Protein AF-0000000086183433 (afdb_homodimer)

Secondary structure (DSSP, 8-state):
---------------------------------------------SS-------HHHHHHHHHHHHHHHHHHHHHHH-SS-BPPS-SBPPS---TT---------TT--PPPPPSEEEGGGG-EEEEE-TTT-HHHHHHTB-TTS-B-HHHHHHHHHHHHHHHHHHHHSPTT--GGGGGGGTEEEEEEEEEEEEE-S-SS-TTSPPPPEEEEEEEEEE-SSEEEEEEEEEEPPSSTTSPP-EEEEEEEEEEEEETTSSB---PEEEP-HHHHHHHHHHHHHHHHHHHHHHHT-TTTSPPPHHHHHHHHHHHHH-GGGG-TTSPPPTTEEEGGGG-EEEEEE--GGGBBTTSSB-HHHHHHHHHHHHHHHHHHHHTS-EEEEEEEEEE--SPPPTTPEEEEEEEEEE---SS---EEEEEEEEEEE-TTT--EEEEEEEEEEEEESSPP--EEE--SHHHHHHHHHHHHHHHHHHHHHHHHHHH-/---------------------------------------------SS-------HHHHHHHHHHHHHHHHHHHHHHH-SS-BPPS-SBPPS---TT---------TT--PPPPPSEEEGGGG-EEEEE-TTT-HHHHHHTB-TTS-B-HHHHHHHHHHHHHHHHHHHHSPTT--GGGGGGGTEEEEEEEEEEEEE-S-SS-TTSPPPPEEEEEEEEEE-SSEEEEEEEEEEPPSSTTSPP-EEEEEEEEEEEEETTSSB---PEEEP-HHHHHHHHHHHHHHHHHHHHHHHT-TTTSPPPHHHHHHHHHHHHH-GGGG-TTSPPPTTEEEGGGG-EEEEEE--GGGBBTTSSB-HHHHHHHHHHHHHHHHHHHHTS-EEEEEEEEEE--SPPPTTPEEEEEEEEEE---SS---EEEEEEEEEEE-TTT--EEEEEEEEEEEEESSPP--EEE--SHHHHHHHHHHHHHHHHHHHHHHHHHHH-

Foldseek 3Di:
DDDDDDDDDDDDDDDPDPDPPDDPDDPDPPPPPPPPPPPPPPQPDLFPFDDPPDPVQVLLLVLVLLQVVVLVVLVVVQPAQEQDPPLPDDDDDDPPPALPLPPPPDPDDDDDWDQEDEQSQLKHKDKAACVVDVVSVVVQADDVRAGQVLVVLLVLLSQQQSSQQSQGHPPPDDSLNVSVVFKHKDFFKWAKKFFQHGQADPVSDGAIKMKMKTWQEDDFFKTKMKIWIWGDDPDPVDDIDTGMITITMMGMAGNVGDGDGGHHYDQDDDSSVSSHVVVVVSVVVVVVCVCCACVNHPDDPVLVVVLVVVCVVCVLVVPPPHDPPPQEDEFVRLKDKDKDAAAQSQAGSRQFGRVSNVSSVQVVRQQVSVCVQQVAHKAWGMKHMKGFQDTHHHGWMKMKIKTFLFDDDDDWFFKGKMKIWIWTADPPPRDIDTGIMIMTMMGGPGTGSHTYDYDDPVSSSSNSVNVVVVVVSSSSNSSNVVND/DPPDDPPDDPDDDDDPDPDPPDDPDPPDPPPPPPPPPPPPPPQPDLFPFDDDPPPVQVLLLVLVLLQVVVLVVLVVVQPAQEQDPPLPDDDDDDPPPALPLPPPPDPDDDDDWDQEDEQSQLKHKDKQACVVDVVSVVVQADPVRAGQVLVVLLVLLSQQQSSQQSQGHPPPDDSLNVSNVQKHKDFFKWAKKFFQHGQADPVSDGAIKMKMKTWQEDDFFKTKMKIWIWGDDPDPVDDIDTGMITITMMGMAGNVGDGDGGHHYDADDDSSVSSHVVVVVSVVVVVVCVCCACVNHPDDPVLVVVLVVVCVVCVLVVPPPHDPDPQEDEFVRLKDKDKDAAAQSQAGSSQFGRVSNVSSVQVVRQQVSLCVQQVAHKDWGMKHMKGFQDTHHHGWMKMKIKTFLFDDDDDWFFKGKMKIWIWTADPPPRDIDTGIMIMTMMGGPGTGSHTYDYDDPVSSSSNSVNVVVVVVSSSSNSSNVVND

pLDDT: mean 76.46, std 22.5, range [15.93, 98.19]

Organism: Rhodotorula mucilaginosa (NCBI:txid5537)

Nearest PDB structures (foldseek):
  4zv3-assembly1_C  TM=8.371E-01  e=4.310E-21  Mus musculus
  4zv3-assembly1_A  TM=8.463E-01  e=1.208E-20  Mus musculus
  6vfy-assembly1_E  TM=8.437E-01  e=1.354E-20  Mus musculus
  4mob-assembly1_A  TM=8.055E-01  e=8.567E-21  Homo sapiens
  6vfy-assembly1_F  TM=8.296E-01  e=1.499E-19  Mus musculus

InterPro domains:
  IPR029069 HotDog domain superfamily [SSF54637] (118-289)
  IPR029069 HotDog domain superfamily [SSF54637] (327-476)
  IPR033120 Hotdog acyl-CoA thioesterase (ACOT)-type domain [PS51770] (126-256)
  IPR033120 Hotdog acyl-CoA thioesterase (ACOT)-type domain [PS51770] (332-448)

Structure (mmCIF, N/CA/C/O backbone):
data_AF-0000000086183433-model_v1
#
loop_
_entity.id
_entity.type
_entity.pdbx_description
1 polymer 'HotDog ACOT-type domain-containing protein'
#
loop_
_atom_site.group_PDB
_atom_site.id
_atom_site.type_symbol
_atom_site.label_atom_id
_atom_site.label_alt_id
_atom_site.label_comp_id
_atom_site.label_asym_id
_atom_site.label_entity_id
_atom_site.label_seq_id
_atom_site.pdbx_PDB_ins_code
_atom_site.Cartn_x
_atom_site.Cartn_y
_atom_site.Cartn_z
_atom_site.occupancy
_atom_site.B_iso_or_equiv
_atom_site.auth_seq_id
_atom_site.auth_comp_id
_atom_site.auth_asym_id
_atom_site.auth_atom_id
_atom_site.pdbx_PDB_model_num
ATOM 1 N N . MET A 1 1 ? -21.812 -79.062 20.641 1 17.48 1 MET A N 1
ATOM 2 C CA . MET A 1 1 ? -23.156 -78.875 20.094 1 17.48 1 MET A CA 1
ATOM 3 C C . MET A 1 1 ? -23.5 -77.375 19.984 1 17.48 1 MET A C 1
ATOM 5 O O . MET A 1 1 ? -22.781 -76.562 20.531 1 17.48 1 MET A O 1
ATOM 9 N N . HIS A 1 2 ? -24.797 -76.938 20.188 1 16.88 2 HIS A N 1
ATOM 10 C CA . HIS A 1 2 ? -25.906 -76.125 19.641 1 16.88 2 HIS A CA 1
ATOM 11 C C . HIS A 1 2 ? -25.906 -74.688 20.172 1 16.88 2 HIS A C 1
ATOM 13 O O . HIS A 1 2 ? -26.344 -73.812 19.484 1 16.88 2 HIS A O 1
ATOM 19 N N . ARG A 1 3 ? -25.781 -74.375 21.5 1 17.03 3 ARG A N 1
ATOM 20 C CA . ARG A 1 3 ? -26.922 -73.625 21.938 1 17.03 3 ARG A CA 1
ATOM 21 C C . ARG A 1 3 ? -26.844 -72.188 21.406 1 17.03 3 ARG A C 1
ATOM 23 O O . ARG A 1 3 ? -25.766 -71.625 21.297 1 17.03 3 ARG A O 1
ATOM 30 N N . ALA A 1 4 ? -27.969 -71.438 21.031 1 17 4 ALA A N 1
ATOM 31 C CA . ALA A 1 4 ? -28.859 -70.625 20.219 1 17 4 ALA A CA 1
ATOM 32 C C . ALA A 1 4 ? -28.594 -69.125 20.453 1 17 4 ALA A C 1
ATOM 34 O O . ALA A 1 4 ? -28.344 -68.375 19.5 1 17 4 ALA A O 1
ATOM 35 N N . ALA A 1 5 ? -29.391 -68.312 21.344 1 16.5 5 ALA A N 1
ATOM 36 C CA . ALA A 1 5 ? -30.531 -67.438 21.016 1 16.5 5 ALA A CA 1
ATOM 37 C C . ALA A 1 5 ? -30.172 -66 21.234 1 16.5 5 ALA A C 1
ATOM 39 O O . ALA A 1 5 ? -30.938 -65.125 20.875 1 16.5 5 ALA A O 1
ATOM 40 N N . SER A 1 6 ? -29.109 -65.5 21.922 1 17.33 6 SER A N 1
ATOM 41 C CA . SER A 1 6 ? -29.5 -64.312 22.719 1 17.33 6 SER A CA 1
ATOM 42 C C . SER A 1 6 ? -29.891 -63.156 21.844 1 17.33 6 SER A C 1
ATOM 44 O O . SER A 1 6 ? -29.312 -62.938 20.781 1 17.33 6 SER A O 1
ATOM 46 N N . ARG A 1 7 ? -31.047 -62.281 22.109 1 17.77 7 ARG A N 1
ATOM 47 C CA . ARG A 1 7 ? -32.219 -61.469 21.875 1 17.77 7 ARG A CA 1
ATOM 48 C C . ARG A 1 7 ? -31.859 -60 21.719 1 17.77 7 ARG A C 1
ATOM 50 O O . ARG A 1 7 ? -31.812 -59.25 22.703 1 17.77 7 ARG A O 1
ATOM 57 N N . LEU A 1 8 ? -30.719 -59.562 21.172 1 17.67 8 LEU A N 1
ATOM 58 C CA . LEU A 1 8 ? -30.281 -58.219 21.453 1 17.67 8 LEU A CA 1
ATOM 59 C C . LEU A 1 8 ? -31.344 -57.188 21.031 1 17.67 8 LEU A C 1
ATOM 61 O O . LEU A 1 8 ? -32.156 -57.5 20.141 1 17.67 8 LEU A O 1
ATOM 65 N N . ALA A 1 9 ? -31.188 -55.812 21.406 1 18.17 9 ALA A N 1
ATOM 66 C CA . ALA A 1 9 ? -31.766 -54.562 21.875 1 18.17 9 ALA A CA 1
ATOM 67 C C . ALA A 1 9 ? -32.281 -53.719 20.719 1 18.17 9 ALA A C 1
ATOM 69 O O . ALA A 1 9 ? -31.484 -53.281 19.859 1 18.17 9 ALA A O 1
ATOM 70 N N . ALA A 1 10 ? -33.594 -53.812 20.125 1 17.34 10 ALA A N 1
ATOM 71 C CA . ALA A 1 10 ? -34.469 -53.375 19.031 1 17.34 10 ALA A CA 1
ATOM 72 C C . ALA A 1 10 ? -34.781 -51.875 19.141 1 17.34 10 ALA A C 1
ATOM 74 O O . ALA A 1 10 ? -35.344 -51.281 18.219 1 17.34 10 ALA A O 1
ATOM 75 N N . SER A 1 11 ? -34.531 -51.125 20.297 1 16.91 11 SER A N 1
ATOM 76 C CA . SER A 1 11 ? -35.719 -50.312 20.547 1 16.91 11 SER A CA 1
ATOM 77 C C . SER A 1 11 ? -35.875 -49.25 19.453 1 16.91 11 SER A C 1
ATOM 79 O O . SER A 1 11 ? -34.906 -48.875 18.797 1 16.91 11 SER A O 1
ATOM 81 N N . ALA A 1 12 ? -37.188 -48.719 19.031 1 16.98 12 ALA A N 1
ATOM 82 C CA . ALA A 1 12 ? -38.156 -48.188 18.078 1 16.98 12 ALA A CA 1
ATOM 83 C C . ALA A 1 12 ? -38.188 -46.656 18.094 1 16.98 12 ALA A C 1
ATOM 85 O O . ALA A 1 12 ? -39.062 -46.062 18.719 1 16.98 12 ALA A O 1
ATOM 86 N N . ARG A 1 13 ? -37.188 -45.875 18.594 1 17.67 13 ARG A N 1
ATOM 87 C CA . ARG A 1 13 ? -37.781 -44.594 19.031 1 17.67 13 ARG A CA 1
ATOM 88 C C . ARG A 1 13 ? -38.594 -43.969 17.906 1 17.67 13 ARG A C 1
ATOM 90 O O . ARG A 1 13 ? -38.312 -44.188 16.734 1 17.67 13 ARG A O 1
ATOM 97 N N . ALA A 1 14 ? -39.656 -43.031 18.234 1 17.94 14 ALA A N 1
ATOM 98 C CA . ALA A 1 14 ? -40.938 -42.406 18.016 1 17.94 14 ALA A CA 1
ATOM 99 C C . ALA A 1 14 ? -40.875 -41.344 16.938 1 17.94 14 ALA A C 1
ATOM 101 O O . ALA A 1 14 ? -39.781 -40.781 16.688 1 17.94 14 ALA A O 1
ATOM 102 N N . SER A 1 15 ? -42.031 -40.969 16.266 1 18.81 15 SER A N 1
ATOM 103 C CA . SER A 1 15 ? -42.688 -40.406 15.102 1 18.81 15 SER A CA 1
ATOM 104 C C . SER A 1 15 ? -42.656 -38.875 15.109 1 18.81 15 SER A C 1
ATOM 106 O O . SER A 1 15 ? -43.25 -38.25 14.242 1 18.81 15 SER A O 1
ATOM 108 N N . LEU A 1 16 ? -41.719 -38.125 15.781 1 20.58 16 LEU A N 1
ATOM 109 C CA . LEU A 1 16 ? -42.281 -36.812 16.172 1 20.58 16 LEU A CA 1
ATOM 110 C C . LEU A 1 16 ? -42.75 -36.062 14.945 1 20.58 16 LEU A C 1
ATOM 112 O O . LEU A 1 16 ? -42.062 -36 13.922 1 20.58 16 LEU A O 1
ATOM 116 N N . PRO A 1 17 ? -44.062 -35.562 14.945 1 20.19 17 PRO A N 1
ATOM 117 C CA . PRO A 1 17 ? -44.938 -35 13.914 1 20.19 17 PRO A CA 1
ATOM 118 C C . PRO A 1 17 ? -44.438 -33.656 13.375 1 20.19 17 PRO A C 1
ATOM 120 O O . PRO A 1 17 ? -43.688 -32.969 14.047 1 20.19 17 PRO A O 1
ATOM 123 N N . THR A 1 18 ? -44.375 -33.406 12.07 1 21.83 18 THR A N 1
ATOM 124 C CA . THR A 1 18 ? -43.906 -32.438 11.102 1 21.83 18 THR A CA 1
ATOM 125 C C . THR A 1 18 ? -44.719 -31.141 11.172 1 21.83 18 THR A C 1
ATOM 127 O O . THR A 1 18 ? -44.594 -30.281 10.312 1 21.83 18 THR A O 1
ATOM 130 N N . ALA A 1 19 ? -45.312 -30.766 12.422 1 20.03 19 ALA A N 1
ATOM 131 C CA . ALA A 1 19 ? -46.406 -29.812 12.289 1 20.03 19 ALA A CA 1
ATOM 132 C C . ALA A 1 19 ? -45.969 -28.562 11.531 1 20.03 19 ALA A C 1
ATOM 134 O O . ALA A 1 19 ? -44.812 -28.156 11.633 1 20.03 19 ALA A O 1
ATOM 135 N N . ARG A 1 20 ? -46.812 -28.141 10.633 1 22.83 20 ARG A N 1
ATOM 136 C CA . ARG A 1 20 ? -46.906 -27.188 9.523 1 22.83 20 ARG A CA 1
ATOM 137 C C . ARG A 1 20 ? -46.844 -25.75 10.039 1 22.83 20 ARG A C 1
ATOM 139 O O . ARG A 1 20 ? -47.781 -25.297 10.727 1 22.83 20 ARG A O 1
ATOM 146 N N . PRO A 1 21 ? -45.875 -25.172 10.781 1 23.05 21 PRO A N 1
ATOM 147 C CA . PRO A 1 21 ? -46.281 -24 11.555 1 23.05 21 PRO A CA 1
ATOM 148 C C . PRO A 1 21 ? -46.969 -22.938 10.703 1 23.05 21 PRO A C 1
ATOM 150 O O . PRO A 1 21 ? -46.75 -22.875 9.492 1 23.05 21 PRO A O 1
ATOM 153 N N . PRO A 1 22 ? -48.094 -22.391 11.227 1 22.75 22 PRO A N 1
ATOM 154 C CA . PRO A 1 22 ? -49.125 -21.516 10.648 1 22.75 22 PRO A CA 1
ATOM 155 C C . PRO A 1 22 ? -48.531 -20.266 9.992 1 22.75 22 PRO A C 1
ATOM 157 O O . PRO A 1 22 ? -47.406 -19.875 10.297 1 22.75 22 PRO A O 1
ATOM 160 N N . LEU A 1 23 ? -49.281 -19.719 9 1 24.02 23 LEU A N 1
ATOM 161 C CA . LEU A 1 23 ? -49.219 -18.703 7.961 1 24.02 23 LEU A CA 1
ATOM 162 C C . LEU A 1 23 ? -49.094 -17.297 8.57 1 24.02 23 LEU A C 1
ATOM 164 O O . LEU A 1 23 ? -49.969 -16.844 9.281 1 24.02 23 LEU A O 1
ATOM 168 N N . ILE A 1 24 ? -48.031 -16.891 9.289 1 24.2 24 ILE A N 1
ATOM 169 C CA . ILE A 1 24 ? -48.156 -15.672 10.078 1 24.2 24 ILE A CA 1
ATOM 170 C C . ILE A 1 24 ? -48.625 -14.523 9.18 1 24.2 24 ILE A C 1
ATOM 172 O O . ILE A 1 24 ? -48.062 -14.328 8.086 1 24.2 24 ILE A O 1
ATOM 176 N N . PRO A 1 25 ? -49.781 -13.945 9.484 1 22.77 25 PRO A N 1
ATOM 177 C CA . PRO A 1 25 ? -50.531 -12.969 8.68 1 22.77 25 PRO A CA 1
ATOM 178 C C . PRO A 1 25 ? -49.656 -11.789 8.242 1 22.77 25 PRO A C 1
ATOM 180 O O . PRO A 1 25 ? -48.625 -11.516 8.852 1 22.77 25 PRO A O 1
ATOM 183 N N . ARG A 1 26 ? -50.062 -11.148 7.094 1 23.95 26 ARG A N 1
ATOM 184 C CA . ARG A 1 26 ? -49.594 -10.078 6.215 1 23.95 26 ARG A CA 1
ATOM 185 C C . ARG A 1 26 ? -49.562 -8.742 6.953 1 23.95 26 ARG A C 1
ATOM 187 O O . ARG A 1 26 ? -50.625 -8.195 7.301 1 23.95 26 ARG A O 1
ATOM 194 N N . LEU A 1 27 ? -48.781 -8.594 8.023 1 22.3 27 LEU A N 1
ATOM 195 C CA . LEU A 1 27 ? -48.938 -7.348 8.766 1 22.3 27 LEU A CA 1
ATOM 196 C C . LEU A 1 27 ? -48.906 -6.148 7.824 1 22.3 27 LEU A C 1
ATOM 198 O O . LEU A 1 27 ? -48.094 -6.074 6.922 1 22.3 27 LEU A O 1
ATOM 202 N N . ALA A 1 28 ? -50.062 -5.332 7.793 1 24.45 28 ALA A N 1
ATOM 203 C CA . ALA A 1 28 ? -50.5 -4.113 7.113 1 24.45 28 ALA A CA 1
ATOM 204 C C . ALA A 1 28 ? -49.406 -3.035 7.176 1 24.45 28 ALA A C 1
ATOM 206 O O . ALA A 1 28 ? -48.812 -2.826 8.219 1 24.45 28 ALA A O 1
ATOM 207 N N . HIS A 1 29 ? -48.875 -2.701 5.992 1 24.05 29 HIS A N 1
ATOM 208 C CA . HIS A 1 29 ? -47.875 -1.7 5.625 1 24.05 29 HIS A CA 1
ATOM 209 C C . HIS A 1 29 ? -48.312 -0.302 6.043 1 24.05 29 HIS A C 1
ATOM 211 O O . HIS A 1 29 ? -49.094 0.335 5.348 1 24.05 29 HIS A O 1
ATOM 217 N N . ARG A 1 30 ? -48.781 -0.096 7.305 1 24.2 30 ARG A N 1
ATOM 218 C CA . ARG A 1 30 ? -49.25 1.275 7.52 1 24.2 30 ARG A CA 1
ATOM 219 C C . ARG A 1 30 ? -48.188 2.275 7.055 1 24.2 30 ARG A C 1
ATOM 221 O O . ARG A 1 30 ? -47 2.076 7.281 1 24.2 30 ARG A O 1
ATOM 228 N N . SER A 1 31 ? -48.625 3.055 6.082 1 25.06 31 SER A N 1
ATOM 229 C CA . SER A 1 31 ? -48.031 4.176 5.355 1 25.06 31 SER A CA 1
ATOM 230 C C . SER A 1 31 ? -47.562 5.266 6.312 1 25.06 31 SER A C 1
ATOM 232 O O . SER A 1 31 ? -48.312 6.184 6.633 1 25.06 31 SER A O 1
ATOM 234 N N . LEU A 1 32 ? -46.906 4.98 7.449 1 23.05 32 LEU A N 1
ATOM 235 C CA . LEU A 1 32 ? -46.688 6.125 8.312 1 23.05 32 LEU A CA 1
ATOM 236 C C . LEU A 1 32 ? -45.938 7.234 7.559 1 23.05 32 LEU A C 1
ATOM 238 O O . LEU A 1 32 ? -44.781 7.062 7.168 1 23.05 32 LEU A O 1
ATOM 242 N N . ALA A 1 33 ? -46.688 8.023 6.777 1 26.22 33 ALA A N 1
ATOM 243 C CA . ALA A 1 33 ? -46.375 9.305 6.148 1 26.22 33 ALA A CA 1
ATOM 244 C C . ALA A 1 33 ? -45.781 10.273 7.164 1 26.22 33 ALA A C 1
ATOM 246 O O . ALA A 1 33 ? -46.5 11.07 7.777 1 26.22 33 ALA A O 1
ATOM 247 N N . GLY A 1 34 ? -45.125 9.758 8.258 1 22.5 34 GLY A N 1
ATOM 248 C CA . GLY A 1 34 ? -44.719 10.836 9.156 1 22.5 34 GLY A CA 1
ATOM 249 C C . GLY A 1 34 ? -43.875 11.891 8.477 1 22.5 34 GLY A C 1
ATOM 250 O O . GLY A 1 34 ? -43.062 11.578 7.594 1 22.5 34 GLY A O 1
ATOM 251 N N . THR A 1 35 ? -44.469 13.062 8.312 1 25.75 35 THR A N 1
ATOM 252 C CA . THR A 1 35 ? -43.875 14.328 7.879 1 25.75 35 THR A CA 1
ATOM 253 C C . THR A 1 35 ? -42.531 14.562 8.555 1 25.75 35 THR A C 1
ATOM 255 O O . THR A 1 35 ? -42.469 14.797 9.758 1 25.75 35 THR A O 1
ATOM 258 N N . ALA A 1 36 ? -41.562 13.805 8.156 1 28.42 36 ALA A N 1
ATOM 259 C CA . ALA A 1 36 ? -40.219 14.078 8.656 1 28.42 36 ALA A CA 1
ATOM 260 C C . ALA A 1 36 ? -39.875 15.562 8.531 1 28.42 36 ALA A C 1
ATOM 262 O O . ALA A 1 36 ? -39.75 16.078 7.422 1 28.42 36 ALA A O 1
ATOM 263 N N . THR A 1 37 ? -40.5 16.359 9.398 1 25.66 37 THR A N 1
ATOM 264 C CA . THR A 1 37 ? -40 17.734 9.453 1 25.66 37 THR A CA 1
ATOM 265 C C . THR A 1 37 ? -38.5 17.781 9.383 1 25.66 37 THR A C 1
ATOM 267 O O . THR A 1 37 ? -37.812 17.109 10.156 1 25.66 37 THR A O 1
ATOM 270 N N . GLN A 1 38 ? -38 18.031 8.242 1 28.36 38 GLN A N 1
ATOM 271 C CA . GLN A 1 38 ? -36.594 18.266 7.926 1 28.36 38 GLN A CA 1
ATOM 272 C C . GLN A 1 38 ? -35.969 19.219 8.93 1 28.36 38 GLN A C 1
ATOM 274 O O . GLN A 1 38 ? -36.125 20.438 8.828 1 28.36 38 GLN A O 1
ATOM 279 N N . GLN A 1 39 ? -36.094 18.922 10.266 1 27.78 39 GLN A N 1
ATOM 280 C CA . GLN A 1 39 ? -35.312 19.828 11.102 1 27.78 39 GLN A CA 1
ATOM 281 C C . GLN A 1 39 ? -33.938 20.094 10.5 1 27.78 39 GLN A C 1
ATOM 283 O O . GLN A 1 39 ? -33.219 19.156 10.109 1 27.78 39 GLN A O 1
ATOM 288 N N . GLU A 1 40 ? -33.719 21.234 10.016 1 29.02 40 GLU A N 1
ATOM 289 C CA . GLU A 1 40 ? -32.406 21.797 9.625 1 29.02 40 GLU A CA 1
ATOM 290 C C . GLU A 1 40 ? -31.328 21.422 10.617 1 29.02 40 GLU A C 1
ATOM 292 O O . GLU A 1 40 ? -31.359 21.844 11.773 1 29.02 40 GLU A O 1
ATOM 297 N N . ALA A 1 41 ? -30.891 20.203 10.586 1 32.28 41 ALA A N 1
ATOM 298 C CA . ALA A 1 41 ? -29.797 19.797 11.469 1 32.28 41 ALA A CA 1
ATOM 299 C C . ALA A 1 41 ? -28.719 20.875 11.539 1 32.28 41 ALA A C 1
ATOM 301 O O . ALA A 1 41 ? -28.172 21.281 10.516 1 32.28 41 ALA A O 1
ATOM 302 N N . THR A 1 42 ? -28.859 21.75 12.43 1 30.52 42 THR A N 1
ATOM 303 C CA . THR A 1 42 ? -27.734 22.609 12.75 1 30.52 42 THR A CA 1
ATOM 304 C C . THR A 1 42 ? -26.422 21.844 12.625 1 30.52 42 THR A C 1
ATOM 306 O O . THR A 1 42 ? -26.312 20.703 13.062 1 30.52 42 THR A O 1
ATOM 309 N N . PRO A 1 43 ? -25.562 22.203 11.742 1 31.41 43 PRO A N 1
ATOM 310 C CA . PRO A 1 43 ? -24.281 21.5 11.594 1 31.41 43 PRO A CA 1
ATOM 311 C C . PRO A 1 43 ? -23.641 21.156 12.938 1 31.41 43 PRO A C 1
ATOM 313 O O . PRO A 1 43 ? -23.406 22.047 13.758 1 31.41 43 PRO A O 1
ATOM 316 N N . ALA A 1 44 ? -23.953 20.094 13.469 1 35.47 44 ALA A N 1
ATOM 317 C CA . ALA A 1 44 ? -23.422 19.547 14.727 1 35.47 44 ALA A CA 1
ATOM 318 C C . ALA A 1 44 ? -21.922 19.781 14.828 1 35.47 44 ALA A C 1
ATOM 320 O O . ALA A 1 44 ? -21.172 19.484 13.906 1 35.47 44 ALA A O 1
ATOM 321 N N . SER A 1 45 ? -21.516 20.609 15.656 1 39.97 45 SER A N 1
ATOM 322 C CA . SER A 1 45 ? -20.109 20.875 15.938 1 39.97 45 SER A CA 1
ATOM 323 C C . SER A 1 45 ? -19.328 19.594 16.172 1 39.97 45 SER A C 1
ATOM 325 O O . SER A 1 45 ? -19.797 18.703 16.891 1 39.97 45 SER A O 1
ATOM 327 N N . LEU A 1 46 ? -18.547 19.219 15.195 1 39.38 46 LEU A N 1
ATOM 328 C CA . LEU A 1 46 ? -17.75 18 15.227 1 39.38 46 LEU A CA 1
ATOM 329 C C . LEU A 1 46 ? -17.094 17.812 16.594 1 39.38 46 LEU A C 1
ATOM 331 O O . LEU A 1 46 ? -16.703 16.703 16.953 1 39.38 46 LEU A O 1
ATOM 335 N N . LEU A 1 47 ? -16.703 19 17.312 1 41.69 47 LEU A N 1
ATOM 336 C CA . LEU A 1 47 ? -16.062 18.922 18.625 1 41.69 47 LEU A CA 1
ATOM 337 C C . LEU A 1 47 ? -16.969 19.453 19.719 1 41.69 47 LEU A C 1
ATOM 339 O O . LEU A 1 47 ? -17.578 20.516 19.547 1 41.69 47 LEU A O 1
ATOM 343 N N . THR A 1 48 ? -17.609 18.812 20.531 1 36.19 48 THR A N 1
ATOM 344 C CA . THR A 1 48 ? -18.406 19.281 21.672 1 36.19 48 THR A CA 1
ATOM 345 C C . THR A 1 48 ? -17.609 20.219 22.547 1 36.19 48 THR A C 1
ATOM 347 O O . THR A 1 48 ? -16.516 19.875 23 1 36.19 48 THR A O 1
ATOM 350 N N . THR A 1 49 ? -17.828 21.594 22.422 1 35.34 49 THR A N 1
ATOM 351 C CA . THR A 1 49 ? -17.125 22.688 23.094 1 35.34 49 THR A CA 1
ATOM 352 C C . THR A 1 49 ? -17.656 22.875 24.516 1 35.34 49 THR A C 1
ATOM 354 O O . THR A 1 49 ? -18.812 23.281 24.688 1 35.34 49 THR A O 1
ATOM 357 N N . GLU A 1 50 ? -17.312 22.375 25.531 1 32.03 50 GLU A N 1
ATOM 358 C CA . GLU A 1 50 ? -17.828 22.875 26.797 1 32.03 50 GLU A CA 1
ATOM 359 C C . GLU A 1 50 ? -17.156 24.188 27.188 1 32.03 50 GLU A C 1
ATOM 361 O O . GLU A 1 50 ? -17.672 24.922 28.016 1 32.03 50 GLU A O 1
ATOM 366 N N . HIS A 1 51 ? -15.789 24.562 27.141 1 31.11 51 HIS A N 1
ATOM 367 C CA . HIS A 1 51 ? -15.203 25.594 27.984 1 31.11 51 HIS A CA 1
ATOM 368 C C . HIS A 1 51 ? -15.172 26.938 27.266 1 31.11 51 HIS A C 1
ATOM 370 O O . HIS A 1 51 ? -14.906 27 26.062 1 31.11 51 HIS A O 1
ATOM 376 N N . ALA A 1 52 ? -15.5 28.281 27.922 1 34.53 52 ALA A N 1
ATOM 377 C CA . ALA A 1 52 ? -15.867 29.688 27.719 1 34.53 52 ALA A CA 1
ATOM 378 C C . ALA A 1 52 ? -14.648 30.516 27.359 1 34.53 52 ALA A C 1
ATOM 380 O O . ALA A 1 52 ? -14.148 31.297 28.188 1 34.53 52 ALA A O 1
ATOM 381 N N . VAL A 1 53 ? -13.562 30.312 26.766 1 35.5 53 VAL A N 1
ATOM 382 C CA . VAL A 1 53 ? -12.555 31.359 26.688 1 35.5 53 VAL A CA 1
ATOM 383 C C . VAL A 1 53 ? -12.992 32.438 25.688 1 35.5 53 VAL A C 1
ATOM 385 O O . VAL A 1 53 ? -12.945 32.219 24.484 1 35.5 53 VAL A O 1
ATOM 388 N N . ALA A 1 54 ? -13.672 33.469 25.938 1 36.09 54 ALA A N 1
ATOM 389 C CA . ALA A 1 54 ? -14.422 34.5 25.25 1 36.09 54 ALA A CA 1
ATOM 390 C C . ALA A 1 54 ? -13.484 35.469 24.516 1 36.09 54 ALA A C 1
ATOM 392 O O . ALA A 1 54 ? -13.703 35.781 23.359 1 36.09 54 ALA A O 1
ATOM 393 N N . GLU A 1 55 ? -12.594 36.188 25.25 1 39.94 55 GLU A N 1
ATOM 394 C CA . GLU A 1 55 ? -11.969 37.438 24.781 1 39.94 55 GLU A CA 1
ATOM 395 C C . GLU A 1 55 ? -11 37.156 23.625 1 39.94 55 GLU A C 1
ATOM 397 O O . GLU A 1 55 ? -10.922 37.938 22.672 1 39.94 55 GLU A O 1
ATOM 402 N N . THR A 1 56 ? -10.109 36.125 23.641 1 42.66 56 THR A N 1
ATOM 403 C CA . THR A 1 56 ? -9.094 35.656 22.719 1 42.66 56 THR A CA 1
ATOM 404 C C . THR A 1 56 ? -9.734 35.062 21.469 1 42.66 56 THR A C 1
ATOM 406 O O . THR A 1 56 ? -9.055 34.812 20.469 1 42.66 56 THR A O 1
ATOM 409 N N . GLU A 1 57 ? -10.961 35.031 21.609 1 44.09 57 GLU A N 1
ATOM 410 C CA . GLU A 1 57 ? -11.797 34.406 20.578 1 44.09 57 GLU A CA 1
ATOM 411 C C . GLU A 1 57 ? -12.047 35.375 19.422 1 44.09 57 GLU A C 1
ATOM 413 O O . GLU A 1 57 ? -11.984 34.969 18.25 1 44.09 57 GLU A O 1
ATOM 418 N N . GLY A 1 58 ? -12.32 36.625 19.766 1 42.84 58 GLY A N 1
ATOM 419 C CA . GLY A 1 58 ? -12.602 37.594 18.719 1 42.84 58 GLY A CA 1
ATOM 420 C C . GLY A 1 58 ? -11.43 37.812 17.781 1 42.84 58 GLY A C 1
ATOM 421 O O . GLY A 1 58 ? -11.617 37.906 16.562 1 42.84 58 GLY A O 1
ATOM 422 N N . GLU A 1 59 ? -10.289 37.938 18.359 1 50 59 GLU A N 1
ATOM 423 C CA . GLU A 1 59 ? -9.086 38.156 17.562 1 50 59 GLU A CA 1
ATOM 424 C C . GLU A 1 59 ? -8.797 36.969 16.656 1 50 59 GLU A C 1
ATOM 426 O O . GLU A 1 59 ? -8.406 37.125 15.5 1 50 59 GLU A O 1
ATOM 431 N N . ALA A 1 60 ? -9.133 35.906 17.156 1 56.47 60 ALA A N 1
ATOM 432 C CA . ALA A 1 60 ? -8.891 34.688 16.391 1 56.47 60 ALA A CA 1
ATOM 433 C C . ALA A 1 60 ? -9.844 34.594 15.195 1 56.47 60 ALA A C 1
ATOM 435 O O . ALA A 1 60 ? -9.43 34.219 14.094 1 56.47 60 ALA A O 1
ATOM 436 N N . VAL A 1 61 ? -11.008 35 15.414 1 52 61 VAL A N 1
ATOM 437 C CA . VAL A 1 61 ? -12.016 34.969 14.359 1 52 61 VAL A CA 1
ATOM 438 C C . VAL A 1 61 ? -11.648 35.969 13.266 1 52 61 VAL A C 1
ATOM 440 O O . VAL A 1 61 ? -11.734 35.656 12.078 1 52 61 VAL A O 1
ATOM 443 N N . THR A 1 62 ? -11.312 37.062 13.734 1 56.19 62 THR A N 1
ATOM 444 C CA . THR A 1 62 ? -10.938 38.125 12.781 1 56.19 62 THR A CA 1
ATOM 445 C C . THR A 1 62 ? -9.727 37.688 11.961 1 56.19 62 THR A C 1
ATOM 447 O O . THR A 1 62 ? -9.656 37.969 10.758 1 56.19 62 THR A O 1
ATOM 450 N N . ARG A 1 63 ? -8.984 37 12.562 1 66.31 63 ARG A N 1
ATOM 451 C CA . ARG A 1 63 ? -7.777 36.531 11.891 1 66.31 63 ARG A CA 1
ATOM 452 C C . ARG A 1 63 ? -8.102 35.5 10.82 1 66.31 63 ARG A C 1
ATOM 454 O O . ARG A 1 63 ? -7.582 35.562 9.703 1 66.31 63 ARG A O 1
ATOM 461 N N . ILE A 1 64 ? -9.016 34.719 11.125 1 68.56 64 ILE A N 1
ATOM 462 C CA . ILE A 1 64 ? -9.375 33.656 10.172 1 68.56 64 ILE A CA 1
ATOM 463 C C . ILE A 1 64 ? -10.078 34.281 8.969 1 68.56 64 ILE A C 1
ATOM 465 O O . ILE A 1 64 ? -9.805 33.906 7.824 1 68.56 64 ILE A O 1
ATOM 469 N N . ASP A 1 65 ? -10.922 35.219 9.289 1 67.94 65 ASP A N 1
ATOM 470 C CA . ASP A 1 65 ? -11.617 35.906 8.211 1 67.94 65 ASP A CA 1
ATOM 471 C C . ASP A 1 65 ? -10.625 36.594 7.277 1 67.94 65 ASP A C 1
ATOM 473 O O . ASP A 1 65 ? -10.781 36.562 6.055 1 67.94 65 ASP A O 1
ATOM 477 N N . SER A 1 66 ? -9.711 37.25 7.922 1 69.94 66 SER A N 1
ATOM 478 C CA . SER A 1 66 ? -8.688 37.938 7.141 1 69.94 66 SER A CA 1
ATOM 479 C C . SER A 1 66 ? -7.891 36.969 6.281 1 69.94 66 SER A C 1
ATOM 481 O O . SER A 1 66 ? -7.574 37.25 5.129 1 69.94 66 SER A O 1
ATOM 483 N N . LEU A 1 67 ? -7.715 35.875 6.844 1 73.94 67 LEU A N 1
ATOM 484 C CA . LEU A 1 67 ? -6.945 34.844 6.137 1 73.94 67 LEU A CA 1
ATOM 485 C C . LEU A 1 67 ? -7.703 34.344 4.91 1 73.94 67 LEU A C 1
ATOM 487 O O . LEU A 1 67 ? -7.117 34.188 3.838 1 73.94 67 LEU A O 1
ATOM 491 N N . LEU A 1 68 ? -8.961 34.25 5.09 1 75.94 68 LEU A N 1
ATOM 492 C CA . LEU A 1 68 ? -9.789 33.75 3.998 1 75.94 68 LEU A CA 1
ATOM 493 C C . LEU A 1 68 ? -9.922 34.812 2.895 1 75.94 68 LEU A C 1
ATOM 495 O O . LEU A 1 68 ? -9.852 34.469 1.71 1 75.94 68 LEU A O 1
ATOM 499 N N . LYS A 1 69 ? -10.031 36 3.305 1 77.81 69 LYS A N 1
ATOM 500 C CA . LYS A 1 69 ? -10.125 37.094 2.338 1 77.81 69 LYS A CA 1
ATOM 501 C C . LYS A 1 69 ? -8.844 37.25 1.53 1 77.81 69 LYS A C 1
ATOM 503 O O . LYS A 1 69 ? -8.883 37.5 0.327 1 77.81 69 LYS A O 1
ATOM 508 N N . LEU A 1 70 ? -7.812 37.094 2.199 1 83.75 70 LEU A N 1
ATOM 509 C CA . LEU A 1 70 ? -6.523 37.188 1.519 1 83.75 70 LEU A CA 1
ATOM 510 C C . LEU A 1 70 ? -6.395 36.125 0.448 1 83.75 70 LEU A C 1
ATOM 512 O O . LEU A 1 70 ? -5.988 36.406 -0.681 1 83.75 70 LEU A O 1
ATOM 516 N N . THR A 1 71 ? -6.727 34.938 0.771 1 82.19 71 THR A N 1
ATOM 517 C CA . THR A 1 71 ? -6.598 33.844 -0.168 1 82.19 71 THR A CA 1
ATOM 518 C C . THR A 1 71 ? -7.469 34.062 -1.4 1 82.19 71 THR A C 1
ATOM 520 O O . THR A 1 71 ? -7.051 33.781 -2.525 1 82.19 71 THR A O 1
ATOM 523 N N . ASP A 1 72 ? -8.602 34.562 -1.157 1 79.88 72 ASP A N 1
ATOM 524 C CA . ASP A 1 72 ? -9.492 34.875 -2.273 1 79.88 72 ASP A CA 1
ATOM 525 C C . ASP A 1 72 ? -8.891 35.969 -3.17 1 79.88 72 ASP A C 1
ATOM 527 O O . ASP A 1 72 ? -8.977 35.875 -4.398 1 79.88 72 ASP A O 1
ATOM 531 N N . ARG A 1 73 ? -8.367 36.906 -2.521 1 81.56 73 ARG A N 1
ATOM 532 C CA . ARG A 1 73 ? -7.746 38 -3.27 1 81.56 73 ARG A CA 1
ATOM 533 C C . ARG A 1 73 ? -6.574 37.5 -4.102 1 81.56 73 ARG A C 1
ATOM 535 O O . ARG A 1 73 ? -6.434 37.844 -5.273 1 81.56 73 ARG A O 1
ATOM 542 N N . LEU A 1 74 ? -5.824 36.688 -3.521 1 85.75 74 LEU A N 1
ATOM 543 C CA . LEU A 1 74 ? -4.668 36.156 -4.227 1 85.75 74 LEU A CA 1
ATOM 544 C C . LEU A 1 74 ? -5.109 35.281 -5.398 1 85.75 74 LEU A C 1
ATOM 546 O O . LEU A 1 74 ? -4.473 35.281 -6.457 1 85.75 74 LEU A O 1
ATOM 550 N N . SER A 1 75 ? -6.121 34.562 -5.238 1 79.5 75 SER A N 1
ATOM 551 C CA . SER A 1 75 ? -6.656 33.688 -6.297 1 79.5 75 SER A CA 1
ATOM 552 C C . SER A 1 75 ? -7.098 34.531 -7.5 1 79.5 75 SER A C 1
ATOM 554 O O . SER A 1 75 ? -6.867 34.156 -8.648 1 79.5 75 SER A O 1
ATOM 556 N N . ARG A 1 76 ? -7.625 35.656 -7.254 1 77 76 ARG A N 1
ATOM 557 C CA . ARG A 1 76 ? -8.102 36.531 -8.32 1 77 76 ARG A CA 1
ATOM 558 C C . ARG A 1 76 ? -6.934 37.219 -9.031 1 77 76 ARG A C 1
ATOM 560 O O . ARG A 1 76 ? -7 37.469 -10.234 1 77 76 ARG A O 1
ATOM 567 N N . GLN A 1 77 ? -5.934 37.406 -8.273 1 77.56 77 GLN A N 1
ATOM 568 C CA . GLN A 1 77 ? -4.809 38.188 -8.805 1 77.56 77 GLN A CA 1
ATOM 569 C C . GLN A 1 77 ? -3.82 37.281 -9.539 1 77.56 77 GLN A C 1
ATOM 571 O O . GLN A 1 77 ? -3.029 37.75 -10.352 1 77.56 77 GLN A O 1
ATOM 576 N N . SER A 1 78 ? -3.916 36 -9.203 1 77 78 SER A N 1
ATOM 577 C CA . SER A 1 78 ? -2.898 35.125 -9.742 1 77 78 SER A CA 1
ATOM 578 C C . SER A 1 78 ? -3.215 34.719 -11.18 1 77 78 SER A C 1
ATOM 580 O O . SER A 1 78 ? -4.336 34.312 -11.484 1 77 78 SER A O 1
ATOM 582 N N . LYS A 1 79 ? -2.398 35 -12.258 1 63.62 79 LYS A N 1
ATOM 583 C CA . LYS A 1 79 ? -2.557 34.688 -13.672 1 63.62 79 LYS A CA 1
ATOM 584 C C . LYS A 1 79 ? -2.172 33.219 -13.961 1 63.62 79 LYS A C 1
ATOM 586 O O . LYS A 1 79 ? -2.699 32.625 -14.891 1 63.62 79 LYS A O 1
ATOM 591 N N . ASN A 1 80 ? -1.306 32.656 -13.109 1 64.19 80 ASN A N 1
ATOM 592 C CA . ASN A 1 80 ? -0.776 31.312 -13.367 1 64.19 80 ASN A CA 1
ATOM 593 C C . ASN A 1 80 ? -0.707 30.469 -12.094 1 64.19 80 ASN A C 1
ATOM 595 O O . ASN A 1 80 ? 0.357 29.953 -11.742 1 64.19 80 ASN A O 1
ATOM 599 N N . ALA A 1 81 ? -1.839 30.234 -11.57 1 70.5 81 ALA A N 1
ATOM 600 C CA . ALA A 1 81 ? -1.862 29.641 -10.234 1 70.5 81 ALA A CA 1
ATOM 601 C C . ALA A 1 81 ? -1.851 28.125 -10.297 1 70.5 81 ALA A C 1
ATOM 603 O O . ALA A 1 81 ? -1.758 27.453 -9.266 1 70.5 81 ALA A O 1
ATOM 604 N N . ALA A 1 82 ? -1.753 27.578 -11.453 1 70 82 ALA A N 1
ATOM 605 C CA . ALA A 1 82 ? -1.905 26.141 -11.578 1 70 82 ALA A CA 1
ATOM 606 C C . ALA A 1 82 ? -0.676 25.406 -11.047 1 70 82 ALA A C 1
ATOM 608 O O . ALA A 1 82 ? 0.454 25.875 -11.227 1 70 82 ALA A O 1
ATOM 609 N N . LEU A 1 83 ? -1 24.359 -10.211 1 67.44 83 LEU A N 1
ATOM 610 C CA . LEU A 1 83 ? 0.033 23.531 -9.609 1 67.44 83 LEU A CA 1
ATOM 611 C C . LEU A 1 83 ? 0.99 23 -10.672 1 67.44 83 LEU A C 1
ATOM 613 O O . LEU A 1 83 ? 0.555 22.5 -11.711 1 67.44 83 LEU A O 1
ATOM 617 N N . PRO A 1 84 ? 2.217 23.344 -10.398 1 55.62 84 PRO A N 1
ATOM 618 C CA . PRO A 1 84 ? 3.154 22.703 -11.32 1 55.62 84 PRO A CA 1
ATOM 619 C C . PRO A 1 84 ? 3.119 21.188 -11.234 1 55.62 84 PRO A C 1
ATOM 621 O O . PRO A 1 84 ? 2.85 20.625 -10.164 1 55.62 84 PRO A O 1
ATOM 624 N N . LEU A 1 85 ? 2.883 20.453 -12.273 1 49.38 85 LEU A N 1
ATOM 625 C CA . LEU A 1 85 ? 2.629 19.031 -12.398 1 49.38 85 LEU A CA 1
ATOM 626 C C . LEU A 1 85 ? 3.578 18.219 -11.516 1 49.38 85 LEU A C 1
ATOM 628 O O . LEU A 1 85 ? 3.189 17.203 -10.945 1 49.38 85 LEU A O 1
ATOM 632 N N . ASN A 1 86 ? 5.012 18.328 -11.594 1 52.56 86 ASN A N 1
ATOM 633 C CA . ASN A 1 86 ? 5.855 17.156 -11.352 1 52.56 86 ASN A CA 1
ATOM 634 C C . ASN A 1 86 ? 6.594 17.266 -10.023 1 52.56 86 ASN A C 1
ATOM 636 O O . ASN A 1 86 ? 7.766 17.641 -9.984 1 52.56 86 ASN A O 1
ATOM 640 N N . LEU A 1 87 ? 5.93 17.594 -8.953 1 54.41 87 LEU A N 1
ATOM 641 C CA . LEU A 1 87 ? 6.754 17.453 -7.762 1 54.41 87 LEU A CA 1
ATOM 642 C C . LEU A 1 87 ? 7.113 15.984 -7.523 1 54.41 87 LEU A C 1
ATOM 644 O O . LEU A 1 87 ? 7.93 15.672 -6.656 1 54.41 87 LEU A O 1
ATOM 648 N N . ARG A 1 88 ? 6.488 15.18 -8.258 1 51.28 88 ARG A N 1
ATOM 649 C CA . ARG A 1 88 ? 6.922 13.789 -8.344 1 51.28 88 ARG A CA 1
ATOM 650 C C . ARG A 1 88 ? 7.965 13.609 -9.438 1 51.28 88 ARG A C 1
ATOM 652 O O . ARG A 1 88 ? 7.91 14.281 -10.477 1 51.28 88 ARG A O 1
ATOM 659 N N . ALA A 1 89 ? 9.141 13.07 -9.039 1 44.97 89 ALA A N 1
ATOM 660 C CA . ALA A 1 89 ? 10.219 12.906 -10.016 1 44.97 89 ALA A CA 1
ATOM 661 C C . ALA A 1 89 ? 9.703 12.25 -11.289 1 44.97 89 ALA A C 1
ATOM 663 O O . ALA A 1 89 ? 8.844 11.367 -11.234 1 44.97 89 ALA A O 1
ATOM 664 N N . GLN A 1 90 ? 9.914 13.016 -12.383 1 45.75 90 GLN A N 1
ATOM 665 C CA . GLN A 1 90 ? 9.742 12.422 -13.695 1 45.75 90 GLN A CA 1
ATOM 666 C C . GLN A 1 90 ? 11.07 11.922 -14.258 1 45.75 90 GLN A C 1
ATOM 668 O O . GLN A 1 90 ? 12.125 12.469 -13.93 1 45.75 90 GLN A O 1
ATOM 673 N N . GLY A 1 91 ? 11.234 10.586 -14.609 1 44.38 91 GLY A N 1
ATOM 674 C CA . GLY A 1 91 ? 12.422 10.047 -15.25 1 44.38 91 GLY A CA 1
ATOM 675 C C . GLY A 1 91 ? 12.898 8.75 -14.633 1 44.38 91 GLY A C 1
ATOM 676 O O . GLY A 1 91 ? 12.258 8.219 -13.727 1 44.38 91 GLY A O 1
ATOM 677 N N . LEU A 1 92 ? 14.016 8.273 -15.211 1 44.47 92 LEU A N 1
ATOM 678 C CA . LEU A 1 92 ? 14.562 6.965 -14.875 1 44.47 92 LEU A CA 1
ATOM 679 C C . LEU A 1 92 ? 15.281 7.004 -13.531 1 44.47 92 LEU A C 1
ATOM 681 O O . LEU A 1 92 ? 16.109 7.887 -13.289 1 44.47 92 LEU A O 1
ATOM 685 N N . TYR A 1 93 ? 14.828 6.273 -12.672 1 47.12 93 TYR A N 1
ATOM 686 C CA . TYR A 1 93 ? 15.508 6.102 -11.391 1 47.12 93 TYR A CA 1
ATOM 687 C C . TYR A 1 93 ? 16.75 5.223 -11.547 1 47.12 93 TYR A C 1
ATOM 689 O O . TYR A 1 93 ? 16.688 4.16 -12.164 1 47.12 93 TYR A O 1
ATOM 697 N N . GLU A 1 94 ? 17.938 5.648 -11.312 1 47.06 94 GLU A N 1
ATOM 698 C CA . GLU A 1 94 ? 19.156 4.852 -11.203 1 47.06 94 GLU A CA 1
ATOM 699 C C . GLU A 1 94 ? 19.656 4.812 -9.758 1 47.06 94 GLU A C 1
ATOM 701 O O . GLU A 1 94 ? 19.906 5.855 -9.148 1 47.06 94 GLU A O 1
ATOM 706 N N . LYS A 1 95 ? 19.797 3.617 -9.352 1 49.38 95 LYS A N 1
ATOM 707 C CA . LYS A 1 95 ? 20.328 3.447 -8 1 49.38 95 LYS A CA 1
ATOM 708 C C . LYS A 1 95 ? 21.719 4.035 -7.879 1 49.38 95 LYS A C 1
ATOM 710 O O . LYS A 1 95 ? 22.562 3.824 -8.75 1 49.38 95 LYS A O 1
ATOM 715 N N . ASP A 1 96 ? 21.938 4.777 -6.816 1 43.34 96 ASP A N 1
ATOM 716 C CA . ASP A 1 96 ? 23.234 5.359 -6.465 1 43.34 96 ASP A CA 1
ATOM 717 C C . ASP A 1 96 ? 23.578 6.535 -7.371 1 43.34 96 ASP A C 1
ATOM 719 O O . ASP A 1 96 ? 24.719 6.984 -7.41 1 43.34 96 ASP A O 1
ATOM 723 N N . ALA A 1 97 ? 22.797 6.66 -8.398 1 43.56 97 ALA A N 1
ATOM 724 C CA . ALA A 1 97 ? 23.094 7.887 -9.125 1 43.56 97 ALA A CA 1
ATOM 725 C C . ALA A 1 97 ? 22.781 9.117 -8.281 1 43.56 97 ALA A C 1
ATOM 727 O O . ALA A 1 97 ? 21.688 9.227 -7.727 1 43.56 97 ALA A O 1
ATOM 728 N N . PRO A 1 98 ? 23.75 9.734 -7.945 1 40.16 98 PRO A N 1
ATOM 729 C CA . PRO A 1 98 ? 23.453 10.984 -7.242 1 40.16 98 PRO A CA 1
ATOM 730 C C . PRO A 1 98 ? 22.359 11.805 -7.926 1 40.16 98 PRO A C 1
ATOM 732 O O . PRO A 1 98 ? 22.172 11.703 -9.141 1 40.16 98 PRO A O 1
ATOM 735 N N . ALA A 1 99 ? 21.375 12.109 -7.266 1 42.88 99 ALA A N 1
ATOM 736 C CA . ALA A 1 99 ? 20.516 13.109 -7.914 1 42.88 99 ALA A CA 1
ATOM 737 C C . ALA A 1 99 ? 21.328 14 -8.852 1 42.88 99 ALA A C 1
ATOM 739 O O . ALA A 1 99 ? 22.359 14.562 -8.445 1 42.88 99 ALA A O 1
ATOM 740 N N . GLN A 1 100 ? 21.625 13.602 -10.078 1 40.28 100 GLN A N 1
ATOM 741 C CA . GLN A 1 100 ? 22.5 14.398 -10.922 1 40.28 100 GLN A CA 1
ATOM 742 C C . GLN A 1 100 ? 22.25 15.891 -10.711 1 40.28 100 GLN A C 1
ATOM 744 O O . GLN A 1 100 ? 21.125 16.359 -10.828 1 40.28 100 GLN A O 1
ATOM 749 N N . PRO A 1 101 ? 23.125 16.516 -10.047 1 40.44 101 PRO A N 1
ATOM 750 C CA . PRO A 1 101 ? 23.031 17.953 -10.266 1 40.44 101 PRO A CA 1
ATOM 751 C C . PRO A 1 101 ? 22.781 18.312 -11.727 1 40.44 101 PRO A C 1
ATOM 753 O O . PRO A 1 101 ? 23.359 17.703 -12.625 1 40.44 101 PRO A O 1
ATOM 756 N N . VAL A 1 102 ? 21.578 18.562 -11.992 1 43.16 102 VAL A N 1
ATOM 757 C CA . VAL A 1 102 ? 21.453 19.062 -13.359 1 43.16 102 VAL A CA 1
ATOM 758 C C . VAL A 1 102 ? 22.719 19.812 -13.766 1 43.16 102 VAL A C 1
ATOM 760 O O . VAL A 1 102 ? 23.125 20.75 -13.094 1 43.16 102 VAL A O 1
ATOM 763 N N . ALA A 1 103 ? 23.719 19.172 -14.398 1 42.84 103 ALA A N 1
ATOM 764 C CA . ALA A 1 103 ? 24.875 19.891 -14.93 1 42.84 103 ALA A CA 1
ATOM 765 C C . ALA A 1 103 ? 24.469 21.234 -15.531 1 42.84 103 ALA A C 1
ATOM 767 O O . ALA A 1 103 ? 23.562 21.297 -16.359 1 42.84 103 ALA A O 1
ATOM 768 N N . VAL A 1 104 ? 24.688 22.219 -14.773 1 44.5 104 VAL A N 1
ATOM 769 C CA . VAL A 1 104 ? 24.625 23.547 -15.398 1 44.5 104 VAL A CA 1
ATOM 770 C C . VAL A 1 104 ? 25.453 23.547 -16.688 1 44.5 104 VAL A C 1
ATOM 772 O O . VAL A 1 104 ? 26.625 23.141 -16.672 1 44.5 104 VAL A O 1
ATOM 775 N N . ASP A 1 105 ? 24.891 23.328 -17.703 1 46.28 105 ASP A N 1
ATOM 776 C CA . ASP A 1 105 ? 25.688 23.5 -18.906 1 46.28 105 ASP A CA 1
ATOM 777 C C . ASP A 1 105 ? 26.703 24.625 -18.734 1 46.28 105 ASP A C 1
ATOM 779 O O . ASP A 1 105 ? 26.391 25.672 -18.156 1 46.28 105 ASP A O 1
ATOM 783 N N . GLU A 1 106 ? 27.859 24.516 -18.984 1 44.16 106 GLU A N 1
ATOM 784 C CA . GLU A 1 106 ? 28.938 25.5 -19.156 1 44.16 106 GLU A CA 1
ATOM 785 C C . GLU A 1 106 ? 28.5 26.625 -20.078 1 44.16 106 GLU A C 1
ATOM 787 O O . GLU A 1 106 ? 28.125 26.391 -21.234 1 44.16 106 GLU A O 1
ATOM 792 N N . GLY A 1 107 ? 27.922 27.781 -19.484 1 53.03 107 GLY A N 1
ATOM 793 C CA . GLY A 1 107 ? 27.625 29.047 -20.156 1 53.03 107 GLY A CA 1
ATOM 794 C C . GLY A 1 107 ? 26.234 29.562 -19.859 1 53.03 107 GLY A C 1
ATOM 795 O O . GLY A 1 107 ? 25.812 30.594 -20.406 1 53.03 107 GLY A O 1
ATOM 796 N N . GLU A 1 108 ? 25.375 28.719 -19.391 1 59.94 108 GLU A N 1
ATOM 797 C CA . GLU A 1 108 ? 24.031 29.234 -19.203 1 59.94 108 GLU A CA 1
ATOM 798 C C . GLU A 1 108 ? 23.969 30.188 -18.016 1 59.94 108 GLU A C 1
ATOM 800 O O . GLU A 1 108 ? 24.391 29.844 -16.922 1 59.94 108 GLU A O 1
ATOM 805 N N . GLU A 1 109 ? 23.844 31.438 -18.219 1 66.88 109 GLU A N 1
ATOM 806 C CA . GLU A 1 109 ? 23.688 32.469 -17.219 1 66.88 109 GLU A CA 1
ATOM 807 C C . GLU A 1 109 ? 22.375 32.312 -16.453 1 66.88 109 GLU A C 1
ATOM 809 O O . GLU A 1 109 ? 21.297 32.406 -17.031 1 66.88 109 GLU A O 1
ATOM 814 N N . LEU A 1 110 ? 22.406 31.859 -15.117 1 75.12 110 LEU A N 1
ATOM 815 C CA . LEU A 1 110 ? 21.219 31.703 -14.281 1 75.12 110 LEU A CA 1
ATOM 816 C C . LEU A 1 110 ? 20.734 33.062 -13.773 1 75.12 110 LEU A C 1
ATOM 818 O O . LEU A 1 110 ? 21.547 33.906 -13.422 1 75.12 110 LEU A O 1
ATOM 822 N N . VAL A 1 111 ? 19.375 33.25 -13.898 1 78.75 111 VAL A N 1
ATOM 823 C CA . VAL A 1 111 ? 18.766 34.438 -13.266 1 78.75 111 VAL A CA 1
ATOM 824 C C . VAL A 1 111 ? 18.969 34.375 -11.758 1 78.75 111 VAL A C 1
ATOM 826 O O . VAL A 1 111 ? 18.797 33.312 -11.133 1 78.75 111 VAL A O 1
ATOM 829 N N . PRO A 1 112 ? 19.5 35.469 -11.305 1 87.31 112 PRO A N 1
ATOM 830 C CA . PRO A 1 112 ? 19.703 35.469 -9.852 1 87.31 112 PRO A CA 1
ATOM 831 C C . PRO A 1 112 ? 18.406 35.281 -9.07 1 87.31 112 PRO A C 1
ATOM 833 O O . PRO A 1 112 ? 17.344 35.688 -9.523 1 87.31 112 PRO A O 1
ATOM 836 N N . LEU A 1 113 ? 18.531 34.688 -7.922 1 93.12 113 LEU A N 1
ATOM 837 C CA . LEU A 1 113 ? 17.375 34.5 -7.039 1 93.12 113 LEU A CA 1
ATOM 838 C C . LEU A 1 113 ? 16.891 35.844 -6.496 1 93.12 113 LEU A C 1
ATOM 840 O O . LEU A 1 113 ? 17.703 36.719 -6.23 1 93.12 113 LEU A O 1
ATOM 844 N N . PRO A 1 114 ? 15.57 35.938 -6.359 1 94.62 114 PRO A N 1
ATOM 845 C CA . PRO A 1 114 ? 15.055 37.188 -5.797 1 94.62 114 PRO A CA 1
ATOM 846 C C . PRO A 1 114 ? 15.484 37.406 -4.348 1 94.62 114 PRO A C 1
ATOM 848 O O . PRO A 1 114 ? 15.609 36.469 -3.588 1 94.62 114 PRO A O 1
ATOM 851 N N . GLN A 1 115 ? 15.602 38.688 -3.996 1 94.69 115 GLN A N 1
ATOM 852 C CA . GLN A 1 115 ? 15.953 39 -2.621 1 94.69 115 GLN A CA 1
ATOM 853 C C . GLN A 1 115 ? 14.703 39.125 -1.745 1 94.69 115 GLN A C 1
ATOM 855 O O . GLN A 1 115 ? 14.758 38.812 -0.551 1 94.69 115 GLN A O 1
ATOM 860 N N . THR A 1 116 ? 13.664 39.625 -2.4 1 96.19 116 THR A N 1
ATOM 861 C CA . THR A 1 116 ? 12.398 39.781 -1.691 1 96.19 116 THR A CA 1
ATOM 862 C C . THR A 1 116 ? 11.25 39.188 -2.496 1 96.19 116 THR A C 1
ATOM 864 O O . THR A 1 116 ? 11.336 39.094 -3.723 1 96.19 116 THR A O 1
ATOM 867 N N . ARG A 1 117 ? 10.328 38.719 -1.78 1 96.12 117 ARG A N 1
ATOM 868 C CA . ARG A 1 117 ? 9.109 38.188 -2.371 1 96.12 117 ARG A CA 1
ATOM 869 C C . ARG A 1 117 ? 7.883 38.594 -1.581 1 96.12 117 ARG A C 1
ATOM 871 O O . ARG A 1 117 ? 7.988 38.969 -0.407 1 96.12 117 ARG A O 1
ATOM 878 N N . ARG A 1 118 ? 6.77 38.625 -2.262 1 93.75 118 ARG A N 1
ATOM 879 C CA . ARG A 1 118 ? 5.477 38.844 -1.614 1 93.75 118 ARG A CA 1
ATOM 880 C C . ARG A 1 118 ? 4.695 37.531 -1.528 1 93.75 118 ARG A C 1
ATOM 882 O O . ARG A 1 118 ? 5.02 36.562 -2.217 1 93.75 118 ARG A O 1
ATOM 889 N N . MET A 1 119 ? 3.654 37.531 -0.666 1 93.38 119 MET A N 1
ATOM 890 C CA . MET A 1 119 ? 2.84 36.344 -0.502 1 93.38 119 MET A CA 1
ATOM 891 C C . MET A 1 119 ? 2.209 35.938 -1.828 1 93.38 119 MET A C 1
ATOM 893 O O . MET A 1 119 ? 2.164 34.75 -2.154 1 93.38 119 MET A O 1
ATOM 897 N N . GLY A 1 120 ? 1.794 36.875 -2.551 1 92 120 GLY A N 1
ATOM 898 C CA . GLY A 1 120 ? 1.13 36.625 -3.818 1 92 120 GLY A CA 1
ATOM 899 C C . GLY A 1 120 ? 2.041 35.969 -4.848 1 92 120 GLY A C 1
ATOM 900 O O . GLY A 1 120 ? 1.572 35.25 -5.742 1 92 120 GLY A O 1
ATOM 901 N N . ASP A 1 121 ? 3.33 36.156 -4.746 1 92 121 ASP A N 1
ATOM 902 C CA . ASP A 1 121 ? 4.293 35.594 -5.695 1 92 121 ASP A CA 1
ATOM 903 C C . ASP A 1 121 ? 4.355 34.094 -5.59 1 92 121 ASP A C 1
ATOM 905 O O . ASP A 1 121 ? 4.801 33.406 -6.52 1 92 121 ASP A O 1
ATOM 909 N N . SER A 1 122 ? 3.928 33.562 -4.477 1 93.31 122 SER A N 1
ATOM 910 C CA . SER A 1 122 ? 4.043 32.125 -4.242 1 93.31 122 SER A CA 1
ATOM 911 C C . SER A 1 122 ? 2.691 31.422 -4.379 1 93.31 122 SER A C 1
ATOM 913 O O . SER A 1 122 ? 2.584 30.219 -4.18 1 93.31 122 SER A O 1
ATOM 915 N N . PHE A 1 123 ? 1.678 32.156 -4.719 1 92.94 123 PHE A N 1
ATOM 916 C CA . PHE A 1 123 ? 0.33 31.609 -4.719 1 92.94 123 PHE A CA 1
ATOM 917 C C . PHE A 1 123 ? 0.198 30.5 -5.77 1 92.94 123 PHE A C 1
ATOM 919 O O . PHE A 1 123 ? 0.619 30.672 -6.914 1 92.94 123 PHE A O 1
ATOM 926 N N . VAL A 1 124 ? -0.336 29.344 -5.348 1 91.69 124 VAL A N 1
ATOM 927 C CA . VAL A 1 124 ? -0.608 28.219 -6.227 1 91.69 124 VAL A CA 1
ATOM 928 C C . VAL A 1 124 ? -2.014 27.688 -5.965 1 91.69 124 VAL A C 1
ATOM 930 O O . VAL A 1 124 ? -2.57 27.891 -4.883 1 91.69 124 VAL A O 1
ATOM 933 N N . GLN A 1 125 ? -2.531 27.062 -6.969 1 91.19 125 GLN A N 1
ATOM 934 C CA . GLN A 1 125 ? -3.879 26.516 -6.828 1 91.19 125 GLN A CA 1
ATOM 935 C C . GLN A 1 125 ? -4.043 25.234 -7.629 1 91.19 125 GLN A C 1
ATOM 937 O O . GLN A 1 125 ? -3.406 25.062 -8.672 1 91.19 125 GLN A O 1
ATOM 942 N N . LEU A 1 126 ? -4.805 24.281 -7.09 1 91 126 LEU A N 1
ATOM 943 C CA . LEU A 1 126 ? -5.203 23.031 -7.727 1 91 126 LEU A CA 1
ATOM 944 C C . LEU A 1 126 ? -6.711 22.844 -7.645 1 91 126 LEU A C 1
ATOM 946 O O . LEU A 1 126 ? -7.277 22.781 -6.551 1 91 126 LEU A O 1
ATOM 950 N N . ASP A 1 127 ? -7.355 22.781 -8.812 1 90.75 127 ASP A N 1
ATOM 951 C CA . ASP A 1 127 ? -8.797 22.531 -8.859 1 90.75 127 ASP A CA 1
ATOM 952 C C . ASP A 1 127 ? -9.086 21.062 -9.102 1 90.75 127 ASP A C 1
ATOM 954 O O . ASP A 1 127 ? -8.453 20.422 -9.945 1 90.75 127 ASP A O 1
ATOM 958 N N . LEU A 1 128 ? -9.953 20.531 -8.328 1 91.06 128 LEU A N 1
ATOM 959 C CA . LEU A 1 128 ? -10.453 19.172 -8.469 1 91.06 128 LEU A CA 1
ATOM 960 C C . LEU A 1 128 ? -11.938 19.172 -8.828 1 91.06 128 LEU A C 1
ATOM 962 O O . LEU A 1 128 ? -12.797 19.031 -7.957 1 91.06 128 LEU A O 1
ATOM 966 N N . PRO A 1 129 ? -12.203 19.234 -10.156 1 92.31 129 PRO A N 1
ATOM 967 C CA . PRO A 1 129 ? -13.594 19.297 -10.609 1 92.31 129 PRO A CA 1
ATOM 968 C C . PRO A 1 129 ? -14.242 17.922 -10.711 1 92.31 129 PRO A C 1
ATOM 970 O O . PRO A 1 129 ? -14.531 17.438 -11.812 1 92.31 129 PRO A O 1
ATOM 973 N N . PHE A 1 130 ? -14.609 17.391 -9.664 1 88.19 130 PHE A N 1
ATOM 974 C CA . PHE A 1 130 ? -15.164 16.047 -9.586 1 88.19 130 PHE A CA 1
ATOM 975 C C . PHE A 1 130 ? -16.453 15.945 -10.391 1 88.19 130 PHE A C 1
ATOM 977 O O . PHE A 1 130 ? -16.75 14.898 -10.969 1 88.19 130 PHE A O 1
ATOM 984 N N . SER A 1 131 ? -17.219 16.953 -10.445 1 87.06 131 SER A N 1
ATOM 985 C CA . SER A 1 131 ? -18.5 16.938 -11.141 1 87.06 131 SER A CA 1
ATOM 986 C C . SER A 1 131 ? -18.312 16.812 -12.648 1 87.06 131 SER A C 1
ATOM 988 O O . SER A 1 131 ? -19.172 16.266 -13.344 1 87.06 131 SER A O 1
ATOM 990 N N . LYS A 1 132 ? -17.203 17.203 -13.141 1 87.81 132 LYS A N 1
ATOM 991 C CA . LYS A 1 132 ? -16.969 17.25 -14.586 1 87.81 132 LYS A CA 1
ATOM 992 C C . LYS A 1 132 ? -16.031 16.125 -15.023 1 87.81 132 LYS A C 1
ATOM 994 O O . LYS A 1 132 ? -15.898 15.852 -16.219 1 87.81 132 LYS A O 1
ATOM 999 N N . ASP A 1 133 ? -15.43 15.516 -14.094 1 86.38 133 ASP A N 1
ATOM 1000 C CA . ASP A 1 133 ? -14.422 14.508 -14.414 1 86.38 133 ASP A CA 1
ATOM 1001 C C . ASP A 1 133 ? -14.633 13.242 -13.594 1 86.38 133 ASP A C 1
ATOM 1003 O O . ASP A 1 133 ? -14.102 13.109 -12.484 1 86.38 133 ASP A O 1
ATOM 1007 N N . ALA A 1 134 ? -15.133 12.281 -14.219 1 77.75 134 ALA A N 1
ATOM 1008 C CA . ALA A 1 134 ? -15.492 11.047 -13.531 1 77.75 134 ALA A CA 1
ATOM 1009 C C . ALA A 1 134 ? -14.25 10.234 -13.18 1 77.75 134 ALA A C 1
ATOM 1011 O O . ALA A 1 134 ? -14.195 9.578 -12.133 1 77.75 134 ALA A O 1
ATOM 1012 N N . SER A 1 135 ? -13.32 10.297 -14.055 1 76.56 135 SER A N 1
ATOM 1013 C CA . SER A 1 135 ? -12.086 9.562 -13.805 1 76.56 135 SER A CA 1
ATOM 1014 C C . SER A 1 135 ? -11.344 10.109 -12.586 1 76.56 135 SER A C 1
ATOM 1016 O O . SER A 1 135 ? -10.82 9.344 -11.781 1 76.56 135 SER A O 1
ATOM 1018 N N . LEU A 1 136 ? -11.367 11.406 -12.539 1 82.75 136 LEU A N 1
ATOM 1019 C CA . LEU A 1 136 ? -10.766 12.055 -11.375 1 82.75 136 LEU A CA 1
ATOM 1020 C C . LEU A 1 136 ? -11.516 11.68 -10.102 1 82.75 136 LEU A C 1
ATOM 1022 O O . LEU A 1 136 ? -10.891 11.391 -9.078 1 82.75 136 LEU A O 1
ATOM 1026 N N . ARG A 1 137 ? -12.766 11.695 -10.164 1 82.5 137 ARG A N 1
ATOM 1027 C CA . ARG A 1 137 ? -13.602 11.367 -9.016 1 82.5 137 ARG A CA 1
ATOM 1028 C C . ARG A 1 137 ? -13.305 9.953 -8.508 1 82.5 137 ARG A C 1
ATOM 1030 O O . ARG A 1 137 ? -13.242 9.727 -7.301 1 82.5 137 ARG A O 1
ATOM 1037 N N . GLU A 1 138 ? -13.07 9.125 -9.359 1 76.25 138 GLU A N 1
ATOM 1038 C CA . GLU A 1 138 ? -12.812 7.734 -8.992 1 76.25 138 GLU A CA 1
ATOM 1039 C C . GLU A 1 138 ? -11.508 7.602 -8.211 1 76.25 138 GLU A C 1
ATOM 1041 O O . GLU A 1 138 ? -11.383 6.738 -7.344 1 76.25 138 GLU A O 1
ATOM 1046 N N . GLN A 1 139 ? -10.641 8.445 -8.508 1 81.62 139 GLN A N 1
ATOM 1047 C CA . GLN A 1 139 ? -9.344 8.398 -7.844 1 81.62 139 GLN A CA 1
ATOM 1048 C C . GLN A 1 139 ? -9.43 8.93 -6.418 1 81.62 139 GLN A C 1
ATOM 1050 O O . GLN A 1 139 ? -8.57 8.648 -5.586 1 81.62 139 GLN A O 1
ATOM 1055 N N . TYR A 1 140 ? -10.516 9.68 -6.23 1 86 140 TYR A N 1
ATOM 1056 C CA . TYR A 1 140 ? -10.594 10.367 -4.945 1 86 140 TYR A CA 1
ATOM 1057 C C . TYR A 1 140 ? -11.734 9.812 -4.102 1 86 140 TYR A C 1
ATOM 1059 O O . TYR A 1 140 ? -12.07 10.375 -3.059 1 86 140 TYR A O 1
ATOM 1067 N N . VAL A 1 141 ? -12.312 8.773 -4.566 1 79 141 VAL A N 1
ATOM 1068 C CA . VAL A 1 141 ? -13.406 8.188 -3.801 1 79 141 VAL A CA 1
ATOM 1069 C C . VAL A 1 141 ? -12.898 6.98 -3.008 1 79 141 VAL A C 1
ATOM 1071 O O . VAL A 1 141 ? -12.188 6.133 -3.547 1 79 141 VAL A O 1
ATOM 1074 N N . GLY A 1 142 ? -13.242 7.023 -1.781 1 72.5 142 GLY A N 1
ATOM 1075 C CA . GLY A 1 142 ? -12.898 5.906 -0.917 1 72.5 142 GLY A CA 1
ATOM 1076 C C . GLY A 1 142 ? -14 4.871 -0.81 1 72.5 142 GLY A C 1
ATOM 1077 O O . GLY A 1 142 ? -14.977 4.918 -1.559 1 72.5 142 GLY A O 1
ATOM 1078 N N . GLY A 1 143 ? -13.82 3.74 -0.071 1 62.91 143 GLY A N 1
ATOM 1079 C CA . GLY A 1 143 ? -14.719 2.605 0.067 1 62.91 143 GLY A CA 1
ATOM 1080 C C . GLY A 1 143 ? -16.125 3.002 0.466 1 62.91 143 GLY A C 1
ATOM 1081 O O . GLY A 1 143 ? -17.094 2.33 0.099 1 62.91 143 GLY A O 1
ATOM 1082 N N . ILE A 1 144 ? -16.391 3.932 1.295 1 61.44 144 ILE A N 1
ATOM 1083 C CA . ILE A 1 144 ? -17.75 4.234 1.734 1 61.44 144 ILE A CA 1
ATOM 1084 C C . ILE A 1 144 ? -18.188 5.574 1.149 1 61.44 144 ILE A C 1
ATOM 1086 O O . ILE A 1 144 ? -18.922 6.328 1.798 1 61.44 144 ILE A O 1
ATOM 1090 N N . SER A 1 145 ? -17.781 5.719 -0.043 1 57.22 145 SER A N 1
ATOM 1091 C CA . SER A 1 145 ? -18.25 6.859 -0.823 1 57.22 145 SER A CA 1
ATOM 1092 C C . SER A 1 145 ? -17.828 8.18 -0.187 1 57.22 145 SER A C 1
ATOM 1094 O O . SER A 1 145 ? -18.547 9.172 -0.27 1 57.22 145 SER A O 1
ATOM 1096 N N . LYS A 1 146 ? -16.875 8.086 0.538 1 75.12 146 LYS A N 1
ATOM 1097 C CA . LYS A 1 146 ? -16.297 9.32 1.068 1 75.12 146 LYS A CA 1
ATOM 1098 C C . LYS A 1 146 ? -15 9.672 0.352 1 75.12 146 LYS A C 1
ATOM 1100 O O . LYS A 1 146 ? -14.43 8.836 -0.352 1 75.12 146 LYS A O 1
ATOM 1105 N N . VAL A 1 147 ? -14.75 10.938 0.316 1 82.88 147 VAL A N 1
ATOM 1106 C CA . VAL A 1 147 ? -13.523 11.414 -0.313 1 82.88 147 VAL A CA 1
ATOM 1107 C C . VAL A 1 147 ? -12.312 10.781 0.368 1 82.88 147 VAL A C 1
ATOM 1109 O O . VAL A 1 147 ? -12.266 10.68 1.597 1 82.88 147 VAL A O 1
ATOM 1112 N N . ARG A 1 148 ? -11.484 10.305 -0.455 1 88.25 148 ARG A N 1
ATOM 1113 C CA . ARG A 1 148 ? -10.242 9.719 0.039 1 88.25 148 ARG A CA 1
ATOM 1114 C C . ARG A 1 148 ? -9.305 10.805 0.562 1 88.25 148 ARG A C 1
ATOM 1116 O O . ARG A 1 148 ? -8.484 11.336 -0.189 1 88.25 148 ARG A O 1
ATOM 1123 N N . MET A 1 149 ? -9.336 11.078 1.841 1 91.44 149 MET A N 1
ATOM 1124 C CA . MET A 1 149 ? -8.555 12.125 2.482 1 91.44 149 MET A CA 1
ATOM 1125 C C . MET A 1 149 ? -7.059 11.875 2.303 1 91.44 149 MET A C 1
ATOM 1127 O O . MET A 1 149 ? -6.27 12.812 2.223 1 91.44 149 MET A O 1
ATOM 1131 N N . GLY A 1 150 ? -6.68 10.578 2.244 1 91.06 150 GLY A N 1
ATOM 1132 C CA . GLY A 1 150 ? -5.277 10.273 2.016 1 91.06 150 GLY A CA 1
ATOM 1133 C C . GLY A 1 150 ? -4.73 10.891 0.743 1 91.06 150 GLY A C 1
ATOM 1134 O O . GLY A 1 150 ? -3.615 11.414 0.732 1 91.06 150 GLY A O 1
ATOM 1135 N N . ARG A 1 151 ? -5.438 10.828 -0.262 1 90.88 151 ARG A N 1
ATOM 1136 C CA . ARG A 1 151 ? -5.031 11.43 -1.527 1 90.88 151 ARG A CA 1
ATOM 1137 C C . ARG A 1 151 ? -4.945 12.945 -1.41 1 90.88 151 ARG A C 1
ATOM 1139 O O . ARG A 1 151 ? -4.059 13.57 -1.993 1 90.88 151 ARG A O 1
ATOM 1146 N N . LEU A 1 152 ? -5.875 13.5 -0.716 1 91.81 152 LEU A N 1
ATOM 1147 C CA . LEU A 1 152 ? -5.848 14.945 -0.506 1 91.81 152 LEU A CA 1
ATOM 1148 C C . LEU A 1 152 ? -4.609 15.359 0.28 1 91.81 152 LEU A C 1
ATOM 1150 O O . LEU A 1 152 ? -4.035 16.422 0.027 1 91.81 152 LEU A O 1
ATOM 1154 N N . MET A 1 153 ? -4.207 14.5 1.214 1 92.25 153 MET A N 1
ATOM 1155 C CA . MET A 1 153 ? -2.984 14.773 1.963 1 92.25 153 MET A CA 1
ATOM 1156 C C . MET A 1 153 ? -1.785 14.867 1.028 1 92.25 153 MET A C 1
ATOM 1158 O O . MET A 1 153 ? -0.932 15.742 1.199 1 92.25 153 MET A O 1
ATOM 1162 N N . GLU A 1 154 ? -1.771 13.977 0.154 1 89.69 154 GLU A N 1
ATOM 1163 C CA . GLU A 1 154 ? -0.703 14 -0.841 1 89.69 154 GLU A CA 1
ATOM 1164 C C . GLU A 1 154 ? -0.735 15.281 -1.66 1 89.69 154 GLU A C 1
ATOM 1166 O O . GLU A 1 154 ? 0.311 15.867 -1.945 1 89.69 154 GLU A O 1
ATOM 1171 N N . ASP A 1 155 ? -1.88 15.703 -2.029 1 91.19 155 ASP A N 1
ATOM 1172 C CA . ASP A 1 155 ? -2.045 16.922 -2.801 1 91.19 155 ASP A CA 1
ATOM 1173 C C . ASP A 1 155 ? -1.585 18.141 -2.002 1 91.19 155 ASP A C 1
ATOM 1175 O O . ASP A 1 155 ? -0.958 19.047 -2.553 1 91.19 155 ASP A O 1
ATOM 1179 N N . PHE A 1 156 ? -1.933 18.141 -0.761 1 92.94 156 PHE A N 1
ATOM 1180 C CA . PHE A 1 156 ? -1.541 19.266 0.088 1 92.94 156 PHE A CA 1
ATOM 1181 C C . PHE A 1 156 ? -0.023 19.391 0.156 1 92.94 156 PHE A C 1
ATOM 1183 O O . PHE A 1 156 ? 0.52 20.484 0.084 1 92.94 156 PHE A O 1
ATOM 1190 N N . ASP A 1 157 ? 0.615 18.297 0.32 1 91.94 157 ASP A N 1
ATOM 1191 C CA . ASP A 1 157 ? 2.074 18.312 0.375 1 91.94 157 ASP A CA 1
ATOM 1192 C C . ASP A 1 157 ? 2.666 18.812 -0.939 1 91.94 157 ASP A C 1
ATOM 1194 O O . ASP A 1 157 ? 3.615 19.594 -0.938 1 91.94 157 ASP A O 1
ATOM 1198 N N . SER A 1 158 ? 2.127 18.328 -2.012 1 89.81 158 SER A N 1
ATOM 1199 C CA . SER A 1 158 ? 2.562 18.797 -3.324 1 89.81 158 SER A CA 1
ATOM 1200 C C . SER A 1 158 ? 2.344 20.297 -3.482 1 89.81 158 SER A C 1
ATOM 1202 O O . SER A 1 158 ? 3.195 21 -4.031 1 89.81 158 SER A O 1
ATOM 1204 N N . LEU A 1 159 ? 1.243 20.75 -3.061 1 91.19 159 LEU A N 1
ATOM 1205 C CA . LEU A 1 159 ? 0.901 22.156 -3.143 1 91.19 159 LEU A CA 1
ATOM 1206 C C . LEU A 1 159 ? 1.862 23 -2.307 1 91.19 159 LEU A C 1
ATOM 1208 O O . LEU A 1 159 ? 2.301 24.062 -2.744 1 91.19 159 LEU A O 1
ATOM 1212 N N . ALA A 1 160 ? 2.094 22.547 -1.137 1 93.38 160 ALA A N 1
ATOM 1213 C CA . ALA A 1 160 ? 3.029 23.25 -0.266 1 93.38 160 ALA A CA 1
ATOM 1214 C C . ALA A 1 160 ? 4.41 23.344 -0.908 1 93.38 160 ALA A C 1
ATOM 1216 O O . ALA A 1 160 ? 5.035 24.406 -0.892 1 93.38 160 ALA A O 1
ATOM 1217 N N . GLY A 1 161 ? 4.852 22.234 -1.433 1 91.06 161 GLY A N 1
ATOM 1218 C CA . GLY A 1 161 ? 6.121 22.25 -2.143 1 91.06 161 GLY A CA 1
ATOM 1219 C C . GLY A 1 161 ? 6.141 23.219 -3.311 1 91.06 161 GLY A C 1
ATOM 1220 O O . GLY A 1 161 ? 7.098 23.984 -3.475 1 91.06 161 GLY A O 1
ATOM 1221 N N . ALA A 1 162 ? 5.098 23.203 -4.047 1 90.06 162 ALA A N 1
ATOM 1222 C CA . ALA A 1 162 ? 5.008 24.078 -5.211 1 90.06 162 ALA A CA 1
ATOM 1223 C C . ALA A 1 162 ? 5.031 25.547 -4.793 1 90.06 162 ALA A C 1
ATOM 1225 O O . ALA A 1 162 ? 5.707 26.375 -5.418 1 90.06 162 ALA A O 1
ATOM 1226 N N . ALA A 1 163 ? 4.266 25.891 -3.814 1 93.06 163 ALA A N 1
ATOM 1227 C CA . ALA A 1 163 ? 4.238 27.266 -3.311 1 93.06 163 ALA A CA 1
ATOM 1228 C C . ALA A 1 163 ? 5.625 27.703 -2.84 1 93.06 163 ALA A C 1
ATOM 1230 O O . ALA A 1 163 ? 6.051 28.828 -3.109 1 93.06 163 ALA A O 1
ATOM 1231 N N . ALA A 1 164 ? 6.273 26.797 -2.18 1 94.38 164 ALA A N 1
ATOM 1232 C CA . ALA A 1 164 ? 7.605 27.109 -1.664 1 94.38 164 ALA A CA 1
ATOM 1233 C C . ALA A 1 164 ? 8.594 27.344 -2.805 1 94.38 164 ALA A C 1
ATOM 1235 O O . ALA A 1 164 ? 9.359 28.312 -2.787 1 94.38 164 ALA A O 1
ATOM 1236 N N . TYR A 1 165 ? 8.594 26.469 -3.748 1 91.81 165 TYR A N 1
ATOM 1237 C CA . TYR A 1 165 ? 9.492 26.625 -4.883 1 91.81 165 TYR A CA 1
ATOM 1238 C C . TYR A 1 165 ? 9.188 27.906 -5.645 1 91.81 165 TYR A C 1
ATOM 1240 O O . TYR A 1 165 ? 10.102 28.625 -6.051 1 91.81 165 TYR A O 1
ATOM 1248 N N . ARG A 1 166 ? 7.938 28.188 -5.859 1 91.12 166 ARG A N 1
ATOM 1249 C CA . ARG A 1 166 ? 7.551 29.406 -6.555 1 91.12 166 ARG A CA 1
ATOM 1250 C C . ARG A 1 166 ? 8.016 30.641 -5.789 1 91.12 166 ARG A C 1
ATOM 1252 O O . ARG A 1 166 ? 8.344 31.672 -6.391 1 91.12 166 ARG A O 1
ATOM 1259 N N . TYR A 1 167 ? 8.023 30.562 -4.535 1 94.88 167 TYR A N 1
ATOM 1260 C CA . TYR A 1 167 ? 8.469 31.656 -3.688 1 94.88 167 TYR A CA 1
ATOM 1261 C C . TYR A 1 167 ? 9.953 31.922 -3.869 1 94.88 167 TYR A C 1
ATOM 1263 O O . TYR A 1 167 ? 10.383 33.062 -3.941 1 94.88 167 TYR A O 1
ATOM 1271 N N . VAL A 1 168 ? 10.727 30.875 -3.955 1 95.19 168 VAL A N 1
ATOM 1272 C CA . VAL A 1 168 ? 12.18 31.016 -3.914 1 95.19 168 VAL A CA 1
ATOM 1273 C C . VAL A 1 168 ? 12.711 31.25 -5.324 1 95.19 168 VAL A C 1
ATOM 1275 O O . VAL A 1 168 ? 13.625 32.062 -5.516 1 95.19 168 VAL A O 1
ATOM 1278 N N . LEU A 1 169 ? 12.133 30.594 -6.273 1 92.44 169 LEU A N 1
ATOM 1279 C CA . LEU A 1 169 ? 12.609 30.688 -7.648 1 92.44 169 LEU A CA 1
ATOM 1280 C C . LEU A 1 169 ? 12.156 32 -8.289 1 92.44 169 LEU A C 1
ATOM 1282 O O . LEU A 1 169 ? 11.148 32.562 -7.883 1 92.44 169 LEU A O 1
ATOM 1286 N N . PRO A 1 170 ? 12.961 32.438 -9.297 1 92.06 170 PRO A N 1
ATOM 1287 C CA . PRO A 1 170 ? 12.477 33.594 -10.062 1 92.06 170 PRO A CA 1
ATOM 1288 C C . PRO A 1 170 ? 11.18 33.281 -10.82 1 92.06 170 PRO A C 1
ATOM 1290 O O . PRO A 1 170 ? 10.891 32.125 -11.117 1 92.06 170 PRO A O 1
ATOM 1293 N N . ASP A 1 171 ? 10.469 34.344 -11.094 1 87.75 171 ASP A N 1
ATOM 1294 C CA . ASP A 1 171 ? 9.203 34.188 -11.797 1 87.75 171 ASP A CA 1
ATOM 1295 C C . ASP A 1 171 ? 9.414 33.5 -13.148 1 87.75 171 ASP A C 1
ATOM 1297 O O . ASP A 1 171 ? 10.359 33.812 -13.867 1 87.75 171 ASP A O 1
ATOM 1301 N N . GLY A 1 172 ? 8.594 32.469 -13.406 1 80.5 172 GLY A N 1
ATOM 1302 C CA . GLY A 1 172 ? 8.609 31.812 -14.711 1 80.5 172 GLY A CA 1
ATOM 1303 C C . GLY A 1 172 ? 9.539 30.609 -14.766 1 80.5 172 GLY A C 1
ATOM 1304 O O . GLY A 1 172 ? 9.547 29.875 -15.75 1 80.5 172 GLY A O 1
ATOM 1305 N N . VAL A 1 173 ? 10.336 30.5 -13.812 1 82.19 173 VAL A N 1
ATOM 1306 C CA . VAL A 1 173 ? 11.273 29.375 -13.805 1 82.19 173 VAL A CA 1
ATOM 1307 C C . VAL A 1 173 ? 10.555 28.094 -13.406 1 82.19 173 VAL A C 1
ATOM 1309 O O . VAL A 1 173 ? 9.734 28.094 -12.484 1 82.19 173 VAL A O 1
ATOM 1312 N N . ASP A 1 174 ? 10.883 27.062 -14.094 1 76.75 174 ASP A N 1
ATOM 1313 C CA . ASP A 1 174 ? 10.305 25.75 -13.82 1 76.75 174 ASP A CA 1
ATOM 1314 C C . ASP A 1 174 ? 10.953 25.109 -12.594 1 76.75 174 ASP A C 1
ATOM 1316 O O . ASP A 1 174 ? 12.164 25.188 -12.406 1 76.75 174 ASP A O 1
ATOM 1320 N N . ILE A 1 175 ? 10.148 24.484 -11.805 1 76.81 175 ILE A N 1
ATOM 1321 C CA . ILE A 1 175 ? 10.578 23.828 -10.578 1 76.81 175 ILE A CA 1
ATOM 1322 C C . ILE A 1 175 ? 11.602 22.75 -10.898 1 76.81 175 ILE A C 1
ATOM 1324 O O . ILE A 1 175 ? 12.523 22.5 -10.117 1 76.81 175 ILE A O 1
ATOM 1328 N N . ALA A 1 176 ? 11.438 22.125 -12.039 1 69.06 176 ALA A N 1
ATOM 1329 C CA . ALA A 1 176 ? 12.312 21.031 -12.453 1 69.06 176 ALA A CA 1
ATOM 1330 C C . ALA A 1 176 ? 13.758 21.516 -12.594 1 69.06 176 ALA A C 1
ATOM 1332 O O . ALA A 1 176 ? 14.695 20.719 -12.523 1 69.06 176 ALA A O 1
ATOM 1333 N N . THR A 1 177 ? 13.938 22.859 -12.695 1 73.12 177 THR A N 1
ATOM 1334 C CA . THR A 1 177 ? 15.266 23.406 -12.906 1 73.12 177 THR A CA 1
ATOM 1335 C C . THR A 1 177 ? 15.844 23.938 -11.594 1 73.12 177 THR A C 1
ATOM 1337 O O . THR A 1 177 ? 16.906 24.562 -11.586 1 73.12 177 THR A O 1
ATOM 1340 N N . ALA A 1 178 ? 15.195 23.719 -10.516 1 76.88 178 ALA A N 1
ATOM 1341 C CA . ALA A 1 178 ? 15.625 24.234 -9.211 1 76.88 178 ALA A CA 1
ATOM 1342 C C . ALA A 1 178 ? 17.031 23.766 -8.875 1 76.88 178 ALA A C 1
ATOM 1344 O O . ALA A 1 178 ? 17.797 24.469 -8.211 1 76.88 178 ALA A O 1
ATOM 1345 N N . GLN A 1 179 ? 17.328 22.656 -9.328 1 73.88 179 GLN A N 1
ATOM 1346 C CA . GLN A 1 179 ? 18.641 22.078 -9.023 1 73.88 179 GLN A CA 1
ATOM 1347 C C . GLN A 1 179 ? 19.75 22.969 -9.555 1 73.88 179 GLN A C 1
ATOM 1349 O O . GLN A 1 179 ? 20.844 23.016 -8.977 1 73.88 179 GLN A O 1
ATOM 1354 N N . LYS A 1 180 ? 19.469 23.641 -10.578 1 80.31 180 LYS A N 1
ATOM 1355 C CA . LYS A 1 180 ? 20.453 24.547 -11.172 1 80.31 180 LYS A CA 1
ATOM 1356 C C . LYS A 1 180 ? 20.781 25.703 -10.234 1 80.31 180 LYS A C 1
ATOM 1358 O O . LYS A 1 180 ? 21.844 26.312 -10.344 1 80.31 180 LYS A O 1
ATOM 1363 N N . TYR A 1 181 ? 19.922 25.984 -9.391 1 87.56 181 TYR A N 1
ATOM 1364 C CA . TYR A 1 181 ? 20.109 27.094 -8.453 1 87.56 181 TYR A CA 1
ATOM 1365 C C . TYR A 1 181 ? 20.766 26.625 -7.168 1 87.56 181 TYR A C 1
ATOM 1367 O O . TYR A 1 181 ? 20.969 27.406 -6.242 1 87.56 181 TYR A O 1
ATOM 1375 N N . GLY A 1 182 ? 21.031 25.328 -7.066 1 84.56 182 GLY A N 1
ATOM 1376 C CA . GLY A 1 182 ? 21.844 24.781 -5.992 1 84.56 182 GLY A CA 1
ATOM 1377 C C . GLY A 1 182 ? 21.062 24.547 -4.715 1 84.56 182 GLY A C 1
ATOM 1378 O O . GLY A 1 182 ? 21.641 24.531 -3.623 1 84.56 182 GLY A O 1
ATOM 1379 N N . PHE A 1 183 ? 19.734 24.578 -4.773 1 87.81 183 PHE A N 1
ATOM 1380 C CA . PHE A 1 183 ? 18.969 24.328 -3.561 1 87.81 183 PHE A CA 1
ATOM 1381 C C . PHE A 1 183 ? 17.844 23.328 -3.832 1 87.81 183 PHE A C 1
ATOM 1383 O O . PHE A 1 183 ? 17.562 23 -4.984 1 87.81 183 PHE A O 1
ATOM 1390 N N . TYR A 1 184 ? 17.344 22.797 -2.787 1 85.44 184 TYR A N 1
ATOM 1391 C CA . TYR A 1 184 ? 16.125 22.031 -2.855 1 85.44 184 TYR A CA 1
ATOM 1392 C C . TYR A 1 184 ? 15.258 22.25 -1.616 1 85.44 184 TYR A C 1
ATOM 1394 O O . TYR A 1 184 ? 15.766 22.672 -0.571 1 85.44 184 TYR A O 1
ATOM 1402 N N . LEU A 1 185 ? 14.047 22.094 -1.825 1 89.5 185 LEU A N 1
ATOM 1403 C CA . LEU A 1 185 ? 13.102 22.312 -0.732 1 89.5 185 LEU A CA 1
ATOM 1404 C C . LEU A 1 185 ? 12.539 20.984 -0.239 1 89.5 185 LEU A C 1
ATOM 1406 O O . LEU A 1 185 ? 12.266 20.078 -1.038 1 89.5 185 LEU A O 1
ATOM 1410 N N . VAL A 1 186 ? 12.414 20.844 1.114 1 87 186 VAL A N 1
ATOM 1411 C CA . VAL A 1 186 ? 11.844 19.656 1.719 1 87 186 VAL A CA 1
ATOM 1412 C C . VAL A 1 186 ? 10.742 20.047 2.701 1 87 186 VAL A C 1
ATOM 1414 O O . VAL A 1 186 ? 10.789 21.125 3.297 1 87 186 VAL A O 1
ATOM 1417 N N . THR A 1 187 ? 9.773 19.172 2.77 1 89 187 THR A N 1
ATOM 1418 C CA . THR A 1 187 ? 8.773 19.359 3.822 1 89 187 THR A CA 1
ATOM 1419 C C . THR A 1 187 ? 9.367 19.016 5.188 1 89 187 THR A C 1
ATOM 1421 O O . THR A 1 187 ? 9.758 17.875 5.43 1 89 187 THR A O 1
ATOM 1424 N N . ALA A 1 188 ? 9.438 19.938 6 1 88.56 188 ALA A N 1
ATOM 1425 C CA . ALA A 1 188 ? 9.992 19.734 7.332 1 88.56 188 ALA A CA 1
ATOM 1426 C C . ALA A 1 188 ? 8.914 19.266 8.312 1 88.56 188 ALA A C 1
ATOM 1428 O O . ALA A 1 188 ? 9.164 18.422 9.164 1 88.56 188 ALA A O 1
ATOM 1429 N N . ALA A 1 189 ? 7.742 19.859 8.172 1 89.44 189 ALA A N 1
ATOM 1430 C CA . ALA A 1 189 ? 6.676 19.531 9.109 1 89.44 189 ALA A CA 1
ATOM 1431 C C . ALA A 1 189 ? 5.316 19.969 8.57 1 89.44 189 ALA A C 1
ATOM 1433 O O . ALA A 1 189 ? 5.238 20.828 7.68 1 89.44 189 ALA A O 1
ATOM 1434 N N . VAL A 1 190 ? 4.359 19.25 8.992 1 91.06 190 VAL A N 1
ATOM 1435 C CA . VAL A 1 190 ? 2.982 19.734 8.938 1 91.06 190 VAL A CA 1
ATOM 1436 C C . VAL A 1 190 ? 2.521 20.156 10.328 1 91.06 190 VAL A C 1
ATOM 1438 O O . VAL A 1 190 ? 2.252 19.297 11.18 1 91.06 190 VAL A O 1
ATOM 1441 N N . ASP A 1 191 ? 2.426 21.391 10.445 1 83.94 191 ASP A N 1
ATOM 1442 C CA . ASP A 1 191 ? 2.172 21.906 11.789 1 83.94 191 ASP A CA 1
ATOM 1443 C C . ASP A 1 191 ? 0.747 21.578 12.234 1 83.94 191 ASP A C 1
ATOM 1445 O O . ASP A 1 191 ? 0.523 21.188 13.383 1 83.94 191 ASP A O 1
ATOM 1449 N N . ARG A 1 192 ? -0.134 21.891 11.297 1 85.06 192 ARG A N 1
ATOM 1450 C CA . ARG A 1 192 ? -1.515 21.594 11.664 1 85.06 192 ARG A CA 1
ATOM 1451 C C . ARG A 1 192 ? -2.42 21.594 10.438 1 85.06 192 ARG A C 1
ATOM 1453 O O . ARG A 1 192 ? -2.176 22.344 9.484 1 85.06 192 ARG A O 1
ATOM 1460 N N . MET A 1 193 ? -3.359 20.781 10.484 1 90.25 193 MET A N 1
ATOM 1461 C CA . MET A 1 193 ? -4.461 20.75 9.523 1 90.25 193 MET A CA 1
ATOM 1462 C C . MET A 1 193 ? -5.797 20.562 10.242 1 90.25 193 MET A C 1
ATOM 1464 O O . MET A 1 193 ? -5.934 19.703 11.102 1 90.25 193 MET A O 1
ATOM 1468 N N . ASP A 1 194 ? -6.777 21.406 9.883 1 88.31 194 ASP A N 1
ATOM 1469 C CA . ASP A 1 194 ? -8.086 21.344 10.531 1 88.31 194 ASP A CA 1
ATOM 1470 C C . ASP A 1 194 ? -9.203 21.281 9.5 1 88.31 194 ASP A C 1
ATOM 1472 O O . ASP A 1 194 ? -9.281 22.109 8.594 1 88.31 194 ASP A O 1
ATOM 1476 N N . LEU A 1 195 ? -9.977 20.25 9.68 1 88.81 195 LEU A N 1
ATOM 1477 C CA . LEU A 1 195 ? -11.211 20.188 8.906 1 88.81 195 LEU A CA 1
ATOM 1478 C C . LEU A 1 195 ? -12.305 21.016 9.562 1 88.81 195 LEU A C 1
ATOM 1480 O O . LEU A 1 195 ? -12.734 20.719 10.68 1 88.81 195 LEU A O 1
ATOM 1484 N N . LEU A 1 196 ? -12.828 21.984 8.859 1 82.56 196 LEU A N 1
ATOM 1485 C CA . LEU A 1 196 ? -13.758 22.938 9.445 1 82.56 196 LEU A CA 1
ATOM 1486 C C . LEU A 1 196 ? -15.195 22.562 9.125 1 82.56 196 LEU A C 1
ATOM 1488 O O . LEU A 1 196 ? -16.109 22.906 9.883 1 82.56 196 LEU A O 1
ATOM 1492 N N . ARG A 1 197 ? -15.414 21.906 7.984 1 82.56 197 ARG A N 1
ATOM 1493 C CA . ARG A 1 197 ? -16.734 21.453 7.551 1 82.56 197 ARG A CA 1
ATOM 1494 C C . ARG A 1 197 ? -16.641 20.078 6.891 1 82.56 197 ARG A C 1
ATOM 1496 O O . ARG A 1 197 ? -15.594 19.688 6.383 1 82.56 197 ARG A O 1
ATOM 1503 N N . PRO A 1 198 ? -17.766 19.406 6.922 1 82.06 198 PRO A N 1
ATOM 1504 C CA . PRO A 1 198 ? -17.75 18.094 6.273 1 82.06 198 PRO A CA 1
ATOM 1505 C C . PRO A 1 198 ? -17.438 18.172 4.777 1 82.06 198 PRO A C 1
ATOM 1507 O O . PRO A 1 198 ? -17.875 19.109 4.109 1 82.06 198 PRO A O 1
ATOM 1510 N N . LEU A 1 199 ? -16.734 17.203 4.293 1 85.62 199 LEU A N 1
ATOM 1511 C CA . LEU A 1 199 ? -16.297 17.156 2.898 1 85.62 199 LEU A CA 1
ATOM 1512 C C . LEU A 1 199 ? -17.391 16.578 2.01 1 85.62 199 LEU A C 1
ATOM 1514 O O . LEU A 1 199 ? -17.125 16.141 0.891 1 85.62 199 LEU A O 1
ATOM 1518 N N . GLN A 1 200 ? -18.547 16.516 2.441 1 81.44 200 GLN A N 1
ATOM 1519 C CA . GLN A 1 200 ? -19.672 16 1.669 1 81.44 200 GLN A CA 1
ATOM 1520 C C . GLN A 1 200 ? -20.859 16.969 1.71 1 81.44 200 GLN A C 1
ATOM 1522 O O . GLN A 1 200 ? -21.109 17.594 2.74 1 81.44 200 GLN A O 1
ATOM 1527 N N . ASN A 1 201 ? -21.469 17.031 0.525 1 78.62 201 ASN A N 1
ATOM 1528 C CA . ASN A 1 201 ? -22.703 17.797 0.477 1 78.62 201 ASN A CA 1
ATOM 1529 C C . ASN A 1 201 ? -23.828 17.078 1.222 1 78.62 201 ASN A C 1
ATOM 1531 O O . ASN A 1 201 ? -23.703 15.906 1.576 1 78.62 201 ASN A O 1
ATOM 1535 N N . ALA A 1 202 ? -24.828 17.812 1.418 1 75.44 202 ALA A N 1
ATOM 1536 C CA . ALA A 1 202 ? -25.969 17.266 2.129 1 75.44 202 ALA A CA 1
ATOM 1537 C C . ALA A 1 202 ? -26.578 16.078 1.374 1 75.44 202 ALA A C 1
ATOM 1539 O O . ALA A 1 202 ? -27.094 15.141 1.986 1 75.44 202 ALA A O 1
ATOM 1540 N N . ASP A 1 203 ? -26.422 16.078 0.091 1 76.25 203 ASP A N 1
ATOM 1541 C CA . ASP A 1 203 ? -27.016 15.023 -0.722 1 76.25 203 ASP A CA 1
ATOM 1542 C C . ASP A 1 203 ? -26.062 13.844 -0.864 1 76.25 203 ASP A C 1
ATOM 1544 O O . ASP A 1 203 ? -26.328 12.898 -1.602 1 76.25 203 ASP A O 1
ATOM 1548 N N . GLY A 1 204 ? -24.984 13.992 -0.28 1 75.56 204 GLY A N 1
ATOM 1549 C CA . GLY A 1 204 ? -24.047 12.883 -0.307 1 75.56 204 GLY A CA 1
ATOM 1550 C C . GLY A 1 204 ? -23.016 13 -1.417 1 75.56 204 GLY A C 1
ATOM 1551 O O . GLY A 1 204 ? -22.031 12.25 -1.449 1 75.56 204 GLY A O 1
ATOM 1552 N N . SER A 1 205 ? -23.203 13.953 -2.244 1 79.69 205 SER A N 1
ATOM 1553 C CA . SER A 1 205 ? -22.266 14.125 -3.346 1 79.69 205 SER A CA 1
ATOM 1554 C C . SER A 1 205 ? -21 14.844 -2.885 1 79.69 205 SER A C 1
ATOM 1556 O O . SER A 1 205 ? -21 15.508 -1.851 1 79.69 205 SER A O 1
ATOM 1558 N N . ILE A 1 206 ? -20.016 14.664 -3.617 1 83.5 206 ILE A N 1
ATOM 1559 C CA . ILE A 1 206 ? -18.75 15.32 -3.326 1 83.5 206 ILE A CA 1
ATOM 1560 C C . ILE A 1 206 ? -18.656 16.625 -4.109 1 83.5 206 ILE A C 1
ATOM 1562 O O . ILE A 1 206 ? -18.844 16.641 -5.332 1 83.5 206 ILE A O 1
ATOM 1566 N N . PRO A 1 207 ? -18.453 17.688 -3.428 1 89.06 207 PRO A N 1
ATOM 1567 C CA . PRO A 1 207 ? -18.328 18.969 -4.133 1 89.06 207 PRO A CA 1
ATOM 1568 C C . PRO A 1 207 ? -17.016 19.094 -4.895 1 89.06 207 PRO A C 1
ATOM 1570 O O . PRO A 1 207 ? -16.062 18.359 -4.621 1 89.06 207 PRO A O 1
ATOM 1573 N N . ASP A 1 208 ? -17.062 19.984 -5.887 1 92.62 208 ASP A N 1
ATOM 1574 C CA . ASP A 1 208 ? -15.797 20.375 -6.504 1 92.62 208 ASP A CA 1
ATOM 1575 C C . ASP A 1 208 ? -14.922 21.125 -5.516 1 92.62 208 ASP A C 1
ATOM 1577 O O . ASP A 1 208 ? -15.414 21.953 -4.746 1 92.62 208 ASP A O 1
ATOM 1581 N N . LEU A 1 209 ? -13.641 20.828 -5.531 1 93.06 209 LEU A N 1
ATOM 1582 C CA . LEU A 1 209 ? -12.75 21.375 -4.52 1 93.06 209 LEU A CA 1
ATOM 1583 C C . LEU A 1 209 ? -11.625 22.172 -5.164 1 93.06 209 LEU A C 1
ATOM 1585 O O . LEU A 1 209 ? -11.164 21.828 -6.254 1 93.06 209 LEU A O 1
ATOM 1589 N N . ARG A 1 210 ? -11.305 23.219 -4.488 1 92.12 210 ARG A N 1
ATOM 1590 C CA . ARG A 1 210 ? -10.125 24 -4.84 1 92.12 210 ARG A CA 1
ATOM 1591 C C . ARG A 1 210 ? -9.117 24.031 -3.691 1 92.12 210 ARG A C 1
ATOM 1593 O O . ARG A 1 210 ? -9.445 24.453 -2.58 1 92.12 210 ARG A O 1
ATOM 1600 N N . LEU A 1 211 ? -7.93 23.516 -3.941 1 93.5 211 LEU A N 1
ATOM 1601 C CA . LEU A 1 211 ? -6.809 23.625 -3.01 1 93.5 211 LEU A CA 1
ATOM 1602 C C . LEU A 1 211 ? -5.895 24.781 -3.391 1 93.5 211 LEU A C 1
ATOM 1604 O O . LEU A 1 211 ? -5.57 24.969 -4.566 1 93.5 211 LEU A O 1
ATOM 1608 N N . SER A 1 212 ? -5.547 25.562 -2.445 1 92.56 212 SER A N 1
ATOM 1609 C CA . SER A 1 212 ? -4.656 26.688 -2.695 1 92.56 212 SER A CA 1
ATOM 1610 C C . SER A 1 212 ? -3.662 26.875 -1.554 1 92.56 212 SER A C 1
ATOM 1612 O O . SER A 1 212 ? -3.869 26.359 -0.455 1 92.56 212 SER A O 1
ATOM 1614 N N . GLY A 1 213 ? -2.584 27.516 -1.873 1 92.44 213 GLY A N 1
ATOM 1615 C CA . GLY A 1 213 ? -1.566 27.75 -0.861 1 92.44 213 GLY A CA 1
ATOM 1616 C C . GLY A 1 213 ? -0.607 28.875 -1.228 1 92.44 213 GLY A C 1
ATOM 1617 O O . GLY A 1 213 ? -0.528 29.266 -2.391 1 92.44 213 GLY A O 1
ATOM 1618 N N . HIS A 1 214 ? 0 29.453 -0.272 1 92.88 214 HIS A N 1
ATOM 1619 C CA . HIS A 1 214 ? 1.025 30.469 -0.434 1 92.88 214 HIS A CA 1
ATOM 1620 C C . HIS A 1 214 ? 1.917 30.562 0.801 1 92.88 214 HIS A C 1
ATOM 1622 O O . HIS A 1 214 ? 1.508 30.172 1.896 1 92.88 214 HIS A O 1
ATOM 1628 N N . VAL A 1 215 ? 3.045 31.062 0.57 1 94.94 215 VAL A N 1
ATOM 1629 C CA . VAL A 1 215 ? 3.961 31.281 1.684 1 94.94 215 VAL A CA 1
ATOM 1630 C C . VAL A 1 215 ? 3.447 32.438 2.555 1 94.94 215 VAL A C 1
ATOM 1632 O O . VAL A 1 215 ? 3.033 33.469 2.039 1 94.94 215 VAL A O 1
ATOM 1635 N N . SER A 1 216 ? 3.445 32.281 3.855 1 92.25 216 SER A N 1
ATOM 1636 C CA . SER A 1 216 ? 2.887 33.281 4.766 1 92.25 216 SER A CA 1
ATOM 1637 C C . SER A 1 216 ? 3.943 33.781 5.738 1 92.25 216 SER A C 1
ATOM 1639 O O . SER A 1 216 ? 3.764 34.844 6.359 1 92.25 216 SER A O 1
ATOM 1641 N N . TYR A 1 217 ? 4.965 33.094 5.898 1 93.06 217 TYR A N 1
ATOM 1642 C CA . TYR A 1 217 ? 6.035 33.438 6.824 1 93.06 217 TYR A CA 1
ATOM 1643 C C . TYR A 1 217 ? 7.355 32.812 6.406 1 93.06 217 TYR A C 1
ATOM 1645 O O . TYR A 1 217 ? 7.375 31.703 5.855 1 93.06 217 TYR A O 1
ATOM 1653 N N . THR A 1 218 ? 8.438 33.531 6.602 1 95.38 218 THR A N 1
ATOM 1654 C CA . THR A 1 218 ? 9.75 32.969 6.281 1 95.38 218 THR A CA 1
ATOM 1655 C C . THR A 1 218 ? 10.773 33.375 7.348 1 95.38 218 THR A C 1
ATOM 1657 O O . THR A 1 218 ? 10.617 34.375 8.023 1 95.38 218 THR A O 1
ATOM 1660 N N . THR A 1 219 ? 11.664 32.562 7.582 1 92.38 219 THR A N 1
ATOM 1661 C CA . THR A 1 219 ? 12.922 32.875 8.25 1 92.38 219 THR A CA 1
ATOM 1662 C C . THR A 1 219 ? 14.07 32.969 7.246 1 92.38 219 THR A C 1
ATOM 1664 O O . THR A 1 219 ? 13.859 33.312 6.086 1 92.38 219 THR A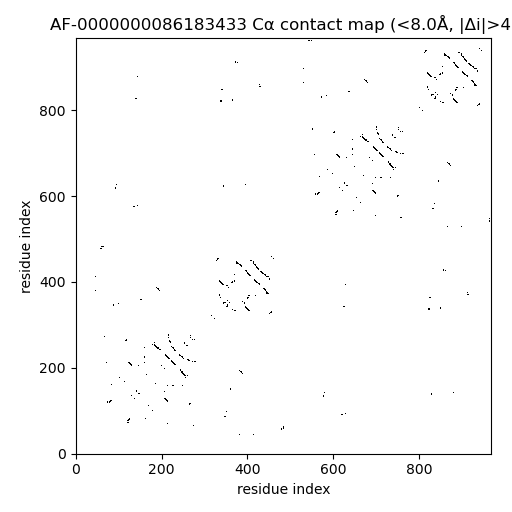 O 1
ATOM 1667 N N . SER A 1 220 ? 15.281 32.594 7.73 1 93.94 220 SER A N 1
ATOM 1668 C CA . SER A 1 220 ? 16.422 32.656 6.828 1 93.94 220 SER A CA 1
ATOM 1669 C C . SER A 1 220 ? 16.438 31.469 5.879 1 93.94 220 SER A C 1
ATOM 1671 O O . SER A 1 220 ? 16.906 31.578 4.742 1 93.94 220 SER A O 1
ATOM 1673 N N . SER A 1 221 ? 15.969 30.359 6.352 1 95.38 221 SER A N 1
ATOM 1674 C CA . SER A 1 221 ? 16.062 29.156 5.52 1 95.38 221 SER A CA 1
ATOM 1675 C C . SER A 1 221 ? 14.805 28.312 5.617 1 95.38 221 SER A C 1
ATOM 1677 O O . SER A 1 221 ? 14.805 27.141 5.242 1 95.38 221 SER A O 1
ATOM 1679 N N . SER A 1 222 ? 13.766 28.828 6.172 1 93.56 222 SER A N 1
ATOM 1680 C CA . SER A 1 222 ? 12.531 28.078 6.312 1 93.56 222 SER A CA 1
ATOM 1681 C C . SER A 1 222 ? 11.328 28.906 5.863 1 93.56 222 SER A C 1
ATOM 1683 O O . SER A 1 222 ? 11.352 30.125 5.914 1 93.56 222 SER A O 1
ATOM 1685 N N . LEU A 1 223 ? 10.359 28.25 5.387 1 95.38 223 LEU A N 1
ATOM 1686 C CA . LEU A 1 223 ? 9.133 28.844 4.887 1 95.38 223 LEU A CA 1
ATOM 1687 C C . LEU A 1 223 ? 7.91 28.203 5.527 1 95.38 223 LEU A C 1
ATOM 1689 O O . LEU A 1 223 ? 7.871 26.984 5.715 1 95.38 223 LEU A O 1
ATOM 1693 N N . GLU A 1 224 ? 6.957 29.016 5.855 1 93.56 224 GLU A N 1
ATOM 1694 C CA . GLU A 1 224 ? 5.637 28.516 6.25 1 93.56 224 GLU A CA 1
ATOM 1695 C C . GLU A 1 224 ? 4.617 28.734 5.129 1 93.56 224 GLU A C 1
ATOM 1697 O O . GLU A 1 224 ? 4.465 29.844 4.617 1 93.56 224 GLU A O 1
ATOM 1702 N N . VAL A 1 225 ? 4 27.625 4.785 1 93.44 225 VAL A N 1
ATOM 1703 C CA . VAL A 1 225 ? 3.016 27.688 3.709 1 93.44 225 VAL A CA 1
ATOM 1704 C C . VAL A 1 225 ? 1.613 27.484 4.281 1 93.44 225 VAL A C 1
ATOM 1706 O O . VAL A 1 225 ? 1.345 26.5 4.961 1 93.44 225 VAL A O 1
ATOM 1709 N N . PHE A 1 226 ? 0.783 28.453 4.008 1 91.56 226 PHE A N 1
ATOM 1710 C CA . PHE A 1 226 ? -0.628 28.344 4.363 1 91.56 226 PHE A CA 1
ATOM 1711 C C . PHE A 1 226 ? -1.42 27.688 3.238 1 91.56 226 PHE A C 1
ATOM 1713 O O . PHE A 1 226 ? -1.284 28.062 2.072 1 91.56 226 PHE A O 1
ATOM 1720 N N . LEU A 1 227 ? -2.184 26.703 3.684 1 92.75 227 LEU A N 1
ATOM 1721 C CA . LEU A 1 227 ? -2.994 25.984 2.707 1 92.75 227 LEU A CA 1
ATOM 1722 C C . LEU A 1 227 ? -4.477 26.109 3.035 1 92.75 227 LEU A C 1
ATOM 1724 O O . LEU A 1 227 ? -4.859 26.125 4.207 1 92.75 227 LEU A O 1
ATOM 1728 N N . ARG A 1 228 ? -5.277 26.109 1.942 1 91 228 ARG A N 1
ATOM 1729 C CA . ARG A 1 228 ? -6.73 26.203 2.064 1 91 228 ARG A CA 1
ATOM 1730 C C . ARG A 1 228 ? -7.418 25.281 1.066 1 91 228 ARG A C 1
ATOM 1732 O O . ARG A 1 228 ? -6.996 25.172 -0.087 1 91 228 ARG A O 1
ATOM 1739 N N . MET A 1 229 ? -8.336 24.516 1.558 1 93.44 229 MET A N 1
ATOM 1740 C CA . MET A 1 229 ? -9.242 23.766 0.691 1 93.44 229 MET A CA 1
ATOM 1741 C C . MET A 1 229 ? -10.656 24.344 0.771 1 93.44 229 MET A C 1
ATOM 1743 O O . MET A 1 229 ? -11.219 24.469 1.86 1 93.44 229 MET A O 1
ATOM 1747 N N . ALA A 1 230 ? -11.242 24.688 -0.387 1 91.75 230 ALA A N 1
ATOM 1748 C CA . ALA A 1 230 ? -12.57 25.297 -0.451 1 91.75 230 ALA A CA 1
ATOM 1749 C C . ALA A 1 230 ? -13.391 24.719 -1.593 1 91.75 230 ALA A C 1
ATOM 1751 O O . ALA A 1 230 ? -12.844 24.062 -2.49 1 91.75 230 ALA A O 1
ATOM 1752 N N . THR A 1 231 ? -14.695 24.875 -1.479 1 91.62 231 THR A N 1
ATOM 1753 C CA . THR A 1 231 ? -15.57 24.453 -2.564 1 91.62 231 THR A CA 1
ATOM 1754 C C . THR A 1 231 ? -15.469 25.406 -3.748 1 91.62 231 THR A C 1
ATOM 1756 O O . THR A 1 231 ? -15.211 26.594 -3.568 1 91.62 231 THR A O 1
ATOM 1759 N N . ILE A 1 232 ? -15.57 24.859 -4.883 1 90 232 ILE A N 1
ATOM 1760 C CA . ILE A 1 232 ? -15.711 25.672 -6.086 1 90 232 ILE A CA 1
ATOM 1761 C C . ILE A 1 232 ? -17.188 25.953 -6.355 1 90 232 ILE A C 1
ATOM 1763 O O . ILE A 1 232 ? -17.969 25.016 -6.566 1 90 232 ILE A O 1
ATOM 1767 N N . PRO A 1 233 ? -17.5 27.172 -6.371 1 86.19 233 PRO A N 1
ATOM 1768 C CA . PRO A 1 233 ? -18.922 27.469 -6.594 1 86.19 233 PRO A CA 1
ATOM 1769 C C . PRO A 1 233 ? -19.422 27.016 -7.961 1 86.19 233 PRO A C 1
ATOM 1771 O O . PRO A 1 233 ? -18.688 27.094 -8.945 1 86.19 233 PRO A O 1
ATOM 1774 N N . SER A 1 234 ? -20.641 26.406 -7.969 1 80.94 234 SER A N 1
ATOM 1775 C CA . SER A 1 234 ? -21.25 25.969 -9.211 1 80.94 234 SER A CA 1
ATOM 1776 C C . SER A 1 234 ? -21.922 27.125 -9.945 1 80.94 234 SER A C 1
ATOM 1778 O O . SER A 1 234 ? -22.172 27.031 -11.148 1 80.94 234 SER A O 1
ATOM 1780 N N . SER A 1 235 ? -22.328 28.109 -9.18 1 79.69 235 SER A N 1
ATOM 1781 C CA . SER A 1 235 ? -22.953 29.297 -9.742 1 79.69 235 SER A CA 1
ATOM 1782 C C . SER A 1 235 ? -22.328 30.578 -9.195 1 79.69 235 SER A C 1
ATOM 1784 O O . SER A 1 235 ? -21.703 30.562 -8.133 1 79.69 235 SER A O 1
ATOM 1786 N N . PRO A 1 236 ? -22.531 31.656 -9.953 1 75.75 236 PRO A N 1
ATOM 1787 C CA . PRO A 1 236 ? -21.953 32.938 -9.5 1 75.75 236 PRO A CA 1
ATOM 1788 C C . PRO A 1 236 ? -22.547 33.406 -8.18 1 75.75 236 PRO A C 1
ATOM 1790 O O . PRO A 1 236 ? -21.922 34.188 -7.465 1 75.75 236 PRO A O 1
ATOM 1793 N N . SER A 1 237 ? -23.703 32.969 -7.891 1 75.75 237 SER A N 1
ATOM 1794 C CA . SER A 1 237 ? -24.375 33.406 -6.668 1 75.75 237 SER A CA 1
ATOM 1795 C C . SER A 1 237 ? -23.891 32.594 -5.461 1 75.75 237 SER A C 1
ATOM 1797 O O . SER A 1 237 ? -24.078 33.031 -4.316 1 75.75 237 SER A O 1
ATOM 1799 N N . GLU A 1 238 ? -23.266 31.547 -5.723 1 79.44 238 GLU A N 1
ATOM 1800 C CA . GLU A 1 238 ? -22.781 30.688 -4.641 1 79.44 238 GLU A CA 1
ATOM 1801 C C . GLU A 1 238 ? -21.391 31.125 -4.172 1 79.44 238 GLU A C 1
ATOM 1803 O O . GLU A 1 238 ? -20.531 31.484 -4.988 1 79.44 238 GLU A O 1
ATOM 1808 N N . GLU A 1 239 ? -21.281 31.234 -2.898 1 79.81 239 GLU A N 1
ATOM 1809 C CA . GLU A 1 239 ? -19.984 31.609 -2.344 1 79.81 239 GLU A CA 1
ATOM 1810 C C . GLU A 1 239 ? -19.141 30.375 -2.045 1 79.81 239 GLU A C 1
ATOM 1812 O O . GLU A 1 239 ? -19.672 29.312 -1.73 1 79.81 239 GLU A O 1
ATOM 1817 N N . SER A 1 240 ? -17.859 30.531 -2.217 1 85.94 240 SER A N 1
ATOM 1818 C CA . SER A 1 240 ? -16.906 29.484 -1.861 1 85.94 240 SER A CA 1
ATOM 1819 C C . SER A 1 240 ? -16.859 29.266 -0.352 1 85.94 240 SER A C 1
ATOM 1821 O O . SER A 1 240 ? -16.922 30.234 0.418 1 85.94 240 SER A O 1
ATOM 1823 N N . SER A 1 241 ? -16.906 28.047 0.068 1 85.31 241 SER A N 1
ATOM 1824 C CA . SER A 1 241 ? -16.828 27.719 1.488 1 85.31 241 SER A CA 1
ATOM 1825 C C . SER A 1 241 ? -15.531 27 1.821 1 85.31 241 SER A C 1
ATOM 1827 O O . SER A 1 241 ? -15.172 26.016 1.166 1 85.31 241 SER A O 1
ATOM 1829 N N . THR A 1 242 ? -14.867 27.547 2.861 1 88.25 242 THR A N 1
ATOM 1830 C CA . THR A 1 242 ? -13.633 26.922 3.301 1 88.25 242 THR A CA 1
ATOM 1831 C C . THR A 1 242 ? -13.922 25.625 4.059 1 88.25 242 THR A C 1
ATOM 1833 O O . THR A 1 242 ? -14.727 25.609 4.992 1 88.25 242 THR A O 1
ATOM 1836 N N . ILE A 1 243 ? -13.281 24.562 3.668 1 89.75 243 ILE A N 1
ATOM 1837 C CA . ILE A 1 243 ? -13.516 23.25 4.262 1 89.75 243 ILE A CA 1
ATOM 1838 C C . ILE A 1 243 ? -12.344 22.891 5.18 1 89.75 243 ILE A C 1
ATOM 1840 O O . ILE A 1 243 ? -12.547 22.312 6.25 1 89.75 243 ILE A O 1
ATOM 1844 N N . LEU A 1 244 ? -11.133 23.188 4.762 1 91.19 244 LEU A N 1
ATOM 1845 C CA . LEU A 1 244 ? -9.938 22.781 5.492 1 91.19 244 LEU A CA 1
ATOM 1846 C C . LEU A 1 244 ? -8.836 23.828 5.359 1 91.19 244 LEU A C 1
ATOM 1848 O O . LEU A 1 244 ? -8.672 24.438 4.297 1 91.19 244 LEU A O 1
ATOM 1852 N N . ILE A 1 245 ? -8.102 24.016 6.414 1 87.75 245 ILE A N 1
ATOM 1853 C CA . ILE A 1 245 ? -6.898 24.844 6.391 1 87.75 245 ILE A CA 1
ATOM 1854 C C . ILE A 1 245 ? -5.715 24.047 6.93 1 87.75 245 ILE A C 1
ATOM 1856 O O . ILE A 1 245 ? -5.891 23.141 7.742 1 87.75 245 ILE A O 1
ATOM 1860 N N . GLY A 1 246 ? -4.637 24.328 6.449 1 89.12 246 GLY A N 1
ATOM 1861 C CA . GLY A 1 246 ? -3.428 23.656 6.898 1 89.12 246 GLY A CA 1
ATOM 1862 C C . GLY A 1 246 ? -2.193 24.531 6.812 1 89.12 246 GLY A C 1
ATOM 1863 O O . GLY A 1 246 ? -2.195 25.547 6.109 1 89.12 246 GLY A O 1
ATOM 1864 N N . ARG A 1 247 ? -1.219 24.203 7.535 1 89.44 247 ARG A N 1
ATOM 1865 C CA . ARG A 1 247 ? 0.06 24.906 7.547 1 89.44 247 ARG A CA 1
ATOM 1866 C C . ARG A 1 247 ? 1.225 23.922 7.434 1 89.44 247 ARG A C 1
ATOM 1868 O O . ARG A 1 247 ? 1.318 22.969 8.203 1 89.44 247 ARG A O 1
ATOM 1875 N N . PHE A 1 248 ? 2.014 24.172 6.523 1 92.88 248 PHE A N 1
ATOM 1876 C CA . PHE A 1 248 ? 3.186 23.344 6.262 1 92.88 248 PHE A CA 1
ATOM 1877 C C . PHE A 1 248 ? 4.469 24.125 6.496 1 92.88 248 PHE A C 1
ATOM 1879 O O . PHE A 1 248 ? 4.555 25.312 6.145 1 92.88 248 PHE A O 1
ATOM 1886 N N . ALA A 1 249 ? 5.395 23.531 7.117 1 91.94 249 ALA A N 1
ATOM 1887 C CA . ALA A 1 249 ? 6.734 24.094 7.254 1 91.94 249 ALA A CA 1
ATOM 1888 C C . ALA A 1 249 ? 7.695 23.469 6.238 1 91.94 249 ALA A C 1
ATOM 1890 O O . ALA A 1 249 ? 7.887 22.25 6.215 1 91.94 249 ALA A O 1
ATOM 1891 N N . MET A 1 250 ? 8.258 24.312 5.469 1 93.25 250 MET A N 1
ATOM 1892 C CA . MET A 1 250 ? 9.227 23.875 4.465 1 93.25 250 MET A CA 1
ATOM 1893 C C . MET A 1 250 ? 10.633 24.344 4.828 1 93.25 250 MET A C 1
ATOM 1895 O O . MET A 1 250 ? 10.805 25.422 5.41 1 93.25 250 MET A O 1
ATOM 1899 N N . ALA A 1 251 ? 11.602 23.547 4.477 1 92.44 251 ALA A N 1
ATOM 1900 C CA . ALA A 1 251 ? 13 23.906 4.688 1 92.44 251 ALA A CA 1
ATOM 1901 C C . ALA A 1 251 ? 13.75 24 3.361 1 92.44 251 ALA A C 1
ATOM 1903 O O . ALA A 1 251 ? 13.57 23.156 2.48 1 92.44 251 ALA A O 1
ATOM 1904 N N . CYS A 1 252 ? 14.508 25.016 3.264 1 93.69 252 CYS A N 1
ATOM 1905 C CA . CYS A 1 252 ? 15.359 25.203 2.094 1 93.69 252 CYS A CA 1
ATOM 1906 C C . CYS A 1 252 ? 16.781 24.734 2.371 1 93.69 252 CYS A C 1
ATOM 1908 O O . CYS A 1 252 ? 17.453 25.266 3.248 1 93.69 252 CYS A O 1
ATOM 1910 N N . ARG A 1 253 ? 17.188 23.797 1.552 1 89.5 253 ARG A N 1
ATOM 1911 C CA . ARG A 1 253 ? 18.5 23.188 1.76 1 89.5 253 ARG A CA 1
ATOM 1912 C C . ARG A 1 253 ? 19.406 23.422 0.553 1 89.5 253 ARG A C 1
ATOM 1914 O O . ARG A 1 253 ? 18.922 23.5 -0.582 1 89.5 253 ARG A O 1
ATOM 1921 N N . SER A 1 254 ? 20.672 23.438 0.901 1 88.69 254 SER A N 1
ATOM 1922 C CA . SER A 1 254 ? 21.656 23.562 -0.166 1 88.69 254 SER A CA 1
ATOM 1923 C C . SER A 1 254 ? 22.016 22.203 -0.753 1 88.69 254 SER A C 1
ATOM 1925 O O . SER A 1 254 ? 22.094 21.203 -0.028 1 88.69 254 SER A O 1
ATOM 1927 N N . ALA A 1 255 ? 22.25 22.188 -2.031 1 79.75 255 ALA A N 1
ATOM 1928 C CA . ALA A 1 255 ? 22.688 20.953 -2.688 1 79.75 255 ALA A CA 1
ATOM 1929 C C . ALA A 1 255 ? 24.016 20.469 -2.131 1 79.75 255 ALA A C 1
ATOM 1931 O O . ALA A 1 255 ? 24.312 19.281 -2.17 1 79.75 255 ALA A O 1
ATOM 1932 N N . LYS A 1 256 ? 24.812 21.344 -1.65 1 81.62 256 LYS A N 1
ATOM 1933 C CA . LYS A 1 256 ? 26.125 21.047 -1.089 1 81.62 256 LYS A CA 1
ATOM 1934 C C . LYS A 1 256 ? 26.016 20.656 0.385 1 81.62 256 LYS A C 1
ATOM 1936 O O . LYS A 1 256 ? 27 20.297 1.012 1 81.62 256 LYS A O 1
ATOM 1941 N N . GLY A 1 257 ? 24.859 20.812 0.857 1 82.5 257 GLY A N 1
ATOM 1942 C CA . GLY A 1 257 ? 24.656 20.5 2.262 1 82.5 257 GLY A CA 1
ATOM 1943 C C . GLY A 1 257 ? 24.406 21.734 3.117 1 82.5 257 GLY A C 1
ATOM 1944 O O . GLY A 1 257 ? 24.922 22.812 2.828 1 82.5 257 GLY A O 1
ATOM 1945 N N . GLY A 1 258 ? 23.594 21.531 4.062 1 86.81 258 GLY A N 1
ATOM 1946 C CA . GLY A 1 258 ? 23.297 22.609 4.98 1 86.81 258 GLY A CA 1
ATOM 1947 C C . GLY A 1 258 ? 22.094 23.438 4.555 1 86.81 258 GLY A C 1
ATOM 1948 O O . GLY A 1 258 ? 21.297 23 3.73 1 86.81 258 GLY A O 1
ATOM 1949 N N . LYS A 1 259 ? 22.031 24.672 5.156 1 91.94 259 LYS A N 1
ATOM 1950 C CA . LYS A 1 259 ? 20.906 25.547 4.91 1 91.94 259 LYS A CA 1
ATOM 1951 C C . LYS A 1 259 ? 21.141 26.438 3.689 1 91.94 259 LYS A C 1
ATOM 1953 O O . LYS A 1 259 ? 22.297 26.75 3.365 1 91.94 259 LYS A O 1
ATOM 1958 N N . HIS A 1 260 ? 20.109 26.734 3.018 1 93.12 260 HIS A N 1
ATOM 1959 C CA . HIS A 1 260 ? 20.125 27.703 1.926 1 93.12 260 HIS A CA 1
ATOM 1960 C C . HIS A 1 260 ? 19.188 28.875 2.217 1 93.12 260 HIS A C 1
ATOM 1962 O O . HIS A 1 260 ? 18.062 28.672 2.682 1 93.12 260 HIS A O 1
ATOM 1968 N N . ARG A 1 261 ? 19.609 30.047 1.938 1 94.38 261 ARG A N 1
ATOM 1969 C CA . ARG A 1 261 ? 18.844 31.25 2.246 1 94.38 261 ARG A CA 1
ATOM 1970 C C . ARG A 1 261 ? 17.656 31.391 1.296 1 94.38 261 ARG A C 1
ATOM 1972 O O . ARG A 1 261 ? 17.781 31.109 0.103 1 94.38 261 ARG A O 1
ATOM 1979 N N . VAL A 1 262 ? 16.562 31.922 1.884 1 96.88 262 VAL A N 1
ATOM 1980 C CA . VAL A 1 262 ? 15.375 32.188 1.08 1 96.88 262 VAL A CA 1
ATOM 1981 C C . VAL A 1 262 ? 15.109 33.688 1.039 1 96.88 262 VAL A C 1
ATOM 1983 O O . VAL A 1 262 ? 15.602 34.438 1.885 1 96.88 262 VAL A O 1
ATOM 1986 N N . PRO A 1 263 ? 14.328 34.156 0.045 1 97 263 PRO A N 1
ATOM 1987 C CA . PRO A 1 263 ? 14 35.562 -0.054 1 97 263 PRO A CA 1
ATOM 1988 C C . PRO A 1 263 ? 13.25 36.094 1.167 1 97 263 PRO A C 1
ATOM 1990 O O . PRO A 1 263 ? 12.508 35.344 1.807 1 97 263 PRO A O 1
ATOM 1993 N N . GLU A 1 264 ? 13.484 37.344 1.367 1 96.5 264 GLU A N 1
ATOM 1994 C CA . GLU A 1 264 ? 12.742 38 2.443 1 96.5 264 GLU A CA 1
ATOM 1995 C C . GLU A 1 264 ? 11.289 38.219 2.049 1 96.5 264 GLU A C 1
ATOM 1997 O O . GLU A 1 264 ? 11 38.625 0.913 1 96.5 264 GLU A O 1
ATOM 2002 N N . LEU A 1 265 ? 10.422 37.969 3.008 1 96.75 265 LEU A N 1
ATOM 2003 C CA . LEU A 1 265 ? 9 38.156 2.729 1 96.75 265 LEU A CA 1
ATOM 2004 C C . LEU A 1 265 ? 8.555 39.594 3.045 1 96.75 265 LEU A C 1
ATOM 2006 O O . LEU A 1 265 ? 8.664 40.031 4.188 1 96.75 265 LEU A O 1
ATOM 2010 N N . LEU A 1 266 ? 8.055 40.25 2.006 1 96 266 LEU A N 1
ATOM 2011 C CA . LEU A 1 266 ? 7.477 41.594 2.184 1 96 266 LEU A CA 1
ATOM 2012 C C . LEU A 1 266 ? 5.988 41.5 2.508 1 96 266 LEU A C 1
ATOM 2014 O O . LEU A 1 266 ? 5.238 40.812 1.801 1 96 266 LEU A O 1
ATOM 2018 N N . VAL A 1 267 ? 5.645 42.062 3.617 1 93.12 267 VAL A N 1
ATOM 2019 C CA . VAL A 1 267 ? 4.262 42.031 4.074 1 93.12 267 VAL A CA 1
ATOM 2020 C C . VAL A 1 267 ? 3.586 43.375 3.768 1 93.12 267 VAL A C 1
ATOM 2022 O O . VAL A 1 267 ? 4.047 44.438 4.215 1 93.12 267 VAL A O 1
ATOM 2025 N N . ASP A 1 268 ? 2.588 43.281 2.969 1 87.31 268 ASP A N 1
ATOM 2026 C CA . ASP A 1 268 ? 1.891 44.5 2.553 1 87.31 268 ASP A CA 1
ATOM 2027 C C . ASP A 1 268 ? 0.411 44.438 2.926 1 87.31 268 ASP A C 1
ATOM 2029 O O . ASP A 1 268 ? -0.305 43.531 2.494 1 87.31 268 ASP A O 1
ATOM 2033 N N . GLY A 1 269 ? -0.093 45.438 3.766 1 85.38 269 GLY A N 1
ATOM 2034 C CA . GLY A 1 269 ? -1.509 45.531 4.082 1 85.38 269 GLY A CA 1
ATOM 2035 C C . GLY A 1 269 ? -1.89 44.781 5.34 1 85.38 269 GLY A C 1
ATOM 2036 O O . GLY A 1 269 ? -1.112 43.969 5.836 1 85.38 269 GLY A O 1
ATOM 2037 N N . PRO A 1 270 ? -3.045 45.062 5.812 1 84.44 270 PRO A N 1
ATOM 2038 C CA . PRO A 1 270 ? -3.488 44.469 7.082 1 84.44 270 PRO A CA 1
ATOM 2039 C C . PRO A 1 270 ? -3.721 42.969 6.992 1 84.44 270 PRO A C 1
ATOM 2041 O O . PRO A 1 270 ? -3.443 42.25 7.945 1 84.44 270 PRO A O 1
ATOM 2044 N N . GLU A 1 271 ? -4.227 42.531 5.852 1 84.31 271 GLU A N 1
ATOM 2045 C CA . GLU A 1 271 ? -4.504 41.094 5.699 1 84.31 271 GLU A CA 1
ATOM 2046 C C . GLU A 1 271 ? -3.215 40.281 5.719 1 84.31 271 GLU A C 1
ATOM 2048 O O . GLU A 1 271 ? -3.141 39.25 6.379 1 84.31 271 GLU A O 1
ATOM 2053 N N . GLU A 1 272 ? -2.238 40.75 5.039 1 89.06 272 GLU A N 1
ATOM 2054 C CA . GLU A 1 272 ? -0.958 40.031 5.012 1 89.06 272 GLU A CA 1
ATOM 2055 C C . GLU A 1 272 ? -0.261 40.125 6.367 1 89.06 272 GLU A C 1
ATOM 2057 O O . GLU A 1 272 ? 0.428 39.156 6.766 1 89.06 272 GLU A O 1
ATOM 2062 N N . GLN A 1 273 ? -0.454 41.25 7.008 1 88.38 273 GLN A N 1
ATOM 2063 C CA . GLN A 1 273 ? 0.126 41.406 8.344 1 88.38 273 GLN A CA 1
ATOM 2064 C C . GLN A 1 273 ? -0.49 40.375 9.312 1 88.38 273 GLN A C 1
ATOM 2066 O O . GLN A 1 273 ? 0.21 39.812 10.156 1 88.38 273 GLN A O 1
ATOM 2071 N N . ALA A 1 274 ? -1.768 40.281 9.164 1 83.19 274 ALA A N 1
ATOM 2072 C CA . ALA A 1 274 ? -2.453 39.312 10.016 1 83.19 274 ALA A CA 1
ATOM 2073 C C . ALA A 1 274 ? -1.939 37.906 9.758 1 83.19 274 ALA A C 1
ATOM 2075 O O . ALA A 1 274 ? -1.7 37.125 10.695 1 83.19 274 ALA A O 1
ATOM 2076 N N . MET A 1 275 ? -1.773 37.594 8.523 1 84.44 275 MET A N 1
ATOM 2077 C CA . MET A 1 275 ? -1.265 36.281 8.133 1 84.44 275 MET A CA 1
ATOM 2078 C C . MET A 1 275 ? 0.161 36.094 8.633 1 84.44 275 MET A C 1
ATOM 2080 O O . MET A 1 275 ? 0.497 35.031 9.141 1 84.44 275 MET A O 1
ATOM 2084 N N . TRP A 1 276 ? 0.919 37.031 8.477 1 88.25 276 TRP A N 1
ATOM 2085 C CA . TRP A 1 276 ? 2.311 37 8.922 1 88.25 276 TRP A CA 1
ATOM 2086 C C . TRP A 1 276 ? 2.398 36.812 10.43 1 88.25 276 TRP A C 1
ATOM 2088 O O . TRP A 1 276 ? 3.209 36 10.914 1 88.25 276 TRP A O 1
ATOM 2098 N N . SER A 1 277 ? 1.586 37.531 11.172 1 84.88 277 SER A N 1
ATOM 2099 C CA . SER A 1 277 ? 1.574 37.438 12.633 1 84.88 277 SER A CA 1
ATOM 2100 C C . SER A 1 277 ? 1.145 36.031 13.078 1 84.88 277 SER A C 1
ATOM 2102 O O . SER A 1 277 ? 1.652 35.5 14.07 1 84.88 277 SER A O 1
ATOM 2104 N N . MET A 1 278 ? 0.239 35.562 12.328 1 78.06 278 MET A N 1
ATOM 2105 C CA . MET A 1 278 ? -0.208 34.188 12.633 1 78.06 278 MET A CA 1
ATOM 2106 C C . MET A 1 278 ? 0.928 33.188 12.445 1 78.06 278 MET A C 1
ATOM 2108 O O . MET A 1 278 ? 1.11 32.281 13.273 1 78.06 278 MET A O 1
ATOM 2112 N N . GLY A 1 279 ? 1.581 33.375 11.375 1 76.88 279 GLY A N 1
ATOM 2113 C CA . GLY A 1 279 ? 2.715 32.5 11.133 1 76.88 279 GLY A CA 1
ATOM 2114 C C . GLY A 1 279 ? 3.793 32.594 12.195 1 76.88 279 GLY A C 1
ATOM 2115 O O . GLY A 1 279 ? 4.336 31.594 12.641 1 76.88 279 GLY A O 1
ATOM 2116 N N . ARG A 1 280 ? 4.043 33.75 12.562 1 82.19 280 ARG A N 1
ATOM 2117 C CA . ARG A 1 280 ? 5.047 34 13.594 1 82.19 280 ARG A CA 1
ATOM 2118 C C . ARG A 1 280 ? 4.629 33.406 14.922 1 82.19 280 ARG A C 1
ATOM 2120 O O . ARG A 1 280 ? 5.426 32.719 15.578 1 82.19 280 ARG A O 1
ATOM 2127 N N . ASP A 1 281 ? 3.408 33.656 15.297 1 78.5 281 ASP A N 1
ATOM 2128 C CA . ASP A 1 281 ? 2.895 33.125 16.562 1 78.5 281 ASP A CA 1
ATOM 2129 C C . ASP A 1 281 ? 2.92 31.609 16.578 1 78.5 281 ASP A C 1
ATOM 2131 O O . ASP A 1 281 ? 3.217 31 17.625 1 78.5 281 ASP A O 1
ATOM 2135 N N . MET A 1 282 ? 2.596 31.109 15.531 1 72.44 282 MET A N 1
ATOM 2136 C CA . MET A 1 282 ? 2.568 29.656 15.438 1 72.44 282 MET A CA 1
ATOM 2137 C C . MET A 1 282 ? 3.973 29.078 15.578 1 72.44 282 MET A C 1
ATOM 2139 O O . MET A 1 282 ? 4.16 28.047 16.219 1 72.44 282 MET A O 1
ATOM 2143 N N . ARG A 1 283 ? 4.855 29.672 14.938 1 75.62 283 ARG A N 1
ATOM 2144 C CA . ARG A 1 283 ? 6.234 29.219 15.055 1 75.62 283 ARG A CA 1
ATOM 2145 C C . ARG A 1 283 ? 6.719 29.297 16.5 1 75.62 283 ARG A C 1
ATOM 2147 O O . ARG A 1 283 ? 7.391 28.391 16.984 1 75.62 283 ARG A O 1
ATOM 2154 N N . GLU A 1 284 ? 6.371 30.359 17.109 1 79.88 284 GLU A N 1
ATOM 2155 C CA . GLU A 1 284 ? 6.758 30.531 18.5 1 79.88 284 GLU A CA 1
ATOM 2156 C C . GLU A 1 284 ? 6.059 29.516 19.391 1 79.88 284 GLU A C 1
ATOM 2158 O O . GLU A 1 284 ? 6.656 28.984 20.344 1 79.88 284 GLU A O 1
ATOM 2163 N N . GLY A 1 285 ? 4.828 29.344 19.109 1 76.12 285 GLY A N 1
ATOM 2164 C CA . GLY A 1 285 ? 4.09 28.344 19.844 1 76.12 285 GLY A CA 1
ATOM 2165 C C . GLY A 1 285 ? 4.68 26.953 19.719 1 76.12 285 GLY A C 1
ATOM 2166 O O . GLY A 1 285 ? 4.738 26.188 20.688 1 76.12 285 GLY A O 1
ATOM 2167 N N . LYS A 1 286 ? 5.086 26.656 18.547 1 76.75 286 LYS A N 1
ATOM 2168 C CA . LYS A 1 286 ? 5.719 25.359 18.297 1 76.75 286 LYS A CA 1
ATOM 2169 C C . LYS A 1 286 ? 6.977 25.188 19.156 1 76.75 286 LYS A C 1
ATOM 2171 O O . LYS A 1 286 ? 7.219 24.109 19.703 1 76.75 286 LYS A O 1
ATOM 2176 N N . LYS A 1 287 ? 7.715 26.188 19.219 1 77.75 287 LYS A N 1
ATOM 2177 C CA . LYS A 1 287 ? 8.938 26.141 20.016 1 77.75 287 LYS A CA 1
ATOM 2178 C C . LYS A 1 287 ? 8.617 25.906 21.484 1 77.75 287 LYS A C 1
ATOM 2180 O O . LYS A 1 287 ? 9.297 25.125 22.156 1 77.75 287 LYS A O 1
ATOM 2185 N N . LYS A 1 288 ? 7.605 26.562 21.922 1 81.56 288 LYS A N 1
ATOM 2186 C CA . LYS A 1 288 ? 7.199 26.406 23.328 1 81.56 288 LYS A CA 1
ATOM 2187 C C . LYS A 1 288 ? 6.695 25 23.594 1 81.56 288 LYS A C 1
ATOM 2189 O O . LYS A 1 288 ? 7.035 24.391 24.625 1 81.56 288 LYS A O 1
ATOM 2194 N N . ARG A 1 289 ? 5.941 24.516 22.703 1 78.56 289 ARG A N 1
ATOM 2195 C CA . ARG A 1 289 ? 5.406 23.156 22.859 1 78.56 289 ARG A CA 1
ATOM 2196 C C . ARG A 1 289 ? 6.52 22.125 22.812 1 78.56 289 ARG A C 1
ATOM 2198 O O . ARG A 1 289 ? 6.488 21.141 23.562 1 78.56 289 ARG A O 1
ATOM 2205 N N . SER A 1 290 ? 7.395 22.312 21.938 1 78.69 290 SER A N 1
ATOM 2206 C CA . SER A 1 290 ? 8.531 21.406 21.828 1 78.69 290 SER A CA 1
ATOM 2207 C C . SER A 1 290 ? 9.328 21.375 23.125 1 78.69 290 SER A C 1
ATOM 2209 O O . SER A 1 290 ? 9.781 20.312 23.562 1 78.69 290 SER A O 1
ATOM 2211 N N . SER A 1 291 ? 9.406 22.5 23.781 1 82.19 291 SER A N 1
ATOM 2212 C CA . SER A 1 291 ? 10.148 22.578 25.031 1 82.19 291 SER A CA 1
ATOM 2213 C C . SER A 1 291 ? 9.383 21.922 26.172 1 82.19 291 SER A C 1
ATOM 2215 O O . SER A 1 291 ? 9.992 21.422 27.125 1 82.19 291 SER A O 1
ATOM 2217 N N . ALA A 1 292 ? 8.109 21.875 26 1 78.44 292 ALA A N 1
ATOM 2218 C CA . ALA A 1 292 ? 7.266 21.312 27.047 1 78.44 292 ALA A CA 1
ATOM 2219 C C . ALA A 1 292 ? 6.93 19.859 26.766 1 78.44 292 ALA A C 1
ATOM 2221 O O . ALA A 1 292 ? 6.125 19.234 27.469 1 78.44 292 ALA A O 1
ATOM 2222 N N . SER A 1 293 ? 7.566 19.312 25.828 1 82.62 293 SER A N 1
ATOM 2223 C CA . SER A 1 293 ? 7.266 17.953 25.391 1 82.62 293 SER A CA 1
ATOM 2224 C C . SER A 1 293 ? 7.457 16.953 26.531 1 82.62 293 SER A C 1
ATOM 2226 O O . SER A 1 293 ? 8.375 17.094 27.344 1 82.62 293 SER A O 1
ATOM 2228 N N . LEU A 1 294 ? 6.672 15.93 26.578 1 84.44 294 LEU A N 1
ATOM 2229 C CA . LEU A 1 294 ? 6.711 14.914 27.625 1 84.44 294 LEU A CA 1
ATOM 2230 C C . LEU A 1 294 ? 7.941 14.023 27.469 1 84.44 294 LEU A C 1
ATOM 2232 O O . LEU A 1 294 ? 8.281 13.266 28.391 1 84.44 294 LEU A O 1
ATOM 2236 N N . ASN A 1 295 ? 8.578 14.062 26.344 1 77.56 295 ASN A N 1
ATOM 2237 C CA . ASN A 1 295 ? 9.844 13.367 26.172 1 77.56 295 ASN A CA 1
ATOM 2238 C C . ASN A 1 295 ? 10.984 14.094 26.875 1 77.56 295 ASN A C 1
ATOM 2240 O O . ASN A 1 295 ? 12.062 13.523 27.078 1 77.56 295 ASN A O 1
ATOM 2244 N N . LYS A 1 296 ? 10.727 15.367 27.25 1 82.06 296 LYS A N 1
ATOM 2245 C CA . LYS A 1 296 ? 11.773 16.188 27.859 1 82.06 296 LYS A CA 1
ATOM 2246 C C . LYS A 1 296 ? 11.383 16.609 29.266 1 82.06 296 LYS A C 1
ATOM 2248 O O . LYS A 1 296 ? 12.242 16.719 30.141 1 82.06 296 LYS A O 1
ATOM 2253 N N . THR A 1 297 ? 10.102 16.906 29.438 1 87.19 297 THR A N 1
ATOM 2254 C CA . THR A 1 297 ? 9.594 17.438 30.703 1 87.19 297 THR A CA 1
ATOM 2255 C C . THR A 1 297 ? 8.5 16.531 31.25 1 87.19 297 THR A C 1
ATOM 2257 O O . THR A 1 297 ? 7.652 16.031 30.5 1 87.19 297 THR A O 1
ATOM 2260 N N . PRO A 1 298 ? 8.539 16.297 32.469 1 87.94 298 PRO A N 1
ATOM 2261 C CA . PRO A 1 298 ? 7.5 15.453 33.062 1 87.94 298 PRO A CA 1
ATOM 2262 C C . PRO A 1 298 ? 6.117 16.109 33.031 1 87.94 298 PRO A C 1
ATOM 2264 O O . PRO A 1 298 ? 6.008 17.312 32.812 1 87.94 298 PRO A O 1
ATOM 2267 N N . PRO A 1 299 ? 5.113 15.359 33.219 1 89.44 299 PRO A N 1
ATOM 2268 C CA . PRO A 1 299 ? 3.75 15.891 33.219 1 89.44 299 PRO A CA 1
ATOM 2269 C C . PRO A 1 299 ? 3.529 16.922 34.344 1 89.44 299 PRO A C 1
ATOM 2271 O O . PRO A 1 299 ? 4.199 16.859 35.375 1 89.44 299 PRO A O 1
ATOM 2274 N N . THR A 1 300 ? 2.602 17.812 34.062 1 90.38 300 THR A N 1
ATOM 2275 C CA . THR A 1 300 ? 2.205 18.766 35.094 1 90.38 300 THR A CA 1
ATOM 2276 C C . THR A 1 300 ? 1.456 18.078 36.219 1 90.38 300 THR A C 1
ATOM 2278 O O . THR A 1 300 ? 1.099 16.906 36.094 1 90.38 300 THR A O 1
ATOM 2281 N N . GLU A 1 301 ? 1.241 18.859 37.312 1 89.31 301 GLU A N 1
ATOM 2282 C CA . GLU A 1 301 ? 0.497 18.312 38.438 1 89.31 301 GLU A CA 1
ATOM 2283 C C . GLU A 1 301 ? -0.925 17.938 38.031 1 89.31 301 GLU A C 1
ATOM 2285 O O . GLU A 1 301 ? -1.44 16.906 38.469 1 89.31 301 GLU A O 1
ATOM 2290 N N . GLU A 1 302 ? -1.469 18.75 37.281 1 89.62 302 GLU A N 1
ATOM 2291 C CA . GLU A 1 302 ? -2.824 18.484 36.812 1 89.62 302 GLU A CA 1
ATOM 2292 C C . GLU A 1 302 ? -2.875 17.234 35.938 1 89.62 302 GLU A C 1
ATOM 2294 O O . GLU A 1 302 ? -3.807 16.422 36.062 1 89.62 302 GLU A O 1
ATOM 2299 N N . GLU A 1 303 ? -1.912 17.047 35.125 1 89.12 303 GLU A N 1
ATOM 2300 C CA . GLU A 1 303 ? -1.843 15.891 34.25 1 89.12 303 GLU A CA 1
ATOM 2301 C C . GLU A 1 303 ? -1.586 14.602 35.031 1 89.12 303 GLU A C 1
ATOM 2303 O O . GLU A 1 303 ? -2.172 13.562 34.719 1 89.12 303 GLU A O 1
ATOM 2308 N N . ALA A 1 304 ? -0.742 14.672 36 1 87.81 304 ALA A N 1
ATOM 2309 C CA . ALA A 1 304 ? -0.485 13.531 36.875 1 87.81 304 ALA A CA 1
ATOM 2310 C C . ALA A 1 304 ? -1.75 13.117 37.594 1 87.81 304 ALA A C 1
ATOM 2312 O O . ALA A 1 304 ? -2.008 11.922 37.781 1 87.81 304 ALA A O 1
ATOM 2313 N N . ALA A 1 305 ? -2.465 14.141 38.031 1 87.31 305 ALA A N 1
ATOM 2314 C CA . ALA A 1 305 ? -3.725 13.875 38.719 1 87.31 305 ALA A CA 1
ATOM 2315 C C . ALA A 1 305 ? -4.719 13.172 37.812 1 87.31 305 ALA A C 1
ATOM 2317 O O . ALA A 1 305 ? -5.453 12.281 38.219 1 87.31 305 ALA A O 1
ATOM 2318 N N . MET A 1 306 ? -4.723 13.578 36.594 1 84.06 306 MET A N 1
ATOM 2319 C CA . MET A 1 306 ? -5.609 12.969 35.625 1 84.06 306 MET A CA 1
ATOM 2320 C C . MET A 1 306 ? -5.27 11.492 35.438 1 84.06 306 MET A C 1
ATOM 2322 O O . MET A 1 306 ? -6.164 10.648 35.344 1 84.06 306 MET A O 1
ATOM 2326 N N . LEU A 1 307 ? -4.055 11.172 35.344 1 84.44 307 LEU A N 1
ATOM 2327 C CA . LEU A 1 307 ? -3.602 9.797 35.188 1 84.44 307 LEU A CA 1
ATOM 2328 C C . LEU A 1 307 ? -3.969 8.961 36.406 1 84.44 307 LEU A C 1
ATOM 2330 O O . LEU A 1 307 ? -4.375 7.805 36.281 1 84.44 307 LEU A O 1
ATOM 2334 N N . HIS A 1 308 ? -3.756 9.625 37.469 1 80.5 308 HIS A N 1
ATOM 2335 C CA . HIS A 1 308 ? -4.066 8.93 38.719 1 80.5 308 HIS A CA 1
ATOM 2336 C C . HIS A 1 308 ? -5.559 8.633 38.844 1 80.5 308 HIS A C 1
ATOM 2338 O O . HIS A 1 308 ? -5.953 7.562 39.312 1 80.5 308 HIS A O 1
ATOM 2344 N N . ASP A 1 309 ? -6.309 9.555 38.469 1 82.31 309 ASP A N 1
ATOM 2345 C CA . ASP A 1 309 ? -7.758 9.367 38.438 1 82.31 309 ASP A CA 1
ATOM 2346 C C . ASP A 1 309 ? -8.156 8.219 37.531 1 82.31 309 ASP A C 1
ATOM 2348 O O . ASP A 1 309 ? -9.07 7.449 37.844 1 82.31 309 ASP A O 1
ATOM 2352 N N . LEU A 1 310 ? -7.551 8.133 36.406 1 79.25 310 LEU A N 1
ATOM 2353 C CA . LEU A 1 310 ? -7.797 7.031 35.5 1 79.25 310 LEU A CA 1
ATOM 2354 C C . LEU A 1 310 ? -7.484 5.688 36.156 1 79.25 310 LEU A C 1
ATOM 2356 O O . LEU A 1 310 ? -8.234 4.723 35.969 1 79.25 310 LEU A O 1
ATOM 2360 N N . PHE A 1 311 ? -6.477 5.695 36.906 1 73.94 311 PHE A N 1
ATOM 2361 C CA . PHE A 1 311 ? -6.035 4.496 37.594 1 73.94 311 PHE A CA 1
ATOM 2362 C C . PHE A 1 311 ? -7.02 4.117 38.688 1 73.94 311 PHE A C 1
ATOM 2364 O O . PHE A 1 311 ? -7.312 2.938 38.906 1 73.94 311 PHE A O 1
ATOM 2371 N N . LEU A 1 312 ? -7.543 5.16 39.25 1 70.31 312 LEU A N 1
ATOM 2372 C CA . LEU A 1 312 ? -8.469 4.93 40.375 1 70.31 312 LEU A CA 1
ATOM 2373 C C . LEU A 1 312 ? -9.828 4.473 39.844 1 70.31 312 LEU A C 1
ATOM 2375 O O . LEU A 1 312 ? -10.516 3.688 40.5 1 70.31 312 LEU A O 1
ATOM 2379 N N . GLN A 1 313 ? -10.195 5.031 38.844 1 67.56 313 GLN A N 1
ATOM 2380 C CA . GLN A 1 313 ? -11.523 4.754 38.312 1 67.56 313 GLN A CA 1
ATOM 2381 C C . GLN A 1 313 ? -11.625 3.324 37.812 1 67.56 313 GLN A C 1
ATOM 2383 O O . GLN A 1 313 ? -12.703 2.74 37.781 1 67.56 313 GLN A O 1
ATOM 2388 N N . LYS A 1 314 ? -10.562 2.811 37.5 1 64.25 314 LYS A N 1
ATOM 2389 C CA . LYS A 1 314 ? -10.641 1.458 36.969 1 64.25 314 LYS A CA 1
ATOM 2390 C C . LYS A 1 314 ? -9.602 0.546 37.625 1 64.25 314 LYS A C 1
ATOM 2392 O O . LYS A 1 314 ? -8.766 -0.04 36.906 1 64.25 314 LYS A O 1
ATOM 2397 N N . PRO A 1 315 ? -9.742 0.49 38.875 1 57.31 315 PRO A N 1
ATOM 2398 C CA . PRO A 1 315 ? -8.758 -0.323 39.594 1 57.31 315 PRO A CA 1
ATOM 2399 C C . PRO A 1 315 ? -8.742 -1.778 39.125 1 57.31 315 PRO A C 1
ATOM 2401 O O . PRO A 1 315 ? -7.707 -2.443 39.188 1 57.31 315 PRO A O 1
ATOM 2404 N N . GLU A 1 316 ? -9.867 -2.197 38.688 1 57.06 316 GLU A N 1
ATOM 2405 C CA . GLU A 1 316 ? -10.008 -3.586 38.25 1 57.06 316 GLU A CA 1
ATOM 2406 C C . GLU A 1 316 ? -9.117 -3.893 37.062 1 57.06 316 GLU A C 1
ATOM 2408 O O . GLU A 1 316 ? -8.742 -5.047 36.844 1 57.06 316 GLU A O 1
ATOM 2413 N N . LEU A 1 317 ? -8.773 -2.877 36.375 1 59.62 317 LEU A N 1
ATOM 2414 C CA . LEU A 1 317 ? -8 -3.061 35.156 1 59.62 317 LEU A CA 1
ATOM 2415 C C . LEU A 1 317 ? -6.582 -3.51 35.469 1 59.62 317 LEU A C 1
ATOM 2417 O O . LEU A 1 317 ? -5.926 -4.145 34.656 1 59.62 317 LEU A O 1
ATOM 2421 N N . TYR A 1 318 ? -6.293 -3.184 36.719 1 60.5 318 TYR A N 1
ATOM 2422 C CA . TYR A 1 318 ? -4.898 -3.453 37.062 1 60.5 318 TYR A CA 1
ATOM 2423 C C . TYR A 1 318 ? -4.789 -4.602 38.062 1 60.5 318 TYR A C 1
ATOM 2425 O O . TYR A 1 318 ? -3.688 -4.996 38.438 1 60.5 318 TYR A O 1
ATOM 2433 N N . ASP A 1 319 ? -6.066 -5.043 38.25 1 57.34 319 ASP A N 1
ATOM 2434 C CA . ASP A 1 319 ? -6.109 -6.242 39.094 1 57.34 319 ASP A CA 1
ATOM 2435 C C . ASP A 1 319 ? -6.141 -7.504 38.219 1 57.34 319 ASP A C 1
ATOM 2437 O O . ASP A 1 319 ? -6.98 -7.633 37.344 1 57.34 319 ASP A O 1
ATOM 2441 N N . ARG A 1 320 ? -5.203 -8.352 38.312 1 58 320 ARG A N 1
ATOM 2442 C CA . ARG A 1 320 ? -4.945 -9.555 37.5 1 58 320 ARG A CA 1
ATOM 2443 C C . ARG A 1 320 ? -6.172 -10.461 37.5 1 58 320 ARG A C 1
ATOM 2445 O O . ARG A 1 320 ? -6.395 -11.188 36.531 1 58 320 ARG A O 1
ATOM 2452 N N . LYS A 1 321 ? -6.98 -10.445 38.531 1 58.31 321 LYS A N 1
ATOM 2453 C CA . LYS A 1 321 ? -8.055 -11.43 38.656 1 58.31 321 LYS A CA 1
ATOM 2454 C C . LYS A 1 321 ? -9.352 -10.914 38.062 1 58.31 321 LYS A C 1
ATOM 2456 O O . LYS A 1 321 ? -10.312 -11.672 37.875 1 58.31 321 LYS A O 1
ATOM 2461 N N . ALA A 1 322 ? -9.422 -9.688 37.781 1 59.16 322 ALA A N 1
ATOM 2462 C CA . ALA A 1 322 ? -10.695 -9.133 37.312 1 59.16 322 ALA A CA 1
ATOM 2463 C C . ALA A 1 322 ? -10.734 -9.023 35.781 1 59.16 322 ALA A C 1
ATOM 2465 O O . ALA A 1 322 ? -9.711 -8.766 35.156 1 59.16 322 ALA A O 1
ATOM 2466 N N . SER A 1 323 ? -11.852 -9.5 35.281 1 70 323 SER A N 1
ATOM 2467 C CA . SER A 1 323 ? -12.047 -9.406 33.844 1 70 323 SER A CA 1
ATOM 2468 C C . SER A 1 323 ? -12.227 -7.961 33.406 1 70 323 SER A C 1
ATOM 2470 O O . SER A 1 323 ? -12.898 -7.176 34.062 1 70 323 SER A O 1
ATOM 2472 N N . THR A 1 324 ? -11.453 -7.426 32.5 1 75.25 324 THR A N 1
ATOM 2473 C CA . THR A 1 324 ? -11.555 -6.086 31.922 1 75.25 324 THR A CA 1
ATOM 2474 C C . THR A 1 324 ? -12.922 -5.883 31.281 1 75.25 324 THR A C 1
ATOM 2476 O O . THR A 1 324 ? -13.375 -6.723 30.5 1 75.25 324 THR A O 1
ATOM 2479 N N . PRO A 1 325 ? -13.633 -4.836 31.766 1 81.44 325 PRO A N 1
ATOM 2480 C CA . PRO A 1 325 ? -14.906 -4.555 31.094 1 81.44 325 PRO A CA 1
ATOM 2481 C C . PRO A 1 325 ? -14.781 -4.543 29.578 1 81.44 325 PRO A C 1
ATOM 2483 O O . PRO A 1 325 ? -13.734 -4.164 29.047 1 81.44 325 PRO A O 1
ATOM 2486 N N . SER A 1 326 ? -15.836 -4.898 28.922 1 82.62 326 SER A N 1
ATOM 2487 C CA . SER A 1 326 ? -15.82 -5.062 27.484 1 82.62 326 SER A CA 1
ATOM 2488 C C . SER A 1 326 ? -15.648 -3.723 26.766 1 82.62 326 SER A C 1
ATOM 2490 O O . SER A 1 326 ? -15.219 -3.674 25.609 1 82.62 326 SER A O 1
ATOM 2492 N N . ASN A 1 327 ? -15.977 -2.623 27.484 1 88.81 327 ASN A N 1
ATOM 2493 C CA . ASN A 1 327 ? -15.906 -1.315 26.844 1 88.81 327 ASN A CA 1
ATOM 2494 C C . ASN A 1 327 ? -14.531 -0.674 27.031 1 88.81 327 ASN A C 1
ATOM 2496 O O . ASN A 1 327 ? -14.281 0.416 26.516 1 88.81 327 ASN A O 1
ATOM 2500 N N . ILE A 1 328 ? -13.703 -1.328 27.781 1 89.81 328 ILE A N 1
ATOM 2501 C CA . ILE A 1 328 ? -12.344 -0.835 27.984 1 89.81 328 ILE A CA 1
ATOM 2502 C C . ILE A 1 328 ? -11.375 -1.617 27.094 1 89.81 328 ILE A C 1
ATOM 2504 O O . ILE A 1 328 ? -11.336 -2.85 27.141 1 89.81 328 ILE A O 1
ATOM 2508 N N . ILE A 1 329 ? -10.633 -0.836 26.328 1 93.19 329 ILE A N 1
ATOM 2509 C CA . ILE A 1 329 ? -9.656 -1.438 25.422 1 93.19 329 ILE A CA 1
ATOM 2510 C C . ILE A 1 329 ? -8.266 -0.906 25.75 1 93.19 329 ILE A C 1
ATOM 2512 O O . ILE A 1 329 ? -8.055 0.307 25.812 1 93.19 329 ILE A O 1
ATOM 2516 N N . PHE A 1 330 ? -7.348 -1.814 25.906 1 92.81 330 PHE A N 1
ATOM 2517 C CA . PHE A 1 330 ? -5.98 -1.364 26.141 1 92.81 330 PHE A CA 1
ATOM 2518 C C . PHE A 1 330 ? -5.383 -0.788 24.859 1 92.81 330 PHE A C 1
ATOM 2520 O O . PHE A 1 330 ? -5.656 -1.282 23.766 1 92.81 330 PHE A O 1
ATOM 2527 N N . MET A 1 331 ? -4.59 0.23 25.047 1 95.25 331 MET A N 1
ATOM 2528 C CA . MET A 1 331 ? -3.988 0.928 23.922 1 95.25 331 MET A CA 1
ATOM 2529 C C . MET A 1 331 ? -3.291 -0.054 22.984 1 95.25 331 MET A C 1
ATOM 2531 O O . MET A 1 331 ? -3.438 0.033 21.766 1 95.25 331 MET A O 1
ATOM 2535 N N . SER A 1 332 ? -2.607 -1.061 23.484 1 94.06 332 SER A N 1
ATOM 2536 C CA . SER A 1 332 ? -1.867 -2.037 22.688 1 94.06 332 SER A CA 1
ATOM 2537 C C . SER A 1 332 ? -2.807 -2.893 21.844 1 94.06 332 SER A C 1
ATOM 2539 O O . SER A 1 332 ? -2.418 -3.398 20.797 1 94.06 332 SER A O 1
ATOM 2541 N N . ASP A 1 333 ? -4.004 -3.004 22.281 1 94.25 333 ASP A N 1
ATOM 2542 C CA . ASP A 1 333 ? -4.961 -3.863 21.594 1 94.25 333 ASP A CA 1
ATOM 2543 C C . ASP A 1 333 ? -5.629 -3.127 20.438 1 94.25 333 ASP A C 1
ATOM 2545 O O . ASP A 1 333 ? -6.348 -3.734 19.641 1 94.25 333 ASP A O 1
ATOM 2549 N N . THR A 1 334 ? -5.402 -1.835 20.328 1 96.75 334 THR A N 1
ATOM 2550 C CA . THR A 1 334 ? -5.945 -1.046 19.219 1 96.75 334 THR A CA 1
ATOM 2551 C C . THR A 1 334 ? -4.949 -0.972 18.062 1 96.75 334 THR A C 1
ATOM 2553 O O . THR A 1 334 ? -5.246 -0.387 17.016 1 96.75 334 THR A O 1
ATOM 2556 N N . ARG A 1 335 ? -3.873 -1.63 18.266 1 96.56 335 ARG A N 1
ATOM 2557 C CA . ARG A 1 335 ? -2.703 -1.459 17.406 1 96.56 335 ARG A CA 1
ATOM 2558 C C . ARG A 1 335 ? -2.939 -2.057 16.016 1 96.56 335 ARG A C 1
ATOM 2560 O O . ARG A 1 335 ? -3.404 -3.193 15.906 1 96.56 335 ARG A O 1
ATOM 2567 N N . ILE A 1 336 ? -2.725 -1.272 14.984 1 96.69 336 ILE A N 1
ATOM 2568 C CA . ILE A 1 336 ? -2.672 -1.725 13.602 1 96.69 336 ILE A CA 1
ATOM 2569 C C . ILE A 1 336 ? -1.323 -1.354 12.984 1 96.69 336 ILE A C 1
ATOM 2571 O O . ILE A 1 336 ? -0.891 -0.202 13.078 1 96.69 336 ILE A O 1
ATOM 2575 N N . THR A 1 337 ? -0.657 -2.293 12.406 1 96.44 337 THR A N 1
ATOM 2576 C CA . THR A 1 337 ? 0.65 -2.043 11.812 1 96.44 337 THR A CA 1
ATOM 2577 C C . THR A 1 337 ? 0.619 -2.311 10.312 1 96.44 337 THR A C 1
ATOM 2579 O O . THR A 1 337 ? -0.189 -3.111 9.836 1 96.44 337 THR A O 1
ATOM 2582 N N . SER A 1 338 ? 1.412 -1.593 9.609 1 97.12 338 SER A N 1
ATOM 2583 C CA . SER A 1 338 ? 1.523 -1.754 8.164 1 97.12 338 SER A CA 1
ATOM 2584 C C . SER A 1 338 ? 2.975 -1.648 7.707 1 97.12 338 SER A C 1
ATOM 2586 O O . SER A 1 338 ? 3.729 -0.811 8.211 1 97.12 338 SER A O 1
ATOM 2588 N N . ALA A 1 339 ? 3.346 -2.557 6.875 1 97.31 339 ALA A N 1
ATOM 2589 C CA . ALA A 1 339 ? 4.656 -2.541 6.23 1 97.31 339 ALA A CA 1
ATOM 2590 C C . ALA A 1 339 ? 4.527 -2.33 4.727 1 97.31 339 ALA A C 1
ATOM 2592 O O . ALA A 1 339 ? 3.752 -3.02 4.059 1 97.31 339 ALA A O 1
ATOM 2593 N N . ASN A 1 340 ? 5.234 -1.347 4.219 1 95.31 340 ASN A N 1
ATOM 2594 C CA . ASN A 1 340 ? 5.152 -1.009 2.801 1 95.31 340 ASN A CA 1
ATOM 2595 C C . ASN A 1 340 ? 6.539 -0.853 2.182 1 95.31 340 ASN A C 1
ATOM 2597 O O . ASN A 1 340 ? 7.363 -0.089 2.682 1 95.31 340 ASN A O 1
ATOM 2601 N N . LEU A 1 341 ? 6.727 -1.577 1.118 1 93.56 341 LEU A N 1
ATOM 2602 C CA . LEU A 1 341 ? 7.977 -1.426 0.384 1 93.56 341 LEU A CA 1
ATOM 2603 C C . LEU A 1 341 ? 7.977 -0.137 -0.431 1 93.56 341 LEU A C 1
ATOM 2605 O O . LEU A 1 341 ? 7.008 0.156 -1.137 1 93.56 341 LEU A O 1
ATOM 2609 N N . MET A 1 342 ? 9.031 0.647 -0.32 1 91.75 342 MET A N 1
ATOM 2610 C CA . MET A 1 342 ? 9.125 1.943 -0.987 1 91.75 342 MET A CA 1
ATOM 2611 C C . MET A 1 342 ? 9.727 1.797 -2.383 1 91.75 342 MET A C 1
ATOM 2613 O O . MET A 1 342 ? 10.867 1.366 -2.529 1 91.75 342 MET A O 1
ATOM 2617 N N . HIS A 1 343 ? 8.984 2.238 -3.406 1 87.94 343 HIS A N 1
ATOM 2618 C CA . HIS A 1 343 ? 9.398 2.086 -4.797 1 87.94 343 HIS A CA 1
ATOM 2619 C C . HIS A 1 343 ? 9.773 3.43 -5.41 1 87.94 343 HIS A C 1
ATOM 2621 O O . HIS A 1 343 ? 9.328 4.48 -4.934 1 87.94 343 HIS A O 1
ATOM 2627 N N . PRO A 1 344 ? 10.508 3.42 -6.52 1 82.19 344 PRO A N 1
ATOM 2628 C CA . PRO A 1 344 ? 10.914 4.648 -7.203 1 82.19 344 PRO A CA 1
ATOM 2629 C C . PRO A 1 344 ? 9.734 5.441 -7.75 1 82.19 344 PRO A C 1
ATOM 2631 O O . PRO A 1 344 ? 9.812 6.664 -7.895 1 82.19 344 PRO A O 1
ATOM 2634 N N . ALA A 1 345 ? 8.68 4.77 -7.988 1 76.88 345 ALA A N 1
ATOM 2635 C CA . ALA A 1 345 ? 7.504 5.43 -8.547 1 76.88 345 ALA A CA 1
ATOM 2636 C C . ALA A 1 345 ? 6.977 6.508 -7.605 1 76.88 345 ALA A C 1
ATOM 2638 O O . ALA A 1 345 ? 6.262 7.418 -8.031 1 76.88 345 ALA A O 1
ATOM 2639 N N . GLU A 1 346 ? 7.348 6.387 -6.32 1 80.81 346 GLU A N 1
ATOM 2640 C CA . GLU A 1 346 ? 6.848 7.324 -5.316 1 80.81 346 GLU A CA 1
ATOM 2641 C C . GLU A 1 346 ? 7.93 8.312 -4.891 1 80.81 346 GLU A C 1
ATOM 2643 O O . GLU A 1 346 ? 7.883 8.852 -3.783 1 80.81 346 GLU A O 1
ATOM 2648 N N . ARG A 1 347 ? 8.859 8.531 -5.711 1 80.31 347 ARG A N 1
ATOM 2649 C CA . ARG A 1 347 ? 10 9.359 -5.332 1 80.31 347 ARG A CA 1
ATOM 2650 C C . ARG A 1 347 ? 9.719 10.836 -5.605 1 80.31 347 ARG A C 1
ATOM 2652 O O . ARG A 1 347 ? 8.867 11.172 -6.434 1 80.31 347 ARG A O 1
ATOM 2659 N N . ASN A 1 348 ? 10.438 11.68 -4.891 1 76.38 348 ASN A N 1
ATOM 2660 C CA . ASN A 1 348 ? 10.414 13.109 -5.145 1 76.38 348 ASN A CA 1
ATOM 2661 C C . ASN A 1 348 ? 11.555 13.539 -6.062 1 76.38 348 ASN A C 1
ATOM 2663 O O . ASN A 1 348 ? 12.266 12.688 -6.613 1 76.38 348 ASN A O 1
ATOM 2667 N N . VAL A 1 349 ? 11.664 14.727 -6.324 1 70.5 349 VAL A N 1
ATOM 2668 C CA . VAL A 1 349 ? 12.633 15.273 -7.27 1 70.5 349 VAL A CA 1
ATOM 2669 C C . VAL A 1 349 ? 14.047 15.039 -6.754 1 70.5 349 VAL A C 1
ATOM 2671 O O . VAL A 1 349 ? 15.016 15.164 -7.508 1 70.5 349 VAL A O 1
ATOM 2674 N N . HIS A 1 350 ? 14.258 14.648 -5.492 1 72.19 350 HIS A N 1
ATOM 2675 C CA . HIS A 1 350 ? 15.57 14.422 -4.898 1 72.19 350 HIS A CA 1
ATOM 2676 C C . HIS A 1 350 ? 15.852 12.938 -4.719 1 72.19 350 HIS A C 1
ATOM 2678 O O . HIS A 1 350 ? 16.75 12.555 -3.967 1 72.19 350 HIS A O 1
ATOM 2684 N N . ASN A 1 351 ? 15 12.148 -5.246 1 78.12 351 ASN A N 1
ATOM 2685 C CA . ASN A 1 351 ? 15.148 10.695 -5.246 1 78.12 351 ASN A CA 1
ATOM 2686 C C . ASN A 1 351 ? 14.961 10.117 -3.848 1 78.12 351 ASN A C 1
ATOM 2688 O O . ASN A 1 351 ? 15.711 9.234 -3.432 1 78.12 351 ASN A O 1
ATOM 2692 N N . LYS A 1 352 ? 14.195 10.766 -3.148 1 84 352 LYS A N 1
ATOM 2693 C CA . LYS A 1 352 ? 13.656 10.242 -1.897 1 84 352 LYS A CA 1
ATOM 2694 C C . LYS A 1 352 ? 12.156 10 -2.004 1 84 352 LYS A C 1
ATOM 2696 O O . LYS A 1 352 ? 11.516 10.43 -2.971 1 84 352 LYS A O 1
ATOM 2701 N N . ILE A 1 353 ? 11.711 9.234 -1.082 1 88.06 353 ILE A N 1
ATOM 2702 C CA . ILE A 1 353 ? 10.266 9.008 -1.129 1 88.06 353 ILE A CA 1
ATOM 2703 C C . ILE A 1 353 ? 9.531 10.32 -0.846 1 88.06 353 ILE A C 1
ATOM 2705 O O . ILE A 1 353 ? 9.914 11.07 0.054 1 88.06 353 ILE A O 1
ATOM 2709 N N . PHE A 1 354 ? 8.5 10.578 -1.598 1 87.12 354 PHE A N 1
ATOM 2710 C CA . PHE A 1 354 ? 7.688 11.781 -1.472 1 87.12 354 PHE A CA 1
ATOM 2711 C C . PHE A 1 354 ? 6.969 11.82 -0.128 1 87.12 354 PHE A C 1
ATOM 2713 O O . PHE A 1 354 ? 6.316 10.844 0.255 1 87.12 354 PHE A O 1
ATOM 2720 N N . GLY A 1 355 ? 7.039 12.883 0.572 1 88.06 355 GLY A N 1
ATOM 2721 C CA . GLY A 1 355 ? 6.406 13.016 1.875 1 88.06 355 GLY A CA 1
ATOM 2722 C C . GLY A 1 355 ? 4.898 12.867 1.825 1 88.06 355 GLY A C 1
ATOM 2723 O O . GLY A 1 355 ? 4.285 12.383 2.777 1 88.06 355 GLY A O 1
ATOM 2724 N N . GLY A 1 356 ? 4.359 13.406 0.777 1 90.56 356 GLY A N 1
ATOM 2725 C CA . GLY A 1 356 ? 2.92 13.289 0.611 1 90.56 356 GLY A CA 1
ATOM 2726 C C . GLY A 1 356 ? 2.445 11.844 0.565 1 90.56 356 GLY A C 1
ATOM 2727 O O . GLY A 1 356 ? 1.343 11.531 1.021 1 90.56 356 GLY A O 1
ATOM 2728 N N . PHE A 1 357 ? 3.25 10.992 -0.001 1 91.5 357 PHE A N 1
ATOM 2729 C CA . PHE A 1 357 ? 2.93 9.57 -0.03 1 91.5 357 PHE A CA 1
ATOM 2730 C C . PHE A 1 357 ? 2.941 8.984 1.377 1 91.5 357 PHE A C 1
ATOM 2732 O O . PHE A 1 357 ? 2.064 8.195 1.733 1 91.5 357 PHE A O 1
ATOM 2739 N N . LEU A 1 358 ? 3.885 9.391 2.135 1 92.38 358 LEU A N 1
ATOM 2740 C CA . LEU A 1 358 ? 3.953 8.961 3.527 1 92.38 358 LEU A CA 1
ATOM 2741 C C . LEU A 1 358 ? 2.721 9.422 4.297 1 92.38 358 LEU A C 1
ATOM 2743 O O . LEU A 1 358 ? 2.162 8.664 5.094 1 92.38 358 LEU A O 1
ATOM 2747 N N . MET A 1 359 ? 2.287 10.578 4.094 1 93.69 359 MET A N 1
ATOM 2748 C CA . MET A 1 359 ? 1.104 11.117 4.754 1 93.69 359 MET A CA 1
ATOM 2749 C C . MET A 1 359 ? -0.142 10.328 4.375 1 93.69 359 MET A C 1
ATOM 2751 O O . MET A 1 359 ? -1.003 10.078 5.223 1 93.69 359 MET A O 1
ATOM 2755 N N . ARG A 1 360 ? -0.196 9.992 3.146 1 94.31 360 ARG A N 1
ATOM 2756 C CA . ARG A 1 360 ? -1.335 9.195 2.693 1 94.31 360 ARG A CA 1
ATOM 2757 C C . ARG A 1 360 ? -1.383 7.855 3.41 1 94.31 360 ARG A C 1
ATOM 2759 O O . ARG A 1 360 ? -2.416 7.48 3.971 1 94.31 360 ARG A O 1
ATOM 2766 N N . LEU A 1 361 ? -0.267 7.145 3.371 1 95.5 361 LEU A N 1
ATOM 2767 C CA . LEU A 1 361 ? -0.21 5.832 4 1 95.5 361 LEU A CA 1
ATOM 2768 C C . LEU A 1 361 ? -0.503 5.93 5.492 1 95.5 361 LEU A C 1
ATOM 2770 O O . LEU A 1 361 ? -1.235 5.105 6.043 1 95.5 361 LEU A O 1
ATOM 2774 N N . ALA A 1 362 ? 0.054 6.941 6.129 1 95.69 362 ALA A N 1
ATOM 2775 C CA . ALA A 1 362 ? -0.176 7.137 7.559 1 95.69 362 ALA A CA 1
ATOM 2776 C C . ALA A 1 362 ? -1.648 7.418 7.844 1 95.69 362 ALA A C 1
ATOM 2778 O O . ALA A 1 362 ? -2.223 6.859 8.781 1 95.69 362 ALA A O 1
ATOM 2779 N N . TYR A 1 363 ? -2.227 8.234 7.078 1 96.06 363 TYR A N 1
ATOM 2780 C CA . TYR A 1 363 ? -3.635 8.562 7.27 1 96.06 363 TYR A CA 1
ATOM 2781 C C . TYR A 1 363 ? -4.504 7.316 7.129 1 96.06 363 TYR A C 1
ATOM 2783 O O . TYR A 1 363 ? -5.391 7.07 7.953 1 96.06 363 TYR A O 1
ATOM 2791 N N . GLU A 1 364 ? -4.285 6.621 6.082 1 95.31 364 GLU A N 1
ATOM 2792 C CA . GLU A 1 364 ? -5.109 5.445 5.812 1 95.31 364 GLU A CA 1
ATOM 2793 C C . GLU A 1 364 ? -4.977 4.41 6.926 1 95.31 364 GLU A C 1
ATOM 2795 O O . GLU A 1 364 ? -5.953 3.758 7.297 1 95.31 364 GLU A O 1
ATOM 2800 N N . THR A 1 365 ? -3.777 4.266 7.41 1 97 365 THR A N 1
ATOM 2801 C CA . THR A 1 365 ? -3.57 3.375 8.547 1 97 365 THR A CA 1
ATOM 2802 C C . THR A 1 365 ? -4.301 3.896 9.781 1 97 365 THR A C 1
ATOM 2804 O O . THR A 1 365 ? -4.945 3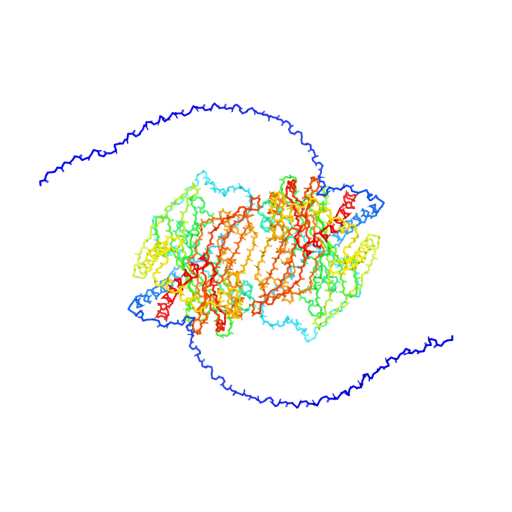.129 10.5 1 97 365 THR A O 1
ATOM 2807 N N . ALA A 1 366 ? -4.219 5.191 10.039 1 97.19 366 ALA A N 1
ATOM 2808 C CA . ALA A 1 366 ? -4.914 5.809 11.172 1 97.19 366 ALA A CA 1
ATOM 2809 C C . ALA A 1 366 ? -6.426 5.668 11.023 1 97.19 366 ALA A C 1
ATOM 2811 O O . ALA A 1 366 ? -7.125 5.367 11.992 1 97.19 366 ALA A O 1
ATOM 2812 N N . TYR A 1 367 ? -6.879 5.965 9.852 1 96.38 367 TYR A N 1
ATOM 2813 C CA . TYR A 1 367 ? -8.305 5.852 9.562 1 96.38 367 TYR A CA 1
ATOM 2814 C C . TYR A 1 367 ? -8.82 4.449 9.875 1 96.38 367 TYR A C 1
ATOM 2816 O O . TYR A 1 367 ? -9.867 4.289 10.5 1 96.38 367 TYR A O 1
ATOM 2824 N N . SER A 1 368 ? -8.086 3.463 9.422 1 96.56 368 SER A N 1
ATOM 2825 C CA . SER A 1 368 ? -8.453 2.074 9.672 1 96.56 368 SER A CA 1
ATOM 2826 C C . SER A 1 368 ? -8.484 1.775 11.172 1 96.56 368 SER A C 1
ATOM 2828 O O . SER A 1 368 ? -9.406 1.125 11.664 1 96.56 368 SER A O 1
ATOM 2830 N N . THR A 1 369 ? -7.48 2.232 11.867 1 97.88 369 THR A N 1
ATOM 2831 C CA . THR A 1 369 ? -7.41 2.061 13.312 1 97.88 369 THR A CA 1
ATOM 2832 C C . THR A 1 369 ? -8.617 2.703 13.992 1 97.88 369 THR A C 1
ATOM 2834 O O . THR A 1 369 ? -9.219 2.111 14.898 1 97.88 369 THR A O 1
ATOM 2837 N N . ALA A 1 370 ? -8.922 3.885 13.539 1 97.31 370 ALA A N 1
ATOM 2838 C CA . ALA A 1 370 ? -10.047 4.633 14.109 1 97.31 370 ALA A CA 1
ATOM 2839 C C . ALA A 1 370 ? -11.359 3.895 13.891 1 97.31 370 ALA A C 1
ATOM 2841 O O . ALA A 1 370 ? -12.164 3.758 14.828 1 97.31 370 ALA A O 1
ATOM 2842 N N . CYS A 1 371 ? -11.617 3.422 12.742 1 96.06 371 CYS A N 1
ATOM 2843 C CA . CYS A 1 371 ? -12.844 2.705 12.43 1 96.06 371 CYS A CA 1
ATOM 2844 C C . CYS A 1 371 ? -12.953 1.423 13.25 1 96.06 371 CYS A C 1
ATOM 2846 O O . CYS A 1 371 ? -14.016 1.112 13.789 1 96.06 371 CYS A O 1
ATOM 2848 N N . LEU A 1 372 ? -11.859 0.68 13.328 1 96.31 372 LEU A N 1
ATOM 2849 C CA . LEU A 1 372 ? -11.867 -0.581 14.055 1 96.31 372 LEU A CA 1
ATOM 2850 C C . LEU A 1 372 ? -12.141 -0.346 15.539 1 96.31 372 LEU A C 1
ATOM 2852 O O . LEU A 1 372 ? -12.805 -1.158 16.188 1 96.31 372 LEU A O 1
ATOM 2856 N N . PHE A 1 373 ? -11.617 0.708 16.062 1 96.94 373 PHE A N 1
ATOM 2857 C CA . PHE A 1 373 ? -11.828 1.031 17.469 1 96.94 373 PHE A CA 1
ATOM 2858 C C . PHE A 1 373 ? -13.273 1.467 17.719 1 96.94 373 PHE A C 1
ATOM 2860 O O . PHE A 1 373 ? -13.93 0.961 18.625 1 96.94 373 PHE A O 1
ATOM 2867 N N . SER A 1 374 ? -13.758 2.395 16.875 1 96 374 SER A N 1
ATOM 2868 C CA . SER A 1 374 ? -15.07 2.988 17.109 1 96 374 SER A CA 1
ATOM 2869 C C . SER A 1 374 ? -16.172 2.094 16.562 1 96 374 SER A C 1
ATOM 2871 O O . SER A 1 374 ? -17.359 2.299 16.875 1 96 374 SER A O 1
ATOM 2873 N N . ARG A 1 375 ? -15.812 1.164 15.703 1 94.31 375 ARG A N 1
ATOM 2874 C CA . ARG A 1 375 ? -16.75 0.292 15.016 1 94.31 375 ARG A CA 1
ATOM 2875 C C . ARG A 1 375 ? -17.812 1.106 14.273 1 94.31 375 ARG A C 1
ATOM 2877 O O . ARG A 1 375 ? -19 0.782 14.32 1 94.31 375 ARG A O 1
ATOM 2884 N N . SER A 1 376 ? -17.328 2.174 13.695 1 93.06 376 SER A N 1
ATOM 2885 C CA . SER A 1 376 ? -18.156 3.129 12.969 1 93.06 376 SER A CA 1
ATOM 2886 C C . SER A 1 376 ? -17.344 3.908 11.945 1 93.06 376 SER A C 1
ATOM 2888 O O . SER A 1 376 ? -16.109 4.004 12.062 1 93.06 376 SER A O 1
ATOM 2890 N N . PRO A 1 377 ? -18.047 4.348 10.898 1 90.56 377 PRO A N 1
ATOM 2891 C CA . PRO A 1 377 ? -17.328 5.316 10.062 1 90.56 377 PRO A CA 1
ATOM 2892 C C . PRO A 1 377 ? -16.859 6.535 10.852 1 90.56 377 PRO A C 1
ATOM 2894 O O . PRO A 1 377 ? -17.516 6.957 11.805 1 90.56 377 PRO A O 1
ATOM 2897 N N . VAL A 1 378 ? -15.703 7.055 10.453 1 93.44 378 VAL A N 1
ATOM 2898 C CA . VAL A 1 378 ? -15.164 8.203 11.172 1 93.44 378 VAL A CA 1
ATOM 2899 C C . VAL A 1 378 ? -14.852 9.328 10.188 1 93.44 378 VAL A C 1
ATOM 2901 O O . VAL A 1 378 ? -14.719 9.086 8.984 1 93.44 378 VAL A O 1
ATOM 2904 N N . THR A 1 379 ? -14.789 10.508 10.656 1 92.19 379 THR A N 1
ATOM 2905 C CA . THR A 1 379 ? -14.422 11.688 9.891 1 92.19 379 THR A CA 1
ATOM 2906 C C . THR A 1 379 ? -13.141 12.312 10.43 1 92.19 379 THR A C 1
ATOM 2908 O O . THR A 1 379 ? -12.945 12.383 11.648 1 92.19 379 THR A O 1
ATOM 2911 N N . PHE A 1 380 ? -12.32 12.648 9.547 1 93.38 380 PHE A N 1
ATOM 2912 C CA . PHE A 1 380 ? -11.109 13.375 9.914 1 93.38 380 PHE A CA 1
ATOM 2913 C C . PHE A 1 380 ? -11.453 14.734 10.516 1 93.38 380 PHE A C 1
ATOM 2915 O O . PHE A 1 380 ? -12.289 15.461 9.977 1 93.38 380 PHE A O 1
ATOM 2922 N N . VAL A 1 381 ? -10.781 15.047 11.617 1 91.31 381 VAL A N 1
ATOM 2923 C CA . VAL A 1 381 ? -11.023 16.328 12.266 1 91.31 381 VAL A CA 1
ATOM 2924 C C . VAL A 1 381 ? -9.773 17.203 12.164 1 91.31 381 VAL A C 1
ATOM 2926 O O . VAL A 1 381 ? -9.852 18.359 11.758 1 91.31 381 VAL A O 1
ATOM 2929 N N . SER A 1 382 ? -8.648 16.578 12.531 1 91.56 382 SER A N 1
ATOM 2930 C CA . SER A 1 382 ? -7.434 17.391 12.492 1 91.56 382 SER A CA 1
ATOM 2931 C C . SER A 1 382 ? -6.184 16.5 12.492 1 91.56 382 SER A C 1
ATOM 2933 O O . SER A 1 382 ? -6.242 15.336 12.867 1 91.56 382 SER A O 1
ATOM 2935 N N . LEU A 1 383 ? -5.18 16.969 11.969 1 92.06 383 LEU A N 1
ATOM 2936 C CA . LEU A 1 383 ? -3.812 16.469 12.07 1 92.06 383 LEU A CA 1
ATOM 2937 C C . LEU A 1 383 ? -2.926 17.453 12.828 1 92.06 383 LEU A C 1
ATOM 2939 O O . LEU A 1 383 ? -2.852 18.625 12.477 1 92.06 383 LEU A O 1
ATOM 2943 N N . ASP A 1 384 ? -2.342 16.875 13.922 1 85 384 ASP A N 1
ATOM 2944 C CA . ASP A 1 384 ? -1.481 17.719 14.742 1 85 384 ASP A CA 1
ATOM 2945 C C . ASP A 1 384 ? -0.007 17.391 14.508 1 85 384 ASP A C 1
ATOM 2947 O O . ASP A 1 384 ? 0.438 16.266 14.75 1 85 384 ASP A O 1
ATOM 2951 N N . GLU A 1 385 ? 0.692 18.344 14.273 1 76.31 385 GLU A N 1
ATOM 2952 C CA . GLU A 1 385 ? 2.145 18.406 14.133 1 76.31 385 GLU A CA 1
ATOM 2953 C C . GLU A 1 385 ? 2.709 17.109 13.594 1 76.31 385 GLU A C 1
ATOM 2955 O O . GLU A 1 385 ? 2.607 16.062 14.242 1 76.31 385 GLU A O 1
ATOM 2960 N N . LEU A 1 386 ? 3.145 17.047 12.508 1 81.38 386 LEU A N 1
ATOM 2961 C CA . LEU A 1 386 ? 3.904 16 11.836 1 81.38 386 LEU A CA 1
ATOM 2962 C C . LEU A 1 386 ? 5.285 16.516 11.43 1 81.38 386 LEU A C 1
ATOM 2964 O O . LEU A 1 386 ? 5.406 17.562 10.797 1 81.38 386 LEU A O 1
ATOM 2968 N N . GLN A 1 387 ? 6.293 15.844 12.016 1 79.62 387 GLN A N 1
ATOM 2969 C CA . GLN A 1 387 ? 7.648 16.219 11.633 1 79.62 387 GLN A CA 1
ATOM 2970 C C . GLN A 1 387 ? 8.297 15.141 10.773 1 79.62 387 GLN A C 1
ATOM 2972 O O . GLN A 1 387 ? 8.172 13.953 11.07 1 79.62 387 GLN A O 1
ATOM 2977 N N . PHE A 1 388 ? 8.812 15.562 9.734 1 78.38 388 PHE A N 1
ATOM 2978 C CA . PHE A 1 388 ? 9.648 14.672 8.938 1 78.38 388 PHE A CA 1
ATOM 2979 C C . PHE A 1 388 ? 11.109 14.781 9.359 1 78.38 388 PHE A C 1
ATOM 2981 O O . PHE A 1 388 ? 11.844 15.641 8.875 1 78.38 388 PHE A O 1
ATOM 2988 N N . ALA A 1 389 ? 11.523 13.891 10.172 1 77.38 389 ALA A N 1
ATOM 2989 C CA . ALA A 1 389 ? 12.836 13.977 10.797 1 77.38 389 ALA A CA 1
ATOM 2990 C C . ALA A 1 389 ? 13.938 13.531 9.836 1 77.38 389 ALA A C 1
ATOM 2992 O O . ALA A 1 389 ? 15.031 14.102 9.82 1 77.38 389 ALA A O 1
ATOM 2993 N N . GLN A 1 390 ? 13.633 12.516 9.047 1 82.38 390 GLN A N 1
ATOM 2994 C CA . GLN A 1 390 ? 14.609 11.977 8.102 1 82.38 390 GLN A CA 1
ATOM 2995 C C . GLN A 1 390 ? 13.938 11.555 6.801 1 82.38 390 GLN A C 1
ATOM 2997 O O . GLN A 1 390 ? 12.781 11.125 6.805 1 82.38 390 GLN A O 1
ATOM 3002 N N . PRO A 1 391 ? 14.734 11.711 5.742 1 84.62 391 PRO A N 1
ATOM 3003 C CA . PRO A 1 391 ? 14.188 11.219 4.473 1 84.62 391 PRO A CA 1
ATOM 3004 C C . PRO A 1 391 ? 14.031 9.703 4.445 1 84.62 391 PRO A C 1
ATOM 3006 O O . PRO A 1 391 ? 14.758 8.992 5.148 1 84.62 391 PRO A O 1
ATOM 3009 N N . VAL A 1 392 ? 13.055 9.273 3.754 1 87.75 392 VAL A N 1
ATOM 3010 C CA . VAL A 1 392 ? 12.844 7.844 3.564 1 87.75 392 VAL A CA 1
ATOM 3011 C C . VAL A 1 392 ? 13.461 7.402 2.238 1 87.75 392 VAL A C 1
ATOM 3013 O O . VAL A 1 392 ? 13.156 7.965 1.187 1 87.75 392 VAL A O 1
ATOM 3016 N N . GLU A 1 393 ? 14.273 6.387 2.277 1 88.19 393 GLU A N 1
ATOM 3017 C CA . GLU A 1 393 ? 15.023 5.934 1.108 1 88.19 393 GLU A CA 1
ATOM 3018 C C . GLU A 1 393 ? 14.172 5.027 0.225 1 88.19 393 GLU A C 1
ATOM 3020 O O . GLU A 1 393 ? 13.375 4.234 0.727 1 88.19 393 GLU A O 1
ATOM 3025 N N . ILE A 1 394 ? 14.477 5.172 -1.058 1 88 394 ILE A N 1
ATOM 3026 C CA . ILE A 1 394 ? 13.883 4.219 -1.992 1 88 394 ILE A CA 1
ATOM 3027 C C . ILE A 1 394 ? 14.422 2.816 -1.706 1 88 394 ILE A C 1
ATOM 3029 O O . ILE A 1 394 ? 15.617 2.639 -1.458 1 88 394 ILE A O 1
ATOM 3033 N N . GLY A 1 395 ? 13.555 1.854 -1.726 1 88.81 395 GLY A N 1
ATOM 3034 C CA . GLY A 1 395 ? 13.977 0.482 -1.481 1 88.81 395 GLY A CA 1
ATOM 3035 C C . GLY A 1 395 ? 13.914 0.092 -0.017 1 88.81 395 GLY A C 1
ATOM 3036 O O . GLY A 1 395 ? 14.086 -1.079 0.327 1 88.81 395 GLY A O 1
ATOM 3037 N N . SER A 1 396 ? 13.648 1.051 0.797 1 92 396 SER A N 1
ATOM 3038 C CA . SER A 1 396 ? 13.484 0.749 2.215 1 92 396 SER A CA 1
ATOM 3039 C C . SER A 1 396 ? 12.062 0.283 2.521 1 92 396 SER A C 1
ATOM 3041 O O . SER A 1 396 ? 11.188 0.344 1.658 1 92 396 SER A O 1
ATOM 3043 N N . LEU A 1 397 ? 11.977 -0.335 3.689 1 95.56 397 LEU A N 1
ATOM 3044 C CA . LEU A 1 397 ? 10.672 -0.747 4.18 1 95.56 397 LEU A CA 1
ATOM 3045 C C . LEU A 1 397 ? 10.109 0.279 5.156 1 95.56 397 LEU A C 1
ATOM 3047 O O . LEU A 1 397 ? 10.75 0.604 6.16 1 95.56 397 LEU A O 1
ATOM 3051 N N . LEU A 1 398 ? 8.969 0.844 4.82 1 96.19 398 LEU A N 1
ATOM 3052 C CA . LEU A 1 398 ? 8.281 1.744 5.742 1 96.19 398 LEU A CA 1
ATOM 3053 C C . LEU A 1 398 ? 7.391 0.963 6.703 1 96.19 398 LEU A C 1
ATOM 3055 O O . LEU A 1 398 ? 6.527 0.194 6.27 1 96.19 398 LEU A O 1
ATOM 3059 N N . LEU A 1 399 ? 7.629 1.132 7.957 1 97.38 399 LEU A N 1
ATOM 3060 C CA . LEU A 1 399 ? 6.82 0.505 9 1 97.38 399 LEU A CA 1
ATOM 3061 C C . LEU A 1 399 ? 5.93 1.533 9.688 1 97.38 399 LEU A C 1
ATOM 3063 O O . LEU A 1 399 ? 6.422 2.537 10.211 1 97.38 399 LEU A O 1
ATOM 3067 N N . LEU A 1 400 ? 4.66 1.315 9.664 1 97.69 400 LEU A N 1
ATOM 3068 C CA . LEU A 1 400 ? 3.693 2.168 10.352 1 97.69 400 LEU A CA 1
ATOM 3069 C C . LEU A 1 400 ? 3.082 1.444 11.547 1 97.69 400 LEU A C 1
ATOM 3071 O O . LEU A 1 400 ? 2.725 0.269 11.445 1 97.69 400 LEU A O 1
ATOM 3075 N N . ASP A 1 401 ? 3.055 2.07 12.625 1 97.31 401 ASP A N 1
ATOM 3076 C CA . ASP A 1 401 ? 2.48 1.559 13.867 1 97.31 401 ASP A CA 1
ATOM 3077 C C . ASP A 1 401 ? 1.42 2.512 14.414 1 97.31 401 ASP A C 1
ATOM 3079 O O . ASP A 1 401 ? 1.75 3.562 14.969 1 97.31 401 ASP A O 1
ATOM 3083 N N . SER A 1 402 ? 0.196 2.143 14.281 1 97.94 402 SER A N 1
ATOM 3084 C CA . SER A 1 402 ? -0.921 3.016 14.625 1 97.94 402 SER A CA 1
ATOM 3085 C C . SER A 1 402 ? -1.64 2.527 15.883 1 97.94 402 SER A C 1
ATOM 3087 O O . SER A 1 402 ? -1.808 1.323 16.078 1 97.94 402 SER A O 1
ATOM 3089 N N . LYS A 1 403 ? -2.049 3.461 16.766 1 98 403 LYS A N 1
ATOM 3090 C CA . LYS A 1 403 ? -2.783 3.152 18 1 98 403 LYS A CA 1
ATOM 3091 C C . LYS A 1 403 ? -3.748 4.281 18.359 1 98 403 LYS A C 1
ATOM 3093 O O . LYS A 1 403 ? -3.477 5.449 18.078 1 98 403 LYS A O 1
ATOM 3098 N N . VAL A 1 404 ? -4.832 3.854 18.953 1 98.19 404 VAL A N 1
ATOM 3099 C CA . VAL A 1 404 ? -5.652 4.859 19.609 1 98.19 404 VAL A CA 1
ATOM 3100 C C . VAL A 1 404 ? -4.996 5.285 20.922 1 98.19 404 VAL A C 1
ATOM 3102 O O . VAL A 1 404 ? -4.738 4.449 21.797 1 98.19 404 VAL A O 1
ATOM 3105 N N . THR A 1 405 ? -4.777 6.57 21.047 1 96.94 405 THR A N 1
ATOM 3106 C CA . THR A 1 405 ? -3.982 7.016 22.188 1 96.94 405 THR A CA 1
ATOM 3107 C C . THR A 1 405 ? -4.859 7.734 23.203 1 96.94 405 THR A C 1
ATOM 3109 O O . THR A 1 405 ? -4.445 7.945 24.344 1 96.94 405 THR A O 1
ATOM 3112 N N . PHE A 1 406 ? -6.055 8.156 22.75 1 94.69 406 PHE A N 1
ATOM 3113 C CA . PHE A 1 406 ? -6.938 8.812 23.703 1 94.69 406 PHE A CA 1
ATOM 3114 C C . PHE A 1 406 ? -8.391 8.719 23.25 1 94.69 406 PHE A C 1
ATOM 3116 O O . PHE A 1 406 ? -8.688 8.859 22.062 1 94.69 406 PHE A O 1
ATOM 3123 N N . SER A 1 407 ? -9.219 8.445 24.156 1 93.88 407 SER A N 1
ATOM 3124 C CA . SER A 1 407 ? -10.664 8.57 24.031 1 93.88 407 SER A CA 1
ATOM 3125 C C . SER A 1 407 ? -11.289 9.031 25.359 1 93.88 407 SER A C 1
ATOM 3127 O O . SER A 1 407 ? -10.922 8.547 26.422 1 93.88 407 SER A O 1
ATOM 3129 N N . PRO A 1 408 ? -12.172 9.938 25.297 1 87.12 408 PRO A N 1
ATOM 3130 C CA . PRO A 1 408 ? -12.812 10.367 26.547 1 87.12 408 PRO A CA 1
ATOM 3131 C C . PRO A 1 408 ? -13.602 9.25 27.219 1 87.12 408 PRO A C 1
ATOM 3133 O O . PRO A 1 408 ? -14.227 8.438 26.531 1 87.12 408 PRO A O 1
ATOM 3136 N N . MET A 1 409 ? -13.602 9.203 28.469 1 82.75 409 MET A N 1
ATOM 3137 C CA . MET A 1 409 ? -14.258 8.125 29.219 1 82.75 409 MET A CA 1
ATOM 3138 C C . MET A 1 409 ? -15.57 8.609 29.828 1 82.75 409 MET A C 1
ATOM 3140 O O . MET A 1 409 ? -16.469 7.801 30.109 1 82.75 409 MET A O 1
ATOM 3144 N N . GLN A 1 410 ? -15.664 9.836 30.062 1 79.88 410 GLN A N 1
ATOM 3145 C CA . GLN A 1 410 ? -16.859 10.359 30.719 1 79.88 410 GLN A CA 1
ATOM 3146 C C . GLN A 1 410 ? -17.734 11.133 29.734 1 79.88 410 GLN A C 1
ATOM 3148 O O . GLN A 1 410 ? -17.219 11.93 28.938 1 79.88 410 GLN A O 1
ATOM 3153 N N . GLY A 1 411 ? -18.969 10.781 29.734 1 81.12 411 GLY A N 1
ATOM 3154 C CA . GLY A 1 411 ? -19.906 11.469 28.844 1 81.12 411 GLY A CA 1
ATOM 3155 C C . GLY A 1 411 ? -20 10.852 27.469 1 81.12 411 GLY A C 1
ATOM 3156 O O . GLY A 1 411 ? -19.422 9.781 27.219 1 81.12 411 GLY A O 1
ATOM 3157 N N . GLU A 1 412 ? -20.859 11.453 26.688 1 84.44 412 GLU A N 1
ATOM 3158 C CA . GLU A 1 412 ? -21.016 11.023 25.297 1 84.44 412 GLU A CA 1
ATOM 3159 C C . GLU A 1 412 ? -20.109 11.828 24.375 1 84.44 412 GLU A C 1
ATOM 3161 O O . GLU A 1 412 ? -20.234 13.047 24.281 1 84.44 412 GLU A O 1
ATOM 3166 N N . HIS A 1 413 ? -19.188 11.141 23.828 1 89.88 413 HIS A N 1
ATOM 3167 C CA . HIS A 1 413 ? -18.219 11.805 22.969 1 89.88 413 HIS A CA 1
ATOM 3168 C C . HIS A 1 413 ? -18.109 11.086 21.625 1 89.88 413 HIS A C 1
ATOM 3170 O O . HIS A 1 413 ? -18.391 9.891 21.531 1 89.88 413 HIS A O 1
ATOM 3176 N N . HIS A 1 414 ? -17.672 11.875 20.609 1 92.75 414 HIS A N 1
ATOM 3177 C CA . HIS A 1 414 ? -17.469 11.312 19.281 1 92.75 414 HIS A CA 1
ATOM 3178 C C . HIS A 1 414 ? -16 11.344 18.875 1 92.75 414 HIS A C 1
ATOM 3180 O O . HIS A 1 414 ? -15.562 10.547 18.047 1 92.75 414 HIS A O 1
ATOM 3186 N N . SER A 1 415 ? -15.289 12.25 19.516 1 92.81 415 SER A N 1
ATOM 3187 C CA . SER A 1 415 ? -13.93 12.492 19.031 1 92.81 415 SER A CA 1
ATOM 3188 C C . SER A 1 415 ? -12.914 11.695 19.844 1 92.81 415 SER A C 1
ATOM 3190 O O . SER A 1 415 ? -13.117 11.438 21.031 1 92.81 415 SER A O 1
ATOM 3192 N N . PHE A 1 416 ? -11.859 11.273 19.25 1 95.38 416 PHE A N 1
ATOM 3193 C CA . PHE A 1 416 ? -10.758 10.539 19.859 1 95.38 416 PHE A CA 1
ATOM 3194 C C . PHE A 1 416 ? -9.477 10.703 19.062 1 95.38 416 PHE A C 1
ATOM 3196 O O . PHE A 1 416 ? -9.492 11.289 17.969 1 95.38 416 PHE A O 1
ATOM 3203 N N . HIS A 1 417 ? -8.375 10.242 19.656 1 96.56 417 HIS A N 1
ATOM 3204 C CA . HIS A 1 417 ? -7.066 10.516 19.062 1 96.56 417 HIS A CA 1
ATOM 3205 C C . HIS A 1 417 ? -6.375 9.234 18.625 1 96.56 417 HIS A C 1
ATOM 3207 O O . HIS A 1 417 ? -6.438 8.219 19.328 1 96.56 417 HIS A O 1
ATOM 3213 N N . VAL A 1 418 ? -5.777 9.258 17.469 1 97.44 418 VAL A N 1
ATOM 3214 C CA . VAL A 1 418 ? -4.984 8.164 16.922 1 97.44 418 VAL A CA 1
ATOM 3215 C C . VAL A 1 418 ? -3.584 8.656 16.578 1 97.44 418 VAL A C 1
ATOM 3217 O O . VAL A 1 418 ? -3.43 9.711 15.945 1 97.44 418 VAL A O 1
ATOM 3220 N N . SER A 1 419 ? -2.605 7.906 16.984 1 96.44 419 SER A N 1
ATOM 3221 C CA . SER A 1 419 ? -1.223 8.211 16.641 1 96.44 419 SER A CA 1
ATOM 3222 C C . SER A 1 419 ? -0.634 7.137 15.734 1 96.44 419 SER A C 1
ATOM 3224 O O . SER A 1 419 ? -0.956 5.957 15.867 1 96.44 419 SER A O 1
ATOM 3226 N N . VAL A 1 420 ? 0.159 7.523 14.789 1 96.69 420 VAL A N 1
ATOM 3227 C CA . VAL A 1 420 ? 0.859 6.609 13.898 1 96.69 420 VAL A CA 1
ATOM 3228 C C . VAL A 1 420 ? 2.359 6.895 13.938 1 96.69 420 VAL A C 1
ATOM 3230 O O . VAL A 1 420 ? 2.797 7.996 13.594 1 96.69 420 VAL A O 1
ATOM 3233 N N . GLU A 1 421 ? 3.104 5.98 14.367 1 95.06 421 GLU A N 1
ATOM 3234 C CA . GLU A 1 421 ? 4.559 6.059 14.289 1 95.06 421 GLU A CA 1
ATOM 3235 C C . GLU A 1 421 ? 5.078 5.461 12.984 1 95.06 421 GLU A C 1
ATOM 3237 O O . GLU A 1 421 ? 4.695 4.348 12.609 1 95.06 421 GLU A O 1
ATOM 3242 N N . ALA A 1 422 ? 5.855 6.211 12.289 1 94.62 422 ALA A N 1
ATOM 3243 C CA . ALA A 1 422 ? 6.477 5.746 11.055 1 94.62 422 ALA A CA 1
ATOM 3244 C C . ALA A 1 422 ? 7.973 5.512 11.242 1 94.62 422 ALA A C 1
ATOM 3246 O O . ALA A 1 422 ? 8.68 6.367 11.781 1 94.62 422 ALA A O 1
ATOM 3247 N N . ALA A 1 423 ? 8.43 4.352 10.828 1 95.12 423 ALA A N 1
ATOM 3248 C CA . ALA A 1 423 ? 9.852 4.012 10.859 1 95.12 423 ALA A CA 1
ATOM 3249 C C . ALA A 1 423 ? 10.297 3.408 9.531 1 95.12 423 ALA A C 1
ATOM 3251 O O . ALA A 1 423 ? 9.508 2.771 8.828 1 95.12 423 ALA A O 1
ATOM 3252 N N . THR A 1 424 ? 11.492 3.738 9.203 1 94.06 424 THR A N 1
ATOM 3253 C CA . THR A 1 424 ? 12.102 3.072 8.062 1 94.06 424 THR A CA 1
ATOM 3254 C C . THR A 1 424 ? 12.969 1.902 8.516 1 94.06 424 THR A C 1
ATOM 3256 O O . THR A 1 424 ? 13.617 1.974 9.562 1 94.06 424 THR A O 1
ATOM 3259 N N . CYS A 1 425 ? 12.906 0.885 7.727 1 95.12 425 CYS A N 1
ATOM 3260 C CA . CYS A 1 425 ? 13.688 -0.315 8 1 95.12 425 CYS A CA 1
ATOM 3261 C C . CYS A 1 425 ? 14.547 -0.694 6.805 1 95.12 425 CYS A C 1
ATOM 3263 O O . CYS A 1 425 ? 14.039 -0.864 5.695 1 95.12 425 CYS A O 1
ATOM 3265 N N . ASP A 1 426 ? 15.828 -0.763 7.09 1 93.69 426 ASP A N 1
ATOM 3266 C CA . ASP A 1 426 ? 16.719 -1.268 6.051 1 93.69 426 ASP A CA 1
ATOM 3267 C C . ASP A 1 426 ? 16.531 -2.768 5.844 1 93.69 426 ASP A C 1
ATOM 3269 O O . ASP A 1 426 ? 16.625 -3.549 6.789 1 93.69 426 ASP A O 1
ATOM 3273 N N . LEU A 1 427 ? 16.344 -3.166 4.637 1 92.88 427 LEU A N 1
ATOM 3274 C CA . LEU A 1 427 ? 15.977 -4.547 4.344 1 92.88 427 LEU A CA 1
ATOM 3275 C C . LEU A 1 427 ? 17.172 -5.477 4.527 1 92.88 427 LEU A C 1
ATOM 3277 O O . LEU A 1 427 ? 17 -6.691 4.66 1 92.88 427 LEU A O 1
ATOM 3281 N N . TYR A 1 428 ? 18.344 -5.02 4.531 1 90.69 428 TYR A N 1
ATOM 3282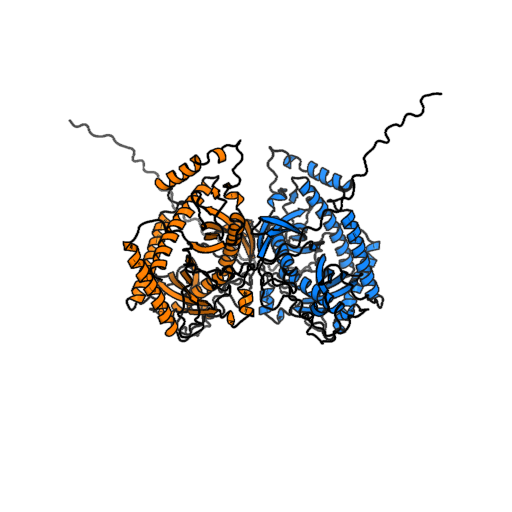 C CA . TYR A 1 428 ? 19.531 -5.883 4.512 1 90.69 428 TYR A CA 1
ATOM 3283 C C . TYR A 1 428 ? 20.234 -5.863 5.859 1 90.69 428 TYR A C 1
ATOM 3285 O O . TYR A 1 428 ? 21.016 -6.766 6.164 1 90.69 428 TYR A O 1
ATOM 3293 N N . THR A 1 429 ? 19.969 -4.812 6.629 1 91 429 THR A N 1
ATOM 3294 C CA . THR A 1 429 ? 20.578 -4.77 7.957 1 91 429 THR A CA 1
ATOM 3295 C C . THR A 1 429 ? 19.516 -5.004 9.039 1 91 429 THR A C 1
ATOM 3297 O O . THR A 1 429 ? 19.844 -5.434 10.148 1 91 429 THR A O 1
ATOM 3300 N N . GLY A 1 430 ? 18.297 -4.652 8.695 1 91.12 430 GLY A N 1
ATOM 3301 C CA . GLY A 1 430 ? 17.234 -4.762 9.68 1 91.12 430 GLY A CA 1
ATOM 3302 C C . GLY A 1 430 ? 17.156 -3.566 10.609 1 91.12 430 GLY A C 1
ATOM 3303 O O . GLY A 1 430 ? 16.281 -3.502 11.477 1 91.12 430 GLY A O 1
ATOM 3304 N N . GLU A 1 431 ? 17.953 -2.633 10.406 1 93.25 431 GLU A N 1
ATOM 3305 C CA . GLU A 1 431 ? 17.953 -1.442 11.25 1 93.25 431 GLU A CA 1
ATOM 3306 C C . GLU A 1 431 ? 16.703 -0.594 11.023 1 93.25 431 GLU A C 1
ATOM 3308 O O . GLU A 1 431 ? 16.297 -0.388 9.883 1 93.25 431 GLU A O 1
ATOM 3313 N N . LYS A 1 432 ? 16.156 -0.226 12.164 1 93.69 432 LYS A N 1
ATOM 3314 C CA . LYS A 1 432 ? 14.961 0.603 12.117 1 93.69 432 LYS A CA 1
ATOM 3315 C C . LYS A 1 432 ? 15.242 2.008 12.641 1 93.69 432 LYS A C 1
ATOM 3317 O O . LYS A 1 432 ? 15.977 2.174 13.625 1 93.69 432 LYS A O 1
ATOM 3322 N N . VAL A 1 433 ? 14.695 2.996 11.953 1 91.38 433 VAL A N 1
ATOM 3323 C CA . VAL A 1 433 ? 14.805 4.391 12.375 1 91.38 433 VAL A CA 1
ATOM 3324 C C . VAL A 1 433 ? 13.438 5.059 12.305 1 91.38 433 VAL A C 1
ATOM 3326 O O . VAL A 1 433 ? 12.789 5.059 11.258 1 91.38 433 VAL A O 1
ATOM 3329 N N . VAL A 1 434 ? 13.062 5.586 13.461 1 88.69 434 VAL A N 1
ATOM 3330 C CA . VAL A 1 434 ? 11.805 6.32 13.477 1 88.69 434 VAL A CA 1
ATOM 3331 C C . VAL A 1 434 ? 11.953 7.625 12.695 1 88.69 434 VAL A C 1
ATOM 3333 O O . VAL A 1 434 ? 12.898 8.383 12.922 1 88.69 434 VAL A O 1
ATOM 3336 N N . THR A 1 435 ? 11.062 7.824 11.82 1 82.25 435 THR A N 1
ATOM 3337 C CA . THR A 1 435 ? 11.156 9.008 10.961 1 82.25 435 THR A CA 1
ATOM 3338 C C . THR A 1 435 ? 10.141 10.062 11.391 1 82.25 435 THR A C 1
ATOM 3340 O O . THR A 1 435 ? 10.453 11.258 11.398 1 82.25 435 THR A O 1
ATOM 3343 N N . ASN A 1 436 ? 8.898 9.57 11.672 1 83.12 436 ASN A N 1
ATOM 3344 C CA . ASN A 1 436 ? 7.793 10.492 11.914 1 83.12 436 ASN A CA 1
ATOM 3345 C C . ASN A 1 436 ? 6.754 9.883 12.859 1 83.12 436 ASN A C 1
ATOM 3347 O O . ASN A 1 436 ? 6.641 8.664 12.961 1 83.12 436 ASN A O 1
ATOM 3351 N N . VAL A 1 437 ? 6.125 10.844 13.602 1 89.19 437 VAL A N 1
ATOM 3352 C CA . VAL A 1 437 ? 4.922 10.438 14.32 1 89.19 437 VAL A CA 1
ATOM 3353 C C . VAL A 1 437 ? 3.756 11.344 13.93 1 89.19 437 VAL A C 1
ATOM 3355 O O . VAL A 1 437 ? 3.869 12.57 13.992 1 89.19 437 VAL A O 1
ATOM 3358 N N . PHE A 1 438 ? 2.725 10.758 13.539 1 92.81 438 PHE A N 1
ATOM 3359 C CA . PHE A 1 438 ? 1.501 11.445 13.148 1 92.81 438 PHE A CA 1
ATOM 3360 C C . PHE A 1 438 ? 0.462 11.375 14.258 1 92.81 438 PHE A C 1
ATOM 3362 O O . PHE A 1 438 ? 0.302 10.344 14.906 1 92.81 438 PHE A O 1
ATOM 3369 N N . HIS A 1 439 ? -0.216 12.547 14.469 1 93.62 439 HIS A N 1
ATOM 3370 C CA . HIS A 1 439 ? -1.297 12.594 15.445 1 93.62 439 HIS A CA 1
ATOM 3371 C C . HIS A 1 439 ? -2.594 13.086 14.812 1 93.62 439 HIS A C 1
ATOM 3373 O O . HIS A 1 439 ? -2.666 14.219 14.344 1 93.62 439 HIS A O 1
ATOM 3379 N N . TYR A 1 440 ? -3.557 12.219 14.891 1 95.25 440 TYR A N 1
ATOM 3380 C CA . TYR A 1 440 ? -4.836 12.523 14.266 1 95.25 440 TYR A CA 1
ATOM 3381 C C . TYR A 1 440 ? -5.949 12.609 15.297 1 95.25 440 TYR A C 1
ATOM 3383 O O . TYR A 1 440 ? -5.945 11.867 16.281 1 95.25 440 TYR A O 1
ATOM 3391 N N . THR A 1 441 ? -6.871 13.5 15.031 1 93.69 441 THR A N 1
ATOM 3392 C CA . THR A 1 441 ? -8.164 13.484 15.711 1 93.69 441 THR A CA 1
ATOM 3393 C C . THR A 1 441 ? -9.273 13.07 14.75 1 93.69 441 THR A C 1
ATOM 3395 O O . THR A 1 441 ? -9.383 13.609 13.648 1 93.69 441 THR A O 1
ATOM 3398 N N . PHE A 1 442 ? -9.992 12.078 15.18 1 94.75 442 PHE A N 1
ATOM 3399 C CA . PHE A 1 442 ? -11.133 11.609 14.398 1 94.75 442 PHE A CA 1
ATOM 3400 C C . PHE A 1 442 ? -12.43 11.789 15.172 1 94.75 442 PHE A C 1
ATOM 3402 O O . PHE A 1 442 ? -12.414 11.898 16.406 1 94.75 442 PHE A O 1
ATOM 3409 N N . SER A 1 443 ? -13.516 11.883 14.414 1 93.56 443 SER A N 1
ATOM 3410 C CA . SER A 1 443 ? -14.859 11.875 15 1 93.56 443 SER A CA 1
ATOM 3411 C C . SER A 1 443 ? -15.688 10.711 14.469 1 93.56 443 SER A C 1
ATOM 3413 O O . SER A 1 443 ? -15.828 10.539 13.258 1 93.56 443 SER A O 1
ATOM 3415 N N . SER A 1 444 ? -16.188 9.938 15.414 1 94.75 444 SER A N 1
ATOM 3416 C CA . SER A 1 444 ? -17.031 8.797 15.055 1 94.75 444 SER A CA 1
ATOM 3417 C C . SER A 1 444 ? -18.469 9.25 14.781 1 94.75 444 SER A C 1
ATOM 3419 O O . SER A 1 444 ? -18.969 10.172 15.422 1 94.75 444 SER A O 1
ATOM 3421 N N . GLU A 1 445 ? -19.109 8.609 13.875 1 90.88 445 GLU A N 1
ATOM 3422 C CA . GLU A 1 445 ? -20.516 8.914 13.586 1 90.88 445 GLU A CA 1
ATOM 3423 C C . GLU A 1 445 ? -21.406 8.562 14.773 1 90.88 445 GLU A C 1
ATOM 3425 O O . GLU A 1 445 ? -22.312 9.312 15.117 1 90.88 445 GLU A O 1
ATOM 3430 N N . ARG A 1 446 ? -21.156 7.434 15.297 1 92.31 446 ARG A N 1
ATOM 3431 C CA . ARG A 1 446 ? -21.859 7.023 16.516 1 92.31 446 ARG A CA 1
ATOM 3432 C C . ARG A 1 446 ? -21.047 7.391 17.75 1 92.31 446 ARG A C 1
ATOM 3434 O O . ARG A 1 446 ? -19.828 7.48 17.703 1 92.31 446 ARG A O 1
ATOM 3441 N N . PRO A 1 447 ? -21.781 7.637 18.828 1 94.19 447 PRO A N 1
ATOM 3442 C CA . PRO A 1 447 ? -21.031 7.887 20.062 1 94.19 447 PRO A CA 1
ATOM 3443 C C . PRO A 1 447 ? -20.094 6.742 20.422 1 94.19 447 PRO A C 1
ATOM 3445 O O . PRO A 1 447 ? -20.422 5.574 20.219 1 94.19 447 PRO A O 1
ATOM 3448 N N . LEU A 1 448 ? -19.016 7.121 20.969 1 94.44 448 LEU A N 1
ATOM 3449 C CA . LEU A 1 448 ? -18.016 6.113 21.328 1 94.44 448 LEU A CA 1
ATOM 3450 C C . LEU A 1 448 ? -18.562 5.195 22.422 1 94.44 448 LEU A C 1
ATOM 3452 O O . LEU A 1 448 ? -19.125 5.664 23.422 1 94.44 448 LEU A O 1
ATOM 3456 N N . SER A 1 449 ? -18.438 3.938 22.219 1 92.88 449 SER A N 1
ATOM 3457 C CA . SER A 1 449 ? -18.844 2.947 23.203 1 92.88 449 SER A CA 1
ATOM 3458 C C . SER A 1 449 ? -17.625 2.266 23.844 1 92.88 449 SER A C 1
ATOM 3460 O O . SER A 1 449 ? -17.766 1.552 24.828 1 92.88 449 SER A O 1
ATOM 3462 N N . ARG A 1 450 ? -16.531 2.504 23.234 1 93 450 ARG A N 1
ATOM 3463 C CA . ARG A 1 450 ? -15.281 1.915 23.703 1 93 450 ARG A CA 1
ATOM 3464 C C . ARG A 1 450 ? -14.297 2.994 24.141 1 93 450 ARG A C 1
ATOM 3466 O O . ARG A 1 450 ? -14.227 4.062 23.531 1 93 450 ARG A O 1
ATOM 3473 N N . HIS A 1 451 ? -13.508 2.678 25.156 1 92.5 451 HIS A N 1
ATOM 3474 C CA . HIS A 1 451 ? -12.578 3.645 25.734 1 92.5 451 HIS A CA 1
ATOM 3475 C C . HIS A 1 451 ? -11.18 3.051 25.859 1 92.5 451 HIS A C 1
ATOM 3477 O O . HIS A 1 451 ? -11.023 1.896 26.266 1 92.5 451 HIS A O 1
ATOM 3483 N N . VAL A 1 452 ? -10.195 3.809 25.5 1 94 452 VAL A N 1
ATOM 3484 C CA . VAL A 1 452 ? -8.82 3.303 25.484 1 94 452 VAL A CA 1
ATOM 3485 C C . VAL A 1 452 ? -8.125 3.658 26.797 1 94 452 VAL A C 1
ATOM 3487 O O . VAL A 1 452 ? -8.312 4.754 27.328 1 94 452 VAL A O 1
ATOM 3490 N N . VAL A 1 453 ? -7.324 2.717 27.312 1 91.38 453 VAL A N 1
ATOM 3491 C CA . VAL A 1 453 ? -6.559 2.938 28.547 1 91.38 453 VAL A CA 1
ATOM 3492 C C . VAL A 1 453 ? -5.121 2.461 28.344 1 91.38 453 VAL A C 1
ATOM 3494 O O . VAL A 1 453 ? -4.883 1.436 27.703 1 91.38 453 VAL A O 1
ATOM 3497 N N . PRO A 1 454 ? -4.172 3.26 28.844 1 91.44 454 PRO A N 1
ATOM 3498 C CA . PRO A 1 454 ? -2.775 2.818 28.75 1 91.44 454 PRO A CA 1
ATOM 3499 C C . PRO A 1 454 ? -2.434 1.75 29.797 1 91.44 454 PRO A C 1
ATOM 3501 O O . PRO A 1 454 ? -3.043 1.705 30.859 1 91.44 454 PRO A O 1
ATOM 3504 N N . ARG A 1 455 ? -1.444 0.94 29.453 1 86.44 455 ARG A N 1
ATOM 3505 C CA . ARG A 1 455 ? -0.992 -0.097 30.375 1 86.44 455 ARG A CA 1
ATOM 3506 C C . ARG A 1 455 ? 0.396 0.221 30.922 1 86.44 455 ARG A C 1
ATOM 3508 O O . ARG A 1 455 ? 0.734 -0.172 32.031 1 86.44 455 ARG A O 1
ATOM 3515 N N . THR A 1 456 ? 1.159 0.871 30.094 1 87.12 456 THR A N 1
ATOM 3516 C CA . THR A 1 456 ? 2.541 1.164 30.453 1 87.12 456 THR A CA 1
ATOM 3517 C C . THR A 1 456 ? 2.75 2.666 30.625 1 87.12 456 THR A C 1
ATOM 3519 O O . THR A 1 456 ? 1.897 3.465 30.234 1 87.12 456 THR A O 1
ATOM 3522 N N . TYR A 1 457 ? 3.871 3 31.266 1 85.06 457 TYR A N 1
ATOM 3523 C CA . TYR A 1 457 ? 4.211 4.406 31.438 1 85.06 457 TYR A CA 1
ATOM 3524 C C . TYR A 1 457 ? 4.355 5.098 30.078 1 85.06 457 TYR A C 1
ATOM 3526 O O . TYR A 1 457 ? 3.906 6.234 29.906 1 85.06 457 TYR A O 1
ATOM 3534 N N . ARG A 1 458 ? 4.953 4.41 29.188 1 87.38 458 ARG A N 1
ATOM 3535 C CA . ARG A 1 458 ? 5.113 4.973 27.844 1 87.38 458 ARG A CA 1
ATOM 3536 C C . ARG A 1 458 ? 3.756 5.285 27.219 1 87.38 458 ARG A C 1
ATOM 3538 O O . ARG A 1 458 ? 3.572 6.352 26.625 1 87.38 458 ARG A O 1
ATOM 3545 N N . GLN A 1 459 ? 2.889 4.422 27.406 1 91.31 459 GLN A N 1
ATOM 3546 C CA . GLN A 1 459 ? 1.54 4.617 26.891 1 91.31 459 GLN A CA 1
ATOM 3547 C C . GLN A 1 459 ? 0.818 5.738 27.625 1 91.31 459 GLN A C 1
ATOM 3549 O O . GLN A 1 459 ? 0.043 6.488 27.031 1 91.31 459 GLN A O 1
ATOM 3554 N N . ALA A 1 460 ? 1.066 5.805 28.875 1 90.62 460 ALA A N 1
ATOM 3555 C CA . ALA A 1 460 ? 0.465 6.879 29.656 1 90.62 460 ALA A CA 1
ATOM 3556 C C . ALA A 1 460 ? 0.922 8.25 29.156 1 90.62 460 ALA A C 1
ATOM 3558 O O . ALA A 1 460 ? 0.132 9.195 29.109 1 90.62 460 ALA A O 1
ATOM 3559 N N . MET A 1 461 ? 2.172 8.328 28.844 1 90.75 461 MET A N 1
ATOM 3560 C CA . MET A 1 461 ? 2.695 9.578 28.297 1 90.75 461 MET A CA 1
ATOM 3561 C C . MET A 1 461 ? 2.041 9.898 26.953 1 90.75 461 MET A C 1
ATOM 3563 O O . MET A 1 461 ? 1.74 11.062 26.656 1 90.75 461 MET A O 1
ATOM 3567 N N . GLN A 1 462 ? 1.849 8.883 26.156 1 91.69 462 GLN A N 1
ATOM 3568 C CA . GLN A 1 462 ? 1.161 9.062 24.891 1 91.69 462 GLN A CA 1
ATOM 3569 C C . GLN A 1 462 ? -0.276 9.531 25.109 1 91.69 462 GLN A C 1
ATOM 3571 O O . GLN A 1 462 ? -0.777 10.375 24.359 1 91.69 462 GLN A O 1
ATOM 3576 N N . TRP A 1 463 ? -0.884 8.992 26.062 1 93.12 463 TRP A N 1
ATOM 3577 C CA . TRP A 1 463 ? -2.25 9.352 26.422 1 93.12 463 TRP A CA 1
ATOM 3578 C C . TRP A 1 463 ? -2.334 10.82 26.828 1 93.12 463 TRP A C 1
ATOM 3580 O O . TRP A 1 463 ? -3.223 11.547 26.375 1 93.12 463 TRP A O 1
ATOM 3590 N N . LEU A 1 464 ? -1.422 11.258 27.625 1 91.06 464 LEU A N 1
ATOM 3591 C CA . LEU A 1 464 ? -1.383 12.641 28.078 1 91.06 464 LEU A CA 1
ATOM 3592 C C . LEU A 1 464 ? -1.087 13.586 26.922 1 91.06 464 LEU A C 1
ATOM 3594 O O . LEU A 1 464 ? -1.671 14.664 26.828 1 91.06 464 LEU A O 1
ATOM 3598 N N . ASP A 1 465 ? -0.154 13.18 26.109 1 90.25 465 ASP A N 1
ATOM 3599 C CA . ASP A 1 465 ? 0.179 13.992 24.953 1 90.25 465 ASP A CA 1
ATOM 3600 C C . ASP A 1 465 ? -1.041 14.203 24.062 1 90.25 465 ASP A C 1
ATOM 3602 O O . ASP A 1 465 ? -1.263 15.297 23.547 1 90.25 465 ASP A O 1
ATOM 3606 N N . ALA A 1 466 ? -1.76 13.18 23.891 1 91.19 466 ALA A N 1
ATOM 3607 C CA . ALA A 1 466 ? -2.979 13.258 23.078 1 91.19 466 ALA A CA 1
ATOM 3608 C C . ALA A 1 466 ? -3.98 14.227 23.703 1 91.19 466 ALA A C 1
ATOM 3610 O O . ALA A 1 466 ? -4.656 14.969 22.984 1 91.19 466 ALA A O 1
ATOM 3611 N N . GLN A 1 467 ? -4.062 14.258 24.922 1 87.19 467 GLN A N 1
ATOM 3612 C CA . GLN A 1 467 ? -4.965 15.18 25.609 1 87.19 467 GLN A CA 1
ATOM 3613 C C . GLN A 1 467 ? -4.543 16.625 25.375 1 87.19 467 GLN A C 1
ATOM 3615 O O . GLN A 1 467 ? -5.391 17.5 25.203 1 87.19 467 GLN A O 1
ATOM 3620 N N . ARG A 1 468 ? -3.221 16.828 25.469 1 85.31 468 ARG A N 1
ATOM 3621 C CA . ARG A 1 468 ? -2.709 18.172 25.188 1 85.31 468 ARG A CA 1
ATOM 3622 C C . ARG A 1 468 ? -3.115 18.641 23.797 1 85.31 468 ARG A C 1
ATOM 3624 O O . ARG A 1 468 ? -3.568 19.781 23.625 1 85.31 468 ARG A O 1
ATOM 3631 N N . ARG A 1 469 ? -3.02 17.766 22.891 1 83.62 469 ARG A N 1
ATOM 3632 C CA . ARG A 1 469 ? -3.314 18.094 21.5 1 83.62 469 ARG A CA 1
ATOM 3633 C C . ARG A 1 469 ? -4.809 18.328 21.297 1 83.62 469 ARG A C 1
ATOM 3635 O O . ARG A 1 469 ? -5.207 19.188 20.516 1 83.62 469 ARG A O 1
ATOM 3642 N N . ARG A 1 470 ? -5.566 17.531 21.953 1 81.12 470 ARG A N 1
ATOM 3643 C CA . ARG A 1 470 ? -7.016 17.703 21.875 1 81.12 470 ARG A CA 1
ATOM 3644 C C . ARG A 1 470 ? -7.434 19.094 22.359 1 81.12 470 ARG A C 1
ATOM 3646 O O . ARG A 1 470 ? -8.297 19.719 21.75 1 81.12 470 ARG A O 1
ATOM 3653 N N . ARG A 1 471 ? -6.871 19.531 23.375 1 77 471 ARG A N 1
ATOM 3654 C CA . ARG A 1 471 ? -7.199 20.844 23.922 1 77 471 ARG A CA 1
ATOM 3655 C C . ARG A 1 471 ? -6.879 21.953 22.922 1 77 471 ARG A C 1
ATOM 3657 O O . ARG A 1 471 ? -7.664 22.891 22.75 1 77 471 ARG A O 1
ATOM 3664 N N . ILE A 1 472 ? -5.812 21.781 22.266 1 73.62 472 ILE A N 1
ATOM 3665 C CA . ILE A 1 472 ? -5.406 22.75 21.25 1 73.62 472 ILE A CA 1
ATOM 3666 C C . ILE A 1 472 ? -6.418 22.734 20.109 1 73.62 472 ILE A C 1
ATOM 3668 O O . ILE A 1 472 ? -6.793 23.797 19.594 1 73.62 472 ILE A O 1
ATOM 3672 N N . GLY A 1 473 ? -6.832 21.578 19.734 1 73.19 473 GLY A N 1
ATOM 3673 C CA . GLY A 1 473 ? -7.801 21.453 18.656 1 73.19 473 GLY A CA 1
ATOM 3674 C C . GLY A 1 473 ? -9.133 22.125 18.969 1 73.19 473 GLY A C 1
ATOM 3675 O O . GLY A 1 473 ? -9.719 22.781 18.094 1 73.19 473 GLY A O 1
ATOM 3676 N N . ILE A 1 474 ? -9.539 21.938 20.109 1 72.56 474 ILE A N 1
ATOM 3677 C CA . ILE A 1 474 ? -10.797 22.547 20.547 1 72.56 474 ILE A CA 1
ATOM 3678 C C . ILE A 1 474 ? -10.688 24.062 20.484 1 72.56 474 ILE A C 1
ATOM 3680 O O . ILE A 1 474 ? -11.602 24.75 19.984 1 72.56 474 ILE A O 1
ATOM 3684 N N . ASP A 1 475 ? -9.547 24.594 20.859 1 69.62 475 ASP A N 1
ATOM 3685 C CA . ASP A 1 475 ? -9.32 26.047 20.859 1 69.62 475 ASP A CA 1
ATOM 3686 C C . ASP A 1 475 ? -9.328 26.594 19.438 1 69.62 475 ASP A C 1
ATOM 3688 O O . ASP A 1 475 ? -9.93 27.641 19.172 1 69.62 475 ASP A O 1
ATOM 3692 N N . VAL A 1 476 ? -8.711 25.922 18.562 1 66.75 476 VAL A N 1
ATOM 3693 C CA . VAL A 1 476 ? -8.617 26.359 17.172 1 66.75 476 VAL A CA 1
ATOM 3694 C C . VAL A 1 476 ? -10.008 26.328 16.531 1 66.75 476 VAL A C 1
ATOM 3696 O O . VAL A 1 476 ? -10.398 27.281 15.852 1 66.75 476 VAL A O 1
ATOM 3699 N N . ARG A 1 477 ? -10.773 25.375 16.766 1 69 477 ARG A N 1
ATOM 3700 C CA . ARG A 1 477 ? -12.102 25.234 16.172 1 69 477 ARG A CA 1
ATOM 3701 C C . ARG A 1 477 ? -13.047 26.312 16.672 1 69 477 ARG A C 1
ATOM 3703 O O . ARG A 1 477 ? -13.852 26.844 15.914 1 69 477 ARG A O 1
ATOM 3710 N N . GLN A 1 478 ? -12.969 26.484 17.891 1 66.62 478 GLN A N 1
ATOM 3711 C CA . GLN A 1 478 ? -13.812 27.516 18.469 1 66.62 478 GLN A CA 1
ATOM 3712 C C . GLN A 1 478 ? -13.523 28.875 17.844 1 66.62 478 GLN A C 1
ATOM 3714 O O . GLN A 1 478 ? -14.445 29.656 17.562 1 66.62 478 GLN A O 1
ATOM 3719 N N . THR A 1 479 ? -12.289 29.031 17.594 1 63.94 479 THR A N 1
ATOM 3720 C CA . THR A 1 479 ? -11.891 30.297 16.984 1 63.94 479 THR A CA 1
ATOM 3721 C C . THR A 1 479 ? -12.398 30.391 15.555 1 63.94 479 THR A C 1
ATOM 3723 O O . THR A 1 479 ? -12.875 31.438 15.117 1 63.94 479 THR A O 1
ATOM 3726 N N . TYR A 1 480 ? -12.43 29.328 14.859 1 63.22 480 TYR A N 1
ATOM 3727 C CA . TYR A 1 480 ? -12.859 29.312 13.461 1 63.22 480 TYR A CA 1
ATOM 3728 C C . TYR A 1 480 ? -14.375 29.406 13.352 1 63.22 480 TYR A C 1
ATOM 3730 O O . TYR A 1 480 ? -14.898 30.125 12.492 1 63.22 480 TYR A O 1
ATOM 3738 N N . THR A 1 481 ? -15.141 28.578 14.102 1 60.03 481 THR A N 1
ATOM 3739 C CA . THR A 1 481 ? -16.594 28.594 14.07 1 60.03 481 THR A CA 1
ATOM 3740 C C . THR A 1 481 ? -17.125 29.984 14.359 1 60.03 481 THR A C 1
ATOM 3742 O O . THR A 1 481 ? -18.125 30.422 13.758 1 60.03 481 THR A O 1
ATOM 3745 N N . LYS A 1 482 ? -16.422 30.672 15.094 1 57.34 482 LYS A N 1
ATOM 3746 C CA . LYS A 1 482 ? -16.844 32.031 15.422 1 57.34 482 LYS A CA 1
ATOM 3747 C C . LYS A 1 482 ? -16.562 33 14.258 1 57.34 482 LYS A C 1
ATOM 3749 O O . LYS A 1 482 ? -17.281 33.969 14.078 1 57.34 482 LYS A O 1
ATOM 3754 N N . ALA A 1 483 ? -15.602 32.531 13.492 1 52.53 483 ALA A N 1
ATOM 3755 C CA . ALA A 1 483 ? -15.227 33.375 12.367 1 52.53 483 ALA A CA 1
ATOM 3756 C C . ALA A 1 483 ? -16.125 33.125 11.156 1 52.53 483 A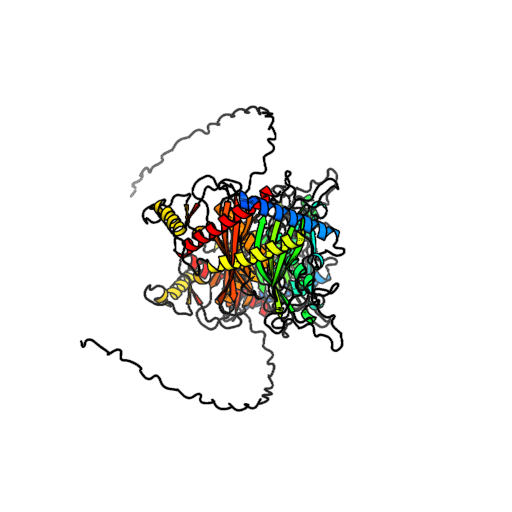LA A C 1
ATOM 3758 O O . ALA A 1 483 ? -16.328 34 10.328 1 52.53 483 ALA A O 1
ATOM 3759 N N . LEU A 1 484 ? -16.484 31.828 10.969 1 54.19 484 LEU A N 1
ATOM 3760 C CA . LEU A 1 484 ? -17.375 31.516 9.852 1 54.19 484 LEU A CA 1
ATOM 3761 C C . LEU A 1 484 ? -18.797 31.969 10.141 1 54.19 484 LEU A C 1
ATOM 3763 O O . LEU A 1 484 ? -19.516 32.375 9.227 1 54.19 484 LEU A O 1
ATOM 3767 N N . MET B 1 1 ? 37.531 29.484 68.125 1 17.52 1 MET B N 1
ATOM 3768 C CA . MET B 1 1 ? 38.594 29.859 67.188 1 17.52 1 MET B CA 1
ATOM 3769 C C . MET B 1 1 ? 38.531 29.016 65.938 1 17.52 1 MET B C 1
ATOM 3771 O O . MET B 1 1 ? 38.594 29.547 64.812 1 17.52 1 MET B O 1
ATOM 3775 N N . HIS B 1 2 ? 38.906 27.688 66 1 17.39 2 HIS B N 1
ATOM 3776 C CA . HIS B 1 2 ? 39.969 26.984 65.25 1 17.39 2 HIS B CA 1
ATOM 3777 C C . HIS B 1 2 ? 39.438 26.312 64 1 17.39 2 HIS B C 1
ATOM 3779 O O . HIS B 1 2 ? 40.156 25.531 63.375 1 17.39 2 HIS B O 1
ATOM 3785 N N . ARG B 1 3 ? 38.125 26.125 63.938 1 19.78 3 ARG B N 1
ATOM 3786 C CA . ARG B 1 3 ? 37.5 24.984 63.25 1 19.78 3 ARG B CA 1
ATOM 3787 C C . ARG B 1 3 ? 37.656 25.109 61.75 1 19.78 3 ARG B C 1
ATOM 3789 O O . ARG B 1 3 ? 36.688 25.469 61.062 1 19.78 3 ARG B O 1
ATOM 3796 N N . ALA B 1 4 ? 38.812 25.844 61.25 1 18.12 4 ALA B N 1
ATOM 3797 C CA . ALA B 1 4 ? 39.094 26.594 60.031 1 18.12 4 ALA B CA 1
ATOM 3798 C C . ALA B 1 4 ? 38.938 25.719 58.781 1 18.12 4 ALA B C 1
ATOM 3800 O O . ALA B 1 4 ? 38.156 26.062 57.875 1 18.12 4 ALA B O 1
ATOM 3801 N N . ALA B 1 5 ? 40 25.422 58.031 1 18.11 5 ALA B N 1
ATOM 3802 C CA . ALA B 1 5 ? 40.594 25.859 56.75 1 18.11 5 ALA B CA 1
ATOM 3803 C C . ALA B 1 5 ? 40.562 24.719 55.719 1 18.11 5 ALA B C 1
ATOM 3805 O O . ALA B 1 5 ? 41.062 24.875 54.625 1 18.11 5 ALA B O 1
ATOM 3806 N N . SER B 1 6 ? 40 23.469 56 1 16.41 6 SER B N 1
ATOM 3807 C CA . SER B 1 6 ? 40.781 22.359 55.469 1 16.41 6 SER B CA 1
ATOM 3808 C C . SER B 1 6 ? 40.531 22.172 53.969 1 16.41 6 SER B C 1
ATOM 3810 O O . SER B 1 6 ? 40.812 21.094 53.438 1 16.41 6 SER B O 1
ATOM 3812 N N . ARG B 1 7 ? 39.781 23.078 53.281 1 20.61 7 ARG B N 1
ATOM 3813 C CA . ARG B 1 7 ? 39.094 22.391 52.188 1 20.61 7 ARG B CA 1
ATOM 3814 C C . ARG B 1 7 ? 40.094 21.953 51.125 1 20.61 7 ARG B C 1
ATOM 3816 O O . ARG B 1 7 ? 40.781 22.797 50.531 1 20.61 7 ARG B O 1
ATOM 3823 N N . LEU B 1 8 ? 40.594 20.734 51 1 16.55 8 LEU B N 1
ATOM 3824 C CA . LEU B 1 8 ? 41.75 20.078 50.438 1 16.55 8 LEU B CA 1
ATOM 3825 C C . LEU B 1 8 ? 41.781 20.188 48.938 1 16.55 8 LEU B C 1
ATOM 3827 O O . LEU B 1 8 ? 42.781 20.594 48.344 1 16.55 8 LEU B O 1
ATOM 3831 N N . ALA B 1 9 ? 41.094 19.234 48.062 1 17.31 9 ALA B N 1
ATOM 3832 C CA . ALA B 1 9 ? 41.875 18.281 47.25 1 17.31 9 ALA B CA 1
ATOM 3833 C C . ALA B 1 9 ? 42 18.766 45.812 1 17.31 9 ALA B C 1
ATOM 3835 O O . ALA B 1 9 ? 41 18.875 45.094 1 17.31 9 ALA B O 1
ATOM 3836 N N . ALA B 1 10 ? 42.938 19.562 45.281 1 18.02 10 ALA B N 1
ATOM 3837 C CA . ALA B 1 10 ? 43.312 20.266 44.062 1 18.02 10 ALA B CA 1
ATOM 3838 C C . ALA B 1 10 ? 43.719 19.297 42.969 1 18.02 10 ALA B C 1
ATOM 3840 O O . ALA B 1 10 ? 44.25 19.703 41.938 1 18.02 10 ALA B O 1
ATOM 3841 N N . SER B 1 11 ? 43.469 17.938 43.125 1 15.93 11 SER B N 1
ATOM 3842 C CA . SER B 1 11 ? 44.562 17.188 42.5 1 15.93 11 SER B CA 1
ATOM 3843 C C . SER B 1 11 ? 44.719 17.594 41.031 1 15.93 11 SER B C 1
ATOM 3845 O O . SER B 1 11 ? 43.812 18.234 40.469 1 15.93 11 SER B O 1
ATOM 3847 N N . ALA B 1 12 ? 45.344 16.719 40.062 1 16.22 12 ALA B N 1
ATOM 3848 C CA . ALA B 1 12 ? 46.531 16.516 39.25 1 16.22 12 ALA B CA 1
ATOM 3849 C C . ALA B 1 12 ? 46.25 16.547 37.75 1 16.22 12 ALA B C 1
ATOM 3851 O O . ALA B 1 12 ? 47.156 16.688 36.938 1 16.22 12 ALA B O 1
ATOM 3852 N N . ARG B 1 13 ? 44.969 16.25 37.281 1 18.14 13 ARG B N 1
ATOM 3853 C CA . ARG B 1 13 ? 45.125 15.344 36.156 1 18.14 13 ARG B CA 1
ATOM 3854 C C . ARG B 1 13 ? 45.812 16.062 35 1 18.14 13 ARG B C 1
ATOM 3856 O O . ARG B 1 13 ? 45.406 17.156 34.594 1 18.14 13 ARG B O 1
ATOM 3863 N N . ALA B 1 14 ? 46.938 15.594 34.5 1 17.55 14 ALA B N 1
ATOM 3864 C CA . ALA B 1 14 ? 48.094 15.875 33.625 1 17.55 14 ALA B CA 1
ATOM 3865 C C . ALA B 1 14 ? 47.656 16.047 32.188 1 17.55 14 ALA B C 1
ATOM 3867 O O . ALA B 1 14 ? 46.594 15.539 31.781 1 17.55 14 ALA B O 1
ATOM 3868 N N . SER B 1 15 ? 48.438 16.656 31.359 1 18.97 15 SER B N 1
ATOM 3869 C CA . SER B 1 15 ? 48.625 17.422 30.125 1 18.97 15 SER B CA 1
ATOM 3870 C C . SER B 1 15 ? 48.688 16.516 28.906 1 18.97 15 SER B C 1
ATOM 3872 O O . SER B 1 15 ? 48.969 16.969 27.797 1 18.97 15 SER B O 1
ATOM 3874 N N . LEU B 1 16 ? 48 15.281 28.875 1 20.58 16 LEU B N 1
ATOM 3875 C CA . LEU B 1 16 ? 48.656 14.375 27.938 1 20.58 16 LEU B CA 1
ATOM 3876 C C . LEU B 1 16 ? 48.781 15 26.562 1 20.58 16 LEU B C 1
ATOM 3878 O O . LEU B 1 16 ? 47.875 15.688 26.109 1 20.58 16 LEU B O 1
ATOM 3882 N N . PRO B 1 17 ? 49.969 14.891 25.938 1 20.23 17 PRO B N 1
ATOM 3883 C CA . PRO B 1 17 ? 50.594 15.531 24.766 1 20.23 17 PRO B CA 1
ATOM 3884 C C . PRO B 1 17 ? 49.906 15.164 23.469 1 20.23 17 PRO B C 1
ATOM 3886 O O . PRO B 1 17 ? 49.219 14.133 23.391 1 20.23 17 PRO B O 1
ATOM 3889 N N . THR B 1 18 ? 49.625 16.047 22.562 1 21.78 18 THR B N 1
ATOM 3890 C CA . THR B 1 18 ? 48.906 16.281 21.312 1 21.78 18 THR B CA 1
ATOM 3891 C C . THR B 1 18 ? 49.562 15.516 20.156 1 21.78 18 THR B C 1
ATOM 3893 O O . THR B 1 18 ? 49.25 15.719 19 1 21.78 18 THR B O 1
ATOM 3896 N N . ALA B 1 19 ? 50.312 14.305 20.469 1 19.98 19 ALA B N 1
ATOM 3897 C CA . ALA B 1 19 ? 51.25 13.938 19.422 1 19.98 19 ALA B CA 1
ATOM 3898 C C . ALA B 1 19 ? 50.531 13.789 18.078 1 19.98 19 ALA B C 1
ATOM 3900 O O . ALA B 1 19 ? 49.375 13.359 18.016 1 19.98 19 ALA B O 1
ATOM 3901 N N . ARG B 1 20 ? 51.156 14.328 17.094 1 22.91 20 ARG B N 1
ATOM 3902 C CA . ARG B 1 20 ? 50.906 14.664 15.688 1 22.91 20 ARG B CA 1
ATOM 3903 C C . ARG B 1 20 ? 50.781 13.406 14.836 1 22.91 20 ARG B C 1
ATOM 3905 O O . ARG B 1 20 ? 51.75 12.656 14.672 1 22.91 20 ARG B O 1
ATOM 3912 N N . PRO B 1 21 ? 49.875 12.406 14.984 1 23 21 PRO B N 1
ATOM 3913 C CA . PRO B 1 21 ? 50.219 11.102 14.414 1 23 21 PRO B CA 1
ATOM 3914 C C . PRO B 1 21 ? 50.625 11.18 12.945 1 23 21 PRO B C 1
ATOM 3916 O O . PRO B 1 21 ? 50.219 12.102 12.242 1 23 21 PRO B O 1
ATOM 3919 N N . PRO B 1 22 ? 51.719 10.484 12.562 1 23.11 22 PRO B N 1
ATOM 3920 C CA . PRO B 1 22 ? 52.5 10.508 11.32 1 23.11 22 PRO B CA 1
ATOM 3921 C C . PRO B 1 22 ? 51.625 10.258 10.086 1 23.11 22 PRO B C 1
ATOM 3923 O O . PRO B 1 22 ? 50.531 9.703 10.195 1 23.11 22 PRO B O 1
ATOM 3926 N N . LEU B 1 23 ? 52.094 10.805 8.945 1 24.06 23 LEU B N 1
ATOM 3927 C CA . LEU B 1 23 ? 51.656 11.023 7.574 1 24.06 23 LEU B CA 1
ATOM 3928 C C . LEU B 1 23 ? 51.438 9.703 6.844 1 24.06 23 LEU B C 1
ATOM 3930 O O . LEU B 1 23 ? 52.406 8.938 6.684 1 24.06 23 LEU B O 1
ATOM 3934 N N . ILE B 1 24 ? 50.531 8.82 7.156 1 24.23 24 ILE B N 1
ATOM 3935 C CA . ILE B 1 24 ? 50.625 7.473 6.609 1 24.23 24 ILE B CA 1
ATOM 3936 C C . ILE B 1 24 ? 50.75 7.539 5.09 1 24.23 24 ILE B C 1
ATOM 3938 O O . ILE B 1 24 ? 50 8.273 4.43 1 24.23 24 ILE B O 1
ATOM 3942 N N . PRO B 1 25 ? 51.875 7.051 4.59 1 23.23 25 PRO B N 1
ATOM 3943 C CA . PRO B 1 25 ? 52.281 7.18 3.189 1 23.23 25 PRO B CA 1
ATOM 3944 C C . PRO B 1 25 ? 51.219 6.727 2.213 1 23.23 25 PRO B C 1
ATOM 3946 O O . PRO B 1 25 ? 50.312 5.977 2.592 1 23.23 25 PRO B O 1
ATOM 3949 N N . ARG B 1 26 ? 51.25 7.324 0.997 1 23.56 26 ARG B N 1
ATOM 3950 C CA . ARG B 1 26 ? 50.438 7.289 -0.223 1 23.56 26 ARG B CA 1
ATOM 3951 C C . ARG B 1 26 ? 50.406 5.887 -0.822 1 23.56 26 ARG B C 1
ATOM 3953 O O . ARG B 1 26 ? 51.438 5.387 -1.291 1 23.56 26 ARG B O 1
ATOM 3960 N N . LEU B 1 27 ? 49.875 4.887 -0.096 1 22 27 LEU B N 1
ATOM 3961 C CA . LEU B 1 27 ? 50.062 3.566 -0.687 1 22 27 LEU B CA 1
ATOM 3962 C C . LEU B 1 27 ? 49.656 3.574 -2.164 1 22 27 LEU B C 1
ATOM 3964 O O . LEU B 1 27 ? 48.688 4.195 -2.549 1 22 27 LEU B O 1
ATOM 3968 N N . ALA B 1 28 ? 50.656 3.117 -3.043 1 23.78 28 ALA B N 1
ATOM 3969 C CA . ALA B 1 28 ? 50.781 2.949 -4.488 1 23.78 28 ALA B CA 1
ATOM 3970 C C . ALA B 1 28 ? 49.594 2.195 -5.062 1 23.78 28 ALA B C 1
ATOM 3972 O O . ALA B 1 28 ? 49.125 1.225 -4.469 1 23.78 28 ALA B O 1
ATOM 3973 N N . HIS B 1 29 ? 48.781 2.9 -5.844 1 23.59 29 HIS B N 1
ATOM 3974 C CA . HIS B 1 29 ? 47.656 2.463 -6.629 1 23.59 29 HIS B CA 1
ATOM 3975 C C . HIS B 1 29 ? 48 1.272 -7.512 1 23.59 29 HIS B C 1
ATOM 3977 O O . HIS B 1 29 ? 48.625 1.438 -8.562 1 23.59 29 HIS B O 1
ATOM 3983 N N . ARG B 1 30 ? 48.688 0.243 -6.906 1 22.52 30 ARG B N 1
ATOM 3984 C CA . ARG B 1 30 ? 49.031 -0.785 -7.891 1 22.52 30 ARG B CA 1
ATOM 3985 C C . ARG B 1 30 ? 47.812 -1.122 -8.75 1 22.52 30 ARG B C 1
ATOM 3987 O O . ARG B 1 30 ? 46.688 -1.261 -8.234 1 22.52 30 ARG B O 1
ATOM 3994 N N . SER B 1 31 ? 48 -0.821 -10.031 1 24 31 SER B N 1
ATOM 3995 C CA . SER B 1 31 ? 47.156 -1.024 -11.203 1 24 31 SER B CA 1
ATOM 3996 C C . SER B 1 31 ? 46.75 -2.488 -11.352 1 24 31 SER B C 1
ATOM 3998 O O . SER B 1 31 ? 47.531 -3.312 -11.812 1 24 31 SER B O 1
ATOM 4000 N N . LEU B 1 32 ? 46.344 -3.176 -10.266 1 24.48 32 LEU B N 1
ATOM 4001 C CA . LEU B 1 32 ? 46.125 -4.594 -10.547 1 24.48 32 LEU B CA 1
ATOM 4002 C C . LEU B 1 32 ? 45.188 -4.785 -11.719 1 24.48 32 LEU B C 1
ATOM 4004 O O . LEU B 1 32 ? 44 -4.422 -11.625 1 24.48 32 LEU B O 1
ATOM 4008 N N . ALA B 1 33 ? 45.719 -4.742 -13 1 27.06 33 ALA B N 1
ATOM 4009 C CA . ALA B 1 33 ? 45.094 -5.152 -14.258 1 27.06 33 ALA B CA 1
ATOM 4010 C C . ALA B 1 33 ? 44.562 -6.574 -14.164 1 27.06 33 ALA B C 1
ATOM 4012 O O . ALA B 1 33 ? 45.281 -7.543 -14.391 1 27.06 33 ALA B O 1
ATOM 4013 N N . GLY B 1 34 ? 44.281 -7.07 -12.906 1 24.89 34 GLY B N 1
ATOM 4014 C CA . GLY B 1 34 ? 43.906 -8.469 -13.055 1 24.89 34 GLY B CA 1
ATOM 4015 C C . GLY B 1 34 ? 42.812 -8.68 -14.102 1 24.89 34 GLY B C 1
ATOM 4016 O O . GLY B 1 34 ? 41.875 -7.91 -14.172 1 24.89 34 GLY B O 1
ATOM 4017 N N . THR B 1 35 ? 43.281 -9.203 -15.211 1 25.08 35 THR B N 1
ATOM 4018 C CA . THR B 1 35 ? 42.469 -9.703 -16.297 1 25.08 35 THR B CA 1
ATOM 4019 C C . THR B 1 35 ? 41.312 -10.531 -15.758 1 25.08 35 THR B C 1
ATOM 4021 O O . THR B 1 35 ? 41.5 -11.617 -15.203 1 25.08 35 THR B O 1
ATOM 4024 N N . ALA B 1 36 ? 40.406 -9.883 -15.195 1 29.39 36 ALA B N 1
ATOM 4025 C CA . ALA B 1 36 ? 39.188 -10.586 -14.82 1 29.39 36 ALA B CA 1
ATOM 4026 C C . ALA B 1 36 ? 38.688 -11.453 -15.969 1 29.39 36 ALA B C 1
ATOM 4028 O O . ALA B 1 36 ? 38.25 -10.945 -17 1 29.39 36 ALA B O 1
ATOM 4029 N N . THR B 1 37 ? 39.375 -12.578 -16.172 1 25.36 37 THR B N 1
ATOM 4030 C CA . THR B 1 37 ? 38.781 -13.547 -17.078 1 25.36 37 THR B CA 1
ATOM 4031 C C . THR B 1 37 ? 37.281 -13.719 -16.766 1 25.36 37 THR B C 1
ATOM 4033 O O . THR B 1 37 ? 36.938 -14.016 -15.633 1 25.36 37 THR B O 1
ATOM 4036 N N . GLN B 1 38 ? 36.5 -13.023 -17.469 1 27.62 38 GLN B N 1
ATOM 4037 C CA . GLN B 1 38 ? 35.031 -13.125 -17.469 1 27.62 38 GLN B CA 1
ATOM 4038 C C . GLN B 1 38 ? 34.594 -14.578 -17.547 1 27.62 38 GLN B C 1
ATOM 4040 O O . GLN B 1 38 ? 34.625 -15.18 -18.625 1 27.62 38 GLN B O 1
ATOM 4045 N N . GLN B 1 39 ? 35.125 -15.477 -16.641 1 27.64 39 GLN B N 1
ATOM 4046 C CA . GLN B 1 39 ? 34.5 -16.797 -16.719 1 27.64 39 GLN B CA 1
ATOM 4047 C C . GLN B 1 39 ? 33 -16.672 -16.938 1 27.64 39 GLN B C 1
ATOM 4049 O O . GLN B 1 39 ? 32.312 -15.891 -16.266 1 27.64 39 GLN B O 1
ATOM 4054 N N . GLU B 1 40 ? 32.562 -17.016 -18.047 1 28.55 40 GLU B N 1
ATOM 4055 C CA . GLU B 1 40 ? 31.172 -17.219 -18.406 1 28.55 40 GLU B CA 1
ATOM 4056 C C . GLU B 1 40 ? 30.422 -17.953 -17.297 1 28.55 40 GLU B C 1
ATOM 4058 O O . GLU B 1 40 ? 30.734 -19.094 -16.969 1 28.55 40 GLU B O 1
ATOM 4063 N N . ALA B 1 41 ? 30.109 -17.25 -16.281 1 33.59 41 ALA B N 1
ATOM 4064 C CA . ALA B 1 41 ? 29.328 -17.828 -15.195 1 33.59 41 ALA B CA 1
ATOM 4065 C C . ALA B 1 41 ? 28.219 -18.734 -15.734 1 33.59 41 ALA B C 1
ATOM 4067 O O . ALA B 1 41 ? 27.375 -18.281 -16.516 1 33.59 41 ALA B O 1
ATOM 4068 N N . THR B 1 42 ? 28.547 -19.969 -15.906 1 30.56 42 THR B N 1
ATOM 4069 C CA . THR B 1 42 ? 27.453 -20.906 -16.125 1 30.56 42 THR B CA 1
ATOM 4070 C C . THR B 1 42 ? 26.234 -20.516 -15.281 1 30.56 42 THR B C 1
ATOM 4072 O O . THR B 1 42 ? 26.375 -20.141 -14.109 1 30.56 42 THR B O 1
ATOM 4075 N N . PRO B 1 43 ? 25.156 -20.188 -15.898 1 31.86 43 PRO B N 1
ATOM 4076 C CA . PRO B 1 43 ? 23.969 -19.812 -15.125 1 31.86 43 PRO B CA 1
ATOM 4077 C C . PRO B 1 43 ? 23.734 -20.734 -13.93 1 31.86 43 PRO B C 1
ATOM 4079 O O . PRO B 1 43 ? 23.609 -21.953 -14.102 1 31.86 43 PRO B O 1
ATOM 4082 N N . ALA B 1 44 ? 24.312 -20.484 -12.859 1 35.19 44 ALA B N 1
ATOM 4083 C CA . ALA B 1 44 ? 24.172 -21.203 -11.594 1 35.19 44 ALA B CA 1
ATOM 4084 C C . ALA B 1 44 ? 22.703 -21.594 -11.352 1 35.19 44 ALA B C 1
ATOM 4086 O O . ALA B 1 44 ? 21.812 -20.75 -11.453 1 35.19 44 ALA B O 1
ATOM 4087 N N . SER B 1 45 ? 22.422 -22.781 -11.445 1 39.59 45 SER B N 1
ATOM 4088 C CA . SER B 1 45 ? 21.109 -23.312 -11.125 1 39.59 45 SER B CA 1
ATOM 4089 C C . SER B 1 45 ? 20.609 -22.781 -9.781 1 39.59 45 SER B C 1
ATOM 4091 O O . SER B 1 45 ? 21.359 -22.781 -8.797 1 39.59 45 SER B O 1
ATOM 4093 N N . LEU B 1 46 ? 19.719 -21.859 -9.844 1 40.16 46 LEU B N 1
ATOM 4094 C CA . LEU B 1 46 ? 19.156 -21.203 -8.664 1 40.16 46 LEU B CA 1
ATOM 4095 C C . LEU B 1 46 ? 18.859 -22.219 -7.566 1 40.16 46 LEU B C 1
ATOM 4097 O O . LEU B 1 46 ? 18.688 -21.859 -6.406 1 40.16 46 LEU B O 1
ATOM 4101 N N . LEU B 1 47 ? 18.516 -23.562 -8 1 41.97 47 LEU B N 1
ATOM 4102 C CA . LEU B 1 47 ? 18.188 -24.578 -7.008 1 41.97 47 LEU B CA 1
ATOM 4103 C C . LEU B 1 47 ? 19.234 -25.688 -7.004 1 41.97 47 LEU B C 1
ATOM 4105 O O . LEU B 1 47 ? 19.656 -26.156 -8.062 1 41.97 47 LEU B O 1
ATOM 4109 N N . THR B 1 48 ? 20.078 -25.891 -6.184 1 36.59 48 THR B N 1
ATOM 4110 C CA . THR B 1 48 ? 21.047 -26.984 -6.039 1 36.59 48 THR B CA 1
ATOM 4111 C C . THR B 1 48 ? 20.344 -28.328 -6.082 1 36.59 48 THR B C 1
ATOM 4113 O O . THR B 1 48 ? 19.422 -28.578 -5.297 1 36.59 48 THR B O 1
ATOM 4116 N N . THR B 1 49 ? 20.359 -29.078 -7.293 1 35.19 49 THR B N 1
ATOM 4117 C CA . THR B 1 49 ? 19.703 -30.328 -7.605 1 35.19 49 THR B CA 1
ATOM 4118 C C . THR B 1 49 ? 20.516 -31.516 -7.086 1 35.19 49 THR B C 1
ATOM 4120 O O . THR B 1 49 ? 21.578 -31.828 -7.617 1 35.19 49 THR B O 1
ATOM 4123 N N . GLU B 1 50 ? 20.5 -32.094 -6.031 1 32.06 50 GLU B N 1
ATOM 4124 C CA . GLU B 1 50 ? 21.234 -33.344 -5.801 1 32.06 50 GLU B CA 1
ATOM 4125 C C . GLU B 1 50 ? 20.484 -34.531 -6.406 1 32.06 50 GLU B C 1
ATOM 4127 O O . GLU B 1 50 ? 21.078 -35.594 -6.598 1 32.06 50 GLU B O 1
ATOM 4132 N N . HIS B 1 51 ? 19.109 -34.875 -6.457 1 31.05 51 HIS B N 1
ATOM 4133 C CA . HIS B 1 51 ? 18.609 -36.25 -6.539 1 31.05 51 HIS B CA 1
ATOM 4134 C C . HIS B 1 51 ? 18.328 -36.625 -7.984 1 31.05 51 HIS B C 1
ATOM 4136 O O . HIS B 1 51 ? 18.047 -35.781 -8.828 1 31.05 51 HIS B O 1
ATOM 4142 N N . ALA B 1 52 ? 18.234 -38.188 -8.484 1 33.97 52 ALA B N 1
ATOM 4143 C CA . ALA B 1 52 ? 18.375 -39.156 -9.578 1 33.97 52 ALA B CA 1
ATOM 4144 C C . ALA B 1 52 ? 17.125 -39.188 -10.445 1 33.97 52 ALA B C 1
ATOM 4146 O O . ALA B 1 52 ? 16.938 -40.125 -11.242 1 33.97 52 ALA B O 1
ATOM 4147 N N . VAL B 1 53 ? 15.992 -38.531 -10.477 1 35.88 53 VAL B N 1
ATOM 4148 C CA . VAL B 1 53 ? 14.805 -39 -11.188 1 35.88 53 VAL B CA 1
ATOM 4149 C C . VAL B 1 53 ? 14.992 -38.812 -12.695 1 35.88 53 VAL B C 1
ATOM 4151 O O . VAL B 1 53 ? 14.758 -37.719 -13.203 1 35.88 53 VAL B O 1
ATOM 4154 N N . ALA B 1 54 ? 15.594 -39.5 -13.453 1 38.84 54 ALA B N 1
ATOM 4155 C CA . ALA B 1 54 ? 16.109 -39.375 -14.82 1 38.84 54 ALA B CA 1
ATOM 4156 C C . ALA B 1 54 ? 14.992 -39.594 -15.844 1 38.84 54 ALA B C 1
ATOM 4158 O O . ALA B 1 54 ? 14.875 -38.812 -16.797 1 38.84 54 ALA B O 1
ATOM 4159 N N . GLU B 1 55 ? 14.234 -40.719 -15.789 1 40.69 55 GLU B N 1
ATOM 4160 C CA . GLU B 1 55 ? 13.406 -41.156 -16.906 1 40.69 55 GLU B CA 1
ATOM 4161 C C . GLU B 1 55 ? 12.203 -40.25 -17.109 1 40.69 55 GLU B C 1
ATOM 4163 O O . GLU B 1 55 ? 11.828 -39.938 -18.234 1 40.69 55 GLU B O 1
ATOM 4168 N N . THR B 1 56 ? 11.422 -39.781 -16.047 1 43.78 56 THR B N 1
ATOM 4169 C CA . THR B 1 56 ? 10.289 -38.844 -15.953 1 43.78 56 THR B CA 1
ATOM 4170 C C . THR B 1 56 ? 10.703 -37.438 -16.328 1 43.78 56 THR B C 1
ATOM 4172 O O . THR B 1 56 ? 9.859 -36.594 -16.672 1 43.78 56 THR B O 1
ATOM 4175 N N . GLU B 1 57 ? 11.891 -37.406 -16.484 1 44.88 57 GLU B N 1
ATOM 4176 C CA . GLU B 1 57 ? 12.531 -36.125 -16.766 1 44.88 57 GLU B CA 1
ATOM 4177 C C . GLU B 1 57 ? 12.453 -35.781 -18.266 1 44.88 57 GLU B C 1
ATOM 4179 O O . GLU B 1 57 ? 12.172 -34.656 -18.641 1 44.88 57 GLU B O 1
ATOM 4184 N N . GLY B 1 58 ? 12.719 -36.812 -19.078 1 43.75 58 GLY B N 1
ATOM 4185 C CA . GLY B 1 58 ? 12.688 -36.594 -20.516 1 43.75 58 GLY B CA 1
ATOM 4186 C C . GLY B 1 58 ? 11.328 -36.156 -21.016 1 43.75 58 GLY B C 1
ATOM 4187 O O . GLY B 1 58 ? 11.234 -35.25 -21.859 1 43.75 58 GLY B O 1
ATOM 4188 N N . GLU B 1 59 ? 10.32 -36.781 -20.516 1 50.88 59 GLU B N 1
ATOM 4189 C CA . GLU B 1 59 ? 8.953 -36.469 -20.922 1 50.88 59 GLU B CA 1
ATOM 4190 C C . GLU B 1 59 ? 8.586 -35.031 -20.484 1 50.88 59 GLU B C 1
ATOM 4192 O O . GLU B 1 59 ? 7.938 -34.312 -21.234 1 50.88 59 GLU B O 1
ATOM 4197 N N . ALA B 1 60 ? 9.094 -34.75 -19.422 1 56.88 60 ALA B N 1
ATOM 4198 C CA . ALA B 1 60 ? 8.789 -33.406 -18.906 1 56.88 60 ALA B CA 1
ATOM 4199 C C . ALA B 1 60 ? 9.469 -32.344 -19.734 1 56.88 60 ALA B C 1
ATOM 4201 O O . ALA B 1 60 ? 8.859 -31.297 -20.031 1 56.88 60 ALA B O 1
ATOM 4202 N N . VAL B 1 61 ? 10.609 -32.625 -20.141 1 53 61 VAL B N 1
ATOM 4203 C CA . VAL B 1 61 ? 11.359 -31.672 -20.969 1 53 61 VAL B CA 1
ATOM 4204 C C . VAL B 1 61 ? 10.68 -31.5 -22.312 1 53 61 VAL B C 1
ATOM 4206 O O . VAL B 1 61 ? 10.531 -30.375 -22.812 1 53 61 VAL B O 1
ATOM 4209 N N . THR B 1 62 ? 10.375 -32.594 -22.844 1 56.72 62 THR B N 1
ATOM 4210 C CA . THR B 1 62 ? 9.703 -32.531 -24.141 1 56.72 62 THR B CA 1
ATOM 4211 C C . THR B 1 62 ? 8.398 -31.766 -24.047 1 56.72 62 THR B C 1
ATOM 4213 O O . THR B 1 62 ? 8.039 -31.031 -24.969 1 56.72 62 THR B O 1
ATOM 4216 N N . ARG B 1 63 ? 7.867 -31.906 -23 1 66.44 63 ARG B N 1
ATOM 4217 C CA . ARG B 1 63 ? 6.586 -31.234 -22.797 1 66.44 63 ARG B CA 1
ATOM 4218 C C . ARG B 1 63 ? 6.77 -29.719 -22.703 1 66.44 63 ARG B C 1
ATOM 4220 O O . ARG B 1 63 ? 6.02 -28.953 -23.312 1 66.44 63 ARG B O 1
ATOM 4227 N N . ILE B 1 64 ? 7.785 -29.375 -22.094 1 68.88 64 ILE B N 1
ATOM 4228 C CA . ILE B 1 64 ? 8.031 -27.938 -21.922 1 68.88 64 ILE B CA 1
ATOM 4229 C C . ILE B 1 64 ? 8.398 -27.312 -23.266 1 68.88 64 ILE B C 1
ATOM 4231 O O . ILE B 1 64 ? 7.926 -26.234 -23.594 1 68.88 64 ILE B O 1
ATOM 4235 N N . ASP B 1 65 ? 9.219 -28.031 -23.953 1 68.5 65 ASP B N 1
ATOM 4236 C CA . ASP B 1 65 ? 9.602 -27.562 -25.281 1 68.5 65 ASP B CA 1
ATOM 4237 C C . ASP B 1 65 ? 8.375 -27.375 -26.172 1 68.5 65 ASP B C 1
ATOM 4239 O O . ASP B 1 65 ? 8.266 -26.391 -26.891 1 68.5 65 ASP B O 1
ATOM 4243 N N . SER B 1 66 ? 7.543 -28.391 -26.109 1 70.12 66 SER B N 1
ATOM 4244 C CA . SER B 1 66 ? 6.32 -28.328 -26.906 1 70.12 66 SER B CA 1
ATOM 4245 C C . SER B 1 66 ? 5.457 -27.141 -26.5 1 70.12 66 SER B C 1
ATOM 4247 O O . SER B 1 66 ? 4.875 -26.469 -27.359 1 70.12 66 SER B O 1
ATOM 4249 N N . LEU B 1 67 ? 5.488 -26.906 -25.266 1 74 67 LEU B N 1
ATOM 4250 C CA . LEU B 1 67 ? 4.684 -25.812 -24.75 1 74 67 LEU B CA 1
ATOM 4251 C C . LEU B 1 67 ? 5.211 -24.469 -25.234 1 74 67 LEU B C 1
ATOM 4253 O O . LEU B 1 67 ? 4.434 -23.594 -25.625 1 74 67 LEU B O 1
ATOM 4257 N N . LEU B 1 68 ? 6.477 -24.406 -25.312 1 76.31 68 LEU B N 1
ATOM 4258 C CA . LEU B 1 68 ? 7.102 -23.156 -25.75 1 76.31 68 LEU B CA 1
ATOM 4259 C C . LEU B 1 68 ? 6.895 -22.953 -27.25 1 76.31 68 LEU B C 1
ATOM 4261 O O . LEU B 1 68 ? 6.609 -21.828 -27.688 1 76.31 68 LEU B O 1
ATOM 4265 N N . LYS B 1 69 ? 6.984 -24.016 -27.969 1 77.81 69 LYS B N 1
ATOM 4266 C CA . LYS B 1 69 ? 6.766 -23.938 -29.406 1 77.81 69 LYS B CA 1
ATOM 4267 C C . LYS B 1 69 ? 5.328 -23.531 -29.734 1 77.81 69 LYS B C 1
ATOM 4269 O O . LYS B 1 69 ? 5.086 -22.766 -30.656 1 77.81 69 LYS B O 1
ATOM 4274 N N . LEU B 1 70 ? 4.488 -24.078 -29 1 83.56 70 LEU B N 1
ATOM 4275 C CA . LEU B 1 70 ? 3.082 -23.734 -29.203 1 83.56 70 LEU B CA 1
ATOM 4276 C C . LEU B 1 70 ? 2.838 -22.25 -28.984 1 83.56 70 LEU B C 1
ATOM 4278 O O . LEU B 1 70 ? 2.178 -21.594 -29.797 1 83.56 70 LEU B O 1
ATOM 4282 N N . THR B 1 71 ? 3.336 -21.734 -27.953 1 81.94 71 THR B N 1
ATOM 4283 C CA . THR B 1 71 ? 3.125 -20.328 -27.625 1 81.94 71 THR B CA 1
ATOM 4284 C C . THR B 1 71 ? 3.688 -19.438 -28.719 1 81.94 71 THR B C 1
ATOM 4286 O O . THR B 1 71 ? 3.072 -18.422 -29.094 1 81.94 71 THR B O 1
ATOM 4289 N N . ASP B 1 72 ? 4.801 -19.812 -29.203 1 79.69 72 ASP B N 1
ATOM 4290 C CA . ASP B 1 72 ? 5.395 -19.047 -30.297 1 79.69 72 ASP B CA 1
ATOM 4291 C C . ASP B 1 72 ? 4.508 -19.094 -31.531 1 79.69 72 ASP B C 1
ATOM 4293 O O . ASP B 1 72 ? 4.336 -18.078 -32.219 1 79.69 72 ASP B O 1
ATOM 4297 N N . ARG B 1 73 ? 4.031 -20.25 -31.797 1 81.44 73 ARG B N 1
ATOM 4298 C CA . ARG B 1 73 ? 3.152 -20.406 -32.938 1 81.44 73 ARG B CA 1
ATOM 4299 C C . ARG B 1 73 ? 1.89 -19.578 -32.781 1 81.44 73 ARG B C 1
ATOM 4301 O O . ARG B 1 73 ? 1.471 -18.906 -33.75 1 81.44 73 ARG B O 1
ATOM 4308 N N . LEU B 1 74 ? 1.368 -19.609 -31.672 1 85.56 74 LEU B N 1
ATOM 4309 C CA . LEU B 1 74 ? 0.152 -18.844 -31.422 1 85.56 74 LEU B CA 1
ATOM 4310 C C . LEU B 1 74 ? 0.418 -17.344 -31.547 1 85.56 74 LEU B C 1
ATOM 4312 O O . LEU B 1 74 ? -0.426 -16.594 -32.062 1 85.56 74 LEU B O 1
ATOM 4316 N N . SER B 1 75 ? 1.509 -16.906 -31.094 1 79 75 SER B N 1
ATOM 4317 C CA . SER B 1 75 ? 1.89 -15.5 -31.188 1 79 75 SER B CA 1
ATOM 4318 C C . SER B 1 75 ? 1.979 -15.039 -32.625 1 79 75 SER B C 1
ATOM 4320 O O . SER B 1 75 ? 1.551 -13.938 -32.969 1 79 75 SER B O 1
ATOM 4322 N N . ARG B 1 76 ? 2.428 -15.875 -33.469 1 76.62 76 ARG B N 1
ATOM 4323 C CA . ARG B 1 76 ? 2.572 -15.555 -34.875 1 76.62 76 ARG B CA 1
ATOM 4324 C C . ARG B 1 76 ? 1.219 -15.547 -35.594 1 76.62 76 ARG B C 1
ATOM 4326 O O . ARG B 1 76 ? 0.999 -14.773 -36.531 1 76.62 76 ARG B O 1
ATOM 4333 N N . GLN B 1 77 ? 0.381 -16.359 -35.094 1 77.38 77 GLN B N 1
ATOM 4334 C CA . GLN B 1 77 ? -0.903 -16.547 -35.75 1 77.38 77 GLN B CA 1
ATOM 4335 C C . GLN B 1 77 ? -1.925 -15.516 -35.281 1 77.38 77 GLN B C 1
ATOM 4337 O O . GLN B 1 77 ? -2.918 -15.266 -35.969 1 77.38 77 GLN B O 1
ATOM 4342 N N . SER B 1 78 ? -1.625 -14.961 -34.125 1 76.62 78 SER B N 1
ATOM 4343 C CA . SER B 1 78 ? -2.639 -14.094 -33.531 1 76.62 78 SER B CA 1
ATOM 4344 C C . SER B 1 78 ? -2.604 -12.703 -34.156 1 76.62 78 SER B C 1
ATOM 4346 O O . SER B 1 78 ? -1.538 -12.094 -34.281 1 76.62 78 SER B O 1
ATOM 4348 N N . LYS B 1 79 ? -3.645 -12.141 -34.812 1 63.09 79 LYS B N 1
ATOM 4349 C CA . LYS B 1 79 ? -3.762 -10.828 -35.469 1 63.09 79 LYS B CA 1
ATOM 4350 C C . LYS B 1 79 ? -4.047 -9.734 -34.438 1 63.09 79 LYS B C 1
ATOM 4352 O O . LYS B 1 79 ? -3.67 -8.578 -34.625 1 63.09 79 LYS B O 1
ATOM 4357 N N . ASN B 1 80 ? -4.652 -10.109 -33.281 1 64.12 80 ASN B N 1
ATOM 4358 C CA . ASN B 1 80 ? -5.086 -9.125 -32.312 1 64.12 80 ASN B CA 1
ATOM 4359 C C . ASN B 1 80 ? -4.801 -9.586 -30.891 1 64.12 80 ASN B C 1
ATOM 4361 O O . ASN B 1 80 ? -5.711 -9.641 -30.047 1 64.12 80 ASN B O 1
ATOM 4365 N N . ALA B 1 81 ? -3.562 -9.719 -30.625 1 70.19 81 ALA B N 1
ATOM 4366 C CA . ALA B 1 81 ? -3.203 -10.391 -29.375 1 70.19 81 ALA B CA 1
ATOM 4367 C C . ALA B 1 81 ? -3.059 -9.391 -28.234 1 70.19 81 ALA B C 1
ATOM 4369 O O . ALA B 1 81 ? -2.863 -9.781 -27.078 1 70.19 81 ALA B O 1
ATOM 4370 N N . ALA B 1 82 ? -3.336 -8.164 -28.484 1 69.5 82 ALA B N 1
ATOM 4371 C CA . ALA B 1 82 ? -3.049 -7.148 -27.469 1 69.5 82 ALA B CA 1
ATOM 4372 C C . ALA B 1 82 ? -4.055 -7.219 -26.328 1 69.5 82 ALA B C 1
ATOM 4374 O O . ALA B 1 82 ? -5.246 -7.457 -26.547 1 69.5 82 ALA B O 1
ATOM 4375 N N . LEU B 1 83 ? -3.459 -7.203 -25.078 1 67.19 83 LEU B N 1
ATOM 4376 C CA . LEU B 1 83 ? -4.246 -7.242 -23.859 1 67.19 83 LEU B CA 1
ATOM 4377 C C . LEU B 1 83 ? -5.332 -6.168 -23.875 1 67.19 83 LEU B C 1
ATOM 4379 O O . LEU B 1 83 ? -5.059 -5.008 -24.188 1 67.19 83 LEU B O 1
ATOM 4383 N N . PRO B 1 84 ? -6.512 -6.711 -23.703 1 55.09 84 PRO B N 1
ATOM 4384 C CA . PRO B 1 84 ? -7.535 -5.672 -23.547 1 55.09 84 PRO B CA 1
ATOM 4385 C C . PRO B 1 84 ? -7.301 -4.789 -22.328 1 55.09 84 PRO B C 1
ATOM 4387 O O . PRO B 1 84 ? -6.758 -5.254 -21.328 1 55.09 84 PRO B O 1
ATOM 4390 N N . LEU B 1 85 ? -7.176 -3.504 -22.438 1 49 85 LEU B N 1
ATOM 4391 C CA . LEU B 1 85 ? -6.789 -2.482 -21.469 1 49 85 LEU B CA 1
ATOM 4392 C C . LEU B 1 85 ? -7.465 -2.727 -20.125 1 49 85 LEU B C 1
ATOM 4394 O O . LEU B 1 85 ? -6.883 -2.451 -19.062 1 49 85 LEU B O 1
ATOM 4398 N N . ASN B 1 86 ? -8.891 -2.977 -19.969 1 52.38 86 ASN B N 1
ATOM 4399 C CA . ASN B 1 86 ? -9.594 -2.516 -18.781 1 52.38 86 ASN B CA 1
ATOM 4400 C C . ASN B 1 86 ? -10.008 -3.682 -17.891 1 52.38 86 ASN B C 1
ATOM 4402 O O . ASN B 1 86 ? -11.18 -4.062 -17.859 1 52.38 86 ASN B O 1
ATOM 4406 N N . LEU B 1 87 ? -9.172 -4.633 -17.656 1 53.94 87 LEU B N 1
ATOM 4407 C CA . LEU B 1 87 ? -9.703 -5.547 -16.656 1 53.94 87 LEU B CA 1
ATOM 4408 C C . LEU B 1 87 ? -9.844 -4.848 -15.305 1 53.94 87 LEU B C 1
ATOM 4410 O O . LEU B 1 87 ? -10.414 -5.41 -14.367 1 53.94 87 LEU B O 1
ATOM 4414 N N . ARG B 1 88 ? -9.32 -3.715 -15.25 1 51.09 88 ARG B N 1
ATOM 4415 C CA . ARG B 1 88 ? -9.609 -2.824 -14.133 1 51.09 88 ARG B CA 1
ATOM 4416 C C . ARG B 1 88 ? -10.844 -1.978 -14.422 1 51.09 88 ARG B C 1
ATOM 4418 O O . ARG B 1 88 ? -11.094 -1.595 -15.562 1 51.09 88 ARG B O 1
ATOM 4425 N N . ALA B 1 89 ? -11.844 -2.09 -13.523 1 45 89 ALA B N 1
ATOM 4426 C CA . ALA B 1 89 ? -13.094 -1.362 -13.742 1 45 89 ALA B CA 1
ATOM 4427 C C . ALA B 1 89 ? -12.82 0.09 -14.125 1 45 89 ALA B C 1
ATOM 4429 O O . ALA B 1 89 ? -11.891 0.711 -13.609 1 45 89 ALA B O 1
ATOM 4430 N N . GLN B 1 90 ? -13.344 0.405 -15.336 1 45.62 90 GLN B N 1
ATOM 4431 C CA . GLN B 1 90 ? -13.422 1.812 -15.719 1 45.62 90 GLN B CA 1
ATOM 4432 C C . GLN B 1 90 ? -14.789 2.398 -15.375 1 45.62 90 GLN B C 1
ATOM 4434 O O . GLN B 1 90 ? -15.789 1.681 -15.359 1 45.62 90 GLN B O 1
ATOM 4439 N N . GLY B 1 91 ? -14.883 3.49 -14.5 1 44.53 91 GLY B N 1
ATOM 4440 C CA . GLY B 1 91 ? -16.125 4.191 -14.219 1 44.53 91 GLY B CA 1
ATOM 4441 C C . GLY B 1 91 ? -16.312 4.496 -12.742 1 44.53 91 GLY B C 1
ATOM 4442 O O . GLY B 1 91 ? -15.438 4.207 -11.93 1 44.53 91 GLY B O 1
ATOM 4443 N N . LEU B 1 92 ? -17.5 5.117 -12.477 1 44.38 92 LEU B N 1
ATOM 4444 C CA . LEU B 1 92 ? -17.812 5.633 -11.148 1 44.38 92 LEU B CA 1
ATOM 4445 C C . LEU B 1 92 ? -18.203 4.5 -10.203 1 44.38 92 LEU B C 1
ATOM 4447 O O . LEU B 1 92 ? -19.047 3.664 -10.547 1 44.38 92 LEU B O 1
ATOM 4451 N N . TYR B 1 93 ? -17.5 4.359 -9.227 1 46.97 93 TYR B N 1
ATOM 4452 C CA . TYR B 1 93 ? -17.859 3.42 -8.164 1 46.97 93 TYR B CA 1
ATOM 4453 C C . TYR B 1 93 ? -19 3.963 -7.316 1 46.97 93 TYR B C 1
ATOM 4455 O O . TYR B 1 93 ? -18.969 5.121 -6.898 1 46.97 93 TYR B O 1
ATOM 4463 N N . GLU B 1 94 ? -20.156 3.381 -7.238 1 47.31 94 GLU B N 1
ATOM 4464 C CA . GLU B 1 94 ? -21.219 3.672 -6.289 1 47.31 94 GLU B CA 1
ATOM 4465 C C . GLU B 1 94 ? -21.391 2.537 -5.285 1 47.31 94 GLU B C 1
ATOM 4467 O O . GLU B 1 94 ? -21.609 1.385 -5.672 1 47.31 94 GLU B O 1
ATOM 4472 N N . LYS B 1 95 ? -21.266 2.949 -4.121 1 49.81 95 LYS B N 1
ATOM 4473 C CA . LYS B 1 95 ? -21.469 1.953 -3.074 1 49.81 95 LYS B CA 1
ATOM 4474 C C . LYS B 1 95 ? -22.859 1.346 -3.16 1 49.81 95 LYS B C 1
ATOM 4476 O O . LYS B 1 95 ? -23.859 2.066 -3.336 1 49.81 95 LYS B O 1
ATOM 4481 N N . ASP B 1 96 ? -22.953 0.019 -3.008 1 43.5 96 ASP B N 1
ATOM 4482 C CA . ASP B 1 96 ? -24.172 -0.784 -2.971 1 43.5 96 ASP B CA 1
ATOM 4483 C C . ASP B 1 96 ? -24.797 -0.894 -4.359 1 43.5 96 ASP B C 1
ATOM 4485 O O . ASP B 1 96 ? -25.969 -1.281 -4.488 1 43.5 96 ASP B O 1
ATOM 4489 N N . ALA B 1 97 ? -24.281 -0.079 -5.227 1 42.97 97 ALA B N 1
ATOM 4490 C CA . ALA B 1 97 ? -24.844 -0.353 -6.547 1 42.97 97 ALA B CA 1
ATOM 4491 C C . ALA B 1 97 ? -24.484 -1.762 -7.016 1 42.97 97 ALA B C 1
ATOM 4493 O O . ALA B 1 97 ? -23.328 -2.15 -7.004 1 42.97 97 ALA B O 1
ATOM 4494 N N . PRO B 1 98 ? -25.453 -2.514 -6.973 1 40.28 98 PRO B N 1
ATOM 4495 C CA . PRO B 1 98 ? -25.156 -3.84 -7.523 1 40.28 98 PRO B CA 1
ATOM 4496 C C . PRO B 1 98 ? -24.344 -3.773 -8.812 1 40.28 98 PRO B C 1
ATOM 4498 O O . PRO B 1 98 ? -24.422 -2.787 -9.547 1 40.28 98 PRO B O 1
ATOM 4501 N N . ALA B 1 99 ? -23.297 -4.379 -8.898 1 43.28 99 ALA B N 1
ATOM 4502 C CA . ALA B 1 99 ? -22.781 -4.523 -10.258 1 43.28 99 ALA B CA 1
ATOM 4503 C C . ALA B 1 99 ? -23.906 -4.551 -11.281 1 43.28 99 ALA B C 1
ATOM 4505 O O . ALA B 1 99 ? -24.812 -5.383 -11.188 1 43.28 99 ALA B O 1
ATOM 4506 N N . GLN B 1 100 ? -24.516 -3.498 -11.578 1 40.28 100 GLN B N 1
ATOM 4507 C CA . GLN B 1 100 ? -25.688 -3.543 -12.453 1 40.28 100 GLN B CA 1
ATOM 4508 C C . GLN B 1 100 ? -25.5 -4.57 -13.57 1 40.28 100 GLN B C 1
ATOM 4510 O O . GLN B 1 100 ? -24.516 -4.523 -14.305 1 40.28 100 GLN B O 1
ATOM 4515 N N . PRO B 1 101 ? -26.109 -5.668 -13.43 1 42.06 101 PRO B N 1
ATOM 4516 C CA . PRO B 1 101 ? -26.219 -6.375 -14.703 1 42.06 101 PRO B CA 1
ATOM 4517 C C . PRO B 1 101 ? -26.516 -5.438 -15.875 1 42.06 101 PRO B C 1
ATOM 4519 O O . PRO B 1 101 ? -27.344 -4.539 -15.758 1 42.06 101 PRO B O 1
ATOM 4522 N N . VAL B 1 102 ? -25.531 -5.09 -16.516 1 45.62 102 VAL B N 1
ATOM 4523 C CA . VAL B 1 102 ? -25.859 -4.309 -17.688 1 45.62 102 VAL B CA 1
ATOM 4524 C C . VAL B 1 102 ? -27.188 -4.793 -18.281 1 45.62 102 VAL B C 1
ATOM 4526 O O . VAL B 1 102 ? -27.297 -5.953 -18.688 1 45.62 102 VAL B O 1
ATOM 4529 N N . ALA B 1 103 ? -28.359 -4.246 -17.922 1 44.5 103 ALA B N 1
ATOM 4530 C CA . ALA B 1 103 ? -29.609 -4.582 -18.578 1 44.5 103 ALA B CA 1
ATOM 4531 C C . ALA B 1 103 ? -29.422 -4.664 -20.094 1 44.5 103 ALA B C 1
ATOM 4533 O O . ALA B 1 103 ? -28.859 -3.754 -20.703 1 44.5 103 ALA B O 1
ATOM 4534 N N . VAL B 1 104 ? -29.375 -5.891 -20.562 1 47.16 104 VAL B N 1
ATOM 4535 C CA . VAL B 1 104 ? -29.5 -6.035 -22 1 47.16 104 VAL B CA 1
ATOM 4536 C C . VAL B 1 104 ? -30.688 -5.199 -22.5 1 47.16 104 VAL B C 1
ATOM 4538 O O . VAL B 1 104 ? -31.781 -5.258 -21.938 1 47.16 104 VAL B O 1
ATOM 4541 N N . ASP B 1 105 ? -30.438 -4.133 -22.984 1 48.94 105 ASP B N 1
ATOM 4542 C CA . ASP B 1 105 ? -31.547 -3.393 -23.578 1 48.94 105 ASP B CA 1
ATOM 4543 C C . ASP B 1 105 ? -32.562 -4.34 -24.188 1 48.94 105 ASP B C 1
ATOM 4545 O O . ASP B 1 105 ? -32.219 -5.34 -24.812 1 48.94 105 ASP B O 1
ATOM 4549 N N . GLU B 1 106 ? -33.781 -4.203 -23.984 1 45.62 106 GLU B N 1
ATOM 4550 C CA . GLU B 1 106 ? -34.938 -4.812 -24.656 1 45.62 106 GLU B CA 1
ATOM 4551 C C . GLU B 1 106 ? -34.812 -4.664 -26.172 1 45.62 106 GLU B C 1
ATOM 4553 O O . GLU B 1 106 ? -34.75 -3.545 -26.688 1 45.62 106 GLU B O 1
ATOM 4558 N N . GLY B 1 107 ? -34.25 -5.719 -26.859 1 54.91 107 GLY B N 1
ATOM 4559 C CA . GLY B 1 107 ? -34.219 -5.848 -28.312 1 54.91 107 GLY B CA 1
ATOM 4560 C C . GLY B 1 107 ? -32.812 -6.164 -28.844 1 54.91 107 GLY B C 1
ATOM 4561 O O . GLY B 1 107 ? -32.656 -6.316 -30.062 1 54.91 107 GLY B O 1
ATOM 4562 N N . GLU B 1 108 ? -31.828 -5.914 -28.078 1 61.47 108 GLU B N 1
ATOM 4563 C CA . GLU B 1 108 ? -30.5 -6.164 -28.641 1 61.47 108 GLU B CA 1
ATOM 4564 C C . GLU B 1 108 ? -30.219 -7.66 -28.75 1 61.47 108 GLU B C 1
ATOM 4566 O O . GLU B 1 108 ? -30.359 -8.391 -27.766 1 61.47 108 GLU B O 1
ATOM 4571 N N . GLU B 1 109 ? -30.234 -8.219 -29.875 1 69.06 109 GLU B N 1
ATOM 4572 C CA . GLU B 1 109 ? -29.922 -9.609 -30.156 1 69.06 109 GLU B CA 1
ATOM 4573 C C . GLU B 1 109 ? -28.453 -9.906 -29.875 1 69.06 109 GLU B C 1
ATOM 4575 O O . GLU B 1 109 ? -27.562 -9.367 -30.547 1 69.06 109 GLU B O 1
ATOM 4580 N N . LEU B 1 110 ? -28.109 -10.641 -28.75 1 76.31 110 LEU B N 1
ATOM 4581 C CA . LEU B 1 110 ? -26.734 -11 -28.406 1 76.31 110 LEU B CA 1
ATOM 4582 C C . LEU B 1 110 ? -26.266 -12.188 -29.25 1 76.31 110 LEU B C 1
ATOM 4584 O O . LEU B 1 110 ? -27.047 -13.109 -29.516 1 76.31 110 LEU B O 1
ATOM 4588 N N . VAL B 1 111 ? -25 -12.047 -29.797 1 79.44 111 VAL B N 1
ATOM 4589 C CA . VAL B 1 111 ? -24.375 -13.188 -30.453 1 79.44 111 VAL B CA 1
ATOM 4590 C C . VAL B 1 111 ? -24.234 -14.344 -29.453 1 79.44 111 VAL B C 1
ATOM 4592 O O . VAL B 1 111 ? -23.797 -14.148 -28.328 1 79.44 111 VAL B O 1
ATOM 4595 N N . PRO B 1 112 ? -24.766 -15.461 -29.938 1 87.44 112 PRO B N 1
ATOM 4596 C CA . PRO B 1 112 ? -24.656 -16.594 -29.016 1 87.44 112 PRO B CA 1
ATOM 4597 C C . PRO B 1 112 ? -23.219 -16.938 -28.672 1 87.44 112 PRO B C 1
ATOM 4599 O O . PRO B 1 112 ? -22.312 -16.766 -29.5 1 87.44 112 PRO B O 1
ATOM 4602 N N . LEU B 1 113 ? -23.031 -17.453 -27.484 1 93.12 113 LEU B N 1
ATOM 4603 C CA . LEU B 1 113 ? -21.703 -17.906 -27.062 1 93.12 113 LEU B CA 1
ATOM 4604 C C . LEU B 1 113 ? -21.266 -19.109 -27.859 1 93.12 113 LEU B C 1
ATOM 4606 O O . LEU B 1 113 ? -22.078 -19.969 -28.219 1 93.12 113 LEU B O 1
ATOM 4610 N N . PRO B 1 114 ? -19.953 -19.172 -28.156 1 94.81 114 PRO B N 1
ATOM 4611 C CA . PRO B 1 114 ? -19.469 -20.344 -28.891 1 94.81 114 PRO B CA 1
ATOM 4612 C C . PRO B 1 114 ? -19.594 -21.641 -28.094 1 94.81 114 PRO B C 1
ATOM 4614 O O . PRO B 1 114 ? -19.453 -21.625 -26.875 1 94.81 114 PRO B O 1
ATOM 4617 N N . GLN B 1 115 ? -19.75 -22.703 -28.828 1 94.75 115 GLN B N 1
ATOM 4618 C CA . GLN B 1 115 ? -19.828 -24.016 -28.188 1 94.75 115 GLN B CA 1
ATOM 4619 C C . GLN B 1 115 ? -18.453 -24.625 -28.016 1 94.75 115 GLN B C 1
ATOM 4621 O O . GLN B 1 115 ? -18.203 -25.359 -27.047 1 94.75 115 GLN B O 1
ATOM 4626 N N . THR B 1 116 ? -17.641 -24.344 -29.031 1 96.25 116 THR B N 1
ATOM 4627 C CA . THR B 1 116 ? -16.281 -24.859 -29 1 96.25 116 THR B CA 1
ATOM 4628 C C . THR B 1 116 ? -15.273 -23.734 -29.266 1 96.25 116 THR B C 1
ATOM 4630 O O . THR B 1 116 ? -15.602 -22.734 -29.906 1 96.25 116 THR B O 1
ATOM 4633 N N . ARG B 1 117 ? -14.172 -23.906 -28.688 1 96.12 117 ARG B N 1
ATOM 4634 C CA . ARG B 1 117 ? -13.062 -22.984 -28.891 1 96.12 117 ARG B CA 1
ATOM 4635 C C . ARG B 1 117 ? -11.742 -23.734 -29.016 1 96.12 117 ARG B C 1
ATOM 4637 O O . ARG B 1 117 ? -11.625 -24.875 -28.578 1 96.12 117 ARG B O 1
ATOM 4644 N N . ARG B 1 118 ? -10.797 -23.109 -29.688 1 93.75 118 ARG B N 1
ATOM 4645 C CA . ARG B 1 118 ? -9.43 -23.594 -29.734 1 93.75 118 ARG B CA 1
ATOM 4646 C C . ARG B 1 118 ? -8.508 -22.766 -28.844 1 93.75 118 ARG B C 1
ATOM 4648 O O . ARG B 1 118 ? -8.875 -21.656 -28.438 1 93.75 118 ARG B O 1
ATOM 4655 N N . MET B 1 119 ? -7.316 -23.328 -28.562 1 93.38 119 MET B N 1
ATOM 4656 C CA . MET B 1 119 ? -6.363 -22.609 -27.703 1 93.38 119 MET B CA 1
ATOM 4657 C C . MET B 1 119 ? -5.996 -21.266 -28.328 1 93.38 119 MET B C 1
ATOM 4659 O O . MET B 1 119 ? -5.898 -20.266 -27.609 1 93.38 119 MET B O 1
ATOM 4663 N N . GLY B 1 120 ? -5.84 -21.266 -29.594 1 91.94 120 GLY B N 1
ATOM 4664 C CA . GLY B 1 120 ? -5.445 -20.047 -30.281 1 91.94 120 GLY B CA 1
ATOM 4665 C C . GLY B 1 120 ? -6.484 -18.953 -30.203 1 91.94 120 GLY B C 1
ATOM 4666 O O . GLY B 1 120 ? -6.148 -17.766 -30.297 1 91.94 120 GLY B O 1
ATOM 4667 N N . ASP B 1 121 ? -7.734 -19.281 -30.016 1 92.06 121 ASP B N 1
ATOM 4668 C CA . ASP B 1 121 ? -8.812 -18.297 -29.938 1 92.06 121 ASP B CA 1
ATOM 4669 C C . ASP B 1 121 ? -8.695 -17.438 -28.688 1 92.06 121 ASP B C 1
ATOM 4671 O O . ASP B 1 121 ? -9.258 -16.344 -28.625 1 92.06 121 ASP B O 1
ATOM 4675 N N . SER B 1 122 ? -7.98 -17.922 -27.703 1 93.38 122 SER B N 1
ATOM 4676 C CA . SER B 1 122 ? -7.891 -17.219 -26.438 1 93.38 122 SER B CA 1
ATOM 4677 C C . SER B 1 122 ? -6.535 -16.531 -26.281 1 93.38 122 SER B C 1
ATOM 4679 O O . SER B 1 122 ? -6.262 -15.914 -25.25 1 93.38 122 SER B O 1
ATOM 4681 N N . PHE B 1 123 ? -5.699 -16.609 -27.266 1 92.94 123 PHE B N 1
ATOM 4682 C CA . PHE B 1 123 ? -4.336 -16.125 -27.125 1 92.94 123 PHE B CA 1
ATOM 4683 C C . PHE B 1 123 ? -4.32 -14.609 -26.938 1 92.94 123 PHE B C 1
ATOM 4685 O O . PHE B 1 123 ? -4.992 -13.875 -27.672 1 92.94 123 PHE B O 1
ATOM 4692 N N . VAL B 1 124 ? -3.588 -14.156 -25.906 1 91.69 124 VAL B N 1
ATOM 4693 C CA . VAL B 1 124 ? -3.396 -12.734 -25.625 1 91.69 124 VAL B CA 1
ATOM 4694 C C . VAL B 1 124 ? -1.918 -12.461 -25.359 1 91.69 124 VAL B C 1
ATOM 4696 O O . VAL B 1 124 ? -1.169 -13.367 -24.984 1 91.69 124 VAL B O 1
ATOM 4699 N N . GLN B 1 125 ? -1.551 -11.242 -25.594 1 91.31 125 GLN B N 1
ATOM 4700 C CA . GLN B 1 125 ? -0.158 -10.875 -25.359 1 91.31 125 GLN B CA 1
ATOM 4701 C C . GLN B 1 125 ? -0.041 -9.43 -24.891 1 91.31 125 GLN B C 1
ATOM 4703 O O . GLN B 1 125 ? -0.867 -8.586 -25.25 1 91.31 125 GLN B O 1
ATOM 4708 N N . LEU B 1 126 ? 0.909 -9.172 -24 1 90.94 126 LEU B N 1
ATOM 4709 C CA . LEU B 1 126 ? 1.284 -7.852 -23.516 1 90.94 126 LEU B CA 1
ATOM 4710 C C . LEU B 1 126 ? 2.787 -7.629 -23.641 1 90.94 126 LEU B C 1
ATOM 4712 O O . LEU B 1 126 ? 3.582 -8.375 -23.062 1 90.94 126 LEU B O 1
ATOM 4716 N N . ASP B 1 127 ? 3.168 -6.629 -24.438 1 90.69 127 ASP B N 1
ATOM 4717 C CA . ASP B 1 127 ? 4.578 -6.289 -24.578 1 90.69 127 ASP B CA 1
ATOM 4718 C C . ASP B 1 127 ? 4.973 -5.141 -23.656 1 90.69 127 ASP B C 1
ATOM 4720 O O . ASP B 1 127 ? 4.238 -4.16 -23.531 1 90.69 127 ASP B O 1
ATOM 4724 N N . LEU B 1 128 ? 6.027 -5.328 -22.984 1 91.12 128 LEU B N 1
ATOM 4725 C CA . LEU B 1 128 ? 6.625 -4.312 -22.109 1 91.12 128 LEU B CA 1
ATOM 4726 C C . LEU B 1 128 ? 7.984 -3.879 -22.656 1 91.12 128 LEU B C 1
ATOM 4728 O O . LEU B 1 128 ? 9.023 -4.379 -22.203 1 91.12 128 LEU B O 1
ATOM 4732 N N . PRO B 1 129 ? 7.949 -2.861 -23.562 1 92.31 129 PRO B N 1
ATOM 4733 C CA . PRO B 1 129 ? 9.195 -2.408 -24.188 1 92.31 129 PRO B CA 1
ATOM 4734 C C . PRO B 1 129 ? 9.953 -1.399 -23.328 1 92.31 129 PRO B C 1
ATOM 4736 O O . PRO B 1 129 ? 10.047 -0.223 -23.688 1 92.31 129 PRO B O 1
ATOM 4739 N N . PHE B 1 130 ? 10.586 -1.848 -22.375 1 88.06 130 PHE B N 1
ATOM 4740 C CA . PHE B 1 130 ? 11.281 -1.006 -21.406 1 88.06 130 PHE B CA 1
ATOM 4741 C C . PHE B 1 130 ? 12.375 -0.188 -22.094 1 88.06 130 PHE B C 1
ATOM 4743 O O . PHE B 1 130 ? 12.648 0.947 -21.703 1 88.06 130 PHE B O 1
ATOM 4750 N N . SER B 1 131 ? 13 -0.689 -23.062 1 86.94 131 SER B N 1
ATOM 4751 C CA . SER B 1 131 ? 14.094 -0.013 -23.75 1 86.94 131 SER B CA 1
ATOM 4752 C C . SER B 1 131 ? 13.594 1.209 -24.516 1 86.94 131 SER B C 1
ATOM 4754 O O . SER B 1 131 ? 14.344 2.172 -24.703 1 86.94 131 SER B O 1
ATOM 4756 N N . LYS B 1 132 ? 12.367 1.229 -24.859 1 87.56 132 LYS B N 1
ATOM 4757 C CA . LYS B 1 132 ? 11.828 2.289 -25.719 1 87.56 132 LYS B CA 1
ATOM 4758 C C . LYS B 1 132 ? 10.938 3.234 -24.906 1 87.56 132 LYS B C 1
ATOM 4760 O O . LYS B 1 132 ? 10.578 4.312 -25.391 1 87.56 132 LYS B O 1
ATOM 4765 N N . ASP B 1 133 ? 10.617 2.836 -23.75 1 86.19 133 ASP B N 1
ATOM 4766 C CA . ASP B 1 133 ? 9.672 3.611 -22.953 1 86.19 133 ASP B CA 1
ATOM 4767 C C . ASP B 1 133 ? 10.188 3.799 -21.531 1 86.19 133 ASP B C 1
ATOM 4769 O O . ASP B 1 133 ? 9.93 2.973 -20.656 1 86.19 133 ASP B O 1
ATOM 4773 N N . ALA B 1 134 ? 10.641 4.941 -21.281 1 77.5 134 ALA B N 1
ATOM 4774 C CA . ALA B 1 134 ? 11.266 5.23 -19.984 1 77.5 134 ALA B CA 1
ATOM 4775 C C . ALA B 1 134 ? 10.219 5.34 -18.891 1 77.5 134 ALA B C 1
ATOM 4777 O O . ALA B 1 134 ? 10.461 4.938 -17.75 1 77.5 134 ALA B O 1
ATOM 4778 N N . SER B 1 135 ? 9.117 5.879 -19.25 1 76.25 135 SER B N 1
ATOM 4779 C CA . SER B 1 135 ? 8.047 6.02 -18.281 1 76.25 135 SER B CA 1
ATOM 4780 C C . SER B 1 135 ? 7.539 4.66 -17.812 1 76.25 135 SER B C 1
ATOM 4782 O O . SER B 1 135 ? 7.289 4.461 -16.625 1 76.25 135 SER B O 1
ATOM 4784 N N . LEU B 1 136 ? 7.434 3.805 -18.781 1 82.56 136 LEU B N 1
ATOM 4785 C CA . LEU B 1 136 ? 7.035 2.441 -18.453 1 82.56 136 LEU B CA 1
ATOM 4786 C C . LEU B 1 136 ? 8.078 1.771 -17.562 1 82.56 136 LEU B C 1
ATOM 4788 O O . LEU B 1 136 ? 7.723 1.103 -16.594 1 82.56 136 LEU B O 1
ATOM 4792 N N . ARG B 1 137 ? 9.289 1.939 -17.875 1 82.38 137 ARG B N 1
ATOM 4793 C CA . ARG B 1 137 ? 10.383 1.348 -17.109 1 82.38 137 ARG B CA 1
ATOM 4794 C C . ARG B 1 137 ? 10.352 1.812 -15.664 1 82.38 137 ARG B C 1
ATOM 4796 O O . ARG B 1 137 ? 10.578 1.02 -14.75 1 82.38 137 ARG B O 1
ATOM 4803 N N . GLU B 1 138 ? 10.023 2.971 -15.484 1 75.94 138 GLU B N 1
ATOM 4804 C CA . GLU B 1 138 ? 9.992 3.541 -14.141 1 75.94 138 GLU B CA 1
ATOM 4805 C C . GLU B 1 138 ? 8.914 2.889 -13.289 1 75.94 138 GLU B C 1
ATOM 4807 O O . GLU B 1 138 ? 9.07 2.754 -12.07 1 75.94 138 GLU B O 1
ATOM 4812 N N . GLN B 1 139 ? 7.918 2.494 -13.922 1 81.56 139 GLN B N 1
ATOM 4813 C CA . GLN B 1 139 ? 6.805 1.877 -13.203 1 81.56 139 GLN B CA 1
ATOM 4814 C C . GLN B 1 139 ? 7.145 0.451 -12.781 1 81.56 139 GLN B C 1
ATOM 4816 O O . GLN B 1 139 ? 6.516 -0.1 -11.875 1 81.56 139 GLN B O 1
ATOM 4821 N N . TYR B 1 140 ? 8.164 -0.055 -13.477 1 86.06 140 TYR B N 1
ATOM 4822 C CA . TYR B 1 140 ? 8.445 -1.468 -13.25 1 86.06 140 TYR B CA 1
ATOM 4823 C C . TYR B 1 140 ? 9.797 -1.65 -12.57 1 86.06 140 TYR B C 1
ATOM 4825 O O . TYR B 1 140 ? 10.297 -2.773 -12.469 1 86.06 140 TYR B O 1
ATOM 4833 N N . VAL B 1 141 ? 10.367 -0.579 -12.172 1 79.06 141 VAL B N 1
ATOM 4834 C CA . VAL B 1 141 ? 11.656 -0.682 -11.5 1 79.06 141 VAL B CA 1
ATOM 4835 C C . VAL B 1 141 ? 11.461 -0.599 -9.984 1 79.06 141 VAL B C 1
ATOM 4837 O O . VAL B 1 141 ? 10.734 0.269 -9.492 1 79.06 141 VAL B O 1
ATOM 4840 N N . GLY B 1 142 ? 12.062 -1.55 -9.352 1 72.62 142 GLY B N 1
ATOM 4841 C CA . GLY B 1 142 ? 12.023 -1.556 -7.902 1 72.62 142 GLY B CA 1
ATOM 4842 C C . GLY B 1 142 ? 13.227 -0.872 -7.273 1 72.62 142 GLY B C 1
ATOM 4843 O O . GLY B 1 142 ? 14.016 -0.235 -7.969 1 72.62 142 GLY B O 1
ATOM 4844 N N . GLY B 1 143 ? 13.312 -0.732 -5.918 1 62.91 143 GLY B N 1
ATOM 4845 C CA . GLY B 1 143 ? 14.32 -0.028 -5.145 1 62.91 143 GLY B CA 1
ATOM 4846 C C . GLY B 1 143 ? 15.742 -0.436 -5.508 1 62.91 143 GLY B C 1
ATOM 4847 O O . GLY B 1 143 ? 16.672 0.37 -5.414 1 62.91 143 GLY B O 1
ATOM 4848 N N . ILE B 1 144 ? 16.094 -1.65 -5.781 1 61.25 144 ILE B N 1
ATOM 4849 C CA . ILE B 1 144 ? 17.469 -2.033 -6.043 1 61.25 144 ILE B CA 1
ATOM 4850 C C . ILE B 1 144 ? 17.641 -2.367 -7.52 1 61.25 144 ILE B C 1
ATOM 4852 O O . ILE B 1 144 ? 18.422 -3.252 -7.875 1 61.25 144 ILE B O 1
ATOM 4856 N N . SER B 1 145 ? 16.953 -1.593 -8.273 1 57.19 145 SER B N 1
ATOM 4857 C CA . SER B 1 145 ? 17.141 -1.65 -9.719 1 57.19 145 SER B CA 1
ATOM 4858 C C . SER B 1 145 ? 16.719 -3.01 -10.273 1 57.19 145 SER B C 1
ATOM 4860 O O . SER B 1 145 ? 17.297 -3.49 -11.25 1 57.19 145 SER B O 1
ATOM 4862 N N . LYS B 1 146 ? 15.977 -3.619 -9.555 1 75.06 146 LYS B N 1
ATOM 4863 C CA . LYS B 1 146 ? 15.406 -4.859 -10.07 1 75.06 146 LYS B CA 1
ATOM 4864 C C . LYS B 1 146 ? 13.953 -4.656 -10.492 1 75.06 146 LYS B C 1
ATOM 4866 O O . LYS B 1 146 ? 13.328 -3.656 -10.133 1 75.06 146 LYS B O 1
ATOM 4871 N N . VAL B 1 147 ? 13.57 -5.453 -11.438 1 82.88 147 VAL B N 1
ATOM 4872 C CA . VAL B 1 147 ? 12.195 -5.391 -11.922 1 82.88 147 VAL B CA 1
ATOM 4873 C C . VAL B 1 147 ? 11.234 -5.645 -10.758 1 82.88 147 VAL B C 1
ATOM 4875 O O . VAL B 1 147 ? 11.461 -6.535 -9.938 1 82.88 147 VAL B O 1
ATOM 4878 N N . ARG B 1 148 ? 10.297 -4.797 -10.711 1 88.31 148 ARG B N 1
ATOM 4879 C CA . ARG B 1 148 ? 9.258 -4.941 -9.695 1 88.31 148 ARG B CA 1
ATOM 4880 C C . ARG B 1 148 ? 8.352 -6.125 -10.008 1 88.31 148 ARG B C 1
ATOM 4882 O O . ARG B 1 148 ? 7.336 -5.965 -10.695 1 88.31 148 ARG B O 1
ATOM 4889 N N . MET B 1 149 ? 8.633 -7.277 -9.461 1 91.38 149 MET B N 1
ATOM 4890 C CA . MET B 1 149 ? 7.902 -8.516 -9.719 1 91.38 149 MET B CA 1
ATOM 4891 C C . MET B 1 149 ? 6.441 -8.375 -9.305 1 91.38 149 MET B C 1
ATOM 4893 O O . MET B 1 149 ? 5.559 -8.984 -9.914 1 91.38 149 MET B O 1
ATOM 4897 N N . GLY B 1 150 ? 6.195 -7.566 -8.266 1 91.12 150 GLY B N 1
ATOM 4898 C CA . GLY B 1 150 ? 4.816 -7.344 -7.855 1 91.12 150 GLY B CA 1
ATOM 4899 C C . GLY B 1 150 ? 3.941 -6.809 -8.977 1 91.12 150 GLY B C 1
ATOM 4900 O O . GLY B 1 150 ? 2.803 -7.246 -9.141 1 91.12 150 GLY B O 1
ATOM 4901 N N . ARG B 1 151 ? 4.418 -5.914 -9.688 1 90.94 151 ARG B N 1
ATOM 4902 C CA . ARG B 1 151 ? 3.684 -5.359 -10.812 1 90.94 151 ARG B CA 1
ATOM 4903 C C . ARG B 1 151 ? 3.467 -6.41 -11.898 1 90.94 151 ARG B C 1
ATOM 4905 O O . ARG B 1 151 ? 2.412 -6.445 -12.539 1 90.94 151 ARG B O 1
ATOM 4912 N N . LEU B 1 152 ? 4.465 -7.191 -12.117 1 91.75 152 LEU B N 1
ATOM 4913 C CA . LEU B 1 152 ? 4.332 -8.258 -13.102 1 91.75 152 LEU B CA 1
ATOM 4914 C C . LEU B 1 152 ? 3.254 -9.258 -12.68 1 91.75 152 LEU B C 1
ATOM 4916 O O . LEU B 1 152 ? 2.525 -9.781 -13.523 1 91.75 152 LEU B O 1
ATOM 4920 N N . MET B 1 153 ? 3.16 -9.492 -11.367 1 92.19 153 MET B N 1
ATOM 4921 C CA . MET B 1 153 ? 2.107 -10.367 -10.867 1 92.19 153 MET B CA 1
ATOM 4922 C C . MET B 1 153 ? 0.728 -9.836 -11.242 1 92.19 153 MET B C 1
ATOM 4924 O O . MET B 1 153 ? -0.154 -10.602 -11.633 1 92.19 153 MET B O 1
ATOM 4928 N N . GLU B 1 154 ? 0.614 -8.602 -11.062 1 89.75 154 GLU B N 1
ATOM 4929 C CA . GLU B 1 154 ? -0.641 -7.961 -11.438 1 89.75 154 GLU B CA 1
ATOM 4930 C C . GLU B 1 154 ? -0.922 -8.133 -12.93 1 89.75 154 GLU B C 1
ATOM 4932 O O . GLU B 1 154 ? -2.061 -8.398 -13.328 1 89.75 154 GLU B O 1
ATOM 4937 N N . ASP B 1 155 ? 0.068 -7.98 -13.727 1 91.19 155 ASP B N 1
ATOM 4938 C CA . ASP B 1 155 ? -0.072 -8.133 -15.164 1 91.19 155 ASP B CA 1
ATOM 4939 C C . ASP B 1 155 ? -0.473 -9.562 -15.531 1 91.19 155 ASP B C 1
ATOM 4941 O O . ASP B 1 155 ? -1.296 -9.773 -16.422 1 91.19 155 ASP B O 1
ATOM 4945 N N . PHE B 1 156 ? 0.137 -10.484 -14.867 1 93 156 PHE B N 1
ATOM 4946 C CA . PHE B 1 156 ? -0.175 -11.883 -15.141 1 93 156 PHE B CA 1
ATOM 4947 C C . PHE B 1 156 ? -1.646 -12.172 -14.867 1 93 156 PHE B C 1
ATOM 4949 O O . PHE B 1 156 ? -2.305 -12.867 -15.641 1 93 156 PHE B O 1
ATOM 4956 N N . ASP B 1 157 ? -2.121 -11.688 -13.789 1 92 157 ASP B N 1
ATOM 4957 C CA . ASP B 1 157 ? -3.527 -11.898 -13.453 1 92 157 ASP B CA 1
ATOM 4958 C C . ASP B 1 157 ? -4.438 -11.258 -14.5 1 92 157 ASP B C 1
ATOM 4960 O O . ASP B 1 157 ? -5.441 -11.852 -14.906 1 92 157 ASP B O 1
ATOM 4964 N N . SER B 1 158 ? -4.094 -10.062 -14.883 1 90 158 SER B N 1
ATOM 4965 C CA . SER B 1 158 ? -4.852 -9.391 -15.93 1 90 158 SER B CA 1
ATOM 4966 C C . SER B 1 158 ? -4.832 -10.188 -17.234 1 90 158 SER B C 1
ATOM 4968 O O . SER B 1 158 ? -5.852 -10.297 -17.906 1 90 158 SER B O 1
ATOM 4970 N N . LEU B 1 159 ? -3.715 -10.68 -17.562 1 91.25 159 LEU B N 1
ATOM 4971 C CA . LEU B 1 159 ? -3.551 -11.469 -18.781 1 91.25 159 LEU B CA 1
ATOM 4972 C C . LEU B 1 159 ? -4.391 -12.742 -18.719 1 91.25 159 LEU B C 1
ATOM 4974 O O . LEU B 1 159 ? -5.027 -13.117 -19.703 1 91.25 159 LEU B O 1
ATOM 4978 N N . ALA B 1 160 ? -4.316 -13.391 -17.625 1 93.44 160 ALA B N 1
ATOM 4979 C CA . ALA B 1 160 ? -5.109 -14.602 -17.438 1 93.44 160 ALA B CA 1
ATOM 4980 C C . ALA B 1 160 ? -6.598 -14.312 -17.594 1 93.44 160 ALA B C 1
ATOM 4982 O O . ALA B 1 160 ? -7.316 -15.055 -18.266 1 93.44 160 ALA B O 1
ATOM 4983 N N . GLY B 1 161 ? -7.023 -13.258 -16.953 1 91.25 161 GLY B N 1
ATOM 4984 C CA . GLY B 1 161 ? -8.406 -12.852 -17.125 1 91.25 161 GLY B CA 1
ATOM 4985 C C . GLY B 1 161 ? -8.789 -12.562 -18.562 1 91.25 161 GLY B C 1
ATOM 4986 O O . GLY B 1 161 ? -9.828 -13.008 -19.031 1 91.25 161 GLY B O 1
ATOM 4987 N N . ALA B 1 162 ? -7.934 -11.867 -19.219 1 90.12 162 ALA B N 1
ATOM 4988 C CA . ALA B 1 162 ? -8.195 -11.508 -20.609 1 90.12 162 ALA B CA 1
ATOM 4989 C C . ALA B 1 162 ? -8.281 -12.758 -21.484 1 90.12 162 ALA B C 1
ATOM 4991 O O . ALA B 1 162 ? -9.164 -12.859 -22.344 1 90.12 162 ALA B O 1
ATOM 4992 N N . ALA B 1 163 ? -7.359 -13.648 -21.328 1 93.19 163 ALA B N 1
ATOM 4993 C CA . ALA B 1 163 ? -7.371 -14.891 -22.094 1 93.19 163 ALA B CA 1
ATOM 4994 C C . ALA B 1 163 ? -8.656 -15.672 -21.844 1 93.19 163 ALA B C 1
ATOM 4996 O O . ALA B 1 163 ? -9.25 -16.219 -22.781 1 93.19 163 ALA B O 1
ATOM 4997 N N . ALA B 1 164 ? -9.055 -15.695 -20.625 1 94.44 164 ALA B N 1
ATOM 4998 C CA . ALA B 1 164 ? -10.273 -16.422 -20.266 1 94.44 164 ALA B CA 1
ATOM 4999 C C . ALA B 1 164 ? -11.5 -15.781 -20.906 1 94.44 164 ALA B C 1
ATOM 5001 O O . ALA B 1 164 ? -12.344 -16.484 -21.469 1 94.44 164 ALA B O 1
ATOM 5002 N N . TYR B 1 165 ? -11.609 -14.5 -20.797 1 91.94 165 TYR B N 1
ATOM 5003 C CA . TYR B 1 165 ? -12.75 -13.82 -21.406 1 91.94 165 TYR B CA 1
ATOM 5004 C C . TYR B 1 165 ? -12.75 -14.008 -22.922 1 91.94 165 TYR B C 1
ATOM 5006 O O . TYR B 1 165 ? -13.805 -14.234 -23.516 1 91.94 165 TYR B O 1
ATOM 5014 N N . ARG B 1 166 ? -11.609 -13.883 -23.531 1 91.25 166 ARG B N 1
ATOM 5015 C CA . ARG B 1 166 ? -11.508 -14.078 -24.969 1 91.25 166 ARG B CA 1
ATOM 5016 C C . ARG B 1 166 ? -11.93 -15.484 -25.359 1 91.25 166 ARG B C 1
ATOM 5018 O O . ARG B 1 166 ? -12.484 -15.695 -26.438 1 91.25 166 ARG B O 1
ATOM 5025 N N . TYR B 1 167 ? -11.664 -16.406 -24.547 1 95 167 TYR B N 1
ATOM 5026 C CA . TYR B 1 167 ? -12.023 -17.797 -24.797 1 95 167 TYR B CA 1
ATOM 5027 C C . TYR B 1 167 ? -13.539 -17.969 -24.781 1 95 167 TYR B C 1
ATOM 5029 O O . TYR B 1 167 ? -14.094 -18.688 -25.625 1 95 167 TYR B O 1
ATOM 5037 N N . VAL B 1 168 ? -14.195 -17.344 -23.859 1 95.25 168 VAL B N 1
ATOM 5038 C CA . VAL B 1 168 ? -15.609 -17.609 -23.625 1 95.25 168 VAL B CA 1
ATOM 5039 C C . VAL B 1 168 ? -16.453 -16.719 -24.531 1 95.25 168 VAL B C 1
ATOM 5041 O O . VAL B 1 168 ? -17.469 -17.172 -25.078 1 95.25 168 VAL B O 1
ATOM 5044 N N . LEU B 1 169 ? -16.047 -15.516 -24.703 1 92.56 169 LEU B N 1
ATOM 5045 C CA . LEU B 1 169 ? -16.812 -14.57 -25.5 1 92.56 169 LEU B CA 1
ATOM 5046 C C . LEU B 1 169 ? -16.656 -14.852 -27 1 92.56 169 LEU B C 1
ATOM 5048 O O . LEU B 1 169 ? -15.648 -15.414 -27.422 1 92.56 169 LEU B O 1
ATOM 5052 N N . PRO B 1 170 ? -17.703 -14.43 -27.766 1 92.31 170 PRO B N 1
ATOM 5053 C CA . PRO B 1 170 ? -17.516 -14.508 -29.219 1 92.31 170 PRO B CA 1
ATOM 5054 C C . PRO B 1 170 ? -16.391 -13.602 -29.719 1 92.31 170 PRO B C 1
ATOM 5056 O O . PRO B 1 170 ? -16.047 -12.609 -29.062 1 92.31 170 PRO B O 1
ATOM 5059 N N . ASP B 1 171 ? -15.875 -13.984 -30.859 1 88.06 171 ASP B N 1
ATOM 5060 C CA . ASP B 1 171 ? -14.781 -13.203 -31.438 1 88.06 171 ASP B CA 1
ATOM 5061 C C . ASP B 1 171 ? -15.211 -11.758 -31.672 1 88.06 171 ASP B C 1
ATOM 5063 O O . ASP B 1 171 ? -16.312 -11.492 -32.125 1 88.06 171 ASP B O 1
ATOM 5067 N N . GLY B 1 172 ? -14.367 -10.812 -31.188 1 81.19 172 GLY B N 1
ATOM 5068 C CA . GLY B 1 172 ? -14.602 -9.406 -31.469 1 81.19 172 GLY B CA 1
ATOM 5069 C C . GLY B 1 172 ? -15.391 -8.703 -30.375 1 81.19 172 GLY B C 1
ATOM 5070 O O . GLY B 1 172 ? -15.539 -7.48 -30.391 1 81.19 172 GLY B O 1
ATOM 5071 N N . VAL B 1 173 ? -15.938 -9.461 -29.531 1 82.56 173 VAL B N 1
ATOM 5072 C CA . VAL B 1 173 ? -16.719 -8.859 -28.469 1 82.56 173 VAL B CA 1
ATOM 5073 C C . VAL B 1 173 ? -15.789 -8.289 -27.391 1 82.56 173 VAL B C 1
ATOM 5075 O O . VAL B 1 173 ? -14.805 -8.93 -27.016 1 82.56 173 VAL B O 1
ATOM 5078 N N . ASP B 1 174 ? -16.156 -7.145 -26.938 1 77.25 174 ASP B N 1
ATOM 5079 C CA . ASP B 1 174 ? -15.383 -6.465 -25.906 1 77.25 174 ASP B CA 1
ATOM 5080 C C . ASP B 1 174 ? -15.672 -7.074 -24.531 1 77.25 174 ASP B C 1
ATOM 5082 O O . ASP B 1 174 ? -16.812 -7.398 -24.219 1 77.25 174 ASP B O 1
ATOM 5086 N N . ILE B 1 175 ? -14.656 -7.199 -23.75 1 77 175 ILE B N 1
ATOM 5087 C CA . ILE B 1 175 ? -14.734 -7.777 -22.406 1 77 175 ILE B CA 1
ATOM 5088 C C . ILE B 1 175 ? -15.68 -6.945 -21.547 1 77 175 ILE B C 1
ATOM 5090 O O . ILE B 1 175 ? -16.375 -7.48 -20.688 1 77 175 ILE B O 1
ATOM 5094 N N . ALA B 1 176 ? -15.688 -5.664 -21.797 1 69.25 176 ALA B N 1
ATOM 5095 C CA . ALA B 1 176 ? -16.516 -4.746 -21.016 1 69.25 176 ALA B CA 1
ATOM 5096 C C . ALA B 1 176 ? -18 -5.082 -21.156 1 69.25 176 ALA B C 1
ATOM 5098 O O . ALA B 1 176 ? -18.812 -4.734 -20.297 1 69.25 176 ALA B O 1
ATOM 5099 N N . THR B 1 177 ? -18.344 -5.848 -22.203 1 73.31 177 THR B N 1
ATOM 5100 C CA . THR B 1 177 ? -19.75 -6.164 -22.469 1 73.31 177 THR B CA 1
ATOM 5101 C C . THR B 1 177 ? -20.078 -7.566 -21.969 1 73.31 177 THR B C 1
ATOM 5103 O O . THR B 1 177 ? -21.188 -8.07 -22.219 1 73.31 177 THR B O 1
ATOM 5106 N N . ALA B 1 178 ? -19.188 -8.211 -21.312 1 76.81 178 ALA B N 1
ATOM 5107 C CA . ALA B 1 178 ? -19.375 -9.578 -20.844 1 76.81 178 ALA B CA 1
ATOM 5108 C C . ALA B 1 178 ? -20.609 -9.68 -19.938 1 76.81 178 ALA B C 1
ATOM 5110 O O . ALA B 1 178 ? -21.281 -10.711 -19.922 1 76.81 178 ALA B O 1
ATOM 5111 N N . GLN B 1 179 ? -20.875 -8.648 -19.312 1 74 179 GLN B N 1
ATOM 5112 C CA . GLN B 1 179 ? -22 -8.656 -18.391 1 74 179 GLN B CA 1
ATOM 5113 C C . GLN B 1 179 ? -23.312 -8.922 -19.125 1 74 179 GLN B C 1
ATOM 5115 O O . GLN B 1 179 ? -24.234 -9.508 -18.562 1 74 179 GLN B O 1
ATOM 5120 N N . LYS B 1 180 ? -23.344 -8.539 -20.328 1 81.12 180 LYS B N 1
ATOM 5121 C CA . LYS B 1 180 ? -24.547 -8.758 -21.141 1 81.12 180 LYS B CA 1
ATOM 5122 C C . LYS B 1 180 ? -24.781 -10.242 -21.375 1 81.12 180 LYS B C 1
ATOM 5124 O O . LYS B 1 180 ? -25.906 -10.664 -21.641 1 81.12 180 LYS B O 1
ATOM 5129 N N . TYR B 1 181 ? -23.781 -11.008 -21.312 1 87.62 181 TYR B N 1
ATOM 5130 C CA . TYR B 1 181 ? -23.891 -12.438 -21.562 1 87.62 181 TYR B CA 1
ATOM 5131 C C . TYR B 1 181 ? -24.188 -13.188 -20.266 1 87.62 181 TYR B C 1
ATOM 5133 O O . TYR B 1 181 ? -24.297 -14.422 -20.266 1 87.62 181 TYR B O 1
ATOM 5141 N N . GLY B 1 182 ? -24.266 -12.492 -19.156 1 84.56 182 GLY B N 1
ATOM 5142 C CA . GLY B 1 182 ? -24.766 -13.047 -17.906 1 84.56 182 GLY B CA 1
ATOM 5143 C C . GLY B 1 182 ? -23.703 -13.828 -17.141 1 84.56 182 GLY B C 1
ATOM 5144 O O . GLY B 1 182 ? -24.031 -14.711 -16.359 1 84.56 182 GLY B O 1
ATOM 5145 N N . PHE B 1 183 ? -22.453 -13.68 -17.5 1 87.81 183 PHE B N 1
ATOM 5146 C CA . PHE B 1 183 ? -21.406 -14.383 -16.766 1 87.81 183 PHE B CA 1
ATOM 5147 C C . PHE B 1 183 ? -20.266 -13.445 -16.406 1 87.81 183 PHE B C 1
ATOM 5149 O O . PHE B 1 183 ? -20.203 -12.312 -16.906 1 87.81 183 PHE B O 1
ATOM 5156 N N . TYR B 1 184 ? -19.5 -13.867 -15.469 1 85.56 184 TYR B N 1
ATOM 5157 C CA . TYR B 1 184 ? -18.25 -13.195 -15.188 1 85.56 184 TYR B CA 1
ATOM 5158 C C . TYR B 1 184 ? -17.172 -14.203 -14.812 1 85.56 184 TYR B C 1
ATOM 5160 O O . TYR B 1 184 ? -17.469 -15.32 -14.398 1 85.56 184 TYR B O 1
ATOM 5168 N N . LEU B 1 185 ? -16.016 -13.812 -15.078 1 89.56 185 LEU B N 1
ATOM 5169 C CA . LEU B 1 185 ? -14.891 -14.688 -14.797 1 89.56 185 LEU B CA 1
ATOM 5170 C C . LEU B 1 185 ? -14.086 -14.18 -13.602 1 89.56 185 LEU B C 1
ATOM 5172 O O . LEU B 1 185 ? -13.906 -12.969 -13.445 1 89.56 185 LEU B O 1
ATOM 5176 N N . VAL B 1 186 ? -13.656 -15.133 -12.719 1 87.06 186 VAL B N 1
ATOM 5177 C CA . VAL B 1 186 ? -12.844 -14.789 -11.555 1 87.06 186 VAL B CA 1
ATOM 5178 C C . VAL B 1 186 ? -11.602 -15.68 -11.508 1 87.06 186 VAL B C 1
ATOM 5180 O O . VAL B 1 186 ? -11.633 -16.828 -11.977 1 87.06 186 VAL B O 1
ATOM 5183 N N . THR B 1 187 ? -10.555 -15.094 -11.008 1 89.12 187 THR B N 1
ATOM 5184 C CA . THR B 1 187 ? -9.383 -15.922 -10.734 1 89.12 187 THR B CA 1
ATOM 5185 C C . THR B 1 187 ? -9.625 -16.828 -9.523 1 89.12 187 THR B C 1
ATOM 5187 O O . THR B 1 187 ? -9.844 -16.328 -8.414 1 89.12 187 THR B O 1
ATOM 5190 N N . ALA B 1 188 ? -9.617 -18.031 -9.734 1 88.62 188 ALA B N 1
ATOM 5191 C CA . ALA B 1 188 ? -9.852 -18.984 -8.648 1 88.62 188 ALA B CA 1
ATOM 5192 C C . ALA B 1 188 ? -8.547 -19.344 -7.945 1 88.62 188 ALA B C 1
ATOM 5194 O O . ALA B 1 188 ? -8.516 -19.484 -6.723 1 88.62 188 ALA B O 1
ATOM 5195 N N . ALA B 1 189 ? -7.508 -19.484 -8.75 1 89.44 189 ALA B N 1
ATOM 5196 C CA . ALA B 1 189 ? -6.23 -19.891 -8.164 1 89.44 189 ALA B CA 1
ATOM 5197 C C . ALA B 1 189 ? -5.074 -19.594 -9.117 1 89.44 189 ALA B C 1
ATOM 5199 O O . ALA B 1 189 ? -5.281 -19.438 -10.32 1 89.44 189 ALA B O 1
ATOM 5200 N N . VAL B 1 190 ? -3.975 -19.375 -8.523 1 91.06 190 VAL B N 1
ATOM 5201 C CA . VAL B 1 190 ? -2.701 -19.484 -9.227 1 91.06 190 VAL B CA 1
ATOM 5202 C C . VAL B 1 190 ? -1.99 -20.781 -8.812 1 91.06 190 VAL B C 1
ATOM 5204 O O . VAL B 1 190 ? -1.451 -20.859 -7.707 1 91.06 190 VAL B O 1
ATOM 5207 N N . ASP B 1 191 ? -2.004 -21.625 -9.711 1 84 191 ASP B N 1
ATOM 5208 C CA . ASP B 1 191 ? -1.52 -22.953 -9.352 1 84 191 ASP B CA 1
ATOM 5209 C C . ASP B 1 191 ? -0.005 -22.953 -9.156 1 84 191 ASP B C 1
ATOM 5211 O O . ASP B 1 191 ? 0.505 -23.578 -8.219 1 84 191 ASP B O 1
ATOM 5215 N N . ARG B 1 192 ? 0.604 -22.328 -10.148 1 85.06 192 ARG B N 1
ATOM 5216 C CA . ARG B 1 192 ? 2.055 -22.281 -10 1 85.06 192 ARG B CA 1
ATOM 5217 C C . ARG B 1 192 ? 2.666 -21.25 -10.938 1 85.06 192 ARG B C 1
ATOM 5219 O O . ARG B 1 192 ? 2.141 -21 -12.023 1 85.06 192 ARG B O 1
ATOM 5226 N N . MET B 1 193 ? 3.68 -20.672 -10.484 1 90.25 193 MET B N 1
ATOM 5227 C CA . MET B 1 193 ? 4.547 -19.812 -11.273 1 90.25 193 MET B CA 1
ATOM 5228 C C . MET B 1 193 ? 6.016 -20.109 -11 1 90.25 193 MET B C 1
ATOM 5230 O O . MET B 1 193 ? 6.426 -20.203 -9.844 1 90.25 193 MET B O 1
ATOM 5234 N N . ASP B 1 194 ? 6.801 -20.25 -12.062 1 88.31 194 ASP B N 1
ATOM 5235 C CA . ASP B 1 194 ? 8.211 -20.562 -11.914 1 88.31 194 ASP B CA 1
ATOM 5236 C C . ASP B 1 194 ? 9.086 -19.609 -12.727 1 88.31 194 ASP B C 1
ATOM 5238 O O . ASP B 1 194 ? 8.875 -19.438 -13.922 1 88.31 194 ASP B O 1
ATOM 5242 N N . LEU B 1 195 ? 9.977 -19.031 -11.992 1 88.75 195 LEU B N 1
ATOM 5243 C CA . LEU B 1 195 ? 11.016 -18.266 -12.672 1 88.75 195 LEU B CA 1
ATOM 5244 C C . LEU B 1 195 ? 12.133 -19.172 -13.164 1 88.75 195 LEU B C 1
ATOM 5246 O O . LEU B 1 195 ? 12.812 -19.812 -12.359 1 88.75 195 LEU B O 1
ATOM 5250 N N . LEU B 1 196 ? 12.398 -19.172 -14.438 1 82.62 196 LEU B N 1
ATOM 5251 C CA . LEU B 1 196 ? 13.32 -20.125 -15.039 1 82.62 196 LEU B CA 1
ATOM 5252 C C . LEU B 1 196 ? 14.695 -19.5 -15.25 1 82.62 196 LEU B C 1
ATOM 5254 O O . LEU B 1 196 ? 15.711 -20.203 -15.258 1 82.62 196 LEU B O 1
ATOM 5258 N N . ARG B 1 197 ? 14.734 -18.188 -15.477 1 82.56 197 ARG B N 1
ATOM 5259 C CA . ARG B 1 197 ? 15.969 -17.422 -15.672 1 82.56 197 ARG B CA 1
ATOM 5260 C C . ARG B 1 197 ? 15.883 -16.062 -14.984 1 82.56 197 ARG B C 1
ATOM 5262 O O . ARG B 1 197 ? 14.789 -15.539 -14.758 1 82.56 197 ARG B O 1
ATOM 5269 N N . PRO B 1 198 ? 17.047 -15.547 -14.688 1 82.06 198 PRO B N 1
ATOM 5270 C CA . PRO B 1 198 ? 17.016 -14.219 -14.062 1 82.06 198 PRO B CA 1
ATOM 5271 C C . PRO B 1 198 ? 16.391 -13.156 -14.953 1 82.06 198 PRO B C 1
ATOM 5273 O O . PRO B 1 198 ? 16.562 -13.188 -16.172 1 82.06 198 PRO B O 1
ATOM 5276 N N . LEU B 1 199 ? 15.703 -12.25 -14.352 1 85.38 199 LEU B N 1
ATOM 5277 C CA . LEU B 1 199 ? 14.984 -11.195 -15.055 1 85.38 199 LEU B CA 1
ATOM 5278 C C . LEU B 1 199 ? 15.914 -10.039 -15.406 1 85.38 199 LEU B C 1
ATOM 5280 O O . LEU B 1 199 ? 15.461 -8.969 -15.82 1 85.38 199 LEU B O 1
ATOM 5284 N N . GLN B 1 200 ? 17.125 -10.188 -15.273 1 81.31 200 GLN B N 1
ATOM 5285 C CA . GLN B 1 200 ? 18.109 -9.156 -15.594 1 81.31 200 GLN B CA 1
ATOM 5286 C C . GLN B 1 200 ? 19.156 -9.672 -16.562 1 81.31 200 GLN B C 1
ATOM 5288 O O . GLN B 1 200 ? 19.562 -10.828 -16.484 1 81.31 200 GLN B O 1
ATOM 5293 N N . ASN B 1 201 ? 19.469 -8.734 -17.469 1 78.44 201 ASN B N 1
ATOM 5294 C CA . ASN B 1 201 ? 20.594 -9.047 -18.359 1 78.44 201 ASN B CA 1
ATOM 5295 C C . ASN B 1 201 ? 21.922 -9.055 -17.609 1 78.44 201 ASN B C 1
ATOM 5297 O O . ASN B 1 201 ? 21.984 -8.617 -16.453 1 78.44 201 ASN B O 1
ATOM 5301 N N . ALA B 1 202 ? 22.844 -9.562 -18.281 1 75.5 202 ALA B N 1
ATOM 5302 C CA . ALA B 1 202 ? 24.188 -9.641 -17.688 1 75.5 202 ALA B CA 1
ATOM 5303 C C . ALA B 1 202 ? 24.719 -8.25 -17.344 1 75.5 202 ALA B C 1
ATOM 5305 O O . ALA B 1 202 ? 25.453 -8.078 -16.375 1 75.5 202 ALA B O 1
ATOM 5306 N N . ASP B 1 203 ? 24.297 -7.281 -18.094 1 75.94 203 ASP B N 1
ATOM 5307 C CA . ASP B 1 203 ? 24.797 -5.93 -17.891 1 75.94 203 ASP B CA 1
ATOM 5308 C C . ASP B 1 203 ? 23.953 -5.18 -16.859 1 75.94 203 ASP B C 1
ATOM 5310 O O . ASP B 1 203 ? 24.172 -3.986 -16.625 1 75.94 203 ASP B O 1
ATOM 5314 N N . GLY B 1 204 ? 23.031 -5.84 -16.375 1 75.5 204 GLY B N 1
ATOM 5315 C CA . GLY B 1 204 ? 22.234 -5.227 -15.328 1 75.5 204 GLY B CA 1
ATOM 5316 C C . GLY B 1 204 ? 20.984 -4.555 -15.859 1 75.5 204 GLY B C 1
ATOM 5317 O O . GLY B 1 204 ? 20.109 -4.16 -15.086 1 75.5 204 GLY B O 1
ATOM 5318 N N . SER B 1 205 ? 20.875 -4.492 -17.141 1 79.44 205 SER B N 1
ATOM 5319 C CA . SER B 1 205 ? 19.703 -3.852 -17.719 1 79.44 205 SER B CA 1
ATOM 5320 C C . SER B 1 205 ? 18.516 -4.797 -17.734 1 79.44 205 SER B C 1
ATOM 5322 O O . SER B 1 205 ? 18.672 -6.016 -17.641 1 79.44 205 SER B O 1
ATOM 5324 N N . ILE B 1 206 ? 17.422 -4.215 -17.812 1 83.31 206 ILE B N 1
ATOM 5325 C CA . ILE B 1 206 ? 16.188 -4.996 -17.875 1 83.31 206 ILE B CA 1
ATOM 5326 C C . ILE B 1 206 ? 15.789 -5.219 -19.344 1 83.31 206 ILE B C 1
ATOM 5328 O O . ILE B 1 206 ? 15.703 -4.266 -20.125 1 83.31 206 ILE B O 1
ATOM 5332 N N . PRO B 1 207 ? 15.633 -6.434 -19.703 1 88.94 207 PRO B N 1
ATOM 5333 C CA . PRO B 1 207 ? 15.227 -6.703 -21.078 1 88.94 207 PRO B CA 1
ATOM 5334 C C . PRO B 1 207 ? 13.773 -6.332 -21.359 1 88.94 207 PRO B C 1
ATOM 5336 O O . PRO B 1 207 ? 12.984 -6.184 -20.422 1 88.94 207 PRO B O 1
ATOM 5339 N N . ASP B 1 208 ? 13.516 -6.121 -22.641 1 92.62 208 ASP B N 1
ATOM 5340 C CA . ASP B 1 208 ? 12.117 -6.023 -23.047 1 92.62 208 ASP B CA 1
ATOM 5341 C C . ASP B 1 208 ? 11.391 -7.352 -22.844 1 92.62 208 ASP B C 1
ATOM 5343 O O . ASP B 1 208 ? 11.945 -8.414 -23.141 1 92.62 208 ASP B O 1
ATOM 5347 N N . LEU B 1 209 ? 10.18 -7.273 -22.344 1 93 209 LEU B N 1
ATOM 5348 C CA . LEU B 1 209 ? 9.477 -8.492 -21.969 1 93 209 LEU B CA 1
ATOM 5349 C C . LEU B 1 209 ? 8.156 -8.617 -22.719 1 93 209 LEU B C 1
ATOM 5351 O O . LEU B 1 209 ? 7.512 -7.609 -23.016 1 93 209 LEU B O 1
ATOM 5355 N N . ARG B 1 210 ? 7.887 -9.828 -23.062 1 92.12 210 ARG B N 1
ATOM 5356 C CA . ARG B 1 210 ? 6.578 -10.172 -23.609 1 92.12 210 ARG B CA 1
ATOM 5357 C C . ARG B 1 210 ? 5.852 -11.172 -22.719 1 92.12 210 ARG B C 1
ATOM 5359 O O . ARG B 1 210 ? 6.363 -12.266 -22.453 1 92.12 210 ARG B O 1
ATOM 5366 N N . LEU B 1 211 ? 4.695 -10.797 -22.219 1 93.56 211 LEU B N 1
ATOM 5367 C CA . LEU B 1 211 ? 3.799 -11.695 -21.5 1 93.56 211 LEU B CA 1
ATOM 5368 C C . LEU B 1 211 ? 2.707 -12.227 -22.422 1 93.56 211 LEU B C 1
ATOM 5370 O O . LEU B 1 21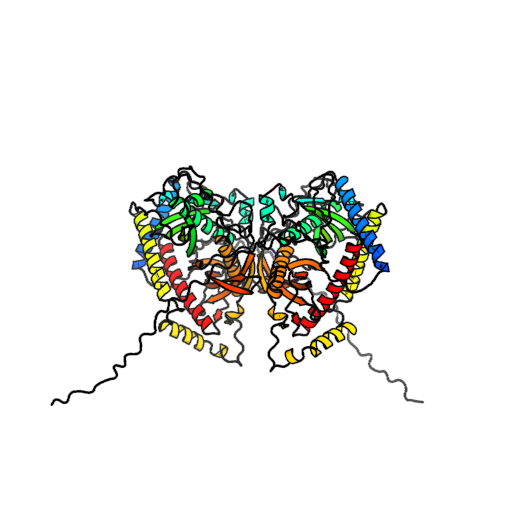1 ? 2.121 -11.469 -23.203 1 93.56 211 LEU B O 1
ATOM 5374 N N . SER B 1 212 ? 2.508 -13.469 -22.391 1 92.56 212 SER B N 1
ATOM 5375 C CA . SER B 1 212 ? 1.469 -14.078 -23.219 1 92.56 212 SER B CA 1
ATOM 5376 C C . SER B 1 212 ? 0.732 -15.18 -22.453 1 92.56 212 SER B C 1
ATOM 5378 O O . SER B 1 212 ? 1.228 -15.68 -21.438 1 92.56 212 SER B O 1
ATOM 5380 N N . GLY B 1 213 ? -0.453 -15.453 -22.922 1 92.56 213 GLY B N 1
ATOM 5381 C CA . GLY B 1 213 ? -1.246 -16.484 -22.266 1 92.56 213 GLY B CA 1
ATOM 5382 C C . GLY B 1 213 ? -2.375 -17 -23.141 1 92.56 213 GLY B C 1
ATOM 5383 O O . GLY B 1 213 ? -2.748 -16.359 -24.125 1 92.56 213 GLY B O 1
ATOM 5384 N N . HIS B 1 214 ? -2.818 -18.156 -22.875 1 92.88 214 HIS B N 1
ATOM 5385 C CA . HIS B 1 214 ? -3.957 -18.781 -23.547 1 92.88 214 HIS B CA 1
ATOM 5386 C C . HIS B 1 214 ? -4.566 -19.891 -22.688 1 92.88 214 HIS B C 1
ATOM 5388 O O . HIS B 1 214 ? -3.891 -20.438 -21.812 1 92.88 214 HIS B O 1
ATOM 5394 N N . VAL B 1 215 ? -5.77 -20.141 -22.969 1 95.06 215 VAL B N 1
ATOM 5395 C CA . VAL B 1 215 ? -6.441 -21.234 -22.266 1 95.06 215 VAL B CA 1
ATOM 5396 C C . VAL B 1 215 ? -5.879 -22.578 -22.75 1 95.06 215 VAL B C 1
ATOM 5398 O O . VAL B 1 215 ? -5.699 -22.797 -23.953 1 95.06 215 VAL B O 1
ATOM 5401 N N . SER B 1 216 ? -5.574 -23.484 -21.844 1 92.25 216 SER B N 1
ATOM 5402 C CA . SER B 1 216 ? -4.938 -24.75 -22.203 1 92.25 216 SER B CA 1
ATOM 5403 C C . SER B 1 216 ? -5.805 -25.938 -21.781 1 92.25 216 SER B C 1
ATOM 5405 O O . SER B 1 216 ? -5.602 -27.047 -22.266 1 92.25 216 SER B O 1
ATOM 5407 N N . TYR B 1 217 ? -6.684 -25.719 -20.922 1 93.06 217 TYR B N 1
ATOM 5408 C CA . TYR B 1 217 ? -7.562 -26.766 -20.422 1 93.06 217 TYR B CA 1
ATOM 5409 C C . TYR B 1 217 ? -8.867 -26.188 -19.891 1 93.06 217 TYR B C 1
ATOM 5411 O O . TYR B 1 217 ? -8.891 -25.062 -19.375 1 93.06 217 TYR B O 1
ATOM 5419 N N . THR B 1 218 ? -9.961 -26.906 -20.078 1 95.38 218 THR B N 1
ATOM 5420 C CA . THR B 1 218 ? -11.242 -26.453 -19.562 1 95.38 218 THR B CA 1
ATOM 5421 C C . THR B 1 218 ? -12.047 -27.625 -19 1 95.38 218 THR B C 1
ATOM 5423 O O . THR B 1 218 ? -11.852 -28.766 -19.406 1 95.38 218 THR B O 1
ATOM 5426 N N . THR B 1 219 ? -12.781 -27.391 -18.062 1 92.44 219 THR B N 1
ATOM 5427 C CA . THR B 1 219 ? -13.883 -28.25 -17.625 1 92.44 219 THR B CA 1
ATOM 5428 C C . THR B 1 219 ? -15.227 -27.641 -18.031 1 92.44 219 THR B C 1
ATOM 5430 O O . THR B 1 219 ? -15.32 -26.969 -19.062 1 92.44 219 THR B O 1
ATOM 5433 N N . SER B 1 220 ? -16.266 -27.922 -17.203 1 94 220 SER B N 1
ATOM 5434 C CA . SER B 1 220 ? -17.578 -27.375 -17.531 1 94 220 SER B CA 1
ATOM 5435 C C . SER B 1 220 ? -17.672 -25.906 -17.188 1 94 220 SER B C 1
ATOM 5437 O O . SER B 1 220 ? -18.391 -25.141 -17.844 1 94 220 SER B O 1
ATOM 5439 N N . SER B 1 221 ? -16.984 -25.516 -16.141 1 95.44 221 SER B N 1
ATOM 5440 C CA . SER B 1 221 ? -17.141 -24.141 -15.695 1 95.44 221 SER B CA 1
ATOM 5441 C C . SER B 1 221 ? -15.805 -23.547 -15.258 1 95.44 221 SER B C 1
ATOM 5443 O O . SER B 1 221 ? -15.766 -22.516 -14.578 1 9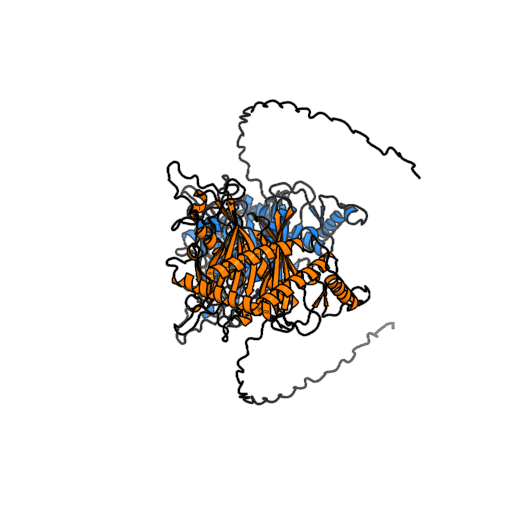5.44 221 SER B O 1
ATOM 5445 N N . SER B 1 222 ? -14.734 -24.188 -15.555 1 93.56 222 SER B N 1
ATOM 5446 C CA . SER B 1 222 ? -13.422 -23.703 -15.156 1 93.56 222 SER B CA 1
ATOM 5447 C C . SER B 1 222 ? -12.438 -23.734 -16.328 1 93.56 222 SER B C 1
ATOM 5449 O O . SER B 1 222 ? -12.586 -24.562 -17.234 1 93.56 222 SER B O 1
ATOM 5451 N N . LEU B 1 223 ? -11.531 -22.859 -16.312 1 95.38 223 LEU B N 1
ATOM 5452 C CA . LEU B 1 223 ? -10.516 -22.719 -17.344 1 95.38 223 LEU B CA 1
ATOM 5453 C C . LEU B 1 223 ? -9.117 -22.688 -16.734 1 95.38 223 LEU B C 1
ATOM 5455 O O . LEU B 1 223 ? -8.914 -22.062 -15.688 1 95.38 223 LEU B O 1
ATOM 5459 N N . GLU B 1 224 ? -8.211 -23.359 -17.359 1 93.62 224 GLU B N 1
ATOM 5460 C CA . GLU B 1 224 ? -6.793 -23.219 -17.047 1 93.62 224 GLU B CA 1
ATOM 5461 C C . GLU B 1 224 ? -6.07 -22.375 -18.094 1 93.62 224 GLU B C 1
ATOM 5463 O O . GLU B 1 224 ? -6.148 -22.656 -19.281 1 93.62 224 GLU B O 1
ATOM 5468 N N . VAL B 1 225 ? -5.426 -21.344 -17.594 1 93.44 225 VAL B N 1
ATOM 5469 C CA . VAL B 1 225 ? -4.711 -20.453 -18.484 1 93.44 225 VAL B CA 1
ATOM 5470 C C . VAL B 1 225 ? -3.205 -20.625 -18.297 1 93.44 225 VAL B C 1
ATOM 5472 O O . VAL B 1 225 ? -2.693 -20.5 -17.188 1 93.44 225 VAL B O 1
ATOM 5475 N N . PHE B 1 226 ? -2.553 -20.922 -19.375 1 91.62 226 PHE B N 1
ATOM 5476 C CA . PHE B 1 226 ? -1.097 -20.984 -19.391 1 91.62 226 PHE B CA 1
ATOM 5477 C C . PHE B 1 226 ? -0.502 -19.625 -19.734 1 91.62 226 PHE B C 1
ATOM 5479 O O . PHE B 1 226 ? -0.928 -18.969 -20.688 1 91.62 226 PHE B O 1
ATOM 5486 N N . LEU B 1 227 ? 0.431 -19.266 -18.875 1 92.75 227 LEU B N 1
ATOM 5487 C CA . LEU B 1 227 ? 1.08 -17.969 -19.078 1 92.75 227 LEU B CA 1
ATOM 5488 C C . LEU B 1 227 ? 2.578 -18.141 -19.297 1 92.75 227 LEU B C 1
ATOM 5490 O O . LEU B 1 227 ? 3.201 -19.031 -18.703 1 92.75 227 LEU B O 1
ATOM 5494 N N . ARG B 1 228 ? 3.125 -17.219 -20.125 1 91.06 228 ARG B N 1
ATOM 5495 C CA . ARG B 1 228 ? 4.551 -17.219 -20.438 1 91.06 228 ARG B CA 1
ATOM 5496 C C . ARG B 1 228 ? 5.102 -15.805 -20.469 1 91.06 228 ARG B C 1
ATOM 5498 O O . ARG B 1 228 ? 4.453 -14.891 -20.984 1 91.06 228 ARG B O 1
ATOM 5505 N N . MET B 1 229 ? 6.168 -15.609 -19.781 1 93.44 229 MET B N 1
ATOM 5506 C CA . MET B 1 229 ? 6.941 -14.383 -19.922 1 93.44 229 MET B CA 1
ATOM 5507 C C . MET B 1 229 ? 8.273 -14.648 -20.625 1 93.44 229 MET B C 1
ATOM 5509 O O . MET B 1 229 ? 9.039 -15.508 -20.188 1 93.44 229 MET B O 1
ATOM 5513 N N . ALA B 1 230 ? 8.562 -13.914 -21.719 1 91.75 230 ALA B N 1
ATOM 5514 C CA . ALA B 1 230 ? 9.766 -14.109 -22.516 1 91.75 230 ALA B CA 1
ATOM 5515 C C . ALA B 1 230 ? 10.383 -12.781 -22.922 1 91.75 230 ALA B C 1
ATOM 5517 O O . ALA B 1 230 ? 9.727 -11.734 -22.844 1 91.75 230 ALA B O 1
ATOM 5518 N N . THR B 1 231 ? 11.648 -12.836 -23.266 1 91.56 231 THR B N 1
ATOM 5519 C CA . THR B 1 231 ? 12.305 -11.641 -23.781 1 91.56 231 THR B CA 1
ATOM 5520 C C . THR B 1 231 ? 11.852 -11.336 -25.203 1 91.56 231 THR B C 1
ATOM 5522 O O . THR B 1 231 ? 11.508 -12.25 -25.953 1 91.56 231 THR B O 1
ATOM 5525 N N . ILE B 1 232 ? 11.758 -10.117 -25.484 1 90 232 ILE B N 1
ATOM 5526 C CA . ILE B 1 232 ? 11.547 -9.68 -26.859 1 90 232 ILE B CA 1
ATOM 5527 C C . ILE B 1 232 ? 12.891 -9.492 -27.562 1 90 232 ILE B C 1
ATOM 5529 O O . ILE B 1 232 ? 13.703 -8.664 -27.141 1 90 232 ILE B O 1
ATOM 5533 N N . PRO B 1 233 ? 13.062 -10.211 -28.562 1 86.12 233 PRO B N 1
ATOM 5534 C CA . PRO B 1 233 ? 14.352 -10.086 -29.25 1 86.12 233 PRO B CA 1
ATOM 5535 C C . PRO B 1 233 ? 14.586 -8.688 -29.828 1 86.12 233 PRO B C 1
ATOM 5537 O O . PRO B 1 233 ? 13.648 -8.055 -30.312 1 86.12 233 PRO B O 1
ATOM 5540 N N . SER B 1 234 ? 15.828 -8.188 -29.625 1 80.81 234 SER B N 1
ATOM 5541 C CA . SER B 1 234 ? 16.203 -6.879 -30.172 1 80.81 234 SER B CA 1
ATOM 5542 C C . SER B 1 234 ? 16.562 -6.977 -31.641 1 80.81 234 SER B C 1
ATOM 5544 O O . SER B 1 234 ? 16.547 -5.969 -32.375 1 80.81 234 SER B O 1
ATOM 5546 N N . SER B 1 235 ? 17.016 -8.148 -32.031 1 79.75 235 SER B N 1
ATOM 5547 C CA . SER B 1 235 ? 17.375 -8.398 -33.438 1 79.75 235 SER B CA 1
ATOM 5548 C C . SER B 1 235 ? 16.75 -9.688 -33.938 1 79.75 235 SER B C 1
ATOM 5550 O O . SER B 1 235 ? 16.375 -10.555 -33.156 1 79.75 235 SER B O 1
ATOM 5552 N N . PRO B 1 236 ? 16.641 -9.766 -35.281 1 75.69 236 PRO B N 1
ATOM 5553 C CA . PRO B 1 236 ? 16.047 -10.969 -35.844 1 75.69 236 PRO B CA 1
ATOM 5554 C C . PRO B 1 236 ? 16.859 -12.227 -35.562 1 75.69 236 PRO B C 1
ATOM 5556 O O . PRO B 1 236 ? 16.312 -13.336 -35.594 1 75.69 236 PRO B O 1
ATOM 5559 N N . SER B 1 237 ? 18.109 -12.047 -35.312 1 75.62 237 SER B N 1
ATOM 5560 C CA . SER B 1 237 ? 18.969 -13.203 -35.062 1 75.62 237 SER B CA 1
ATOM 5561 C C . SER B 1 237 ? 18.859 -13.672 -33.625 1 75.62 237 SER B C 1
ATOM 5563 O O . SER B 1 237 ? 19.234 -14.805 -33.281 1 75.62 237 SER B O 1
ATOM 5565 N N . GLU B 1 238 ? 18.312 -12.875 -32.812 1 79.25 238 GLU B N 1
ATOM 5566 C CA . GLU B 1 238 ? 18.172 -13.219 -31.391 1 79.25 238 GLU B CA 1
ATOM 5567 C C . GLU B 1 238 ? 16.891 -14 -31.141 1 79.25 238 GLU B C 1
ATOM 5569 O O . GLU B 1 238 ? 15.844 -13.688 -31.703 1 79.25 238 GLU B O 1
ATOM 5574 N N . GLU B 1 239 ? 17.062 -15.055 -30.438 1 79.69 239 GLU B N 1
ATOM 5575 C CA . GLU B 1 239 ? 15.883 -15.859 -30.094 1 79.69 239 GLU B CA 1
ATOM 5576 C C . GLU B 1 239 ? 15.258 -15.398 -28.797 1 79.69 239 GLU B C 1
ATOM 5578 O O . GLU B 1 239 ? 15.953 -14.906 -27.891 1 79.69 239 GLU B O 1
ATOM 5583 N N . SER B 1 240 ? 13.953 -15.5 -28.75 1 85.88 240 SER B N 1
ATOM 5584 C CA . SER B 1 240 ? 13.219 -15.203 -27.531 1 85.88 240 SER B CA 1
ATOM 5585 C C . SER B 1 240 ? 13.5 -16.234 -26.438 1 85.88 240 SER B C 1
ATOM 5587 O O . SER B 1 240 ? 13.586 -17.438 -26.734 1 85.88 240 SER B O 1
ATOM 5589 N N . SER B 1 241 ? 13.812 -15.789 -25.266 1 85.44 241 SER B N 1
ATOM 5590 C CA . SER B 1 241 ? 14.07 -16.688 -24.141 1 85.44 241 SER B CA 1
ATOM 5591 C C . SER B 1 241 ? 12.953 -16.625 -23.109 1 85.44 241 SER B C 1
ATOM 5593 O O . SER B 1 241 ? 12.562 -15.539 -22.672 1 85.44 241 SER B O 1
ATOM 5595 N N . THR B 1 242 ? 12.484 -17.844 -22.766 1 88.31 242 THR B N 1
ATOM 5596 C CA . THR B 1 242 ? 11.445 -17.906 -21.75 1 88.31 242 THR B CA 1
ATOM 5597 C C . THR B 1 242 ? 12.023 -17.656 -20.359 1 88.31 242 THR B C 1
ATOM 5599 O O . THR B 1 242 ? 13.008 -18.281 -19.969 1 88.31 242 THR B O 1
ATOM 5602 N N . ILE B 1 243 ? 11.43 -16.75 -19.641 1 89.75 243 ILE B N 1
ATOM 5603 C CA . ILE B 1 243 ? 11.922 -16.359 -18.328 1 89.75 243 ILE B CA 1
ATOM 5604 C C . ILE B 1 243 ? 11.031 -16.953 -17.234 1 89.75 243 ILE B C 1
ATOM 5606 O O . ILE B 1 243 ? 11.523 -17.391 -16.188 1 89.75 243 ILE B O 1
ATOM 5610 N N . LEU B 1 244 ? 9.734 -16.953 -17.453 1 91.25 244 LEU B N 1
ATOM 5611 C CA . LEU B 1 244 ? 8.773 -17.391 -16.438 1 91.25 244 LEU B CA 1
ATOM 5612 C C . LEU B 1 244 ? 7.566 -18.062 -17.094 1 91.25 244 LEU B C 1
ATOM 5614 O O . LEU B 1 244 ? 7.113 -17.641 -18.156 1 91.25 244 LEU B O 1
ATOM 5618 N N . ILE B 1 245 ? 7.066 -19.062 -16.438 1 87.81 245 ILE B N 1
ATOM 5619 C CA . ILE B 1 245 ? 5.805 -19.688 -16.828 1 87.81 245 ILE B CA 1
ATOM 5620 C C . ILE B 1 245 ? 4.859 -19.734 -15.633 1 87.81 245 ILE B C 1
ATOM 5622 O O . ILE B 1 245 ? 5.301 -19.781 -14.484 1 87.81 245 ILE B O 1
ATOM 5626 N N . GLY B 1 246 ? 3.68 -19.656 -15.914 1 89.12 246 GLY B N 1
ATOM 5627 C CA . GLY B 1 246 ? 2.672 -19.703 -14.867 1 89.12 246 GLY B CA 1
ATOM 5628 C C . GLY B 1 246 ? 1.365 -20.328 -15.328 1 89.12 246 GLY B C 1
ATOM 5629 O O . GLY B 1 246 ? 1.11 -20.422 -16.531 1 89.12 246 GLY B O 1
ATOM 5630 N N . ARG B 1 247 ? 0.614 -20.766 -14.414 1 89.38 247 ARG B N 1
ATOM 5631 C CA . ARG B 1 247 ? -0.696 -21.344 -14.672 1 89.38 247 ARG B CA 1
ATOM 5632 C C . ARG B 1 247 ? -1.751 -20.766 -13.734 1 89.38 247 ARG B C 1
ATOM 5634 O O . ARG B 1 247 ? -1.58 -20.781 -12.516 1 89.38 247 ARG B O 1
ATOM 5641 N N . PHE B 1 248 ? -2.746 -20.312 -14.297 1 92.88 248 PHE B N 1
ATOM 5642 C CA . PHE B 1 248 ? -3.855 -19.703 -13.562 1 92.88 248 PHE B CA 1
ATOM 5643 C C . PHE B 1 248 ? -5.129 -20.516 -13.75 1 92.88 248 PHE B C 1
ATOM 5645 O O . PHE B 1 248 ? -5.414 -21 -14.852 1 92.88 248 PHE B O 1
ATOM 5652 N N . ALA B 1 249 ? -5.828 -20.719 -12.719 1 91.94 249 ALA B N 1
ATOM 5653 C CA . ALA B 1 249 ? -7.16 -21.312 -12.781 1 91.94 249 ALA B CA 1
ATOM 5654 C C . ALA B 1 249 ? -8.25 -20.25 -12.703 1 91.94 249 ALA B C 1
ATOM 5656 O O . ALA B 1 249 ? -8.312 -19.484 -11.734 1 91.94 249 ALA B O 1
ATOM 5657 N N . MET B 1 250 ? -9.047 -20.25 -13.688 1 93.31 250 MET B N 1
ATOM 5658 C CA . MET B 1 250 ? -10.156 -19.297 -13.742 1 93.31 250 MET B CA 1
ATOM 5659 C C . MET B 1 250 ? -11.492 -20.016 -13.578 1 93.31 250 MET B C 1
ATOM 5661 O O . MET B 1 250 ? -11.648 -21.156 -14.016 1 93.31 250 MET B O 1
ATOM 5665 N N . ALA B 1 251 ? -12.422 -19.328 -12.969 1 92.56 251 ALA B N 1
ATOM 5666 C CA . ALA B 1 251 ? -13.773 -19.875 -12.82 1 92.56 251 ALA B CA 1
ATOM 5667 C C . ALA B 1 251 ? -14.797 -18.984 -13.516 1 92.56 251 ALA B C 1
ATOM 5669 O O . ALA B 1 251 ? -14.727 -17.75 -13.438 1 92.56 251 ALA B O 1
ATOM 5670 N N . CYS B 1 252 ? -15.672 -19.625 -14.188 1 93.62 252 CYS B N 1
ATOM 5671 C CA . CYS B 1 252 ? -16.766 -18.922 -14.844 1 93.62 252 CYS B CA 1
ATOM 5672 C C . CYS B 1 252 ? -18.031 -19 -14 1 93.62 252 CYS B C 1
ATOM 5674 O O . CYS B 1 252 ? -18.562 -20.078 -13.742 1 93.62 252 CYS B O 1
ATOM 5676 N N . ARG B 1 253 ? -18.5 -17.812 -13.688 1 89.62 253 ARG B N 1
ATOM 5677 C CA . ARG B 1 253 ? -19.672 -17.734 -12.812 1 89.62 253 ARG B CA 1
ATOM 5678 C C . ARG B 1 253 ? -20.828 -17.047 -13.508 1 89.62 253 ARG B C 1
ATOM 5680 O O . ARG B 1 253 ? -20.625 -16.156 -14.352 1 89.62 253 ARG B O 1
ATOM 5687 N N . SER B 1 254 ? -22 -17.453 -13.039 1 88.75 254 SER B N 1
ATOM 5688 C CA . SER B 1 254 ? -23.203 -16.812 -13.555 1 88.75 254 SER B CA 1
ATOM 5689 C C . SER B 1 254 ? -23.516 -15.539 -12.773 1 88.75 254 SER B C 1
ATOM 5691 O O . SER B 1 254 ? -23.328 -15.484 -11.555 1 88.75 254 SER B O 1
ATOM 5693 N N . ALA B 1 255 ? -24.016 -14.562 -13.453 1 79.69 255 ALA B N 1
ATOM 5694 C CA . ALA B 1 255 ? -24.438 -13.328 -12.805 1 79.69 255 ALA B CA 1
ATOM 5695 C C . ALA B 1 255 ? -25.562 -13.594 -11.805 1 79.69 255 ALA B C 1
ATOM 5697 O O . ALA B 1 255 ? -25.734 -12.844 -10.836 1 79.69 255 ALA B O 1
ATOM 5698 N N . LYS B 1 256 ? -26.328 -14.594 -12.031 1 81.44 256 LYS B N 1
ATOM 5699 C CA . LYS B 1 256 ? -27.438 -14.969 -11.172 1 81.44 256 LYS B CA 1
ATOM 5700 C C . LYS B 1 256 ? -26.984 -15.859 -10.023 1 81.44 256 LYS B C 1
ATOM 5702 O O . LYS B 1 256 ? -27.766 -16.219 -9.148 1 81.44 256 LYS B O 1
ATOM 5707 N N . GLY B 1 257 ? -25.781 -16.203 -10.109 1 82.69 257 GLY B N 1
ATOM 5708 C CA . GLY B 1 257 ? -25.25 -17.062 -9.078 1 82.69 257 GLY B CA 1
ATOM 5709 C C . GLY B 1 257 ? -24.953 -18.469 -9.57 1 82.69 257 GLY B C 1
ATOM 5710 O O . GLY B 1 257 ? -25.625 -18.984 -10.461 1 82.69 257 GLY B O 1
ATOM 5711 N N . GLY B 1 258 ? -23.938 -18.984 -9.023 1 86.94 258 GLY B N 1
ATOM 5712 C CA . GLY B 1 258 ? -23.562 -20.344 -9.383 1 86.94 258 GLY B CA 1
ATOM 5713 C C . GLY B 1 258 ? -22.578 -20.406 -10.539 1 86.94 258 GLY B C 1
ATOM 5714 O O . GLY B 1 258 ? -21.938 -19.406 -10.867 1 86.94 258 GLY B O 1
ATOM 5715 N N . LYS B 1 259 ? -22.531 -21.641 -11.141 1 92 259 LYS B N 1
ATOM 5716 C CA . LYS B 1 259 ? -21.578 -21.891 -12.219 1 92 259 LYS B CA 1
ATOM 5717 C C . LYS B 1 259 ? -22.172 -21.516 -13.57 1 92 259 LYS B C 1
ATOM 5719 O O . LYS B 1 259 ? -23.391 -21.594 -13.758 1 92 259 LYS B O 1
ATOM 5724 N N . HIS B 1 260 ? -21.344 -21.094 -14.43 1 93.12 260 HIS B N 1
ATOM 5725 C CA . HIS B 1 260 ? -21.703 -20.859 -15.828 1 93.12 260 HIS B CA 1
ATOM 5726 C C . HIS B 1 260 ? -20.859 -21.719 -16.766 1 93.12 260 HIS B C 1
ATOM 5728 O O . HIS B 1 260 ? -19.641 -21.828 -16.578 1 93.12 260 HIS B O 1
ATOM 5734 N N . ARG B 1 261 ? -21.453 -22.297 -17.734 1 94.5 261 ARG B N 1
ATOM 5735 C CA . ARG B 1 261 ? -20.766 -23.203 -18.656 1 94.5 261 ARG B CA 1
ATOM 5736 C C . ARG B 1 261 ? -19.828 -22.438 -19.594 1 94.5 261 ARG B C 1
ATOM 5738 O O . ARG B 1 261 ? -20.156 -21.344 -20.047 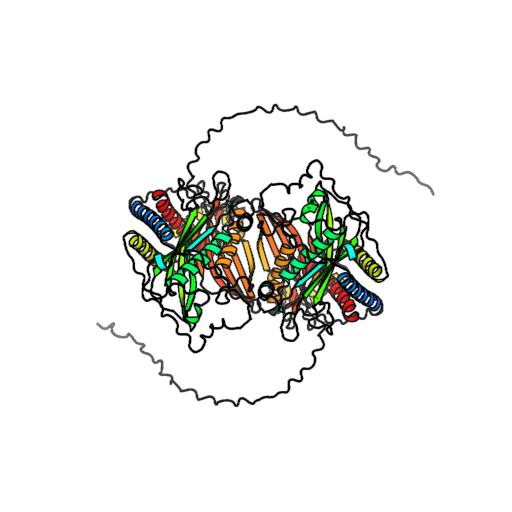1 94.5 261 ARG B O 1
ATOM 5745 N N . VAL B 1 262 ? -18.703 -23.109 -19.891 1 96.94 262 VAL B N 1
ATOM 5746 C CA . VAL B 1 262 ? -17.75 -22.531 -20.844 1 96.94 262 VAL B CA 1
ATOM 5747 C C . VAL B 1 262 ? -17.656 -23.422 -22.078 1 96.94 262 VAL B C 1
ATOM 5749 O O . VAL B 1 262 ? -18.047 -24.594 -22.047 1 96.94 262 VAL B O 1
ATOM 5752 N N . PRO B 1 263 ? -17.156 -22.844 -23.188 1 97.06 263 PRO B N 1
ATOM 5753 C CA . PRO B 1 263 ? -17.016 -23.641 -24.422 1 97.06 263 PRO B CA 1
ATOM 5754 C C . PRO B 1 263 ? -16.078 -24.828 -24.25 1 97.06 263 PRO B C 1
ATOM 5756 O O . PRO B 1 263 ? -15.148 -24.781 -23.453 1 97.06 263 PRO B O 1
ATOM 5759 N N . GLU B 1 264 ? -16.406 -25.797 -25.062 1 96.56 264 GLU B N 1
ATOM 5760 C CA . GLU B 1 264 ? -15.516 -26.953 -25.078 1 96.56 264 GLU B CA 1
ATOM 5761 C C . GLU B 1 264 ? -14.219 -26.641 -25.812 1 96.56 264 GLU B C 1
ATOM 5763 O O . GLU B 1 264 ? -14.227 -25.984 -26.844 1 96.56 264 GLU B O 1
ATOM 5768 N N . LEU B 1 265 ? -13.141 -27.141 -25.234 1 96.75 265 LEU B N 1
ATOM 5769 C CA . LEU B 1 265 ? -11.844 -26.891 -25.844 1 96.75 265 LEU B CA 1
ATOM 5770 C C . LEU B 1 265 ? -11.5 -27.984 -26.844 1 96.75 265 LEU B C 1
ATOM 5772 O O . LEU B 1 265 ? -11.406 -29.156 -26.484 1 96.75 265 LEU B O 1
ATOM 5776 N N . LEU B 1 266 ? -11.297 -27.547 -28.094 1 95.94 266 LEU B N 1
ATOM 5777 C CA . LEU B 1 266 ? -10.836 -28.453 -29.141 1 95.94 266 LEU B CA 1
ATOM 5778 C C . LEU B 1 266 ? -9.312 -28.5 -29.188 1 95.94 266 LEU B C 1
ATOM 5780 O O . LEU B 1 266 ? -8.664 -27.453 -29.25 1 95.94 266 LEU B O 1
ATOM 5784 N N . VAL B 1 267 ? -8.812 -29.688 -29.062 1 93.06 267 VAL B N 1
ATOM 5785 C CA . VAL B 1 267 ? -7.363 -29.875 -29.062 1 93.06 267 VAL B CA 1
ATOM 5786 C C . VAL B 1 267 ? -6.914 -30.406 -30.422 1 93.06 267 VAL B C 1
ATOM 5788 O O . VAL B 1 267 ? -7.379 -31.469 -30.859 1 93.06 267 VAL B O 1
ATOM 5791 N N . ASP B 1 268 ? -6.105 -29.625 -31.031 1 87.31 268 ASP B N 1
ATOM 5792 C CA . ASP B 1 268 ? -5.645 -29.984 -32.375 1 87.31 268 ASP B CA 1
ATOM 5793 C C . ASP B 1 268 ? -4.121 -30.078 -32.406 1 87.31 268 ASP B C 1
ATOM 5795 O O . ASP B 1 268 ? -3.424 -29.109 -32.125 1 87.31 268 ASP B O 1
ATOM 5799 N N . GLY B 1 269 ? -3.545 -31.328 -32.812 1 85.31 269 GLY B N 1
ATOM 5800 C CA . GLY B 1 269 ? -2.111 -31.484 -33 1 85.31 269 GLY B CA 1
ATOM 5801 C C . GLY B 1 269 ? -1.391 -31.922 -31.75 1 85.31 269 GLY B C 1
ATOM 5802 O O . GLY B 1 269 ? -1.953 -31.875 -30.641 1 85.31 269 GLY B O 1
ATOM 5803 N N . PRO B 1 270 ? -0.197 -32.344 -31.938 1 84.25 270 PRO B N 1
ATOM 5804 C CA . PRO B 1 270 ? 0.568 -32.938 -30.828 1 84.25 270 PRO B CA 1
ATOM 5805 C C . PRO B 1 270 ? 0.93 -31.891 -29.766 1 84.25 270 PRO B C 1
ATOM 5807 O O . PRO B 1 270 ? 0.948 -32.188 -28.578 1 84.25 270 PRO B O 1
ATOM 5810 N N . GLU B 1 271 ? 1.217 -30.672 -30.219 1 84.19 271 GLU B N 1
ATOM 5811 C CA . GLU B 1 271 ? 1.598 -29.625 -29.266 1 84.19 271 GLU B CA 1
ATOM 5812 C C . GLU B 1 271 ? 0.435 -29.266 -28.344 1 84.19 271 GLU B C 1
ATOM 5814 O O . GLU B 1 271 ? 0.614 -29.141 -27.125 1 84.19 271 GLU B O 1
ATOM 5819 N N . GLU B 1 272 ? -0.698 -29.125 -28.891 1 88.88 272 GLU B N 1
ATOM 5820 C CA . GLU B 1 272 ? -1.874 -28.797 -28.094 1 88.88 272 GLU B CA 1
ATOM 5821 C C . GLU B 1 272 ? -2.268 -29.969 -27.188 1 88.88 272 GLU B C 1
ATOM 5823 O O . GLU B 1 272 ? -2.748 -29.75 -26.062 1 88.88 272 GLU B O 1
ATOM 5828 N N . GLN B 1 273 ? -2.062 -31.156 -27.719 1 88.31 273 GLN B N 1
ATOM 5829 C CA . GLN B 1 273 ? -2.352 -32.312 -26.906 1 88.31 273 GLN B CA 1
ATOM 5830 C C . GLN B 1 273 ? -1.44 -32.375 -25.672 1 88.31 273 GLN B C 1
ATOM 5832 O O . GLN B 1 273 ? -1.879 -32.75 -24.594 1 88.31 273 GLN B O 1
ATOM 5837 N N . ALA B 1 274 ? -0.223 -32.062 -25.969 1 83.06 274 ALA B N 1
ATOM 5838 C CA . ALA B 1 274 ? 0.728 -32.062 -24.859 1 83.06 274 ALA B CA 1
ATOM 5839 C C . ALA B 1 274 ? 0.32 -31.016 -23.797 1 83.06 274 ALA B C 1
ATOM 5841 O O . ALA B 1 274 ? 0.368 -31.297 -22.609 1 83.06 274 ALA B O 1
ATOM 5842 N N . MET B 1 275 ? -0.081 -29.906 -24.297 1 84.25 275 MET B N 1
ATOM 5843 C CA . MET B 1 275 ? -0.521 -28.828 -23.406 1 84.25 275 MET B CA 1
ATOM 5844 C C . MET B 1 275 ? -1.775 -29.234 -22.641 1 84.25 275 MET B C 1
ATOM 5846 O O . MET B 1 275 ? -1.879 -29 -21.438 1 84.25 275 MET B O 1
ATOM 5850 N N . TRP B 1 276 ? -2.652 -29.797 -23.281 1 88.12 276 TRP B N 1
ATOM 5851 C CA . TRP B 1 276 ? -3.902 -30.25 -22.688 1 88.12 276 TRP B CA 1
ATOM 5852 C C . TRP B 1 276 ? -3.639 -31.297 -21.609 1 88.12 276 TRP B C 1
ATOM 5854 O O . TRP B 1 276 ? -4.238 -31.266 -20.547 1 88.12 276 TRP B O 1
ATOM 5864 N N . SER B 1 277 ? -2.768 -32.25 -21.922 1 84.62 277 SER B N 1
ATOM 5865 C CA . SER B 1 277 ? -2.428 -33.312 -20.969 1 84.62 277 SER B CA 1
ATOM 5866 C C . SER B 1 277 ? -1.77 -32.719 -19.719 1 84.62 277 SER B C 1
ATOM 5868 O O . SER B 1 277 ? -1.993 -33.219 -18.609 1 84.62 277 SER B O 1
ATOM 5870 N N . MET B 1 278 ? -0.986 -31.766 -19.984 1 77.94 278 MET B N 1
ATOM 5871 C CA . MET B 1 278 ? -0.345 -31.094 -18.844 1 77.94 278 MET B CA 1
ATOM 5872 C C . MET B 1 278 ? -1.384 -30.453 -17.938 1 77.94 278 MET B C 1
ATOM 5874 O O . MET B 1 278 ? -1.286 -30.531 -16.719 1 77.94 278 MET B O 1
ATOM 5878 N N . GLY B 1 279 ? -2.273 -29.797 -18.578 1 76.88 279 GLY B N 1
ATOM 5879 C CA . GLY B 1 279 ? -3.336 -29.172 -17.812 1 76.88 279 GLY B CA 1
ATOM 5880 C C . GLY B 1 279 ? -4.16 -30.172 -17.016 1 76.88 279 GLY B C 1
ATOM 5881 O O . GLY B 1 279 ? -4.484 -29.938 -15.852 1 76.88 279 GLY B O 1
ATOM 5882 N N . ARG B 1 280 ? -4.449 -31.219 -17.625 1 82.06 280 ARG B N 1
ATOM 5883 C CA . ARG B 1 280 ? -5.223 -32.281 -16.984 1 82.06 280 ARG B CA 1
ATOM 5884 C C . ARG B 1 280 ? -4.461 -32.875 -15.805 1 82.06 280 ARG B C 1
ATOM 5886 O O . ARG B 1 280 ? -5.023 -33.031 -14.719 1 82.06 280 ARG B O 1
ATOM 5893 N N . ASP B 1 281 ? -3.219 -33.188 -16.047 1 78.44 281 ASP B N 1
ATOM 5894 C CA . ASP B 1 281 ? -2.391 -33.781 -15 1 78.44 281 ASP B CA 1
ATOM 5895 C C . ASP B 1 281 ? -2.248 -32.844 -13.805 1 78.44 281 ASP B C 1
ATOM 5897 O O . ASP B 1 281 ? -2.246 -33.281 -12.656 1 78.44 281 ASP B O 1
ATOM 5901 N N . MET B 1 282 ? -2.113 -31.688 -14.125 1 72.31 282 MET B N 1
ATOM 5902 C CA . MET B 1 282 ? -1.958 -30.688 -13.07 1 72.31 282 MET B CA 1
ATOM 5903 C C . MET B 1 282 ? -3.227 -30.594 -12.227 1 72.31 282 MET B C 1
ATOM 5905 O O . MET B 1 282 ? -3.156 -30.469 -11 1 72.31 282 MET B O 1
ATOM 5909 N N . ARG B 1 283 ? -4.285 -30.578 -12.867 1 75.5 283 ARG B N 1
ATOM 5910 C CA . ARG B 1 283 ? -5.551 -30.531 -12.148 1 75.5 283 ARG B CA 1
ATOM 5911 C C . ARG B 1 283 ? -5.711 -31.75 -11.242 1 75.5 283 ARG B C 1
ATOM 5913 O O . ARG B 1 283 ? -6.156 -31.625 -10.102 1 75.5 283 ARG B O 1
ATOM 5920 N N . GLU B 1 284 ? -5.352 -32.844 -11.781 1 79.69 284 GLU B N 1
ATOM 5921 C CA . GLU B 1 284 ? -5.438 -34.062 -11 1 79.69 284 GLU B CA 1
ATOM 5922 C C . GLU B 1 284 ? -4.457 -34.031 -9.828 1 79.69 284 GLU B C 1
ATOM 5924 O O . GLU B 1 284 ? -4.777 -34.5 -8.734 1 79.69 284 GLU B O 1
ATOM 5929 N N . GLY B 1 285 ? -3.311 -33.594 -10.141 1 76.12 285 GLY B N 1
ATOM 5930 C CA . GLY B 1 285 ? -2.326 -33.438 -9.078 1 76.12 285 GLY B CA 1
ATOM 5931 C C . GLY B 1 285 ? -2.787 -32.531 -7.957 1 76.12 285 GLY B C 1
ATOM 5932 O O . GLY B 1 285 ? -2.549 -32.812 -6.781 1 76.12 285 GLY B O 1
ATOM 5933 N N . LYS B 1 286 ? -3.408 -31.484 -8.336 1 76.69 286 LYS B N 1
ATOM 5934 C CA . LYS B 1 286 ? -3.941 -30.547 -7.355 1 76.69 286 LYS B CA 1
ATOM 5935 C C . LYS B 1 286 ? -4.953 -31.234 -6.441 1 76.69 286 LYS B C 1
ATOM 5937 O O . LYS B 1 286 ? -4.957 -31 -5.227 1 76.69 286 LYS B O 1
ATOM 5942 N N . LYS B 1 287 ? -5.758 -31.984 -7.008 1 77.88 287 LYS B N 1
ATOM 5943 C CA . LYS B 1 287 ? -6.762 -32.719 -6.234 1 77.88 287 LYS B CA 1
ATOM 5944 C C . LYS B 1 287 ? -6.105 -33.656 -5.238 1 77.88 287 LYS B C 1
ATOM 5946 O O . LYS B 1 287 ? -6.531 -33.75 -4.082 1 77.88 287 LYS B O 1
ATOM 5951 N N . LYS B 1 288 ? -5.098 -34.281 -5.695 1 81.62 288 LYS B N 1
ATOM 5952 C CA . LYS B 1 288 ? -4.383 -35.219 -4.832 1 81.62 288 LYS B CA 1
ATOM 5953 C C . LYS B 1 288 ? -3.684 -34.5 -3.688 1 81.62 288 LYS B C 1
ATOM 5955 O O . LYS B 1 288 ? -3.729 -34.938 -2.541 1 81.62 288 LYS B O 1
ATOM 5960 N N . ARG B 1 289 ? -3.094 -33.438 -4.012 1 78.44 289 ARG B N 1
ATOM 5961 C CA . ARG B 1 289 ? -2.398 -32.656 -2.996 1 78.44 289 ARG B CA 1
ATOM 5962 C C . ARG B 1 289 ? -3.379 -32.094 -1.975 1 78.44 289 ARG B C 1
ATOM 5964 O O . ARG B 1 289 ? -3.082 -32.031 -0.778 1 78.44 289 ARG B O 1
ATOM 5971 N N . SER B 1 290 ? -4.441 -31.609 -2.473 1 78.69 290 SER B N 1
ATOM 5972 C CA . SER B 1 290 ? -5.469 -31.078 -1.58 1 78.69 290 SER B CA 1
ATOM 5973 C C . SER B 1 290 ? -5.957 -32.156 -0.605 1 78.69 290 SER B C 1
ATOM 5975 O O . SER B 1 290 ? -6.188 -31.859 0.572 1 78.69 290 SER B O 1
ATOM 5977 N N . SER B 1 291 ? -6 -33.375 -1.067 1 82.25 291 SER B N 1
ATOM 5978 C CA . SER B 1 291 ? -6.461 -34.469 -0.224 1 82.25 291 SER B CA 1
ATOM 5979 C C . SER B 1 291 ? -5.406 -34.844 0.805 1 82.25 291 SER B C 1
ATOM 5981 O O . SER B 1 291 ? -5.738 -35.344 1.887 1 82.25 291 SER B O 1
ATOM 5983 N N . ALA B 1 292 ? -4.203 -34.562 0.466 1 78.44 292 ALA B N 1
ATOM 5984 C CA . ALA B 1 292 ? -3.094 -34.906 1.345 1 78.44 292 ALA B CA 1
ATOM 5985 C C . ALA B 1 292 ? -2.678 -33.75 2.221 1 78.44 292 ALA B C 1
ATOM 5987 O O . ALA B 1 292 ? -1.679 -33.812 2.939 1 78.44 292 ALA B O 1
ATOM 5988 N N . SER B 1 293 ? -3.447 -32.75 2.221 1 82.56 293 SER B N 1
ATOM 5989 C CA . SER B 1 293 ? -3.102 -31.531 2.941 1 82.56 293 SER B CA 1
ATOM 5990 C C . SER B 1 293 ? -2.938 -31.797 4.434 1 82.56 293 SER B C 1
ATOM 5992 O O . SER B 1 293 ? -3.666 -32.594 5.008 1 82.56 293 SER B O 1
ATOM 5994 N N . LEU B 1 294 ? -2.047 -31.109 5.082 1 84.12 294 LEU B N 1
ATOM 5995 C CA . LEU B 1 294 ? -1.754 -31.281 6.5 1 84.12 294 LEU B CA 1
ATOM 5996 C C . LEU B 1 294 ? -2.889 -30.734 7.359 1 84.12 294 LEU B C 1
ATOM 5998 O O . LEU B 1 294 ? -2.943 -31 8.562 1 84.12 294 LEU B O 1
ATOM 6002 N N . ASN B 1 295 ? -3.762 -29.953 6.789 1 77.75 295 ASN B N 1
ATOM 6003 C CA . ASN B 1 295 ? -4.961 -29.516 7.492 1 77.75 295 ASN B CA 1
ATOM 6004 C C . ASN B 1 295 ? -5.988 -30.641 7.605 1 77.75 295 ASN B C 1
ATOM 6006 O O . ASN B 1 295 ? -6.922 -30.547 8.406 1 77.75 295 ASN B O 1
ATOM 6010 N N . LYS B 1 296 ? -5.793 -31.688 6.785 1 82.12 296 LYS B N 1
ATOM 6011 C CA . LYS B 1 296 ? -6.762 -32.781 6.746 1 82.12 296 LYS B CA 1
ATOM 6012 C C . LYS B 1 296 ? -6.125 -34.094 7.184 1 82.12 296 LYS B C 1
ATOM 6014 O O . LYS B 1 296 ? -6.785 -34.938 7.801 1 82.12 296 LYS B O 1
ATOM 6019 N N . THR B 1 297 ? -4.871 -34.281 6.785 1 87.25 297 THR B N 1
ATOM 6020 C CA . THR B 1 297 ? -4.16 -35.531 7.035 1 87.25 297 THR B CA 1
ATOM 6021 C C . THR B 1 297 ? -2.885 -35.25 7.832 1 87.25 297 THR B C 1
ATOM 6023 O O . THR B 1 297 ? -2.178 -34.281 7.582 1 87.25 297 THR B O 1
ATOM 6026 N N . PRO B 1 298 ? -2.617 -36.094 8.742 1 87.81 298 PRO B N 1
ATOM 6027 C CA . PRO B 1 298 ? -1.388 -35.906 9.523 1 87.81 298 PRO B CA 1
ATOM 6028 C C . PRO B 1 298 ? -0.127 -36.125 8.688 1 87.81 298 PRO B C 1
ATOM 6030 O O . PRO B 1 298 ? -0.192 -36.688 7.598 1 87.81 298 PRO B O 1
ATOM 6033 N N . PRO B 1 299 ? 0.966 -35.688 9.164 1 89.56 299 PRO B N 1
ATOM 6034 C CA . PRO B 1 299 ? 2.236 -35.875 8.461 1 89.56 299 PRO B CA 1
ATOM 6035 C C . PRO B 1 299 ? 2.592 -37.375 8.289 1 89.56 299 PRO B C 1
ATOM 6037 O O . PRO B 1 299 ? 2.174 -38.188 9.094 1 89.56 299 PRO B O 1
ATOM 6040 N N . THR B 1 300 ? 3.342 -37.594 7.219 1 90.31 300 THR B N 1
ATOM 6041 C CA . THR B 1 300 ? 3.852 -38.938 7.004 1 90.31 300 THR B CA 1
ATOM 6042 C C . THR B 1 300 ? 4.895 -39.312 8.055 1 90.31 300 THR B C 1
ATOM 6044 O O . THR B 1 300 ? 5.34 -38.438 8.82 1 90.31 300 THR B O 1
ATOM 6047 N N . GLU B 1 301 ? 5.254 -40.594 8.055 1 89.31 301 GLU B N 1
ATOM 6048 C CA . GLU B 1 301 ? 6.277 -41.062 8.992 1 89.31 301 GLU B CA 1
ATOM 6049 C C . GLU B 1 301 ? 7.609 -40.375 8.734 1 89.31 301 GLU B C 1
ATOM 6051 O O . GLU B 1 301 ? 8.305 -39.969 9.672 1 89.31 301 GLU B O 1
ATOM 6056 N N . GLU B 1 302 ? 7.887 -40.25 7.535 1 89.56 302 GLU B N 1
ATOM 6057 C CA . GLU B 1 302 ? 9.125 -39.562 7.16 1 89.56 302 GLU B CA 1
ATOM 6058 C C . GLU B 1 302 ? 9.117 -38.094 7.613 1 89.56 302 GLU B C 1
ATOM 6060 O O . GLU B 1 302 ? 10.125 -37.594 8.102 1 89.56 302 GLU B O 1
ATOM 6065 N N . GLU B 1 303 ? 8.023 -37.469 7.473 1 89.06 303 GLU B N 1
ATOM 6066 C CA . GLU B 1 303 ? 7.883 -36.062 7.852 1 89.06 303 GLU B CA 1
ATOM 6067 C C . GLU B 1 303 ? 7.938 -35.906 9.367 1 89.06 303 GLU B C 1
ATOM 6069 O O . GLU B 1 303 ? 8.547 -34.969 9.867 1 89.06 303 GLU B O 1
ATOM 6074 N N . ALA B 1 304 ? 7.32 -36.781 10.078 1 87.88 304 ALA B N 1
ATOM 6075 C CA . ALA B 1 304 ? 7.379 -36.75 11.539 1 87.88 304 ALA B CA 1
ATOM 6076 C C . ALA B 1 304 ? 8.812 -36.938 12.031 1 87.88 304 ALA B C 1
ATOM 6078 O O . ALA B 1 304 ? 9.227 -36.312 13 1 87.88 304 ALA B O 1
ATOM 6079 N N . ALA B 1 305 ? 9.5 -37.812 11.344 1 87.5 305 ALA B N 1
ATOM 6080 C CA . ALA B 1 305 ? 10.898 -38.062 11.688 1 87.5 305 ALA B CA 1
ATOM 6081 C C . ALA B 1 305 ? 11.727 -36.812 11.461 1 87.5 305 ALA B C 1
ATOM 6083 O O . ALA B 1 305 ? 12.633 -36.5 12.25 1 87.5 305 ALA B O 1
ATOM 6084 N N . MET B 1 306 ? 11.438 -36.156 10.422 1 84 306 MET B N 1
ATOM 6085 C CA . MET B 1 306 ? 12.141 -34.906 10.117 1 84 306 MET B CA 1
ATOM 6086 C C . MET B 1 306 ? 11.922 -33.875 11.219 1 84 306 MET B C 1
ATOM 6088 O O . MET B 1 306 ? 12.859 -33.188 11.625 1 84 306 MET B O 1
ATOM 6092 N N . LEU B 1 307 ? 10.766 -33.719 11.68 1 84.44 307 LEU B N 1
ATOM 6093 C CA . LEU B 1 307 ? 10.43 -32.781 12.742 1 84.44 307 LEU B CA 1
ATOM 6094 C C . LEU B 1 307 ? 11.141 -33.156 14.039 1 84.44 307 LEU B C 1
ATOM 6096 O O . LEU B 1 307 ? 11.625 -32.281 14.766 1 84.44 307 LEU B O 1
ATOM 6100 N N . HIS B 1 308 ? 11.094 -34.438 14.219 1 80.62 308 HIS B N 1
ATOM 6101 C CA . HIS B 1 308 ? 11.734 -34.906 15.438 1 80.62 308 HIS B CA 1
ATOM 6102 C C . HIS B 1 308 ? 13.234 -34.656 15.406 1 80.62 308 HIS B C 1
ATOM 6104 O O . HIS B 1 308 ? 13.828 -34.312 16.422 1 80.62 308 HIS B O 1
ATOM 6110 N N . ASP B 1 309 ? 13.789 -34.875 14.305 1 82.44 309 ASP B N 1
ATOM 6111 C CA . ASP B 1 309 ? 15.211 -34.594 14.133 1 82.44 309 ASP B CA 1
ATOM 6112 C C . ASP B 1 309 ? 15.523 -33.125 14.383 1 82.44 309 ASP B C 1
ATOM 6114 O O . ASP B 1 309 ? 16.562 -32.812 14.977 1 82.44 309 ASP B O 1
ATOM 6118 N N . LEU B 1 310 ? 14.703 -32.281 13.914 1 79.12 310 LEU B N 1
ATOM 6119 C CA . LEU B 1 310 ? 14.859 -30.859 14.164 1 79.12 310 LEU B CA 1
ATOM 6120 C C . LEU B 1 310 ? 14.836 -30.547 15.656 1 79.12 310 LEU B C 1
ATOM 6122 O O . LEU B 1 310 ? 15.633 -29.75 16.141 1 79.12 310 LEU B O 1
ATOM 6126 N N . PHE B 1 311 ? 14.023 -31.234 16.312 1 74.06 311 PHE B N 1
ATOM 6127 C CA . PHE B 1 311 ? 13.875 -31.078 17.75 1 74.06 311 PHE B CA 1
ATOM 6128 C C . PHE B 1 311 ? 15.109 -31.578 18.484 1 74.06 311 PHE B C 1
ATOM 6130 O O . PHE B 1 311 ? 15.555 -30.969 19.453 1 74.06 311 PHE B O 1
ATOM 6137 N N . LEU B 1 312 ? 15.617 -32.625 17.922 1 70.75 312 LEU B N 1
ATOM 6138 C CA . LEU B 1 312 ? 16.781 -33.219 18.547 1 70.75 312 LEU B CA 1
ATOM 6139 C C . LEU B 1 312 ? 18.031 -32.406 18.312 1 70.75 312 LEU B C 1
ATOM 6141 O O . LEU B 1 312 ? 18.922 -32.344 19.172 1 70.75 312 LEU B O 1
ATOM 6145 N N . GLN B 1 313 ? 18.109 -31.938 17.203 1 67.5 313 GLN B N 1
ATOM 6146 C CA . GLN B 1 313 ? 19.312 -31.219 16.797 1 67.5 313 GLN B CA 1
ATOM 6147 C C . GLN B 1 313 ? 19.453 -29.906 17.578 1 67.5 313 GLN B C 1
ATOM 6149 O O . GLN B 1 313 ? 20.562 -29.406 17.781 1 67.5 313 GLN B O 1
ATOM 6154 N N . LYS B 1 314 ? 18.406 -29.469 18.016 1 64.44 314 LYS B N 1
ATOM 6155 C CA . LYS B 1 314 ? 18.516 -28.203 18.719 1 64.44 314 LYS B CA 1
ATOM 6156 C C . LYS B 1 314 ? 17.734 -28.219 20.031 1 64.44 314 LYS B C 1
ATOM 6158 O O . LYS B 1 314 ? 16.828 -27.406 20.234 1 64.44 314 LYS B O 1
ATOM 6163 N N . PRO B 1 315 ? 18.141 -29.156 20.812 1 57.47 315 PRO B N 1
ATOM 6164 C CA . PRO B 1 315 ? 17.422 -29.297 22.078 1 57.47 315 PRO B CA 1
ATOM 6165 C C . PRO B 1 315 ? 17.453 -28.016 22.922 1 57.47 315 PRO B C 1
ATOM 6167 O O . PRO B 1 315 ? 16.531 -27.75 23.703 1 57.47 315 PRO B O 1
ATOM 6170 N N . GLU B 1 316 ? 18.5 -27.297 22.719 1 57.5 316 GLU B N 1
ATOM 6171 C CA . GLU B 1 316 ? 18.688 -26.078 23.5 1 57.5 316 GLU B CA 1
ATOM 6172 C C . GLU B 1 316 ? 17.594 -25.047 23.203 1 57.5 316 GLU B C 1
ATOM 6174 O O . GLU B 1 316 ? 17.312 -24.188 24.047 1 57.5 316 GLU B O 1
ATOM 6179 N N . LEU B 1 317 ? 17.016 -25.219 22.078 1 60.47 317 LEU B N 1
ATOM 6180 C CA . LEU B 1 317 ? 16.016 -24.234 21.656 1 60.47 317 LEU B CA 1
ATOM 6181 C C . LEU B 1 317 ? 14.75 -24.344 22.5 1 60.47 317 LEU B C 1
ATOM 6183 O O . LEU B 1 317 ? 14.008 -23.375 22.641 1 60.47 317 LEU B O 1
ATOM 6187 N N . TYR B 1 318 ? 14.711 -25.516 23.078 1 60.91 318 TYR B N 1
ATOM 6188 C CA . TYR B 1 318 ? 13.461 -25.75 23.781 1 60.91 318 TYR B CA 1
ATOM 6189 C C . TYR B 1 318 ? 13.695 -25.812 25.297 1 60.91 318 TYR B C 1
ATOM 6191 O O . TYR B 1 318 ? 12.75 -25.969 26.062 1 60.91 318 TYR B O 1
ATOM 6199 N N . ASP B 1 319 ? 15.008 -25.547 25.484 1 57.84 319 ASP B N 1
ATOM 6200 C CA . ASP B 1 319 ? 15.359 -25.422 26.891 1 57.84 319 ASP B CA 1
ATOM 6201 C C . ASP B 1 319 ? 15.328 -23.953 27.344 1 57.84 319 ASP B C 1
ATOM 6203 O O . ASP B 1 319 ? 15.945 -23.094 26.719 1 57.84 319 ASP B O 1
ATOM 6207 N N . ARG B 1 320 ? 14.516 -23.594 28.25 1 58.03 320 ARG B N 1
ATOM 6208 C CA . ARG B 1 320 ? 14.227 -22.25 28.766 1 58.03 320 ARG B CA 1
ATOM 6209 C C . ARG B 1 320 ? 15.5 -21.531 29.188 1 58.03 320 ARG B C 1
ATOM 6211 O O . ARG B 1 320 ? 15.578 -20.312 29.109 1 58.03 320 ARG B O 1
ATOM 6218 N N . LYS B 1 321 ? 16.516 -22.266 29.594 1 58.5 321 LYS B N 1
ATOM 6219 C CA . LYS B 1 321 ? 17.688 -21.641 30.203 1 58.5 321 LYS B CA 1
ATOM 6220 C C . LYS B 1 321 ? 18.75 -21.359 29.156 1 58.5 321 LYS B C 1
ATOM 6222 O O . LYS B 1 321 ? 19.719 -20.641 29.422 1 58.5 321 LYS B O 1
ATOM 6227 N N . ALA B 1 322 ? 18.656 -21.906 28.016 1 59.12 322 ALA B N 1
ATOM 6228 C CA . ALA B 1 322 ? 19.734 -21.766 27.047 1 59.12 322 ALA B CA 1
ATOM 6229 C C . ALA B 1 322 ? 19.422 -20.672 26.047 1 59.12 322 ALA B C 1
ATOM 6231 O O . ALA B 1 322 ? 18.266 -20.453 25.688 1 59.12 322 ALA B O 1
ATOM 6232 N N . SER B 1 323 ? 20.438 -19.859 25.875 1 70 323 SER B N 1
ATOM 6233 C CA . SER B 1 323 ? 20.312 -18.781 24.891 1 70 323 SER B CA 1
ATOM 6234 C C . SER B 1 323 ? 20.234 -19.344 23.469 1 70 323 SER B C 1
ATOM 6236 O O . SER B 1 323 ? 20.953 -20.281 23.125 1 70 323 SER B O 1
ATOM 6238 N N . THR B 1 324 ? 19.234 -19.062 22.672 1 75.38 324 THR B N 1
ATOM 6239 C CA . THR B 1 324 ? 19.078 -19.453 21.281 1 75.38 324 THR B CA 1
ATOM 6240 C C . THR B 1 324 ? 20.234 -18.953 20.438 1 75.38 324 THR B C 1
ATOM 6242 O O . THR B 1 324 ? 20.609 -17.781 20.516 1 75.38 324 THR B O 1
ATOM 6245 N N . PRO B 1 325 ? 20.938 -19.906 19.766 1 81.62 325 PRO B N 1
ATOM 6246 C CA . PRO B 1 325 ? 21.984 -19.438 18.875 1 81.62 325 PRO B CA 1
ATOM 6247 C C . PRO B 1 325 ? 21.547 -18.297 17.984 1 81.62 325 PRO B C 1
ATOM 6249 O O . PRO B 1 325 ? 20.375 -18.234 17.594 1 81.62 325 PRO B O 1
ATOM 6252 N N . SER B 1 326 ? 22.469 -17.469 17.641 1 82.56 326 SER B N 1
ATOM 6253 C CA . SER B 1 326 ? 22.156 -16.25 16.891 1 82.56 326 SER B CA 1
ATOM 6254 C C . SER B 1 326 ? 21.703 -16.562 15.477 1 82.56 326 SER B C 1
ATOM 6256 O O . SER B 1 326 ? 21.031 -15.75 14.836 1 82.56 326 SER B O 1
ATOM 6258 N N . ASN B 1 327 ? 22.047 -17.766 14.992 1 88.81 327 ASN B N 1
ATOM 6259 C CA . ASN B 1 327 ? 21.703 -18.109 13.609 1 88.81 327 ASN B CA 1
ATOM 6260 C C . ASN B 1 327 ? 20.344 -18.797 13.523 1 88.81 327 ASN B C 1
ATOM 6262 O O . ASN B 1 327 ? 19.875 -19.109 12.43 1 88.81 327 ASN B O 1
ATOM 6266 N N . ILE B 1 328 ? 19.781 -19.047 14.664 1 89.75 328 ILE B N 1
ATOM 6267 C CA . ILE B 1 328 ? 18.453 -19.656 14.695 1 89.75 328 ILE B CA 1
ATOM 6268 C C . ILE B 1 328 ? 17.406 -18.578 14.984 1 89.75 328 ILE B C 1
ATOM 6270 O O . ILE B 1 328 ? 17.516 -17.844 15.969 1 89.75 328 ILE B O 1
ATOM 6274 N N . ILE B 1 329 ? 16.438 -18.562 14.094 1 93.12 329 ILE B N 1
ATOM 6275 C CA . ILE B 1 329 ? 15.352 -17.594 14.234 1 93.12 329 ILE B CA 1
ATOM 6276 C C . ILE B 1 329 ? 14.008 -18.328 14.32 1 93.12 329 ILE B C 1
ATOM 6278 O O . ILE B 1 329 ? 13.695 -19.156 13.461 1 93.12 329 ILE B O 1
ATOM 6282 N N . PHE B 1 330 ? 13.266 -17.969 15.312 1 92.88 330 PHE B N 1
ATOM 6283 C CA . PHE B 1 330 ? 11.938 -18.562 15.398 1 92.88 330 PHE B CA 1
ATOM 6284 C C . PHE B 1 330 ? 11.023 -18.016 14.312 1 92.88 330 PHE B C 1
ATOM 6286 O O . PHE B 1 330 ? 11.102 -16.828 13.977 1 92.88 330 PHE B O 1
ATOM 6293 N N . MET B 1 331 ? 10.188 -18.891 13.82 1 95.25 331 MET B N 1
ATOM 6294 C CA . MET B 1 331 ? 9.281 -18.516 12.734 1 95.25 331 MET B CA 1
ATOM 6295 C C . MET B 1 331 ? 8.508 -17.25 13.078 1 95.25 331 MET B C 1
ATOM 6297 O O . MET B 1 331 ? 8.375 -16.344 12.25 1 95.25 331 MET B O 1
ATOM 6301 N N . SER B 1 332 ? 8.047 -17.062 14.312 1 94.12 332 SER B N 1
ATOM 6302 C CA . SER B 1 332 ? 7.262 -15.922 14.75 1 94.12 332 SER B CA 1
ATOM 6303 C C . SER B 1 332 ? 8.078 -14.633 14.695 1 94.12 332 SER B C 1
ATOM 6305 O O . SER B 1 332 ? 7.527 -13.547 14.539 1 94.12 332 SER B O 1
ATOM 6307 N N . ASP B 1 333 ? 9.352 -14.781 14.789 1 94.25 333 ASP B N 1
ATOM 6308 C CA . ASP B 1 333 ? 10.227 -13.609 14.828 1 94.25 333 ASP B CA 1
ATOM 6309 C C . ASP B 1 333 ? 10.539 -13.109 13.422 1 94.25 333 ASP B C 1
ATOM 6311 O O . ASP B 1 333 ? 11.125 -12.039 13.25 1 94.25 333 ASP B O 1
ATOM 6315 N N . THR B 1 334 ? 10.156 -13.852 12.398 1 96.88 334 THR B N 1
ATOM 6316 C CA . THR B 1 334 ? 10.359 -13.445 11.016 1 96.88 334 THR B CA 1
ATOM 6317 C C . THR B 1 334 ? 9.133 -12.703 10.484 1 96.88 334 THR B C 1
ATOM 6319 O O . THR B 1 334 ? 9.133 -12.234 9.344 1 96.88 334 THR B O 1
ATOM 6322 N N . ARG B 1 335 ? 8.211 -12.555 11.344 1 96.56 335 ARG B N 1
ATOM 6323 C CA . ARG B 1 335 ? 6.867 -12.117 10.961 1 96.56 335 ARG B CA 1
ATOM 6324 C C . ARG B 1 335 ? 6.863 -10.656 10.539 1 96.56 335 ARG B C 1
ATOM 6326 O O . ARG B 1 335 ? 7.414 -9.797 11.242 1 96.56 335 ARG B O 1
ATOM 6333 N N . ILE B 1 336 ? 6.352 -10.367 9.359 1 96.75 336 ILE B N 1
ATOM 6334 C CA . ILE B 1 336 ? 6.047 -9.023 8.891 1 96.75 336 ILE B CA 1
ATOM 6335 C C . ILE B 1 336 ? 4.566 -8.922 8.531 1 96.75 336 ILE B C 1
ATOM 6337 O O . ILE B 1 336 ? 4.043 -9.758 7.793 1 96.75 336 ILE B O 1
ATOM 6341 N N . THR B 1 337 ? 3.887 -7.961 9.055 1 96.5 337 THR B N 1
ATOM 6342 C CA . THR B 1 337 ? 2.463 -7.793 8.789 1 96.5 337 THR B CA 1
ATOM 6343 C C . THR B 1 337 ? 2.193 -6.461 8.094 1 96.5 337 THR B C 1
ATOM 6345 O O . THR B 1 337 ? 2.957 -5.508 8.258 1 96.5 337 THR B O 1
ATOM 6348 N N . SER B 1 338 ? 1.193 -6.461 7.297 1 97.25 338 SER B N 1
ATOM 6349 C CA . SER B 1 338 ? 0.787 -5.25 6.586 1 97.25 338 SER B CA 1
ATOM 6350 C C . SER B 1 338 ? -0.731 -5.117 6.547 1 97.25 338 SER B C 1
ATOM 6352 O O . SER B 1 338 ? -1.442 -6.109 6.363 1 97.25 338 SER B O 1
ATOM 6354 N N . ALA B 1 339 ? -1.177 -3.941 6.828 1 97.31 339 ALA B N 1
ATOM 6355 C CA . ALA B 1 339 ? -2.592 -3.594 6.711 1 97.31 339 ALA B CA 1
ATOM 6356 C C . ALA B 1 339 ? -2.812 -2.551 5.621 1 97.31 339 ALA B C 1
ATOM 6358 O O . ALA B 1 339 ? -2.135 -1.521 5.594 1 97.31 339 ALA B O 1
ATOM 6359 N N . ASN B 1 340 ? -3.707 -2.854 4.707 1 95.31 340 ASN B N 1
ATOM 6360 C CA . ASN B 1 340 ? -3.969 -1.963 3.584 1 95.31 340 ASN B CA 1
ATOM 6361 C C . ASN B 1 340 ? -5.465 -1.727 3.391 1 95.31 340 ASN B C 1
ATOM 6363 O O . ASN B 1 340 ? -6.238 -2.68 3.285 1 95.31 340 ASN B O 1
ATOM 6367 N N . LEU B 1 341 ? -5.797 -0.474 3.363 1 93.62 341 LEU B N 1
ATOM 6368 C CA . LEU B 1 341 ? -7.184 -0.133 3.076 1 93.62 341 LEU B CA 1
ATOM 6369 C C . LEU B 1 341 ? -7.492 -0.31 1.594 1 93.62 341 LEU B C 1
ATOM 6371 O O . LEU B 1 341 ? -6.738 0.159 0.738 1 93.62 341 LEU B O 1
ATOM 6375 N N . MET B 1 342 ? -8.586 -0.996 1.271 1 91.88 342 MET B N 1
ATOM 6376 C CA . MET B 1 342 ? -8.953 -1.301 -0.109 1 91.88 342 MET B CA 1
ATOM 6377 C C . MET B 1 342 ? -9.82 -0.194 -0.7 1 91.88 342 MET B C 1
ATOM 6379 O O . MET B 1 342 ? -10.914 0.07 -0.206 1 91.88 342 MET B O 1
ATOM 6383 N N . HIS B 1 343 ? -9.367 0.386 -1.808 1 88.06 343 HIS B N 1
ATOM 6384 C CA . HIS B 1 343 ? -10.055 1.51 -2.432 1 88.06 343 HIS B CA 1
ATOM 6385 C C . HIS B 1 343 ? -10.688 1.101 -3.756 1 88.06 343 HIS B C 1
ATOM 6387 O O . HIS B 1 343 ? -10.273 0.119 -4.371 1 88.06 343 HIS B O 1
ATOM 6393 N N . PRO B 1 344 ? -11.641 1.893 -4.258 1 82.25 344 PRO B N 1
ATOM 6394 C CA . PRO B 1 344 ? -12.312 1.606 -5.527 1 82.25 344 PRO B CA 1
ATOM 6395 C C . PRO B 1 344 ? -11.367 1.653 -6.723 1 82.25 344 PRO B C 1
ATOM 6397 O O . PRO B 1 344 ? -11.602 0.987 -7.734 1 82.25 344 PRO B O 1
ATOM 6400 N N . ALA B 1 345 ? -10.328 2.367 -6.582 1 76.69 345 ALA B N 1
ATOM 6401 C CA . ALA B 1 345 ? -9.375 2.506 -7.68 1 76.69 345 ALA B CA 1
ATOM 6402 C C . ALA B 1 345 ? -8.773 1.157 -8.062 1 76.69 345 ALA B C 1
ATOM 6404 O O . ALA B 1 345 ? -8.266 0.987 -9.172 1 76.69 345 ALA B O 1
ATOM 6405 N N . GLU B 1 346 ? -8.844 0.196 -7.125 1 81.06 346 GLU B N 1
ATOM 6406 C CA . GLU B 1 346 ? -8.234 -1.112 -7.355 1 81.06 346 GLU B CA 1
ATOM 6407 C C . GLU B 1 346 ? -9.297 -2.172 -7.629 1 81.06 346 GLU B C 1
ATOM 6409 O O . GLU B 1 346 ? -9.07 -3.361 -7.402 1 81.06 346 GLU B O 1
ATOM 6414 N N . ARG B 1 347 ? -10.398 -1.771 -8.078 1 80.31 347 ARG B N 1
ATOM 6415 C CA . ARG B 1 347 ? -11.508 -2.701 -8.25 1 80.31 347 ARG B CA 1
ATOM 6416 C C . ARG B 1 347 ? -11.453 -3.383 -9.609 1 80.31 347 ARG B C 1
ATOM 6418 O O . ARG B 1 347 ? -10.844 -2.861 -10.547 1 80.31 347 ARG B O 1
ATOM 6425 N N . ASN B 1 348 ? -12.078 -4.535 -9.68 1 76.5 348 ASN B N 1
ATOM 6426 C CA . ASN B 1 348 ? -12.266 -5.234 -10.945 1 76.5 348 ASN B CA 1
ATOM 6427 C C . ASN B 1 348 ? -13.617 -4.91 -11.57 1 76.5 348 ASN B C 1
ATOM 6429 O O . ASN B 1 348 ? -14.328 -4.027 -11.094 1 76.5 348 ASN B O 1
ATOM 6433 N N . VAL B 1 349 ? -13.898 -5.48 -12.625 1 70.62 349 VAL B N 1
ATOM 6434 C CA . VAL B 1 349 ? -15.102 -5.199 -13.406 1 70.62 349 VAL B CA 1
ATOM 6435 C C . VAL B 1 349 ? -16.344 -5.598 -12.609 1 70.62 349 VAL B C 1
ATOM 6437 O O . VAL B 1 349 ? -17.453 -5.199 -12.953 1 70.62 349 VAL B O 1
ATOM 6440 N N . HIS B 1 350 ? -16.234 -6.34 -11.508 1 72.44 350 HIS B N 1
ATOM 6441 C CA . HIS B 1 350 ? -17.359 -6.793 -10.695 1 72.44 350 HIS B CA 1
ATOM 6442 C C . HIS B 1 350 ? -17.438 -6.023 -9.383 1 72.44 350 HIS B C 1
ATOM 6444 O O . HIS B 1 350 ? -18.109 -6.453 -8.445 1 72.44 350 HIS B O 1
ATOM 6450 N N . ASN B 1 351 ? -16.641 -5.043 -9.266 1 78.31 351 ASN B N 1
ATOM 6451 C CA . ASN B 1 351 ? -16.625 -4.148 -8.117 1 78.31 351 ASN B CA 1
ATOM 6452 C C . ASN B 1 351 ? -16.078 -4.84 -6.871 1 78.31 351 ASN B C 1
ATOM 6454 O O . ASN B 1 351 ? -16.641 -4.684 -5.777 1 78.31 351 ASN B O 1
ATOM 6458 N N . LYS B 1 352 ? -15.266 -5.715 -7.121 1 84 352 LYS B N 1
ATOM 6459 C CA . LYS B 1 352 ? -14.414 -6.297 -6.082 1 84 352 LYS B CA 1
ATOM 6460 C C . LYS B 1 352 ? -12.953 -5.91 -6.285 1 84 352 LYS B C 1
ATOM 6462 O O . LYS B 1 352 ? -12.586 -5.371 -7.332 1 84 352 LYS B O 1
ATOM 6467 N N . ILE B 1 353 ? -12.242 -6.094 -5.234 1 88.19 353 ILE B N 1
ATOM 6468 C CA . ILE B 1 353 ? -10.828 -5.766 -5.398 1 88.19 353 ILE B CA 1
ATOM 6469 C C . ILE B 1 353 ? -10.188 -6.73 -6.398 1 88.19 353 ILE B C 1
ATOM 6471 O O . ILE B 1 353 ? -10.445 -7.938 -6.355 1 88.19 353 ILE B O 1
ATOM 6475 N N . PHE B 1 354 ? -9.383 -6.203 -7.281 1 87.19 354 PHE B N 1
ATOM 6476 C CA . PHE B 1 354 ? -8.695 -6.973 -8.312 1 87.19 354 PHE B CA 1
ATOM 6477 C C . PHE B 1 354 ? -7.711 -7.953 -7.688 1 87.19 354 PHE B C 1
ATOM 6479 O O . PHE B 1 354 ? -6.887 -7.57 -6.852 1 87.19 354 PHE B O 1
ATOM 6486 N N . GLY B 1 355 ? -7.734 -9.172 -8.078 1 88.12 355 GLY B N 1
ATOM 6487 C CA . GLY B 1 355 ? -6.852 -10.195 -7.539 1 88.12 355 GLY B CA 1
ATOM 6488 C C . GLY B 1 355 ? -5.383 -9.898 -7.773 1 88.12 355 GLY B C 1
ATOM 6489 O O . GLY B 1 355 ? -4.531 -10.266 -6.961 1 88.12 355 GLY B O 1
ATOM 6490 N N . GLY B 1 356 ? -5.133 -9.383 -8.945 1 90.56 356 GLY B N 1
ATOM 6491 C CA . GLY B 1 356 ? -3.76 -9.023 -9.258 1 90.56 356 GLY B CA 1
ATOM 6492 C C . GLY B 1 356 ? -3.162 -8.031 -8.273 1 90.56 356 GLY B C 1
ATOM 6493 O O . GLY B 1 356 ? -1.962 -8.07 -7.996 1 90.56 356 GLY B O 1
ATOM 6494 N N . PHE B 1 357 ? -3.979 -7.141 -7.77 1 91.62 357 PHE B N 1
ATOM 6495 C CA . PHE B 1 357 ? -3.529 -6.188 -6.758 1 91.62 357 PHE B CA 1
ATOM 6496 C C . PHE B 1 357 ? -3.176 -6.906 -5.461 1 91.62 357 PHE B C 1
ATOM 6498 O O . PHE B 1 357 ? -2.17 -6.586 -4.824 1 91.62 357 PHE B O 1
ATOM 6505 N N . LEU B 1 358 ? -3.971 -7.848 -5.125 1 92.38 358 LEU B N 1
ATOM 6506 C CA . LEU B 1 358 ? -3.693 -8.656 -3.945 1 92.38 358 LEU B CA 1
ATOM 6507 C C . LEU B 1 358 ? -2.375 -9.414 -4.102 1 92.38 358 LEU B C 1
ATOM 6509 O O . LEU B 1 358 ? -1.585 -9.484 -3.156 1 92.38 358 LEU B O 1
ATOM 6513 N N . MET B 1 359 ? -2.117 -9.93 -5.215 1 93.75 359 MET B N 1
ATOM 6514 C CA . MET B 1 359 ? -0.881 -10.656 -5.488 1 93.75 359 MET B CA 1
ATOM 6515 C C . MET B 1 359 ? 0.329 -9.734 -5.371 1 93.75 359 MET B C 1
ATOM 6517 O O . MET B 1 359 ? 1.374 -10.141 -4.859 1 93.75 359 MET B O 1
ATOM 6521 N N . ARG B 1 360 ? 0.154 -8.57 -5.863 1 94.31 360 ARG B N 1
ATOM 6522 C CA . ARG B 1 360 ? 1.243 -7.602 -5.766 1 94.31 360 ARG B CA 1
ATOM 6523 C C . ARG B 1 360 ? 1.587 -7.309 -4.309 1 94.31 360 ARG B C 1
ATOM 6525 O O . ARG B 1 360 ? 2.75 -7.395 -3.912 1 94.31 360 ARG B O 1
ATOM 6532 N N . LEU B 1 361 ? 0.564 -6.949 -3.543 1 95.5 361 LEU B N 1
ATOM 6533 C CA . LEU B 1 361 ? 0.781 -6.617 -2.141 1 95.5 361 LEU B CA 1
ATOM 6534 C C . LEU B 1 361 ? 1.377 -7.801 -1.385 1 95.5 361 LEU B C 1
ATOM 6536 O O . LEU B 1 361 ? 2.291 -7.629 -0.575 1 95.5 361 LEU B O 1
ATOM 6540 N N . ALA B 1 362 ? 0.868 -8.977 -1.667 1 95.69 362 ALA B N 1
ATOM 6541 C CA . ALA B 1 362 ? 1.378 -10.18 -1.014 1 95.69 362 ALA B CA 1
ATOM 6542 C C . ALA B 1 362 ? 2.842 -10.422 -1.376 1 95.69 362 ALA B C 1
ATOM 6544 O O . ALA B 1 362 ? 3.658 -10.742 -0.508 1 95.69 362 ALA B O 1
ATOM 6545 N N . TYR B 1 363 ? 3.152 -10.289 -2.596 1 96.06 363 TYR B N 1
ATOM 6546 C CA . TYR B 1 363 ? 4.527 -10.492 -3.035 1 96.06 363 TYR B CA 1
ATOM 6547 C C . TYR B 1 363 ? 5.473 -9.508 -2.35 1 96.06 363 TYR B C 1
ATOM 6549 O O . TYR B 1 363 ? 6.535 -9.898 -1.86 1 96.06 363 TYR B O 1
ATOM 6557 N N . GLU B 1 364 ? 5.105 -8.289 -2.391 1 95.31 364 GLU B N 1
ATOM 6558 C CA . GLU B 1 364 ? 5.969 -7.258 -1.822 1 95.31 364 GLU B CA 1
ATOM 6559 C C . GLU B 1 364 ? 6.191 -7.484 -0.329 1 95.31 364 GLU B C 1
ATOM 6561 O O . GLU B 1 364 ? 7.289 -7.258 0.183 1 95.31 364 GLU B O 1
ATOM 6566 N N . THR B 1 365 ? 5.145 -7.887 0.33 1 97 365 THR B N 1
ATOM 6567 C CA . THR B 1 365 ? 5.285 -8.227 1.741 1 97 365 THR B CA 1
ATOM 6568 C C . THR B 1 365 ? 6.203 -9.43 1.92 1 97 365 THR B C 1
ATOM 6570 O O . THR B 1 365 ? 7.066 -9.438 2.801 1 97 365 THR B O 1
ATOM 6573 N N . ALA B 1 366 ? 6.055 -10.453 1.099 1 97.12 366 ALA B N 1
ATOM 6574 C CA . ALA B 1 366 ? 6.906 -11.633 1.144 1 97.12 366 ALA B CA 1
ATOM 6575 C C . ALA B 1 366 ? 8.359 -11.281 0.839 1 97.12 366 ALA B C 1
ATOM 6577 O O . ALA B 1 366 ? 9.273 -11.766 1.502 1 97.12 366 ALA B O 1
ATOM 6578 N N . TYR B 1 367 ? 8.516 -10.508 -0.188 1 96.38 367 TYR B N 1
ATOM 6579 C CA . TYR B 1 367 ? 9.844 -10.07 -0.582 1 96.38 367 TYR B CA 1
ATOM 6580 C C . TYR B 1 367 ? 10.555 -9.375 0.575 1 96.38 367 TYR B C 1
ATOM 6582 O O . TYR B 1 367 ? 11.727 -9.648 0.849 1 96.38 367 TYR B O 1
ATOM 6590 N N . SER B 1 368 ? 9.852 -8.484 1.216 1 96.56 368 SER B N 1
ATOM 6591 C CA . SER B 1 368 ? 10.406 -7.773 2.359 1 96.56 368 SER B CA 1
ATOM 6592 C C . SER B 1 368 ? 10.789 -8.734 3.479 1 96.56 368 SER B C 1
ATOM 6594 O O . SER B 1 368 ? 11.859 -8.609 4.074 1 96.56 368 SER B O 1
ATOM 6596 N N . THR B 1 369 ? 9.922 -9.664 3.768 1 97.88 369 THR B N 1
ATOM 6597 C CA . THR B 1 369 ? 10.18 -10.68 4.781 1 97.88 369 THR B CA 1
ATOM 6598 C C . THR B 1 369 ? 11.438 -11.484 4.43 1 97.88 369 THR B C 1
ATOM 6600 O O . THR B 1 369 ? 12.273 -11.742 5.297 1 97.88 369 THR B O 1
ATOM 6603 N N . ALA B 1 370 ? 11.516 -11.836 3.172 1 97.31 370 ALA B N 1
ATOM 6604 C CA . ALA B 1 370 ? 12.641 -12.625 2.693 1 97.31 370 ALA B CA 1
ATOM 6605 C C . ALA B 1 370 ? 13.953 -11.867 2.848 1 97.31 370 ALA B C 1
ATOM 6607 O O . ALA B 1 370 ? 14.945 -12.414 3.338 1 97.31 370 ALA B O 1
ATOM 6608 N N . CYS B 1 371 ? 13.992 -10.656 2.463 1 96.06 371 CYS B N 1
ATOM 6609 C CA . CYS B 1 371 ? 15.195 -9.836 2.562 1 96.06 371 CYS B CA 1
ATOM 6610 C C . CYS B 1 371 ? 15.609 -9.648 4.016 1 96.06 371 CYS B C 1
ATOM 6612 O O . CYS B 1 371 ? 16.797 -9.766 4.352 1 96.06 371 CYS B O 1
ATOM 6614 N N . LEU B 1 372 ? 14.641 -9.352 4.875 1 96.31 372 LEU B N 1
ATOM 6615 C CA . LEU B 1 372 ? 14.945 -9.125 6.285 1 96.31 372 LEU B CA 1
ATOM 6616 C C . LEU B 1 372 ? 15.508 -10.391 6.934 1 96.31 372 LEU B C 1
ATOM 6618 O O . LEU B 1 372 ? 16.375 -10.312 7.801 1 96.31 372 LEU B O 1
ATOM 6622 N N . PHE B 1 373 ? 15.008 -11.508 6.547 1 96.94 373 PHE B N 1
ATOM 6623 C CA . PHE B 1 373 ? 15.484 -12.773 7.094 1 96.94 373 PHE B CA 1
ATOM 6624 C C . PHE B 1 373 ? 16.891 -13.086 6.594 1 96.94 373 PHE B C 1
ATOM 6626 O O . PHE B 1 373 ? 17.781 -13.398 7.383 1 96.94 373 PHE B O 1
ATOM 6633 N N . SER B 1 374 ? 17.078 -12.977 5.266 1 96 374 SER B N 1
ATOM 6634 C CA . SER B 1 374 ? 18.344 -13.375 4.656 1 96 374 SER B CA 1
ATOM 6635 C C . SER B 1 374 ? 19.391 -12.281 4.781 1 96 374 SER B C 1
ATOM 6637 O O . SER B 1 374 ? 20.578 -12.523 4.551 1 96 374 SER B O 1
ATOM 6639 N N . ARG B 1 375 ? 18.938 -11.086 5.07 1 94.38 375 ARG B N 1
ATOM 6640 C CA . ARG B 1 375 ? 19.797 -9.906 5.125 1 94.38 375 ARG B CA 1
ATOM 6641 C C . ARG B 1 375 ? 20.578 -9.734 3.824 1 94.38 375 ARG B C 1
ATOM 6643 O O . ARG B 1 375 ? 21.766 -9.43 3.844 1 94.38 375 ARG B O 1
ATOM 6650 N N . SER B 1 376 ? 19.875 -10.008 2.756 1 93.06 376 SER B N 1
ATOM 6651 C CA . SER B 1 376 ? 20.422 -9.961 1.404 1 93.06 376 SER B CA 1
ATOM 6652 C C . SER B 1 376 ? 19.312 -9.75 0.368 1 93.06 376 SER B C 1
ATOM 6654 O O . SER B 1 376 ? 18.141 -10.023 0.63 1 93.06 376 SER B O 1
ATOM 6656 N N . PRO B 1 377 ? 19.734 -9.133 -0.747 1 90.56 377 PRO B N 1
ATOM 6657 C CA . PRO B 1 377 ? 18.75 -9.18 -1.836 1 90.56 377 PRO B CA 1
ATOM 6658 C C . PRO B 1 377 ? 18.344 -10.602 -2.203 1 90.56 377 PRO B C 1
ATOM 6660 O O . PRO B 1 377 ? 19.141 -11.531 -2.104 1 90.56 377 PRO B O 1
ATOM 6663 N N . VAL B 1 378 ? 17.094 -10.742 -2.59 1 93.5 378 VAL B N 1
ATOM 6664 C CA . VAL B 1 378 ? 16.594 -12.07 -2.93 1 93.5 378 VAL B CA 1
ATOM 6665 C C . VAL B 1 378 ? 15.961 -12.047 -4.32 1 93.5 378 VAL B C 1
ATOM 6667 O O . VAL B 1 378 ? 15.602 -10.984 -4.824 1 93.5 378 VAL B O 1
ATOM 6670 N N . THR B 1 379 ? 15.875 -13.156 -4.938 1 92.25 379 THR B N 1
ATOM 6671 C CA . THR B 1 379 ? 15.227 -13.336 -6.23 1 92.25 379 THR B CA 1
ATOM 6672 C C . THR B 1 379 ? 14.039 -14.289 -6.109 1 92.25 379 THR B C 1
ATOM 6674 O O . THR B 1 379 ? 14.109 -15.289 -5.395 1 92.25 379 THR B O 1
ATOM 6677 N N . PHE B 1 380 ? 13.023 -13.891 -6.715 1 93.38 380 PHE B N 1
ATOM 6678 C CA . PHE B 1 380 ? 11.852 -14.758 -6.797 1 93.38 380 PHE B CA 1
ATOM 6679 C C . PHE B 1 380 ? 12.18 -16.047 -7.555 1 93.38 380 PHE B C 1
ATOM 6681 O O . PHE B 1 380 ? 12.797 -16 -8.617 1 93.38 380 PHE B O 1
ATOM 6688 N N . VAL B 1 381 ? 11.727 -17.172 -6.988 1 91.44 381 VAL B N 1
ATOM 6689 C CA . VAL B 1 381 ? 11.969 -18.453 -7.648 1 91.44 381 VAL B CA 1
ATOM 6690 C C . VAL B 1 381 ? 10.641 -19.047 -8.109 1 91.44 381 VAL B C 1
ATOM 6692 O O . VAL B 1 381 ? 10.508 -19.453 -9.266 1 91.44 381 VAL B O 1
ATOM 6695 N N . SER B 1 382 ? 9.703 -19.062 -7.156 1 91.56 382 SER B N 1
ATOM 6696 C CA . SER B 1 382 ? 8.43 -19.656 -7.547 1 91.56 382 SER B CA 1
ATOM 6697 C C . SER B 1 382 ? 7.309 -19.234 -6.602 1 91.56 382 SER B C 1
ATOM 6699 O O . SER B 1 382 ? 7.566 -18.797 -5.48 1 91.56 382 SER B O 1
ATOM 6701 N N . LEU B 1 383 ? 6.16 -19.234 -7.051 1 92.06 383 LEU B N 1
ATOM 6702 C CA . LEU B 1 383 ? 4.91 -19.156 -6.309 1 92.06 383 LEU B CA 1
ATOM 6703 C C . LEU B 1 383 ? 4.117 -20.453 -6.418 1 92.06 383 LEU B C 1
ATOM 6705 O O . LEU B 1 383 ? 3.852 -20.922 -7.523 1 92.06 383 LEU B O 1
ATOM 6709 N N . ASP B 1 384 ? 3.84 -20.984 -5.191 1 84.81 384 ASP B N 1
ATOM 6710 C CA . ASP B 1 384 ? 3.104 -22.25 -5.168 1 84.81 384 ASP B CA 1
ATOM 6711 C C . ASP B 1 384 ? 1.654 -22.031 -4.734 1 84.81 384 ASP B C 1
ATOM 6713 O O . ASP B 1 384 ? 1.395 -21.594 -3.609 1 84.81 384 ASP B O 1
ATOM 6717 N N . GLU B 1 385 ? 0.82 -22.469 -5.477 1 76 385 GLU B N 1
ATOM 6718 C CA . GLU B 1 385 ? -0.625 -22.562 -5.293 1 76 385 GLU B CA 1
ATOM 6719 C C . GLU B 1 385 ? -1.15 -21.375 -4.48 1 76 385 GLU B C 1
ATOM 6721 O O . GLU B 1 385 ? -0.798 -21.219 -3.311 1 76 385 GLU B O 1
ATOM 6726 N N . LEU B 1 386 ? -1.8 -20.578 -5 1 81.06 386 LEU B N 1
ATOM 6727 C CA . LEU B 1 386 ? -2.574 -19.469 -4.434 1 81.06 386 LEU B CA 1
ATOM 6728 C C . LEU B 1 386 ? -4.055 -19.625 -4.762 1 81.06 386 LEU B C 1
ATOM 6730 O O . LEU B 1 386 ? -4.422 -19.812 -5.922 1 81.06 386 LEU B O 1
ATOM 6734 N N . GLN B 1 387 ? -4.828 -19.766 -3.66 1 79.25 387 GLN B N 1
ATOM 6735 C CA . GLN B 1 387 ? -6.27 -19.844 -3.883 1 79.25 387 GLN B CA 1
ATOM 6736 C C . GLN B 1 387 ? -6.973 -18.578 -3.416 1 79.25 387 GLN B C 1
ATOM 6738 O O . GLN B 1 387 ? -6.668 -18.047 -2.346 1 79.25 387 GLN B O 1
ATOM 6743 N N . PHE B 1 388 ? -7.742 -18.094 -4.254 1 77.94 388 PHE B N 1
ATOM 6744 C CA . PHE B 1 388 ? -8.641 -17.016 -3.867 1 77.94 388 PHE B CA 1
ATOM 6745 C C . PHE B 1 388 ? -9.969 -17.562 -3.377 1 77.94 388 PHE B C 1
ATOM 6747 O O . PHE B 1 388 ? -10.883 -17.797 -4.172 1 77.94 388 PHE B O 1
ATOM 6754 N N . ALA B 1 389 ? -10.109 -17.672 -2.117 1 76.94 389 ALA B N 1
ATOM 6755 C CA . ALA B 1 389 ? -11.258 -18.344 -1.527 1 76.94 389 ALA B CA 1
ATOM 6756 C C . ALA B 1 389 ? -12.484 -17.438 -1.521 1 76.94 389 ALA B C 1
ATOM 6758 O O . ALA B 1 389 ? -13.609 -17.906 -1.721 1 76.94 389 ALA B O 1
ATOM 6759 N N . GLN B 1 390 ? -12.258 -16.172 -1.285 1 82.38 390 GLN B N 1
ATOM 6760 C CA . GLN B 1 390 ? -13.352 -15.203 -1.222 1 82.38 390 GLN B CA 1
ATOM 6761 C C . GLN B 1 390 ? -12.93 -13.859 -1.82 1 82.38 390 GLN B C 1
ATOM 6763 O O . GLN B 1 390 ? -11.766 -13.477 -1.738 1 82.38 390 GLN B O 1
ATOM 6768 N N . PRO B 1 391 ? -13.953 -13.227 -2.404 1 84.5 391 PRO B N 1
ATOM 6769 C CA . PRO B 1 391 ? -13.656 -11.883 -2.904 1 84.5 391 PRO B CA 1
ATOM 6770 C C . PRO B 1 391 ? -13.344 -10.891 -1.783 1 84.5 391 PRO B C 1
ATOM 6772 O O . PRO B 1 391 ? -13.82 -11.062 -0.655 1 84.5 391 PRO B O 1
ATOM 6775 N N . VAL B 1 392 ? -12.508 -9.977 -2.07 1 87.81 392 VAL B N 1
ATOM 6776 C CA . VAL B 1 392 ? -12.195 -8.914 -1.126 1 87.81 392 VAL B CA 1
ATOM 6777 C C . VAL B 1 392 ? -13.039 -7.68 -1.446 1 87.81 392 VAL B C 1
ATOM 6779 O O . VAL B 1 392 ? -13.031 -7.191 -2.578 1 87.81 392 VAL B O 1
ATOM 6782 N N . GLU B 1 393 ? -13.711 -7.156 -0.474 1 88.25 393 GLU B N 1
ATOM 6783 C CA . GLU B 1 393 ? -14.641 -6.051 -0.663 1 88.25 393 GLU B CA 1
ATOM 6784 C C . GLU B 1 393 ? -13.914 -4.711 -0.674 1 88.25 393 GLU B C 1
ATOM 6786 O O . GLU B 1 393 ? -12.945 -4.516 0.07 1 88.25 393 GLU B O 1
ATOM 6791 N N . ILE B 1 394 ? -14.5 -3.838 -1.479 1 88.06 394 ILE B N 1
ATOM 6792 C CA . ILE B 1 394 ? -14.031 -2.457 -1.429 1 88.06 394 ILE B CA 1
ATOM 6793 C C . ILE B 1 394 ? -14.344 -1.856 -0.059 1 88.06 394 ILE B C 1
ATOM 6795 O O . ILE B 1 394 ? -15.438 -2.062 0.483 1 88.06 394 ILE B O 1
ATOM 6799 N N . GLY B 1 395 ? -13.406 -1.137 0.493 1 88.94 395 GLY B N 1
ATOM 6800 C CA . GLY B 1 395 ? -13.617 -0.512 1.788 1 88.94 395 GLY B CA 1
ATOM 6801 C C . GLY B 1 395 ? -13.203 -1.392 2.951 1 88.94 395 GLY B C 1
ATOM 6802 O O . GLY B 1 395 ? -13.172 -0.94 4.098 1 88.94 395 GLY B O 1
ATOM 6803 N N . SER B 1 396 ? -12.867 -2.598 2.635 1 92.06 396 SER B N 1
ATOM 6804 C CA . SER B 1 396 ? -12.367 -3.486 3.678 1 92.06 396 SER B CA 1
ATOM 6805 C C . SER B 1 396 ? -10.875 -3.281 3.912 1 92.06 396 SER B C 1
ATOM 6807 O O . SER B 1 396 ? -10.219 -2.561 3.158 1 92.06 396 SER B O 1
ATOM 6809 N N . LEU B 1 397 ? -10.477 -3.789 5.066 1 95.56 397 LEU B N 1
ATOM 6810 C CA . LEU B 1 397 ? -9.055 -3.771 5.395 1 95.56 397 LEU B CA 1
ATOM 6811 C C . LEU B 1 397 ? -8.406 -5.109 5.066 1 95.56 397 LEU B C 1
ATOM 6813 O O . LEU B 1 397 ? -8.852 -6.156 5.555 1 95.56 397 LEU B O 1
ATOM 6817 N N . LEU B 1 398 ? -7.43 -5.09 4.188 1 96.19 398 LEU B N 1
ATOM 6818 C CA . LEU B 1 398 ? -6.66 -6.293 3.895 1 96.19 398 LEU B CA 1
ATOM 6819 C C . LEU B 1 398 ? -5.504 -6.453 4.879 1 96.19 398 LEU B C 1
ATOM 6821 O O . LEU B 1 398 ? -4.68 -5.547 5.023 1 96.19 398 LEU B O 1
ATOM 6825 N N . LEU B 1 399 ? -5.484 -7.547 5.547 1 97.38 399 LEU B N 1
ATOM 6826 C CA . LEU B 1 399 ? -4.406 -7.867 6.477 1 97.38 399 LEU B CA 1
ATOM 6827 C C . LEU B 1 399 ? -3.5 -8.953 5.902 1 97.38 399 LEU B C 1
ATOM 6829 O O . LEU B 1 399 ? -3.969 -10.031 5.539 1 97.38 399 LEU B O 1
ATOM 6833 N N . LEU B 1 400 ? -2.256 -8.672 5.781 1 97.69 400 LEU B N 1
ATOM 6834 C CA . LEU B 1 400 ? -1.257 -9.633 5.324 1 97.69 400 LEU B CA 1
ATOM 6835 C C . LEU B 1 400 ? -0.33 -10.031 6.465 1 97.69 400 LEU B C 1
ATOM 6837 O O . LEU B 1 400 ? 0.122 -9.188 7.238 1 97.69 400 LEU B O 1
ATOM 6841 N N . ASP B 1 401 ? -0.126 -11.25 6.629 1 97.25 401 ASP B N 1
ATOM 6842 C CA . ASP B 1 401 ? 0.752 -11.828 7.641 1 97.25 401 ASP B CA 1
ATOM 6843 C C . ASP B 1 401 ? 1.801 -12.734 7.004 1 97.25 401 ASP B C 1
ATOM 6845 O O . ASP B 1 401 ? 1.494 -13.859 6.602 1 97.25 401 ASP B O 1
ATOM 6849 N N . SER B 1 402 ? 2.996 -12.273 6.941 1 97.94 402 SER B N 1
ATOM 6850 C CA . SER B 1 402 ? 4.066 -12.977 6.23 1 97.94 402 SER B CA 1
ATOM 6851 C C . SER B 1 402 ? 5.082 -13.562 7.203 1 97.94 402 SER B C 1
ATOM 6853 O O . SER B 1 402 ? 5.41 -12.945 8.219 1 97.94 402 SER B O 1
ATOM 6855 N N . LYS B 1 403 ? 5.578 -14.789 6.922 1 98 403 LYS B N 1
ATOM 6856 C CA . LYS B 1 403 ? 6.59 -15.461 7.73 1 98 403 LYS B CA 1
ATOM 6857 C C . LYS B 1 403 ? 7.488 -16.344 6.867 1 98 403 LYS B C 1
ATOM 6859 O O . LYS B 1 403 ? 7.043 -16.891 5.855 1 98 403 LYS B O 1
ATOM 6864 N N . VAL B 1 404 ? 8.711 -16.422 7.324 1 98.19 404 VAL B N 1
ATOM 6865 C CA . VAL B 1 404 ? 9.547 -17.484 6.766 1 98.19 404 VAL B CA 1
ATOM 6866 C C . VAL B 1 404 ? 9.148 -18.828 7.359 1 98.19 404 VAL B C 1
ATOM 6868 O O . VAL B 1 404 ? 9.172 -19.016 8.578 1 98.19 404 VAL B O 1
ATOM 6871 N N . THR B 1 405 ? 8.828 -19.75 6.488 1 96.94 405 THR B N 1
ATOM 6872 C CA . THR B 1 405 ? 8.258 -20.984 6.992 1 96.94 405 THR B CA 1
ATOM 6873 C C . THR B 1 405 ? 9.258 -22.141 6.859 1 96.94 405 THR B C 1
ATOM 6875 O O . THR B 1 405 ? 9.078 -23.188 7.473 1 96.94 405 THR B O 1
ATOM 6878 N N . PHE B 1 406 ? 10.281 -21.922 5.996 1 94.69 406 PHE B N 1
ATOM 6879 C CA . PHE B 1 406 ? 11.273 -22.984 5.871 1 94.69 406 PHE B CA 1
ATOM 6880 C C . PHE B 1 406 ? 12.594 -22.422 5.359 1 94.69 406 PHE B C 1
ATOM 6882 O O . PHE B 1 406 ? 12.609 -21.578 4.473 1 94.69 406 PHE B O 1
ATOM 6889 N N . SER B 1 407 ? 13.625 -22.859 5.941 1 93.88 407 SER B N 1
ATOM 6890 C CA . SER B 1 407 ? 14.992 -22.703 5.457 1 93.88 407 SER B CA 1
ATOM 6891 C C . SER B 1 407 ? 15.836 -23.938 5.754 1 93.88 407 SER B C 1
ATOM 6893 O O . SER B 1 407 ? 15.766 -24.484 6.852 1 93.88 407 SER B O 1
ATOM 6895 N N . PRO B 1 408 ? 16.578 -24.375 4.828 1 87.06 408 PRO B N 1
ATOM 6896 C CA . PRO B 1 408 ? 17.422 -25.531 5.109 1 87.06 408 PRO B CA 1
ATOM 6897 C C . PRO B 1 408 ? 18.453 -25.266 6.199 1 87.06 408 PRO B C 1
ATOM 6899 O O . PRO B 1 408 ? 19 -24.156 6.281 1 87.06 408 PRO B O 1
ATOM 6902 N N . MET B 1 409 ? 18.734 -26.203 6.996 1 82.81 409 MET B N 1
ATOM 6903 C CA . MET B 1 409 ? 19.641 -26.031 8.125 1 82.81 409 MET B CA 1
ATOM 6904 C C . MET B 1 409 ? 21 -26.672 7.84 1 82.81 409 MET B C 1
ATOM 6906 O O . MET B 1 409 ? 22 -26.281 8.438 1 82.81 409 MET B O 1
ATOM 6910 N N . GLN B 1 410 ? 21.016 -27.625 7.016 1 79.88 410 GLN B N 1
ATOM 6911 C CA . GLN B 1 410 ? 22.266 -28.328 6.738 1 79.88 410 GLN B CA 1
ATOM 6912 C C . GLN B 1 410 ? 22.812 -27.953 5.363 1 79.88 410 GLN B C 1
ATOM 6914 O O . GLN B 1 410 ? 22.062 -27.906 4.387 1 79.88 410 GLN B O 1
ATOM 6919 N N . GLY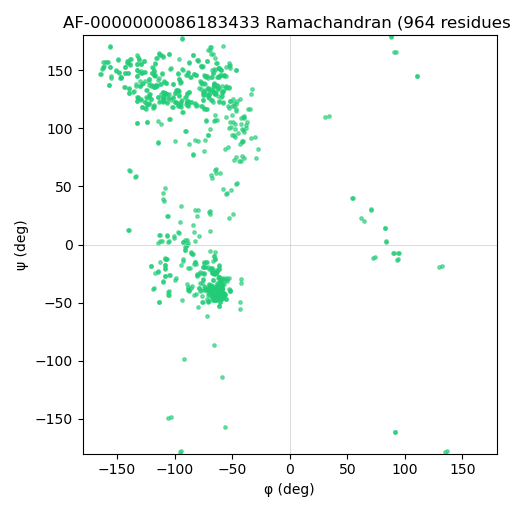 B 1 411 ? 24.062 -27.594 5.371 1 81.19 411 GLY B N 1
ATOM 6920 C CA . GLY B 1 411 ? 24.703 -27.25 4.113 1 81.19 411 GLY B CA 1
ATOM 6921 C C . GLY B 1 411 ? 24.547 -25.781 3.746 1 81.19 411 GLY B C 1
ATOM 6922 O O . GLY B 1 411 ? 24.047 -24.984 4.547 1 81.19 411 GLY B O 1
ATOM 6923 N N . GLU B 1 412 ? 25.141 -25.484 2.623 1 84.56 412 GLU B N 1
ATOM 6924 C CA . GLU B 1 412 ? 25.031 -24.125 2.094 1 84.56 412 GLU B CA 1
ATOM 6925 C C . GLU B 1 412 ? 23.875 -24.016 1.114 1 84.56 412 GLU B C 1
ATOM 6927 O O . GLU B 1 412 ? 23.844 -24.703 0.094 1 84.56 412 GLU B O 1
ATOM 6932 N N . HIS B 1 413 ? 22.938 -23.266 1.51 1 90.06 413 HIS B N 1
ATOM 6933 C CA . HIS B 1 413 ? 21.734 -23.109 0.682 1 90.06 413 HIS B CA 1
ATOM 6934 C C . HIS B 1 413 ? 21.406 -21.641 0.461 1 90.06 413 HIS B C 1
ATOM 6936 O O . HIS B 1 413 ? 21.797 -20.781 1.264 1 90.06 413 HIS B O 1
ATOM 6942 N N . HIS B 1 414 ? 20.688 -21.391 -0.654 1 92.94 414 HIS B N 1
ATOM 6943 C CA . HIS B 1 414 ? 20.266 -20.031 -0.981 1 92.94 414 HIS B CA 1
ATOM 6944 C C . HIS B 1 414 ? 18.75 -19.906 -0.926 1 92.94 414 HIS B C 1
ATOM 6946 O O . HIS B 1 414 ? 18.234 -18.812 -0.705 1 92.94 414 HIS B O 1
ATOM 6952 N N . SER B 1 415 ? 18.094 -21.031 -1.085 1 92.94 415 SER B N 1
ATOM 6953 C CA . SER B 1 415 ? 16.656 -20.953 -1.265 1 92.94 415 SER B CA 1
ATOM 6954 C C . SER B 1 415 ? 15.922 -21.188 0.054 1 92.94 415 SER B C 1
ATOM 6956 O O . SER B 1 415 ? 16.406 -21.922 0.919 1 92.94 415 SER B O 1
ATOM 6958 N N . PHE B 1 416 ? 14.82 -20.562 0.251 1 95.44 416 PHE B N 1
ATOM 6959 C CA . PHE B 1 416 ? 13.961 -20.703 1.423 1 95.44 416 PHE B CA 1
ATOM 6960 C C . PHE B 1 416 ? 12.531 -20.312 1.092 1 95.44 416 PHE B C 1
ATOM 6962 O O . PHE B 1 416 ? 12.25 -19.844 -0.012 1 95.44 416 PHE B O 1
ATOM 6969 N N . HIS B 1 417 ? 11.633 -20.594 2.041 1 96.62 417 HIS B N 1
ATOM 6970 C CA . HIS B 1 417 ? 10.211 -20.453 1.759 1 96.62 417 HIS B CA 1
ATOM 6971 C C . HIS B 1 417 ? 9.578 -19.375 2.637 1 96.62 417 HIS B C 1
ATOM 6973 O O . HIS B 1 417 ? 9.898 -19.281 3.824 1 96.62 417 HIS B O 1
ATOM 6979 N N . VAL B 1 418 ? 8.742 -18.562 2.059 1 97.44 418 VAL B N 1
ATOM 6980 C CA . VAL B 1 418 ? 7.969 -17.547 2.754 1 97.44 418 VAL B CA 1
ATOM 6981 C C . VAL B 1 418 ? 6.484 -17.734 2.463 1 97.44 418 VAL B C 1
ATOM 6983 O O . VAL B 1 418 ? 6.09 -17.922 1.31 1 97.44 418 VAL B O 1
ATOM 6986 N N . SER B 1 419 ? 5.699 -17.688 3.498 1 96.38 419 SER B N 1
ATOM 6987 C CA . SER B 1 419 ? 4.25 -17.75 3.348 1 96.38 419 SER B CA 1
ATOM 6988 C C . SER B 1 419 ? 3.594 -16.438 3.766 1 96.38 419 SER B C 1
ATOM 6990 O O . SER B 1 419 ? 4.059 -15.781 4.691 1 96.38 419 SER B O 1
ATOM 6992 N N . VAL B 1 420 ? 2.576 -16.047 3.084 1 96.69 420 VAL B N 1
ATOM 6993 C CA . VAL B 1 420 ? 1.798 -14.859 3.41 1 96.69 420 VAL B CA 1
ATOM 6994 C C . VAL B 1 420 ? 0.321 -15.227 3.535 1 96.69 420 VAL B C 1
ATOM 6996 O O . VAL B 1 420 ? -0.291 -15.695 2.576 1 96.69 420 VAL B O 1
ATOM 6999 N N . GLU B 1 421 ? -0.212 -15.055 4.652 1 95 421 GLU B N 1
ATOM 7000 C CA . GLU B 1 421 ? -1.65 -15.195 4.859 1 95 421 GLU B CA 1
ATOM 7001 C C . GLU B 1 421 ? -2.373 -13.867 4.656 1 95 421 GLU B C 1
ATOM 7003 O O . GLU B 1 421 ? -1.97 -12.844 5.211 1 95 421 GLU B O 1
ATOM 7008 N N . ALA B 1 422 ? -3.355 -13.898 3.828 1 94.69 422 ALA B N 1
ATOM 7009 C CA . ALA B 1 422 ? -4.18 -12.719 3.584 1 94.69 422 ALA B CA 1
ATOM 7010 C C . ALA B 1 422 ? -5.562 -12.875 4.203 1 94.69 422 ALA B C 1
ATOM 7012 O O . ALA B 1 422 ? -6.219 -13.898 4.016 1 94.69 422 ALA B O 1
ATOM 7013 N N . ALA B 1 423 ? -5.973 -11.859 4.949 1 95.06 423 ALA B N 1
ATOM 7014 C CA . ALA B 1 423 ? -7.309 -11.82 5.539 1 95.06 423 ALA B CA 1
ATOM 7015 C C . ALA B 1 423 ? -7.973 -10.469 5.309 1 95.06 423 ALA B C 1
ATOM 7017 O O . ALA B 1 423 ? -7.289 -9.445 5.211 1 95.06 423 ALA B O 1
ATOM 7018 N N . THR B 1 424 ? -9.242 -10.555 5.125 1 94.12 424 THR B N 1
ATOM 7019 C CA . THR B 1 424 ? -10.016 -9.32 5.082 1 94.12 424 THR B CA 1
ATOM 7020 C C . THR B 1 424 ? -10.633 -9.023 6.445 1 94.12 424 THR B C 1
ATOM 7022 O O . THR B 1 424 ? -11.039 -9.938 7.16 1 94.12 424 THR B O 1
ATOM 7025 N N . CYS B 1 425 ? -10.633 -7.766 6.742 1 95.19 425 CYS B N 1
ATOM 7026 C CA . CYS B 1 425 ? -11.203 -7.309 8.008 1 95.19 425 CYS B CA 1
ATOM 7027 C C . CYS B 1 425 ? -12.258 -6.234 7.766 1 95.19 425 CYS B C 1
ATOM 7029 O O . CYS B 1 425 ? -11.984 -5.223 7.121 1 95.19 425 CYS B O 1
ATOM 7031 N N . ASP B 1 426 ? -13.43 -6.547 8.266 1 93.69 426 ASP B N 1
ATOM 7032 C CA . ASP B 1 426 ? -14.469 -5.52 8.227 1 93.69 426 ASP B CA 1
ATOM 7033 C C . ASP B 1 426 ? -14.172 -4.398 9.227 1 93.69 426 ASP B C 1
ATOM 7035 O O . ASP B 1 426 ? -13.992 -4.656 10.414 1 93.69 426 ASP B O 1
ATOM 7039 N N . LEU B 1 427 ? -14.211 -3.203 8.773 1 92.88 427 LEU B N 1
ATOM 7040 C CA . LEU B 1 427 ? -13.773 -2.076 9.586 1 92.88 427 LEU B CA 1
ATOM 7041 C C . LEU B 1 427 ? -14.797 -1.76 10.672 1 92.88 427 LEU B C 1
ATOM 7043 O O . LEU B 1 427 ? -14.484 -1.088 11.656 1 92.88 427 LEU B O 1
ATOM 7047 N N . TYR B 1 428 ? -15.984 -2.162 10.586 1 90.69 428 TYR B N 1
ATOM 7048 C CA . TYR B 1 428 ? -17.047 -1.727 11.492 1 90.69 428 TYR B CA 1
ATOM 7049 C C . TYR B 1 428 ? -17.453 -2.852 12.438 1 90.69 428 TYR B C 1
ATOM 7051 O O . TYR B 1 428 ? -18.062 -2.604 13.477 1 90.69 428 TYR B O 1
ATOM 7059 N N . THR B 1 429 ? -17.125 -4.078 12.016 1 91.06 429 THR B N 1
ATOM 7060 C CA . THR B 1 429 ? -17.422 -5.191 12.906 1 91.06 429 THR B CA 1
ATOM 7061 C C . THR B 1 429 ? -16.156 -5.77 13.508 1 91.06 429 THR B C 1
ATOM 7063 O O . THR B 1 429 ? -16.188 -6.387 14.57 1 91.06 429 THR B O 1
ATOM 7066 N N . GLY B 1 430 ? -15.078 -5.598 12.758 1 91.12 430 GLY B N 1
ATOM 7067 C CA . GLY B 1 430 ? -13.82 -6.176 13.203 1 91.12 430 GLY B CA 1
ATOM 7068 C C . GLY B 1 430 ? -13.664 -7.637 12.828 1 91.12 430 GLY B C 1
ATOM 7069 O O . GLY B 1 430 ? -12.633 -8.25 13.102 1 91.12 430 GLY B O 1
ATOM 7070 N N . GLU B 1 431 ? -14.57 -8.148 12.156 1 93.25 431 GLU B N 1
ATOM 7071 C CA . GLU B 1 431 ? -14.516 -9.547 11.742 1 93.25 431 GLU B CA 1
ATOM 7072 C C . GLU B 1 431 ? -13.445 -9.766 10.68 1 93.25 431 GLU B C 1
ATOM 7074 O O . GLU B 1 431 ? -13.305 -8.969 9.75 1 93.25 431 GLU B O 1
ATOM 7079 N N . LYS B 1 432 ? -12.711 -10.836 10.953 1 93.69 432 LYS B N 1
ATOM 7080 C CA . LYS B 1 432 ? -11.641 -11.195 10.023 1 93.69 432 LYS B CA 1
ATOM 7081 C C . LYS B 1 432 ? -11.953 -12.516 9.312 1 93.69 432 LYS B C 1
ATOM 7083 O O . LYS B 1 432 ? -12.469 -13.453 9.93 1 93.69 432 LYS B O 1
ATOM 7088 N N . VAL B 1 433 ? -11.672 -12.539 8.023 1 91.38 433 VAL B N 1
ATOM 7089 C CA . VAL B 1 433 ? -11.836 -13.742 7.223 1 91.38 433 VAL B CA 1
ATOM 7090 C C . VAL B 1 433 ? -10.594 -13.969 6.367 1 91.38 433 VAL B C 1
ATOM 7092 O O . VAL B 1 433 ? -10.188 -13.094 5.602 1 91.38 433 VAL B O 1
ATOM 7095 N N . VAL B 1 434 ? -10.039 -15.164 6.57 1 88.5 434 VAL B N 1
ATOM 7096 C CA . VAL B 1 434 ? -8.891 -15.5 5.742 1 88.5 434 VAL B CA 1
ATOM 7097 C C . VAL B 1 434 ? -9.344 -15.727 4.301 1 88.5 434 VAL B C 1
ATOM 7099 O O . VAL B 1 434 ? -10.297 -16.469 4.055 1 88.5 434 VAL B O 1
ATOM 7102 N N . THR B 1 435 ? -8.688 -15.086 3.428 1 82.06 435 THR B N 1
ATOM 7103 C CA . THR B 1 435 ? -9.086 -15.172 2.027 1 82.06 435 THR B CA 1
ATOM 7104 C C . THR B 1 435 ? -8.109 -16.047 1.244 1 82.06 435 THR B C 1
ATOM 7106 O O . THR B 1 435 ? -8.531 -16.828 0.39 1 82.06 435 THR B O 1
ATOM 7109 N N . ASN B 1 436 ? -6.789 -15.828 1.531 1 83.12 436 ASN B N 1
ATOM 7110 C CA . ASN B 1 436 ? -5.758 -16.469 0.722 1 83.12 436 ASN B CA 1
ATOM 7111 C C . ASN B 1 436 ? -4.484 -16.719 1.527 1 83.12 436 ASN B C 1
ATOM 7113 O O . ASN B 1 436 ? -4.227 -16.031 2.514 1 83.12 436 ASN B O 1
ATOM 7117 N N . VAL B 1 437 ? -3.814 -17.828 1.098 1 89.12 437 VAL B N 1
ATOM 7118 C CA . VAL B 1 437 ? -2.449 -18.016 1.58 1 89.12 437 VAL B CA 1
ATOM 7119 C C . VAL B 1 437 ? -1.498 -18.156 0.396 1 89.12 437 VAL B C 1
ATOM 7121 O O . VAL B 1 437 ? -1.727 -18.969 -0.495 1 89.12 437 VAL B O 1
ATOM 7124 N N . PHE B 1 438 ? -0.515 -17.375 0.387 1 92.75 438 PHE B N 1
ATOM 7125 C CA . PHE B 1 438 ? 0.515 -17.375 -0.645 1 92.75 438 PHE B CA 1
ATOM 7126 C C . PHE B 1 438 ? 1.773 -18.094 -0.153 1 92.75 438 PHE B C 1
ATOM 7128 O O . PHE B 1 438 ? 2.18 -17.906 0.998 1 92.75 438 PHE B O 1
ATOM 7135 N N . HIS B 1 439 ? 2.35 -18.906 -1.063 1 93.56 439 HIS B N 1
ATOM 7136 C CA . HIS B 1 439 ? 3.607 -19.578 -0.749 1 93.56 439 HIS B CA 1
ATOM 7137 C C . HIS B 1 439 ? 4.676 -19.25 -1.789 1 93.56 439 HIS B C 1
ATOM 7139 O O . HIS B 1 439 ? 4.527 -19.609 -2.963 1 93.56 439 HIS B O 1
ATOM 7145 N N . TYR B 1 440 ? 5.715 -18.688 -1.29 1 95.25 440 TYR B N 1
ATOM 7146 C CA . TYR B 1 440 ? 6.785 -18.25 -2.182 1 95.25 440 TYR B CA 1
ATOM 7147 C C . TYR B 1 440 ? 8.086 -18.984 -1.866 1 95.25 440 TYR B C 1
ATOM 7149 O O . TYR B 1 440 ? 8.375 -19.281 -0.704 1 95.25 440 TYR B O 1
ATOM 7157 N N . THR B 1 441 ? 8.836 -19.234 -2.904 1 93.75 441 THR B N 1
ATOM 7158 C CA . THR B 1 441 ? 10.234 -19.609 -2.77 1 93.75 441 THR B CA 1
ATOM 7159 C C . THR B 1 441 ? 11.148 -18.5 -3.266 1 93.75 441 THR B C 1
ATOM 7161 O O . THR B 1 441 ? 10.961 -17.969 -4.367 1 93.75 441 THR B O 1
ATOM 7164 N N . PHE B 1 442 ? 12.039 -18.141 -2.4 1 94.88 442 PHE B N 1
ATOM 7165 C CA . PHE B 1 442 ? 13.031 -17.125 -2.75 1 94.88 442 PHE B CA 1
ATOM 7166 C C . PHE B 1 442 ? 14.438 -17.703 -2.705 1 94.88 442 PHE B C 1
ATOM 7168 O O . PHE B 1 442 ? 14.68 -18.719 -2.053 1 94.88 442 PHE B O 1
ATOM 7175 N N . SER B 1 443 ? 15.312 -17.047 -3.465 1 93.69 443 SER B N 1
ATOM 7176 C CA . SER B 1 443 ? 16.734 -17.359 -3.402 1 93.69 443 SER B CA 1
ATOM 7177 C C . SER B 1 443 ? 17.547 -16.141 -2.996 1 93.69 443 SER B C 1
ATOM 7179 O O . SER B 1 443 ? 17.453 -15.078 -3.623 1 93.69 443 SER B O 1
ATOM 7181 N N . SER B 1 444 ? 18.328 -16.328 -1.946 1 94.81 444 SER B N 1
ATOM 7182 C CA . SER B 1 444 ? 19.188 -15.25 -1.467 1 94.81 444 SER B CA 1
ATOM 7183 C C . SER B 1 444 ? 20.469 -15.164 -2.285 1 94.81 444 SER B C 1
ATOM 7185 O O . SER B 1 444 ? 21 -16.188 -2.732 1 94.81 444 SER B O 1
ATOM 7187 N N . GLU B 1 445 ? 20.969 -13.992 -2.475 1 90.94 445 GLU B N 1
ATOM 7188 C CA . GLU B 1 445 ? 22.234 -13.828 -3.188 1 90.94 445 GLU B CA 1
ATOM 7189 C C . GLU B 1 445 ? 23.391 -14.422 -2.4 1 90.94 445 GLU B C 1
ATOM 7191 O O . GLU B 1 445 ? 24.266 -15.062 -2.977 1 90.94 445 GLU B O 1
ATOM 7196 N N . ARG B 1 446 ? 23.391 -14.141 -1.166 1 92.44 446 ARG B N 1
ATOM 7197 C CA . ARG B 1 446 ? 24.375 -14.75 -0.275 1 92.44 446 ARG B CA 1
ATOM 7198 C C . ARG B 1 446 ? 23.828 -16.016 0.36 1 92.44 446 ARG B C 1
ATOM 7200 O O . ARG B 1 446 ? 22.609 -16.156 0.525 1 92.44 446 ARG B O 1
ATOM 7207 N N . PRO B 1 447 ? 24.734 -16.938 0.648 1 94.12 447 PRO B N 1
ATOM 7208 C CA . PRO B 1 447 ? 24.25 -18.109 1.356 1 94.12 447 PRO B CA 1
ATOM 7209 C C . PRO B 1 447 ? 23.531 -17.766 2.656 1 94.12 447 PRO B C 1
ATOM 7211 O O . PRO B 1 447 ? 23.938 -16.844 3.367 1 94.12 447 PRO B O 1
ATOM 7214 N N . LEU B 1 448 ? 22.562 -18.531 2.924 1 94.44 448 LEU B N 1
ATOM 7215 C CA . LEU B 1 448 ? 21.781 -18.297 4.133 1 94.44 448 LEU B CA 1
ATOM 7216 C C . LEU B 1 448 ? 22.625 -18.5 5.379 1 94.44 448 LEU B C 1
ATOM 7218 O O . LEU B 1 448 ? 23.344 -19.516 5.492 1 94.44 448 LEU B O 1
ATOM 7222 N N . SER B 1 449 ? 22.609 -17.562 6.258 1 92.88 449 SER B N 1
ATOM 7223 C CA . SER B 1 449 ? 23.328 -17.656 7.531 1 92.88 449 SER B CA 1
ATOM 7224 C C . SER B 1 449 ? 22.359 -17.844 8.688 1 92.88 449 SER B C 1
ATOM 7226 O O . SER B 1 449 ? 22.766 -18.172 9.805 1 92.88 449 SER B O 1
ATOM 7228 N N . ARG B 1 450 ? 21.141 -17.656 8.383 1 93 450 ARG B N 1
ATOM 7229 C CA . ARG B 1 450 ? 20.078 -17.781 9.391 1 93 450 ARG B CA 1
ATOM 7230 C C . ARG B 1 450 ? 19.109 -18.891 9.031 1 93 450 ARG B C 1
ATOM 7232 O O . ARG B 1 450 ? 18.797 -19.094 7.855 1 93 450 ARG B O 1
ATOM 7239 N N . HIS B 1 451 ? 18.594 -19.562 10.055 1 92.5 451 HIS B N 1
ATOM 7240 C CA . HIS B 1 451 ? 17.703 -20.703 9.852 1 92.5 451 HIS B CA 1
ATOM 7241 C C . HIS B 1 451 ? 16.438 -20.578 10.695 1 92.5 451 HIS B C 1
ATOM 7243 O O . HIS B 1 451 ? 16.5 -20.172 11.859 1 92.5 451 HIS B O 1
ATOM 7249 N N . VAL B 1 452 ? 15.336 -20.875 10.109 1 94 452 VAL B N 1
ATOM 7250 C CA . VAL B 1 452 ? 14.055 -20.703 10.789 1 94 452 VAL B CA 1
ATOM 7251 C C . VAL B 1 452 ? 13.625 -22 11.453 1 94 452 VAL B C 1
ATOM 7253 O O . VAL B 1 452 ? 13.805 -23.078 10.883 1 94 452 VAL B O 1
ATOM 7256 N N . VAL B 1 453 ? 13.062 -21.906 12.664 1 91.31 453 VAL B N 1
ATOM 7257 C CA . VAL B 1 453 ? 12.562 -23.062 13.398 1 91.31 453 VAL B CA 1
ATOM 7258 C C . VAL B 1 453 ? 11.18 -22.766 13.961 1 91.31 453 VAL B C 1
ATOM 7260 O O . VAL B 1 453 ? 10.914 -21.641 14.414 1 91.31 453 VAL B O 1
ATOM 7263 N N . PRO B 1 454 ? 10.273 -23.75 13.828 1 91.44 454 PRO B N 1
ATOM 7264 C CA . PRO B 1 454 ? 8.945 -23.547 14.43 1 91.44 454 PRO B CA 1
ATOM 7265 C C . PRO B 1 454 ? 8.953 -23.719 15.945 1 91.44 454 PRO B C 1
ATOM 7267 O O . PRO B 1 454 ? 9.781 -24.453 16.484 1 91.44 454 PRO B O 1
ATOM 7270 N N . ARG B 1 455 ? 8 -23.031 16.578 1 86.38 455 ARG B N 1
ATOM 7271 C CA . ARG B 1 455 ? 7.875 -23.141 18.031 1 86.38 455 ARG B CA 1
ATOM 7272 C C . ARG B 1 455 ? 6.617 -23.906 18.422 1 86.38 455 ARG B C 1
ATOM 7274 O O . ARG B 1 455 ? 6.57 -24.547 19.469 1 86.38 455 ARG B O 1
ATOM 7281 N N . THR B 1 456 ? 5.617 -23.75 17.594 1 87 456 THR B N 1
ATOM 7282 C CA . THR B 1 456 ? 4.328 -24.359 17.891 1 87 456 THR B CA 1
ATOM 7283 C C . THR B 1 456 ? 4.008 -25.453 16.875 1 87 456 THR B C 1
ATOM 7285 O O . THR B 1 456 ? 4.664 -25.562 15.844 1 87 456 THR B O 1
ATOM 7288 N N . TYR B 1 457 ? 3.031 -26.281 17.234 1 85 457 TYR B N 1
ATOM 7289 C CA . TYR B 1 457 ? 2.594 -27.328 16.328 1 85 457 TYR B CA 1
ATOM 7290 C C . TYR B 1 457 ? 2.086 -26.75 15.023 1 85 457 TYR B C 1
ATOM 7292 O O . TYR B 1 457 ? 2.369 -27.281 13.945 1 85 457 TYR B O 1
ATOM 7300 N N . ARG B 1 458 ? 1.372 -25.688 15.148 1 87.38 458 ARG B N 1
ATOM 7301 C CA . ARG B 1 458 ? 0.869 -25.031 13.945 1 87.38 458 ARG B CA 1
ATOM 7302 C C . ARG B 1 458 ? 2.016 -24.609 13.039 1 87.38 458 ARG B C 1
ATOM 7304 O O . ARG B 1 458 ? 1.958 -24.797 11.82 1 87.38 458 ARG B O 1
ATOM 7311 N N . GLN B 1 459 ? 2.99 -24.109 13.625 1 91.25 459 GLN B N 1
ATOM 7312 C CA . GLN B 1 459 ? 4.16 -23.688 12.875 1 91.25 459 GLN B CA 1
ATOM 7313 C C . GLN B 1 459 ? 4.91 -24.891 12.297 1 91.25 459 GLN B C 1
ATOM 7315 O O . GLN B 1 459 ? 5.453 -24.812 11.188 1 91.25 459 GLN B O 1
ATOM 7320 N N . ALA B 1 460 ? 4.93 -25.906 13.039 1 90.62 460 ALA B N 1
ATOM 7321 C CA . ALA B 1 460 ? 5.574 -27.125 12.547 1 90.62 460 ALA B CA 1
ATOM 7322 C C . ALA B 1 460 ? 4.879 -27.656 11.297 1 90.62 460 ALA B C 1
ATOM 7324 O O . ALA B 1 460 ? 5.535 -28.109 10.359 1 90.62 460 ALA B O 1
ATOM 7325 N N . MET B 1 461 ? 3.586 -27.594 11.312 1 90.75 461 MET B N 1
ATOM 7326 C CA . MET B 1 461 ? 2.828 -28 10.133 1 90.75 461 MET B CA 1
ATOM 7327 C C . MET B 1 461 ? 3.139 -27.094 8.938 1 90.75 461 MET B C 1
ATOM 7329 O O . MET B 1 461 ? 3.248 -27.578 7.809 1 90.75 461 MET B O 1
ATOM 7333 N N . GLN B 1 462 ? 3.264 -25.844 9.211 1 91.62 462 GLN B N 1
ATOM 7334 C CA . GLN B 1 462 ? 3.635 -24.906 8.156 1 91.62 462 GLN B CA 1
ATOM 7335 C C . GLN B 1 462 ? 5.027 -25.203 7.617 1 91.62 462 GLN B C 1
ATOM 7337 O O . GLN B 1 462 ? 5.262 -25.109 6.41 1 91.62 462 GLN B O 1
ATOM 7342 N N . TRP B 1 463 ? 5.887 -25.547 8.477 1 93.12 463 TRP B N 1
ATOM 7343 C CA . TRP B 1 463 ? 7.25 -25.906 8.117 1 93.12 463 TRP B CA 1
ATOM 7344 C C . TRP B 1 463 ? 7.266 -27.141 7.207 1 93.12 463 TRP B C 1
ATOM 7346 O O . TRP B 1 463 ? 7.949 -27.141 6.18 1 93.12 463 TRP B O 1
ATOM 7356 N N . LEU B 1 464 ? 6.512 -28.109 7.555 1 91.06 464 LEU B N 1
ATOM 7357 C CA . LEU B 1 464 ? 6.426 -29.344 6.762 1 91.06 464 LEU B CA 1
ATOM 7358 C C . LEU B 1 464 ? 5.785 -29.062 5.406 1 91.06 464 LEU B C 1
ATOM 7360 O O . LEU B 1 464 ? 6.219 -29.609 4.391 1 91.06 464 LEU B O 1
ATOM 7364 N N . ASP B 1 465 ? 4.746 -28.297 5.438 1 90.19 465 ASP B N 1
ATOM 7365 C CA . ASP B 1 465 ? 4.082 -27.938 4.188 1 90.19 465 ASP B CA 1
ATOM 7366 C C . ASP B 1 465 ? 5.051 -27.25 3.227 1 90.19 465 ASP B C 1
ATOM 7368 O O . ASP B 1 465 ? 5.039 -27.516 2.023 1 90.19 465 ASP B O 1
ATOM 7372 N N . ALA B 1 466 ? 5.82 -26.406 3.752 1 91.12 466 ALA B N 1
ATOM 7373 C CA . ALA B 1 466 ? 6.82 -25.703 2.949 1 91.12 466 ALA B CA 1
ATOM 7374 C C . ALA B 1 466 ? 7.824 -26.688 2.348 1 91.12 466 ALA B C 1
ATOM 7376 O O . ALA B 1 466 ? 8.242 -26.516 1.197 1 91.12 466 ALA B O 1
ATOM 7377 N N . GLN B 1 467 ? 8.164 -27.625 3.031 1 87.19 467 GLN B N 1
ATOM 7378 C CA . GLN B 1 467 ? 9.086 -28.641 2.537 1 87.19 467 GLN B CA 1
ATOM 7379 C C . GLN B 1 467 ? 8.477 -29.422 1.377 1 87.19 467 GLN B C 1
ATOM 7381 O O . GLN B 1 467 ? 9.164 -29.75 0.406 1 87.19 467 GLN B O 1
ATOM 7386 N N . ARG B 1 468 ? 7.199 -29.75 1.554 1 85.25 468 ARG B N 1
ATOM 7387 C CA . ARG B 1 468 ? 6.5 -30.438 0.471 1 85.25 468 ARG B CA 1
ATOM 7388 C C . ARG B 1 468 ? 6.539 -29.609 -0.812 1 85.25 468 ARG B C 1
ATOM 7390 O O . ARG B 1 468 ? 6.82 -30.141 -1.889 1 85.25 468 ARG B O 1
ATOM 7397 N N . ARG B 1 469 ? 6.336 -28.391 -0.661 1 83.62 469 ARG B N 1
ATOM 7398 C CA . ARG B 1 469 ? 6.281 -27.484 -1.809 1 83.62 469 ARG B CA 1
ATOM 7399 C C . ARG B 1 469 ? 7.664 -27.312 -2.436 1 83.62 469 ARG B C 1
ATOM 7401 O O . ARG B 1 469 ? 7.789 -27.219 -3.658 1 83.62 469 ARG B O 1
ATOM 7408 N N . ARG B 1 470 ? 8.625 -27.234 -1.607 1 81.38 470 ARG B N 1
ATOM 7409 C CA . ARG B 1 470 ? 10 -27.141 -2.092 1 81.38 470 ARG B CA 1
ATOM 7410 C C . ARG B 1 470 ? 10.367 -28.328 -2.963 1 81.38 470 ARG B C 1
ATOM 7412 O O . ARG B 1 470 ? 11 -28.172 -4.008 1 81.38 470 ARG B O 1
ATOM 7419 N N . ARG B 1 471 ? 10 -29.453 -2.572 1 77.12 471 ARG B N 1
ATOM 7420 C CA . ARG B 1 471 ? 10.305 -30.672 -3.326 1 77.12 471 ARG B CA 1
ATOM 7421 C C . ARG B 1 471 ? 9.656 -30.641 -4.707 1 77.12 471 ARG B C 1
ATOM 7423 O O . ARG B 1 471 ? 10.289 -31 -5.703 1 77.12 471 ARG B O 1
ATOM 7430 N N . ILE B 1 472 ? 8.492 -30.141 -4.73 1 73.69 472 ILE B N 1
ATOM 7431 C CA . ILE B 1 472 ? 7.773 -30.016 -5.992 1 73.69 472 ILE B CA 1
ATOM 7432 C C . ILE B 1 472 ? 8.492 -29.016 -6.902 1 73.69 472 ILE B C 1
ATOM 7434 O O . ILE B 1 472 ? 8.633 -29.25 -8.102 1 73.69 472 ILE B O 1
ATOM 7438 N N . GLY B 1 473 ? 8.93 -27.953 -6.324 1 73.5 473 GLY B N 1
ATOM 7439 C CA . GLY B 1 473 ? 9.641 -26.938 -7.086 1 73.5 473 GLY B CA 1
ATOM 7440 C C . GLY B 1 473 ? 10.93 -27.453 -7.707 1 73.5 473 GLY B C 1
ATOM 7441 O O . GLY B 1 473 ? 11.242 -27.141 -8.852 1 73.5 473 GLY B O 1
ATOM 7442 N N . ILE B 1 474 ? 11.609 -28.188 -6.977 1 72.56 474 ILE B N 1
ATOM 7443 C CA . ILE B 1 474 ? 12.859 -28.766 -7.461 1 72.56 474 ILE B CA 1
ATOM 7444 C C . ILE B 1 474 ? 12.586 -29.672 -8.648 1 72.56 474 ILE B C 1
ATOM 7446 O O . ILE B 1 474 ? 13.281 -29.625 -9.664 1 72.56 474 ILE B O 1
ATOM 7450 N N . ASP B 1 475 ? 11.508 -30.422 -8.57 1 69.88 475 ASP B N 1
ATOM 7451 C CA . ASP B 1 475 ? 11.133 -31.359 -9.633 1 69.88 475 ASP B CA 1
ATOM 7452 C C . ASP B 1 475 ? 10.766 -30.609 -10.914 1 69.88 475 ASP B C 1
ATOM 7454 O O . ASP B 1 475 ? 11.18 -31 -12.008 1 69.88 475 ASP B O 1
ATOM 7458 N N . VAL B 1 476 ? 10.047 -29.594 -10.773 1 66.88 476 VAL B N 1
ATOM 7459 C CA . VAL B 1 476 ? 9.602 -28.797 -11.914 1 66.88 476 VAL B CA 1
ATOM 7460 C C . VAL B 1 476 ? 10.797 -28.141 -12.586 1 66.88 476 VAL B C 1
ATOM 7462 O O . VAL B 1 476 ? 10.922 -28.156 -13.812 1 66.88 476 VAL B O 1
ATOM 7465 N N . ARG B 1 477 ? 11.688 -27.625 -11.875 1 69.06 477 ARG B N 1
ATOM 7466 C CA . ARG B 1 477 ? 12.852 -26.922 -12.414 1 69.06 477 ARG B CA 1
ATOM 7467 C C . ARG B 1 477 ? 13.773 -27.891 -13.148 1 69.06 477 ARG B C 1
ATOM 7469 O O . ARG B 1 477 ? 14.328 -27.562 -14.203 1 69.06 477 ARG B O 1
ATOM 7476 N N . GLN B 1 478 ? 13.938 -28.953 -12.562 1 66.81 478 GLN B N 1
ATOM 7477 C CA . GLN B 1 478 ? 14.781 -29.953 -13.203 1 66.81 478 GLN B CA 1
ATOM 7478 C C . GLN B 1 478 ? 14.219 -30.359 -14.562 1 66.81 478 GLN B C 1
ATOM 7480 O O . GLN B 1 478 ? 14.961 -30.531 -15.523 1 66.81 478 GLN B O 1
ATOM 7485 N N . THR B 1 479 ? 12.953 -30.406 -14.531 1 64.19 479 THR B N 1
ATOM 7486 C CA . THR B 1 479 ? 12.289 -30.766 -15.781 1 64.19 479 THR B CA 1
ATOM 7487 C C . THR B 1 479 ? 12.453 -29.672 -16.828 1 64.19 479 THR B C 1
ATOM 7489 O O . THR B 1 479 ? 12.703 -29.938 -18 1 64.19 479 THR B O 1
ATOM 7492 N N . TYR B 1 480 ? 12.414 -28.453 -16.422 1 63.53 480 TYR B N 1
ATOM 7493 C CA . TYR B 1 480 ? 12.516 -27.328 -17.328 1 63.53 480 TYR B CA 1
ATOM 7494 C C . TYR B 1 480 ? 13.953 -27.125 -17.797 1 63.53 480 TYR B C 1
ATOM 7496 O O . TYR B 1 480 ? 14.188 -26.859 -18.984 1 63.53 480 TYR B O 1
ATOM 7504 N N . THR B 1 481 ? 14.961 -27.094 -16.891 1 60.38 481 THR B N 1
ATOM 7505 C CA . THR B 1 481 ? 16.359 -26.906 -17.234 1 60.38 481 THR B CA 1
ATOM 7506 C C . THR B 1 481 ? 16.797 -27.938 -18.266 1 60.38 481 THR B C 1
ATOM 7508 O O . THR B 1 481 ? 17.578 -27.625 -19.172 1 60.38 481 THR B O 1
ATOM 7511 N N . LYS B 1 482 ? 16.234 -29.031 -18.219 1 57.69 482 LYS B N 1
ATOM 7512 C CA . LYS B 1 482 ? 16.578 -30.078 -19.172 1 57.69 482 LYS B CA 1
ATOM 7513 C C . LYS B 1 482 ? 15.953 -29.812 -20.547 1 57.69 482 LYS B C 1
ATOM 7515 O O . LYS B 1 482 ? 16.5 -30.203 -21.578 1 57.69 482 LYS B O 1
ATOM 7520 N N . ALA B 1 483 ? 14.875 -29.047 -20.438 1 52.81 483 ALA B N 1
ATOM 7521 C CA . ALA B 1 483 ? 14.164 -28.75 -21.672 1 52.81 483 ALA B CA 1
ATOM 7522 C C . ALA B 1 483 ? 14.781 -27.547 -22.375 1 52.81 483 ALA B C 1
ATOM 7524 O O . ALA B 1 483 ? 14.703 -27.438 -23.609 1 52.81 483 ALA B O 1
ATOM 7525 N N . LEU B 1 484 ? 15.258 -26.562 -21.578 1 54.34 484 LEU B N 1
ATOM 7526 C CA . LEU B 1 484 ? 15.875 -25.391 -22.188 1 54.34 484 LEU B CA 1
ATOM 7527 C C . LEU B 1 484 ? 17.281 -25.719 -22.688 1 54.34 484 LEU B C 1
ATOM 7529 O O . LEU B 1 484 ? 17.719 -25.188 -23.703 1 54.34 484 LEU B O 1
#

Sequence (968 aa):
MHRAASRLAASARASLPTARPPLIPRLAHRSLAGTATQQEATPASLLTTEHAVAETEGEAVTRIDSLLKLTDRLSRQSKNAALPLNLRAQGLYEKDAPAQPVAVDEGEELVPLPQTRRMGDSFVQLDLPFSKDASLREQYVGGISKVRMGRLMEDFDSLAGAAAYRYVLPDGVDIATAQKYGFYLVTAAVDRMDLLRPLQNADGSIPDLRLSGHVSYTTSSSLEVFLRMATIPSSPSEESSTILIGRFAMACRSAKGGKHRVPELLVDGPEEQAMWSMGRDMREGKKKRSSASLNKTPPTEEEAAMLHDLFLQKPELYDRKASTPSNIIFMSDTRITSANLMHPAERNVHNKIFGGFLMRLAYETAYSTACLFSRSPVTFVSLDELQFAQPVEIGSLLLLDSKVTFSPMQGEHHSFHVSVEAATCDLYTGEKVVTNVFHYTFSSERPLSRHVVPRTYRQAMQWLDAQRRRRIGIDVRQTYTKALMHRAASRLAASARASLPTARPPLIPRLAHRSLAGTATQQEATPASLLTTEHAVAETEGEAVTRIDSLLKLTDRLSRQSKNAALPLNLRAQGLYEKDAPAQPVAVDEGEELVPLPQTRRMGDSFVQLDLPFSKDASLREQYVGGISKVRMGRLMEDFDSLAGAAAYRYVLPDGVDIATAQKYGFYLVTAAVDRMDLLRPLQNADGSIPDLRLSGHVSYTTSSSLEVFLRMATIPSSPSEESSTILIGRFAMACRSAKGGKHRVPELLVDGPEEQAMWSMGRDMREGKKKRSSASLNKTPPTEEEAAMLHDLFLQKPELYDRKASTPSNIIFMSDTRITSANLMHPAERNVHNKIFGGFLMRLAYETAYSTACLFSRSPVTFVSLDELQFAQPVEIGSLLLLDSKVTFSPMQGEHHSFHVSVEAATCDLYTGEKVVTNVFHYTFSSERPLSRHVVPRTYRQAMQWLDAQRRRRIGIDVRQTYTKAL

Solvent-accessible surface area (backbone atoms only — not comparable to full-atom values): 52798 Å² total; per-residue (Å²): 141,77,92,84,74,91,80,80,92,75,86,74,88,84,78,83,79,81,77,74,81,79,82,77,76,82,78,78,79,73,76,79,75,68,77,72,71,76,67,76,71,66,82,71,65,77,64,86,77,83,84,85,74,64,79,75,28,55,60,40,10,53,45,48,45,34,46,52,52,43,53,54,50,40,60,72,68,45,91,72,28,63,57,73,84,67,62,44,50,82,69,74,80,55,75,89,50,62,69,66,62,54,72,66,60,93,80,71,81,74,80,70,66,48,65,63,35,45,44,67,63,7,43,29,30,45,77,44,55,36,84,81,28,56,72,60,33,29,72,37,33,30,37,82,63,36,73,31,58,32,60,51,42,24,48,50,44,48,43,44,52,45,10,50,47,43,46,43,43,44,90,90,61,59,73,90,53,38,48,63,73,43,37,48,75,44,72,40,26,38,56,35,34,42,50,74,45,77,82,51,43,94,85,58,46,64,65,27,35,32,37,36,27,22,40,44,35,62,55,62,34,36,38,32,26,42,34,40,32,25,41,51,53,90,44,93,87,45,72,65,46,74,29,33,41,34,35,35,33,34,35,32,26,24,70,89,57,62,75,26,79,48,36,43,72,54,71,67,62,70,45,41,44,49,40,30,50,51,41,50,50,48,54,51,48,48,54,52,49,63,66,59,29,73,92,78,28,77,75,51,73,69,53,50,48,51,53,48,48,55,49,63,75,40,49,51,70,75,35,88,86,45,81,65,56,90,42,54,38,48,26,78,75,40,53,44,48,26,52,42,78,33,40,52,73,49,16,19,75,72,66,26,46,30,64,23,58,52,45,16,56,49,43,49,48,38,50,49,36,50,15,46,63,55,42,28,66,62,40,80,37,33,39,47,44,30,45,50,73,50,87,47,56,52,45,26,32,38,37,37,45,21,27,44,40,34,35,72,77,75,76,88,43,40,49,34,29,34,35,30,40,33,27,41,27,40,41,50,78,57,50,73,43,80,30,32,48,41,37,35,34,36,27,34,74,52,66,54,72,54,27,47,41,59,88,45,71,70,41,42,53,45,27,52,51,40,51,56,51,48,55,51,50,54,53,53,47,55,18,45,64,70,39,105,139,78,92,71,78,75,85,69,91,76,81,74,91,75,77,80,80,80,77,74,79,78,82,77,75,81,77,76,79,71,75,75,74,68,78,72,72,75,67,77,69,66,82,68,67,80,62,88,80,83,86,84,77,60,78,76,28,55,58,40,10,52,44,48,44,34,44,51,51,45,52,54,50,41,60,72,67,46,91,71,28,63,57,72,84,66,62,43,49,82,70,75,80,54,77,88,52,60,68,65,62,50,72,64,58,94,78,70,81,74,80,70,66,48,66,62,35,45,43,65,62,8,44,30,30,45,78,45,55,36,84,82,29,56,72,61,34,29,71,36,33,30,38,82,63,36,72,31,60,31,60,49,44,25,48,50,44,48,45,46,51,47,10,51,47,42,46,44,44,44,89,90,62,58,73,89,52,37,45,59,75,44,38,50,77,44,74,40,28,39,55,35,34,40,50,74,45,78,82,50,43,94,86,59,46,64,64,28,36,33,37,35,26,22,39,42,35,61,54,61,35,36,37,30,25,42,33,40,32,25,42,50,54,91,46,92,86,44,71,65,46,74,28,32,41,32,34,35,33,33,36,32,25,25,71,89,55,62,76,26,81,50,37,43,71,53,72,66,62,71,46,41,42,50,39,29,50,49,43,51,50,48,53,52,48,49,53,53,48,63,65,57,27,72,92,79,28,78,77,50,72,68,53,50,49,52,55,49,48,55,48,62,74,41,50,50,70,76,35,88,86,46,81,65,57,88,41,55,38,48,28,79,76,40,52,44,48,27,51,44,77,33,40,53,76,49,17,20,77,70,67,27,45,30,64,23,56,53,46,17,55,48,42,48,48,38,50,50,37,49,14,46,63,57,41,27,67,64,40,80,37,34,40,47,44,32,46,50,74,52,89,46,57,52,46,24,31,39,37,37,45,22,28,46,39,33,36,68,78,77,75,88,44,39,50,35,28,33,35,31,39,32,26,40,27,40,41,51,78,57,51,72,43,81,28,34,48,40,36,35,34,35,29,34,74,52,66,55,70,53,28,50,41,61,87,46,70,70,42,42,52,45,27,52,51,40,51,55,50,48,54,51,50,53,54,53,47,54,18,45,64,70,39,107

Radius of gyration: 33.01 Å; Cα contacts (8 Å, |Δi|>4): 1810; chains: 2; bounding box: 103×124×103 Å